Protein AF-A0A518J2D0-F1 (afdb_monomer)

pLDDT: mean 89.86, std 8.98, range [39.5, 98.81]

Foldseek 3Di:
DKEKFWELDPFKIKIWIHDPPDDIDIDIDGQQQKDKFWAAPPFFQFKGFGPVQQLFAFQQLAQWKKFWADLLRHTDDIFGFHGADNNGNMGGTPDGHPGTDDGGTMMMTHDPDGRSLSGVCRRVSHHLPDAAAFYEYFYAYCQLVVCLLVLPFFQEEEEEAPFCQCVLVCQQQFFPDFQAQFTDGDDASHPYYDYWHWDAFLQRDTPGDTDLVVLLVRLLVSVVVVGQFYFYFYFNCLVPVVNVVSSVVSNVVSPRPHYFYLNVQFSADFRSQSSLQRRQQRRQAVSLLVVLVSNCVSNPHPVRYFYWYFFLLLATAGSVPDTSLRNNCSLVSLLLLLQLLVCVLAVFQKEWEWAAEQFKIKIFIHHNHFDWDQWDAGSNTIGRHTGGPIFIARQHQFFAWADPLQFTDTDNDGCHVVVGDQFVSNLTAAGLVLLCVLQQLDDQVLAPDHTDNVSSLVNLVVRQVSCVVSVNHDDDSNRSSVLNNLLSLLSSLLSNCVNQLLQLHQCLSHEYEAAAACRLSRVVVNCLSSNHFKYKYAPVRNNSSSVSSQQHWHFDKFKGWDFAFLVPAALVNLVVQLVVRQVVRVVSGPDDDPPFDKDKFKWWWKDFVQFDHTDTGGRDHSVVRLVRRQVSCCSRLVHGDNPGTMTTTMIMMIITTGRPDRNHRFDDFAADEDAAPDWTFGQDPNDTDTAGEHALVPDDARYKDADQHWYDHSRHIHGAHRQWIWGQTPSRMIMIGGDPPPNQDQPPPPDDPPDDDSSVLSSLLVLQQSLFVSLLSLLLRQARDCQCNPFVQKKKFKWFLCLWTQFMPDAFLLLFQLRSLLSNLLCVVCVAADAPWKKKFQDQQSSHFANQWIKMKHAAAQDPPPPVVPPDDRDGGRIMMMMITGHQWQWAPFRRLQAFFAQFRLRSHQGDSMDICAGPNDGPLVVVLCSQCDDPTHTLCSVSVSSSVVSRSSSRVSSSVSVSVVCSRNNSVVSNVSSVVLLVVLLVLLLVLLVVADQDKQKFWAAWQVRQIWIWIWHQDPSAIEIARPPGAFADSAQQAGALSSLSSLVLSLSSSSGPDDGGRTPSNCPRYHYHDDHGSDHDDDDPDRSPHGHHSLNSFQVSLVSNQGVCVSRLFWFRFLRGQWWKWKFDSNHIDIDGWFFKNTAGPVAAIAGGHDHRRRRTTGDRQSNCSNPFQKHWPHWAWQPPQWWDALHTIYTTIKTKMAGQAKMKIWTQATQAHPRFRCAGAAIHGGHGKWKWKAALVGDIDTDDNTDMDIHGHNIMIMIRGITHTYYHHDDD

Radius of gyration: 32.13 Å; Cα contacts (8 Å, |Δi|>4): 3398; chains: 1; bounding box: 83×80×93 Å

Organism: NCBI:txid2527990

Secondary structure (DSSP, 8-state):
-EEEEEEE-SSEEEEEEE-TTS--EEEEEETTS-EEEE--TT--SSEEE-GGGTTSPTTTTTTPEEEEE-TTS-EEEEEEEEEEETTTTEEEESS--SSPPPTT-EEEEE-SS-HHHHHHHHHHT--TTSPPPPEEEEEEESHHHHHHHHT-S--EEEEEETT-TTHHHHTTS--S-TT-SS--PPPPS-SEEEEE--EE-TTS-EEE---HHHHHHHHHHHHHTT-SEEEEE-TTTTT--HHHHHHHHHHHHTT-SEEEEHHHH--SS-HHHHHHHHHHHHHHHHHHHHHHHHHHHHTT-TTTEEEEEE-TTS-EEETTT--GGGGTTHHHHHHHHHHHHHHHHTT-SEEEEEEE-SS-EEEEEEESEE-EES-EEETTEEE-S-EE--EEES-STTEEEEE-SS-EEEEEEE-TTTT-SGGGSSSPPPBHHHHHHHTT-S-TTSSSS---HHHHHHHHHHHHHHHHHTT---S-HHHHHHHHHHHHHHHHHHHHHHHHHTTT--GGGSEEEEESTTGGGTHHHHHHHHT--EEEE-TTGGGHHHHHHHHPPEEEEEEEEEEEEGGGS-HHHHHHHHHHHHHHHHHTSPPPPTTPPPEEEEEEEEEETT-S--EEEES--HHHHHHHHHHHHHHHHS---TTSPEEEEEEEEEEEEPPS--PPPPPP---EE---SEEEEEEETTEEEEEEEEEGGGPPTTEEEESSEEEEETTEEEEE-TTEEEEE-TTS-EEEEEPTT-TT--------TT---HHHHHHHHHHHHHHHHHHHHHHHHH--SHHHHTT--EEEEEEETT--EEEEE-S-GGGTTHHHHHHHHHHHH-S---TT-EEEE--GGGT-SSTTEEEEEEEE-S----GGGGSS--PPPSEEEEEEEE-S---SSSTTS--TT--BHHHH------EEEEETTEE-HHHHHHHHHSSSS--S-HHHHHHHHHHHHHHHHHHHHHHHHHHHHH-HHHHHHHHHHHHHHHHHHHHHHHTTS-SSPEEEEEE-TT--EEEEEEEEETTEEEEE-TT-----SSTTPPPHHHHHHHHHHHHHHT--S----SGGGGTTEEEE--SBTTBPPP-SSTTTSBP-HHIIIIIHHHHHHHHHHHHTSB-----S--EEEEE-SS-EEEE---BPPPPBTTBPPPSSB--TT--PPPPPHHHHHHHSSEEEEEEEEETT-SPPSSBPPPPEEEEEEEESS-EEEEEE--S-SS-----BTTPPPPPPPEEEEE-TTS-EEEEPSEEEEEE-TT-EEEEE---PPPBSPPP-

Structure (mmCIF, N/CA/C/O backbone):
data_AF-A0A518J2D0-F1
#
_entry.id   AF-A0A518J2D0-F1
#
loop_
_atom_site.group_PDB
_atom_site.id
_atom_site.type_symbol
_atom_site.label_atom_id
_atom_site.label_alt_id
_atom_site.label_comp_id
_atom_site.label_asym_id
_atom_site.label_entity_id
_atom_site.label_seq_id
_atom_site.pdbx_PDB_ins_code
_atom_site.Cartn_x
_atom_site.Cartn_y
_atom_site.Cartn_z
_atom_site.occupancy
_atom_site.B_iso_or_equiv
_atom_site.auth_seq_id
_atom_site.auth_comp_id
_atom_site.auth_asym_id
_atom_site.auth_atom_id
_atom_site.pdbx_PDB_model_num
ATOM 1 N N . MET A 1 1 ? -37.424 2.478 24.880 1.00 82.62 1 MET A N 1
ATOM 2 C CA . MET A 1 1 ? -36.596 1.271 24.679 1.00 82.62 1 MET A CA 1
ATOM 3 C C . MET A 1 1 ? -35.263 1.497 25.378 1.00 82.62 1 MET A C 1
ATOM 5 O O . MET A 1 1 ? -34.870 2.656 25.482 1.00 82.62 1 MET A O 1
ATOM 9 N N . ILE A 1 2 ? -34.624 0.457 25.916 1.00 92.50 2 ILE A N 1
ATOM 10 C CA . ILE A 1 2 ? -33.271 0.578 26.486 1.00 92.50 2 ILE A CA 1
ATOM 11 C C . ILE A 1 2 ? -32.282 0.609 25.324 1.00 92.50 2 ILE A C 1
ATOM 13 O O . ILE A 1 2 ? -32.452 -0.161 24.383 1.00 92.50 2 ILE A O 1
ATOM 17 N N . LYS A 1 3 ? -31.281 1.491 25.370 1.00 93.25 3 LYS A N 1
ATOM 18 C CA . LYS A 1 3 ? -30.255 1.562 24.321 1.00 93.25 3 LYS A CA 1
ATOM 19 C C . LYS A 1 3 ? -28.971 0.901 24.792 1.00 93.25 3 LYS A C 1
ATOM 21 O O . LYS A 1 3 ? -28.561 1.126 25.930 1.00 93.25 3 LYS A O 1
ATOM 26 N N . VAL A 1 4 ? -28.344 0.132 23.915 1.00 94.75 4 VAL A N 1
ATOM 27 C CA . VAL A 1 4 ? -27.054 -0.521 24.141 1.00 94.75 4 VAL A CA 1
ATOM 28 C C . VAL A 1 4 ? -26.101 -0.074 23.046 1.00 94.75 4 VAL A C 1
ATOM 30 O O . VAL A 1 4 ? -26.437 -0.176 21.868 1.00 94.75 4 VAL A O 1
ATOM 33 N N . TRP A 1 5 ? -24.921 0.413 23.417 1.00 94.88 5 TRP A N 1
ATOM 34 C CA . TRP A 1 5 ? -23.873 0.773 22.461 1.00 94.88 5 TRP A CA 1
ATOM 35 C C . TRP A 1 5 ? -22.647 -0.069 22.751 1.00 94.88 5 TRP A C 1
ATOM 37 O O . TRP A 1 5 ? -22.150 -0.030 23.874 1.00 94.88 5 TRP A O 1
ATOM 47 N N . ALA A 1 6 ? -22.188 -0.844 21.776 1.00 93.94 6 ALA A N 1
ATOM 48 C CA . ALA A 1 6 ? -21.110 -1.798 21.980 1.00 93.94 6 ALA A CA 1
ATOM 49 C C . ALA A 1 6 ? -20.039 -1.691 20.893 1.00 93.94 6 ALA A C 1
ATOM 51 O O . ALA A 1 6 ? -20.351 -1.693 19.707 1.00 93.94 6 ALA A O 1
ATOM 52 N N . ASP A 1 7 ? -18.772 -1.660 21.282 1.00 92.88 7 ASP A N 1
ATOM 53 C CA . ASP A 1 7 ? -17.655 -1.862 20.361 1.00 92.88 7 ASP A CA 1
ATOM 54 C C . ASP A 1 7 ? -16.900 -3.130 20.746 1.00 92.88 7 ASP A C 1
ATOM 56 O O . ASP A 1 7 ? -16.420 -3.266 21.869 1.00 92.88 7 ASP A O 1
ATOM 60 N N . ILE A 1 8 ? -16.824 -4.085 19.822 1.00 89.25 8 ILE A N 1
ATOM 61 C CA . ILE A 1 8 ? -16.141 -5.361 20.036 1.00 89.25 8 ILE A CA 1
ATOM 62 C C . ILE A 1 8 ? -14.743 -5.266 19.422 1.00 89.25 8 ILE A C 1
ATOM 64 O O . ILE A 1 8 ? -14.519 -5.639 18.259 1.00 89.25 8 ILE A O 1
ATOM 68 N N . GLY A 1 9 ? -13.796 -4.782 20.223 1.00 79.12 9 GLY A N 1
ATOM 69 C CA . GLY A 1 9 ? -12.384 -4.674 19.872 1.00 79.12 9 GLY A CA 1
ATOM 70 C C . GLY A 1 9 ? -11.647 -6.019 19.877 1.00 79.12 9 GLY A C 1
ATOM 71 O O . GLY A 1 9 ? -12.213 -7.069 20.191 1.00 79.12 9 GLY A O 1
ATOM 72 N N . GLY A 1 10 ? -10.350 -5.994 19.551 1.00 69.94 10 GLY A N 1
ATOM 73 C CA . GLY A 1 10 ? -9.505 -7.198 19.542 1.00 69.94 10 GLY A CA 1
ATOM 74 C C . GLY A 1 10 ? -9.268 -7.794 20.936 1.00 69.94 10 GLY A C 1
ATOM 75 O O . GLY A 1 10 ? -9.281 -9.013 21.093 1.00 69.94 10 GLY A O 1
ATOM 76 N N . THR A 1 11 ? -9.113 -6.940 21.953 1.00 73.19 11 THR A N 1
ATOM 77 C CA . THR A 1 11 ? -8.850 -7.359 23.343 1.00 73.19 11 THR A CA 1
ATOM 78 C C . THR A 1 11 ? -10.071 -7.188 24.244 1.00 73.19 11 THR A C 1
ATOM 80 O O . THR A 1 11 ? -10.393 -8.086 25.023 1.00 73.19 11 THR A O 1
ATOM 83 N N . PHE A 1 12 ? -10.759 -6.051 24.135 1.00 81.75 12 PHE A N 1
ATOM 84 C CA . PHE A 1 12 ? -11.873 -5.681 25.004 1.00 81.75 12 PHE A CA 1
ATOM 85 C C . PHE A 1 12 ? -13.129 -5.340 24.208 1.00 81.75 12 PHE A C 1
ATOM 87 O O . PHE A 1 12 ? -13.047 -4.838 23.087 1.00 81.75 12 PHE A O 1
ATOM 94 N N . THR A 1 13 ? -14.278 -5.615 24.817 1.00 88.62 13 THR A N 1
ATOM 95 C CA . THR A 1 13 ? -15.588 -5.146 24.387 1.00 88.62 13 THR A CA 1
ATOM 96 C C . THR A 1 13 ? -16.039 -4.031 25.317 1.00 88.62 13 THR A C 1
ATOM 98 O O . THR A 1 13 ? -16.174 -4.238 26.527 1.00 88.62 13 THR A O 1
ATOM 101 N N . ASP A 1 14 ? -16.284 -2.873 24.722 1.00 91.25 14 ASP A N 1
ATOM 102 C CA . ASP A 1 14 ? -16.688 -1.645 25.393 1.00 91.25 14 ASP A CA 1
ATOM 103 C C . ASP A 1 14 ? -18.197 -1.506 25.267 1.00 91.25 14 ASP A C 1
ATOM 105 O O . ASP A 1 14 ? -18.726 -1.609 24.163 1.00 91.25 14 ASP A O 1
ATOM 109 N N . CYS A 1 15 ? -18.907 -1.313 26.379 1.00 94.00 15 CYS A N 1
ATOM 110 C CA . CYS A 1 15 ? -20.366 -1.320 26.370 1.00 94.00 15 CYS A CA 1
ATOM 111 C C . CYS A 1 15 ? -20.949 -0.174 27.192 1.00 94.00 15 CYS A C 1
ATOM 113 O O . CYS A 1 15 ? -20.603 -0.010 28.359 1.00 94.00 15 CYS A O 1
ATOM 115 N N . PHE A 1 16 ? -21.914 0.536 26.609 1.00 93.88 16 PHE A N 1
ATOM 116 C CA . PHE A 1 16 ? -22.801 1.480 27.280 1.00 93.88 16 PHE A CA 1
ATOM 117 C C . PHE A 1 16 ? -24.233 0.949 27.316 1.00 93.88 16 PHE A C 1
ATOM 119 O O . PHE A 1 16 ? -24.703 0.330 26.361 1.00 93.88 16 PHE A O 1
ATOM 126 N N . VAL A 1 17 ? -24.951 1.252 28.396 1.00 94.44 17 VAL A N 1
ATOM 127 C CA . VAL A 1 17 ? -26.391 1.022 28.531 1.00 94.44 17 VAL A CA 1
ATOM 128 C C . VAL A 1 17 ? -27.064 2.312 28.988 1.00 94.44 17 VAL A C 1
ATOM 130 O O . VAL A 1 17 ? -26.762 2.851 30.055 1.00 94.44 17 VAL A O 1
ATOM 133 N N . SER A 1 18 ? -28.013 2.793 28.184 1.00 91.81 18 SER A N 1
ATOM 134 C CA . SER A 1 18 ? -28.864 3.940 28.499 1.00 91.81 18 SER A CA 1
ATOM 135 C C . SER A 1 18 ? -30.277 3.467 28.827 1.00 91.81 18 SER A C 1
A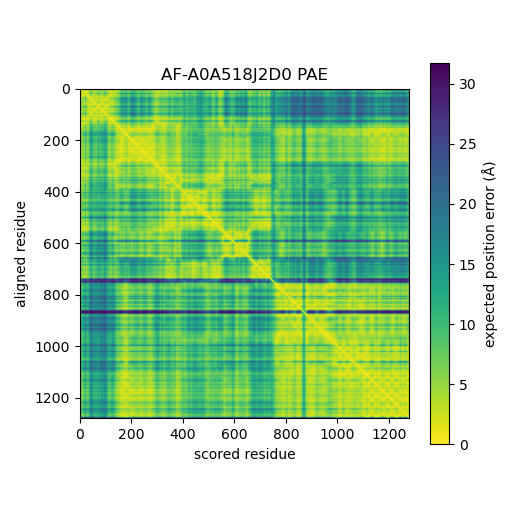TOM 137 O O . SER A 1 18 ? -30.995 2.930 27.976 1.00 91.81 18 SER A O 1
ATOM 139 N N . ILE A 1 19 ? -30.681 3.681 30.079 1.00 91.56 19 ILE A N 1
ATOM 140 C CA . ILE A 1 19 ? -32.042 3.434 30.558 1.00 91.56 19 ILE A CA 1
ATOM 141 C C . ILE A 1 19 ? -32.741 4.797 30.659 1.00 91.56 19 ILE A C 1
ATOM 143 O O . ILE A 1 19 ? -32.202 5.690 31.315 1.00 91.56 19 ILE A O 1
ATOM 147 N N . PRO A 1 20 ? -33.928 4.989 30.053 1.00 86.31 20 PRO A N 1
ATOM 148 C CA . PRO A 1 20 ? -34.644 6.260 30.132 1.00 86.31 20 PRO A CA 1
ATOM 149 C C . PRO A 1 20 ? -34.804 6.757 31.576 1.00 86.31 20 PRO A C 1
ATOM 151 O O . PRO A 1 20 ? -35.303 6.029 32.434 1.00 86.31 20 PRO A O 1
ATOM 154 N N . GLY A 1 21 ? -34.384 7.998 31.835 1.00 85.38 21 GLY A N 1
ATOM 155 C CA . GLY A 1 21 ? -34.452 8.621 33.161 1.00 85.38 21 GLY A CA 1
ATOM 156 C C . GLY A 1 21 ? -33.353 8.200 34.146 1.00 85.38 21 GLY A C 1
ATOM 157 O O . GLY A 1 21 ? -33.426 8.588 35.308 1.00 85.38 21 GLY A O 1
ATOM 158 N N . GLN A 1 22 ? -32.348 7.429 33.716 1.00 88.19 22 GLN A N 1
ATOM 159 C CA . GLN A 1 22 ? -31.180 7.076 34.529 1.00 88.19 22 GLN A CA 1
ATOM 160 C C . GLN A 1 22 ? -29.873 7.553 33.875 1.00 88.19 22 GLN A C 1
ATOM 162 O O . GLN A 1 22 ? -29.832 7.711 32.652 1.00 88.19 22 GLN A O 1
ATOM 167 N N . PRO A 1 23 ? -28.797 7.752 34.662 1.00 83.50 23 PRO A N 1
ATOM 168 C CA . PRO A 1 23 ? -27.468 8.016 34.122 1.00 83.50 23 PRO A CA 1
ATOM 169 C C . PRO A 1 23 ? -27.002 6.900 33.185 1.00 83.50 23 PRO A C 1
ATOM 171 O O . PRO A 1 23 ? -27.335 5.726 33.380 1.00 83.50 23 PRO A O 1
ATOM 174 N N . LEU A 1 24 ? -26.209 7.274 32.184 1.00 87.06 24 LEU A N 1
ATOM 175 C CA . LEU A 1 24 ? -25.570 6.333 31.274 1.00 87.06 24 LEU A CA 1
ATOM 176 C C . LEU A 1 24 ? -24.604 5.434 32.062 1.00 87.06 24 LEU A C 1
ATOM 178 O O . LEU A 1 24 ? -23.742 5.934 32.781 1.00 87.06 24 LEU A O 1
ATOM 182 N N . ARG A 1 25 ? -24.751 4.114 31.933 1.00 91.62 25 ARG A N 1
ATOM 183 C CA . ARG A 1 25 ? -23.878 3.128 32.589 1.00 91.62 25 ARG A CA 1
ATOM 184 C C . ARG A 1 25 ? -22.944 2.504 31.568 1.00 91.62 25 ARG A C 1
ATOM 186 O O . ARG A 1 25 ? -23.330 2.376 30.407 1.00 91.62 25 ARG A O 1
ATOM 193 N N . TRP A 1 26 ? -21.763 2.068 31.991 1.00 91.12 26 TRP A N 1
ATOM 194 C CA . TRP A 1 26 ? -20.800 1.437 31.094 1.00 91.12 26 TRP A CA 1
ATOM 195 C C . TRP A 1 26 ? -19.909 0.422 31.797 1.00 91.12 26 TRP A C 1
ATOM 197 O O . TRP A 1 26 ? -19.765 0.439 33.017 1.00 91.12 26 TRP A O 1
ATOM 207 N N . THR A 1 27 ? -19.361 -0.508 31.020 1.00 88.81 27 THR A N 1
ATOM 208 C CA . THR A 1 27 ? -18.399 -1.507 31.491 1.00 88.81 27 THR A CA 1
ATOM 209 C C . THR A 1 27 ? -17.493 -1.953 30.346 1.00 88.81 27 THR A C 1
ATOM 211 O O . THR A 1 27 ? -17.804 -1.735 29.171 1.00 88.81 27 THR A O 1
ATOM 214 N N . LYS A 1 28 ? -16.382 -2.599 30.703 1.00 86.12 28 LYS A N 1
ATOM 215 C CA . LYS A 1 28 ? -15.394 -3.162 29.785 1.00 86.12 28 LYS A CA 1
ATOM 216 C C . LYS A 1 28 ? -15.163 -4.620 30.156 1.00 86.12 28 LYS A C 1
ATOM 218 O O . LYS A 1 28 ? -14.838 -4.933 31.299 1.00 86.12 28 LYS A O 1
ATOM 223 N N . VAL A 1 29 ? -15.338 -5.516 29.192 1.00 87.19 29 VAL A N 1
ATOM 224 C CA . VAL A 1 29 ? -15.108 -6.962 29.365 1.00 87.19 29 VAL A CA 1
ATOM 225 C C . VAL A 1 29 ? -14.130 -7.458 28.307 1.00 87.19 29 VAL A C 1
ATOM 227 O O . VAL A 1 29 ? -13.917 -6.783 27.304 1.00 87.19 29 VAL A O 1
ATOM 230 N N . LEU A 1 30 ? -13.509 -8.624 28.491 1.00 83.25 30 LEU A N 1
ATOM 231 C CA . LEU A 1 30 ? -12.658 -9.190 27.438 1.00 83.25 30 LEU A CA 1
ATOM 232 C C . LEU A 1 30 ? -13.516 -9.614 26.241 1.00 83.25 30 LEU A C 1
ATOM 234 O O . LEU A 1 30 ? -14.566 -10.235 26.409 1.00 83.25 30 LEU A O 1
ATOM 238 N N . SER A 1 31 ? -13.039 -9.353 25.022 1.00 84.69 31 SER A N 1
ATOM 239 C CA . SER A 1 31 ? -13.740 -9.746 23.786 1.00 84.69 31 SER A CA 1
ATOM 240 C C . SER A 1 31 ? -13.854 -11.258 23.602 1.00 84.69 31 SER A C 1
ATOM 242 O O . SER A 1 31 ? -14.696 -11.729 22.837 1.00 84.69 31 SER A O 1
ATOM 244 N N . SER A 1 32 ? -13.040 -12.033 24.323 1.00 81.62 32 SER A N 1
ATOM 245 C CA . SER A 1 32 ? -13.180 -13.488 24.413 1.00 81.62 32 SER A CA 1
ATOM 246 C C . SER A 1 32 ? -14.440 -13.929 25.166 1.00 81.62 32 SER A C 1
ATOM 248 O O . SER A 1 32 ? -14.765 -15.111 25.136 1.00 81.62 32 SER A O 1
ATOM 250 N N . GLY A 1 33 ? -15.127 -13.017 25.865 1.00 84.50 33 GLY A N 1
ATOM 251 C CA . GLY A 1 33 ? -16.202 -13.340 26.805 1.00 84.50 33 GLY A CA 1
ATOM 252 C C . GLY A 1 33 ? -15.701 -13.950 28.119 1.00 84.50 33 GLY A C 1
ATOM 253 O O . GLY A 1 33 ? -16.506 -14.235 28.999 1.00 84.50 33 GLY A O 1
ATOM 254 N N . SER A 1 34 ? -14.383 -14.135 28.268 1.00 87.81 34 SER A N 1
ATOM 255 C CA . SER A 1 34 ? -13.774 -14.641 29.497 1.00 87.81 34 SER A CA 1
ATOM 256 C C . SER A 1 34 ? -13.690 -13.543 30.555 1.00 87.81 34 SER A C 1
ATOM 258 O O . SER A 1 34 ? -13.322 -12.407 30.257 1.00 87.81 34 SER A O 1
ATOM 260 N N . ILE A 1 35 ? -13.990 -13.883 31.803 1.00 88.44 35 ILE A N 1
ATOM 261 C CA . ILE A 1 35 ? -13.865 -12.990 32.952 1.00 88.44 35 ILE A CA 1
ATOM 262 C C . ILE A 1 35 ? -12.781 -13.518 33.885 1.00 88.44 35 ILE A C 1
ATOM 264 O O . ILE A 1 35 ? -12.827 -14.659 34.334 1.00 88.44 35 ILE A O 1
ATOM 268 N N . LYS A 1 36 ? -11.788 -12.676 34.177 1.00 85.06 36 LYS A N 1
ATOM 269 C CA . LYS A 1 36 ? -10.630 -13.038 35.002 1.00 85.06 36 LYS A CA 1
ATOM 270 C C . LYS A 1 36 ? -10.879 -12.727 36.477 1.00 85.06 36 LYS A C 1
ATOM 272 O O . LYS A 1 36 ? -11.517 -11.724 36.801 1.00 85.06 36 LYS A O 1
ATOM 277 N N . GLY A 1 37 ? -10.323 -13.549 37.359 1.00 87.56 37 GLY A N 1
ATOM 278 C CA . GLY A 1 37 ? -10.347 -13.323 38.801 1.00 87.56 37 GLY A CA 1
ATOM 279 C C . GLY A 1 37 ? -9.143 -13.937 39.509 1.00 87.56 37 GLY A C 1
ATOM 280 O O . GLY A 1 37 ? -8.277 -14.555 38.879 1.00 87.56 37 GLY A O 1
ATOM 281 N N . ARG A 1 38 ? -9.075 -13.747 40.828 1.00 86.56 38 ARG A N 1
ATOM 282 C CA . ARG A 1 38 ? -8.051 -14.356 41.687 1.00 86.56 38 ARG A CA 1
ATOM 283 C C . ARG A 1 38 ? -8.685 -15.121 42.832 1.00 86.56 38 ARG A C 1
ATOM 285 O O . ARG A 1 38 ? -9.749 -14.766 43.324 1.00 86.56 38 ARG A O 1
ATOM 292 N N . ILE A 1 39 ? -7.988 -16.166 43.251 1.00 89.19 39 ILE A N 1
ATOM 293 C CA . ILE A 1 39 ? -8.356 -16.977 44.404 1.00 89.19 39 ILE A CA 1
ATOM 294 C C . ILE A 1 39 ? -8.100 -16.164 45.679 1.00 89.19 39 ILE A C 1
ATOM 296 O O . ILE A 1 39 ? -6.953 -15.817 45.971 1.00 89.19 39 ILE A O 1
ATOM 300 N N . ASP A 1 40 ? -9.157 -15.857 46.432 1.00 91.44 40 ASP A N 1
ATOM 301 C CA . ASP A 1 40 ? -9.049 -15.248 47.762 1.00 91.44 40 ASP A CA 1
ATOM 302 C C . ASP A 1 40 ? -8.549 -16.276 48.796 1.00 91.44 40 ASP A C 1
ATOM 304 O O . ASP A 1 40 ? -8.694 -17.489 48.606 1.00 91.44 40 ASP A O 1
ATOM 308 N N . ALA A 1 41 ? -7.978 -15.791 49.902 1.00 88.94 41 ALA A N 1
ATOM 309 C CA . ALA A 1 41 ? -7.464 -16.607 51.000 1.00 88.94 41 ALA A CA 1
ATOM 310 C C . ALA A 1 41 ? -8.522 -17.527 51.627 1.00 88.94 41 ALA A C 1
ATOM 312 O O . ALA A 1 41 ? -8.180 -18.596 52.130 1.00 88.94 41 ALA A O 1
ATOM 313 N N . ASP A 1 42 ? -9.793 -17.131 51.553 1.00 90.62 42 ASP A N 1
ATOM 314 C CA . ASP A 1 42 ? -10.923 -17.878 52.108 1.00 90.62 42 ASP A CA 1
ATOM 315 C C . ASP A 1 42 ? -11.433 -19.007 51.173 1.00 90.62 42 ASP A C 1
ATOM 317 O O . ASP A 1 42 ? -12.392 -19.712 51.500 1.00 90.62 42 ASP A O 1
ATOM 321 N N . SER A 1 43 ? -10.812 -19.201 50.002 1.00 92.75 43 SER A N 1
ATOM 322 C CA . SER A 1 43 ? -11.216 -20.224 49.025 1.00 92.75 43 SER A CA 1
ATOM 323 C C . SER A 1 43 ? -10.883 -21.653 49.482 1.00 92.75 43 SER A C 1
ATOM 325 O O . SER A 1 43 ? -9.878 -21.916 50.139 1.00 92.75 43 SER A O 1
ATOM 327 N N . THR A 1 44 ? -11.708 -22.620 49.079 1.00 93.94 44 THR A N 1
ATOM 328 C CA . THR A 1 44 ? -11.522 -24.057 49.337 1.00 93.94 44 THR A CA 1
ATOM 329 C C . THR A 1 44 ? -11.494 -24.851 48.029 1.00 93.94 44 THR A C 1
ATOM 331 O O . THR A 1 44 ? -11.718 -24.314 46.949 1.00 93.94 44 THR A O 1
ATOM 334 N N . ALA A 1 45 ? -11.261 -26.166 48.103 1.00 92.56 45 ALA A N 1
ATOM 335 C CA . ALA A 1 45 ? -11.326 -27.025 46.920 1.00 92.56 45 ALA A CA 1
ATOM 336 C C . ALA A 1 45 ? -12.716 -27.033 46.249 1.00 92.56 45 ALA A C 1
ATOM 338 O O . ALA A 1 45 ? -12.794 -27.216 45.041 1.00 92.56 45 ALA A O 1
ATOM 339 N N . ALA A 1 46 ? -13.806 -26.839 47.002 1.00 94.56 46 ALA A N 1
ATOM 340 C CA . ALA A 1 46 ? -15.178 -26.868 46.477 1.00 94.56 46 ALA A CA 1
ATOM 341 C C . ALA A 1 46 ? -15.758 -25.473 46.192 1.00 94.56 46 ALA A C 1
ATOM 343 O O . ALA A 1 46 ? -16.826 -25.357 45.593 1.00 94.56 46 ALA A O 1
ATOM 344 N N . THR A 1 47 ? -15.086 -24.418 46.647 1.00 94.44 47 THR A N 1
ATOM 345 C CA . THR A 1 47 ? -15.645 -23.068 46.669 1.00 94.44 47 THR A CA 1
ATOM 346 C C . THR A 1 47 ? -14.551 -22.057 46.376 1.00 94.44 47 THR A C 1
ATOM 348 O O . THR A 1 47 ? -13.591 -21.959 47.135 1.00 94.44 47 THR A O 1
ATOM 351 N N . VAL A 1 48 ? -14.720 -21.268 45.322 1.00 94.81 48 VAL A N 1
ATOM 352 C CA . VAL A 1 48 ? -13.845 -20.129 45.030 1.00 94.81 48 VAL A CA 1
ATOM 353 C C . VAL A 1 48 ? -14.505 -18.861 45.554 1.00 94.81 48 VAL A C 1
ATOM 355 O O . VAL A 1 48 ? -15.690 -18.640 45.315 1.00 94.81 48 VAL A O 1
ATOM 358 N N . ILE A 1 49 ? -13.752 -18.039 46.279 1.00 93.25 49 ILE A N 1
ATOM 359 C CA . ILE A 1 49 ? -14.198 -16.716 46.721 1.00 93.25 49 ILE A CA 1
ATOM 360 C C . ILE A 1 49 ? -13.405 -15.676 45.939 1.00 93.25 49 ILE A C 1
ATOM 362 O O . ILE A 1 49 ? -12.178 -15.740 45.891 1.00 93.25 49 ILE A O 1
ATOM 366 N N . ASP A 1 50 ? -14.116 -14.728 45.332 1.00 90.19 50 ASP A N 1
ATOM 367 C CA . ASP A 1 50 ? -13.523 -13.571 44.669 1.00 90.19 50 ASP A CA 1
ATOM 368 C C . ASP A 1 50 ? -14.318 -12.311 45.010 1.00 90.19 50 ASP A C 1
ATOM 370 O O . ASP A 1 50 ? -15.446 -12.101 44.558 1.00 90.19 50 ASP A O 1
ATOM 374 N N . ARG A 1 51 ? -13.704 -11.441 45.812 1.00 87.12 51 ARG A N 1
ATOM 375 C CA . ARG A 1 51 ? -14.336 -10.203 46.274 1.00 87.12 51 ARG A CA 1
ATOM 376 C C . ARG A 1 51 ? -14.557 -9.193 45.147 1.00 87.12 51 ARG A C 1
ATOM 378 O O . ARG A 1 51 ? -15.442 -8.356 45.283 1.00 87.12 51 ARG A O 1
ATOM 385 N N . LEU A 1 52 ? -13.839 -9.301 44.024 1.00 83.75 52 LEU A N 1
ATOM 386 C CA . LEU A 1 52 ? -14.078 -8.469 42.837 1.00 83.75 52 LEU A CA 1
ATOM 387 C C . LEU A 1 52 ? -15.418 -8.784 42.160 1.00 83.75 52 LEU A C 1
ATOM 389 O O . LEU A 1 52 ? -15.890 -7.993 41.350 1.00 83.75 52 LEU A O 1
ATOM 393 N N . ARG A 1 53 ? -16.033 -9.930 42.482 1.00 88.12 53 ARG A N 1
ATOM 394 C CA . ARG A 1 53 ? -17.342 -10.349 41.957 1.00 88.12 53 ARG A CA 1
ATOM 395 C C . ARG A 1 53 ? -18.504 -9.924 42.848 1.00 88.12 53 ARG A C 1
ATOM 397 O O . ARG A 1 53 ? -19.660 -10.167 42.509 1.00 88.12 53 ARG A O 1
ATOM 404 N N . VAL A 1 54 ? -18.227 -9.292 43.990 1.00 86.62 54 VAL A N 1
ATOM 405 C CA . VAL A 1 54 ? -19.280 -8.727 44.835 1.00 86.62 54 VAL A CA 1
ATOM 406 C C . VAL A 1 54 ? -19.968 -7.600 44.064 1.00 86.62 54 VAL A C 1
ATOM 408 O O . VAL A 1 54 ? -19.346 -6.594 43.741 1.00 86.62 54 VAL A O 1
ATOM 411 N N . GLY A 1 55 ? -21.257 -7.778 43.774 1.00 82.88 55 GLY A N 1
ATOM 412 C CA . GLY A 1 55 ? -22.051 -6.839 42.971 1.00 82.88 55 GLY A CA 1
ATOM 413 C C . GLY A 1 55 ? -22.439 -7.347 41.579 1.00 82.88 55 GLY A C 1
ATOM 414 O O . GLY A 1 55 ? -23.332 -6.758 40.970 1.00 82.88 55 GLY A O 1
ATOM 415 N N . ASP A 1 56 ? -21.859 -8.458 41.108 1.00 91.38 56 ASP A N 1
ATOM 416 C CA . ASP A 1 56 ? -22.375 -9.164 39.928 1.00 91.38 56 ASP A CA 1
ATOM 417 C C . ASP A 1 56 ? -23.819 -9.655 40.190 1.00 91.38 56 ASP A C 1
ATOM 419 O O . ASP A 1 56 ? -24.194 -9.878 41.346 1.00 91.38 56 ASP A O 1
ATOM 423 N N . PRO A 1 57 ? -24.664 -9.856 39.159 1.00 91.25 57 PRO A N 1
ATOM 424 C CA . PRO A 1 57 ? -26.026 -10.336 39.365 1.00 91.25 57 PRO A CA 1
ATOM 425 C C . PRO A 1 57 ? -26.043 -11.725 40.014 1.00 91.25 57 PRO A C 1
ATOM 427 O O . PRO A 1 57 ? -25.275 -12.620 39.652 1.00 91.25 57 PRO A O 1
ATOM 430 N N . ASP A 1 58 ? -26.956 -11.938 40.959 1.00 90.06 58 ASP A N 1
ATOM 431 C CA . ASP A 1 58 ? -27.093 -13.243 41.606 1.00 90.06 58 ASP A CA 1
ATOM 432 C C . ASP A 1 58 ? -27.434 -14.326 40.570 1.00 90.06 58 ASP A C 1
ATOM 434 O O . ASP A 1 58 ? -28.219 -14.087 39.646 1.00 90.06 58 ASP A O 1
ATOM 438 N N . ARG A 1 59 ? -26.844 -15.521 40.710 1.00 90.69 59 ARG A N 1
ATOM 439 C CA . ARG A 1 59 ? -26.962 -16.636 39.747 1.00 90.69 59 ARG A CA 1
ATOM 440 C C . ARG A 1 59 ? -26.369 -16.382 38.349 1.00 90.69 59 ARG A C 1
ATOM 442 O O . ARG A 1 59 ? -26.536 -17.229 37.475 1.00 90.69 59 ARG A O 1
ATOM 449 N N . PHE A 1 60 ? -25.678 -15.263 38.108 1.00 92.44 60 PHE A N 1
ATOM 450 C CA . PHE A 1 60 ? -25.139 -14.936 36.780 1.00 92.44 60 PHE A CA 1
ATOM 451 C C . PHE A 1 60 ? -24.144 -15.977 36.256 1.00 92.44 60 PHE A C 1
ATOM 453 O O . PHE A 1 60 ? -24.243 -16.399 35.109 1.00 92.44 60 PHE A O 1
ATOM 460 N N . TRP A 1 61 ? -23.218 -16.417 37.111 1.00 93.62 61 TRP A N 1
ATOM 461 C CA . TRP A 1 61 ? -22.152 -17.352 36.741 1.00 93.62 61 TRP A CA 1
ATOM 462 C C . TRP A 1 61 ? -22.563 -18.828 36.808 1.00 93.62 61 TRP A C 1
ATOM 464 O O . TRP A 1 61 ? -21.728 -19.701 36.581 1.00 93.62 61 TRP A O 1
ATOM 474 N N . ASN A 1 62 ? -23.829 -19.143 37.093 1.00 93.56 62 ASN A N 1
ATOM 475 C CA . ASN A 1 62 ? -24.290 -20.531 37.152 1.00 93.56 62 ASN A CA 1
ATOM 476 C C . ASN A 1 62 ? -24.121 -21.211 35.784 1.00 93.56 62 ASN A C 1
ATOM 478 O O . ASN A 1 62 ? -24.489 -20.656 34.753 1.00 93.56 62 ASN A O 1
ATOM 482 N N . GLY A 1 63 ? -23.555 -22.417 35.775 1.00 91.88 63 GLY A N 1
ATOM 483 C CA . GLY A 1 63 ? -23.245 -23.170 34.558 1.00 91.88 63 GLY A CA 1
ATOM 484 C C . GLY A 1 63 ? -21.996 -22.693 33.808 1.00 91.88 63 GLY A C 1
ATOM 485 O O . GLY A 1 63 ? -21.590 -23.347 32.849 1.00 91.88 63 GLY A O 1
ATOM 486 N N . SER A 1 64 ? -21.355 -21.602 34.242 1.00 94.06 64 SER A N 1
ATOM 487 C CA . SER A 1 64 ? -20.093 -21.140 33.652 1.00 94.06 64 SER A CA 1
ATOM 488 C C . SER A 1 64 ? -18.946 -22.090 33.995 1.00 94.06 64 SER A C 1
ATOM 490 O O . SER A 1 64 ? -18.945 -22.744 35.040 1.00 94.06 64 SER A O 1
ATOM 492 N N . VAL A 1 65 ? -17.939 -22.155 33.127 1.00 95.94 65 VAL A N 1
ATOM 493 C CA . VAL A 1 65 ? -16.731 -22.957 33.340 1.00 95.94 65 VAL A CA 1
ATOM 494 C C . VAL A 1 65 ? -15.643 -22.080 33.945 1.00 95.94 65 VAL A C 1
ATOM 496 O O . VAL A 1 65 ? -15.209 -21.113 33.320 1.00 95.94 65 VAL A O 1
ATOM 499 N N . LEU A 1 66 ? -15.185 -22.451 35.139 1.00 96.31 66 LEU A N 1
ATOM 500 C CA . LEU A 1 66 ? -14.047 -21.867 35.836 1.00 96.31 66 LEU A CA 1
ATOM 501 C C . LEU A 1 66 ? -12.776 -22.664 35.518 1.00 96.31 66 LEU A C 1
ATOM 503 O O . LEU A 1 66 ? -12.705 -23.865 35.777 1.00 96.31 66 LEU A O 1
ATOM 507 N N . ARG A 1 67 ? -11.763 -21.997 34.967 1.00 94.50 67 ARG A N 1
ATOM 508 C CA . ARG A 1 67 ? -10.448 -22.544 34.602 1.00 94.50 67 ARG A CA 1
ATOM 509 C C . ARG A 1 67 ? -9.395 -21.990 35.559 1.00 94.50 67 ARG A C 1
ATOM 511 O O . ARG A 1 67 ? -9.142 -20.792 35.545 1.00 94.50 67 ARG A O 1
ATOM 518 N N . LEU A 1 68 ? -8.802 -22.842 36.389 1.00 93.38 68 LEU A N 1
ATOM 519 C CA . LEU A 1 68 ? -7.768 -22.474 37.358 1.00 93.38 68 LEU A CA 1
ATOM 520 C C . LEU A 1 68 ? -6.384 -22.495 36.699 1.00 93.38 68 LEU A C 1
ATOM 522 O O . LEU A 1 68 ? -6.030 -23.480 36.048 1.00 93.38 68 LEU A O 1
ATOM 526 N N . LEU A 1 69 ? -5.599 -21.438 36.898 1.00 86.81 69 LEU A N 1
ATOM 527 C CA . LEU A 1 69 ? -4.258 -21.274 36.337 1.00 86.81 69 LEU A CA 1
ATOM 528 C C . LEU A 1 69 ? -3.200 -21.230 37.450 1.00 86.81 69 LEU A C 1
ATOM 530 O O . LEU A 1 69 ? -3.440 -20.672 38.523 1.00 86.81 69 LEU A O 1
ATOM 534 N N . ASP A 1 70 ? -2.023 -21.794 37.186 1.00 80.94 70 ASP A N 1
ATOM 535 C CA . ASP A 1 70 ? -0.858 -21.676 38.070 1.00 80.94 70 ASP A CA 1
ATOM 536 C C . ASP A 1 70 ? -0.177 -20.288 37.939 1.00 80.94 70 ASP A C 1
ATOM 538 O O . ASP A 1 70 ? -0.558 -19.489 37.075 1.00 80.94 70 ASP A O 1
ATOM 542 N N . PRO A 1 71 ? 0.838 -19.958 38.768 1.00 74.12 71 PRO A N 1
ATOM 543 C CA . PRO A 1 71 ? 1.557 -18.681 38.680 1.00 74.12 71 PRO A CA 1
ATOM 544 C C . PRO A 1 71 ? 2.285 -18.432 37.353 1.00 74.12 71 PRO A C 1
ATOM 546 O O . PRO A 1 71 ? 2.672 -17.301 37.084 1.00 74.12 71 PRO A O 1
ATOM 549 N N . HIS A 1 72 ? 2.479 -19.463 36.529 1.00 72.38 72 HIS A N 1
ATOM 550 C CA . HIS A 1 72 ? 3.081 -19.355 35.202 1.00 72.38 72 HIS A CA 1
ATOM 551 C C . HIS A 1 72 ? 2.025 -19.226 34.091 1.00 72.38 72 HIS A C 1
ATOM 553 O O . HIS A 1 72 ? 2.375 -19.139 32.916 1.00 72.38 72 HIS A O 1
ATOM 559 N N . GLY A 1 73 ? 0.734 -19.198 34.443 1.00 68.62 73 GLY A N 1
ATOM 560 C CA . GLY A 1 73 ? -0.380 -19.096 33.503 1.00 68.62 73 GLY A CA 1
ATOM 561 C C . GLY A 1 73 ? -0.789 -20.424 32.861 1.00 68.62 73 GLY A C 1
ATOM 562 O O . GLY A 1 73 ? -1.589 -20.419 31.925 1.00 68.62 73 GLY A O 1
ATOM 563 N N . THR A 1 74 ? -0.282 -21.559 33.345 1.00 80.44 74 THR A N 1
ATOM 564 C CA . THR A 1 74 ? -0.627 -22.886 32.821 1.00 80.44 74 THR A CA 1
ATOM 565 C C . THR A 1 74 ? -1.943 -23.364 33.425 1.00 80.44 74 THR A C 1
ATOM 567 O O . THR A 1 74 ? -2.173 -23.226 34.626 1.00 80.44 74 THR A O 1
ATOM 570 N N . LEU A 1 75 ? -2.818 -23.951 32.601 1.00 88.88 75 LEU A N 1
ATOM 571 C CA . LEU A 1 75 ? -4.069 -24.546 33.076 1.00 88.88 75 LEU A CA 1
ATOM 572 C C . LEU A 1 75 ? -3.781 -25.710 34.032 1.00 88.88 75 LEU A C 1
ATOM 574 O O . LEU A 1 75 ? -3.176 -26.702 33.631 1.00 88.88 75 LEU A O 1
ATOM 578 N N . VAL A 1 76 ? -4.282 -25.601 35.262 1.00 91.56 76 VAL A N 1
ATOM 579 C CA . VAL A 1 76 ? -4.192 -26.648 36.287 1.00 91.56 76 VAL A CA 1
ATOM 580 C C . VAL A 1 76 ? -5.403 -27.570 36.198 1.00 91.56 76 VAL A C 1
ATOM 582 O O . VAL A 1 76 ? -5.269 -28.759 35.923 1.00 91.56 76 VAL A O 1
ATOM 585 N N . GLU A 1 77 ? -6.604 -27.018 36.385 1.00 93.19 77 GLU A N 1
ATOM 586 C CA . GLU A 1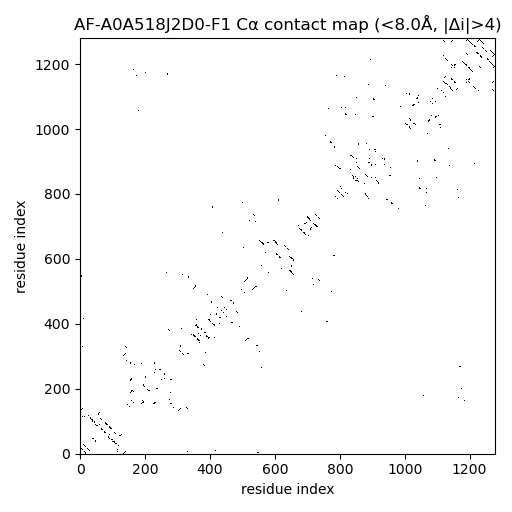 77 ? -7.876 -27.749 36.363 1.00 93.19 77 GLU A CA 1
ATOM 587 C C . GLU A 1 77 ? -9.026 -26.845 35.892 1.00 93.19 77 GLU A C 1
ATOM 589 O O . GLU A 1 77 ? -8.932 -25.621 35.950 1.00 93.19 77 GLU A O 1
ATOM 594 N N . GLN A 1 78 ? -10.143 -27.437 35.458 1.00 95.50 78 GLN A N 1
ATOM 595 C CA . GLN A 1 78 ? -11.378 -26.709 35.143 1.00 95.50 78 GLN A CA 1
ATOM 596 C C . GLN A 1 78 ? -12.597 -27.352 35.814 1.00 95.50 78 GLN A C 1
ATOM 598 O O . GLN A 1 78 ? -12.650 -28.578 35.942 1.00 95.50 78 GLN A O 1
ATOM 603 N N . ARG A 1 79 ? -13.564 -26.537 36.245 1.00 96.56 79 ARG A N 1
ATOM 604 C CA . ARG A 1 79 ? -14.802 -26.963 36.919 1.00 96.56 79 ARG A CA 1
ATOM 605 C C . ARG A 1 79 ? -15.988 -26.105 36.498 1.00 96.56 79 ARG A C 1
ATOM 607 O O . ARG A 1 79 ? -15.822 -24.942 36.154 1.00 96.56 79 ARG A O 1
ATOM 614 N N . VAL A 1 80 ? -17.187 -26.679 36.538 1.00 96.31 80 VAL A N 1
ATOM 615 C CA . VAL A 1 80 ? -18.438 -25.939 36.313 1.00 96.31 80 VAL A CA 1
ATOM 616 C C . VAL A 1 80 ? -18.869 -25.280 37.619 1.00 96.31 80 VAL A C 1
ATOM 618 O O . VAL A 1 80 ? -18.808 -25.904 38.679 1.00 96.31 80 VAL A O 1
ATOM 621 N N . VAL A 1 81 ? -19.316 -24.032 37.542 1.00 96.25 81 VAL A N 1
ATOM 622 C CA . VAL A 1 81 ? -19.927 -23.310 38.659 1.00 96.25 81 VAL A CA 1
ATOM 623 C C . VAL A 1 81 ? -21.373 -23.782 38.808 1.00 96.25 81 VAL A C 1
ATOM 625 O O . VAL A 1 81 ? -22.197 -23.575 37.921 1.00 96.25 81 VAL A O 1
ATOM 628 N N . GLU A 1 82 ? -21.693 -24.427 39.924 1.00 95.81 82 GLU A N 1
ATOM 629 C CA . GLU A 1 82 ? -23.049 -24.880 40.248 1.00 95.81 82 GLU A CA 1
ATOM 630 C C . GLU A 1 82 ? -23.934 -23.709 40.689 1.00 95.81 82 GLU A C 1
ATOM 632 O O . GLU A 1 82 ? -25.054 -23.547 40.202 1.00 95.81 82 GLU A O 1
ATOM 637 N N . SER A 1 83 ? -23.416 -22.859 41.581 1.00 94.44 83 SER A N 1
ATOM 638 C CA . SER A 1 83 ? -24.137 -21.684 42.071 1.00 94.44 83 SER A CA 1
ATOM 639 C C . SER A 1 83 ? -23.205 -20.521 42.397 1.00 94.44 83 SER A C 1
ATOM 641 O O . SER A 1 83 ? -22.147 -20.721 42.994 1.00 94.44 83 SER A O 1
ATOM 643 N N . PHE A 1 84 ? -23.636 -19.305 42.075 1.00 95.00 84 PHE A N 1
ATOM 644 C CA . PHE A 1 84 ? -22.964 -18.057 42.416 1.00 95.00 84 PHE A CA 1
ATOM 645 C C . PHE A 1 84 ? -23.802 -17.203 43.369 1.00 95.00 84 PHE A C 1
ATOM 647 O O . PHE A 1 84 ? -24.981 -16.968 43.095 1.00 95.00 84 PHE A O 1
ATOM 654 N N . THR A 1 85 ? -23.162 -16.705 44.431 1.00 92.50 85 THR A N 1
ATOM 655 C CA . THR A 1 85 ? -23.766 -15.817 45.435 1.00 92.50 85 THR A CA 1
ATOM 656 C C . THR A 1 85 ? -23.143 -14.425 45.362 1.00 92.50 85 THR A C 1
ATOM 658 O O . THR A 1 85 ? -22.005 -14.215 45.795 1.00 92.50 85 THR A O 1
ATOM 661 N N . ALA A 1 86 ? -23.916 -13.448 44.888 1.00 90.69 86 ALA A N 1
ATOM 662 C CA . ALA A 1 86 ? -23.435 -12.084 44.645 1.00 90.69 86 ALA A CA 1
ATOM 663 C C . ALA A 1 86 ? -22.948 -11.350 45.908 1.00 90.69 86 ALA A C 1
ATOM 665 O O . ALA A 1 86 ? -21.983 -10.593 45.860 1.00 90.69 86 ALA A O 1
ATOM 666 N N . ALA A 1 87 ? -23.598 -11.576 47.055 1.00 90.31 87 ALA A N 1
ATOM 667 C CA . ALA A 1 87 ? -23.296 -10.860 48.300 1.00 90.31 87 ALA A CA 1
ATOM 668 C C . ALA A 1 87 ? -21.906 -11.181 48.877 1.00 90.31 87 ALA A C 1
ATOM 670 O O . ALA A 1 87 ? -21.356 -10.387 49.636 1.00 90.31 87 ALA A O 1
ATOM 671 N N . THR A 1 88 ? -21.356 -12.350 48.543 1.00 90.00 88 THR A N 1
ATOM 672 C CA . THR A 1 88 ? -20.078 -12.846 49.072 1.00 90.00 88 THR A CA 1
ATOM 673 C C . THR A 1 88 ? -19.031 -13.083 47.986 1.00 90.00 88 THR A C 1
ATOM 675 O O . THR A 1 88 ? -17.894 -13.405 48.318 1.00 90.00 88 THR A O 1
ATOM 678 N N . GLY A 1 89 ? -19.390 -12.944 46.703 1.00 91.56 89 GLY A N 1
ATOM 679 C CA . GLY A 1 89 ? -18.504 -13.282 45.585 1.00 91.56 89 GLY A CA 1
ATOM 680 C C . GLY A 1 89 ? -18.178 -14.780 45.519 1.00 91.56 89 GLY A C 1
ATOM 681 O O . GLY A 1 89 ? -17.119 -15.168 45.029 1.00 91.56 89 GLY A O 1
ATOM 682 N N . GLN A 1 90 ? -19.052 -15.626 46.072 1.00 94.88 90 GLN A N 1
ATOM 683 C CA . GLN A 1 90 ? -18.801 -17.055 46.234 1.00 94.88 90 GLN A CA 1
ATOM 684 C C . GLN A 1 90 ? -19.260 -17.840 45.002 1.00 94.88 90 GLN A C 1
ATOM 686 O O . GLN A 1 90 ? -20.440 -17.827 44.654 1.00 94.88 90 GLN A O 1
ATOM 691 N N . LEU A 1 91 ? -18.332 -18.579 44.398 1.00 96.06 91 LEU A N 1
ATOM 692 C CA . LEU A 1 91 ? -18.539 -19.501 43.284 1.00 96.06 91 LEU A CA 1
ATOM 693 C C . LEU A 1 91 ? -18.465 -20.938 43.818 1.00 96.06 91 LEU A C 1
ATOM 695 O O . LEU A 1 91 ? -17.385 -21.457 44.112 1.00 96.06 91 LEU A O 1
ATOM 699 N N . GLN A 1 92 ? -19.619 -21.585 43.967 1.00 96.06 92 GLN A N 1
ATOM 700 C CA . GLN A 1 92 ? -19.708 -22.992 44.351 1.00 96.06 92 GLN A CA 1
ATOM 701 C C . GLN A 1 92 ? -19.463 -23.871 43.125 1.00 96.06 92 GLN A C 1
ATOM 703 O O . GLN A 1 92 ? -20.143 -23.720 42.110 1.00 96.06 92 GLN A O 1
ATOM 708 N N . LEU A 1 93 ? -18.500 -24.785 43.211 1.00 96.88 93 LEU A N 1
ATOM 709 C CA . LEU A 1 93 ? -18.150 -25.681 42.112 1.00 96.88 93 LEU A CA 1
ATOM 710 C C . LEU A 1 93 ? -18.991 -26.959 42.179 1.00 96.88 93 LEU A C 1
ATOM 712 O O . LEU A 1 93 ? -19.187 -27.508 43.263 1.00 96.88 93 LEU A O 1
ATOM 716 N N . ALA A 1 94 ? -19.429 -27.448 41.016 1.00 95.19 94 ALA A N 1
ATOM 717 C CA . ALA A 1 94 ? -20.188 -28.695 40.891 1.00 95.19 94 ALA A CA 1
ATOM 718 C C . ALA A 1 94 ? -19.377 -29.922 41.346 1.00 95.19 94 ALA A C 1
ATOM 720 O O . ALA A 1 94 ? -19.920 -30.881 41.885 1.00 95.19 94 ALA A O 1
ATOM 721 N N . GLU A 1 95 ? -18.057 -29.872 41.155 1.00 95.12 95 GLU A N 1
ATOM 722 C CA . GLU A 1 95 ? -17.106 -30.842 41.689 1.00 95.12 95 GLU A CA 1
ATOM 723 C C . GLU A 1 95 ? -15.902 -30.095 42.275 1.00 95.12 95 GLU A C 1
ATOM 725 O O . GLU A 1 95 ? -15.456 -29.105 41.684 1.00 95.12 95 GLU A O 1
ATOM 730 N N . PRO A 1 96 ? -15.333 -30.554 43.403 1.00 94.25 96 PRO A N 1
ATOM 731 C CA . PRO A 1 96 ? -14.157 -29.920 43.976 1.00 94.25 96 PRO A CA 1
ATOM 732 C C . PRO A 1 96 ? -12.919 -30.101 43.084 1.00 94.25 96 PRO A C 1
ATOM 734 O O . PRO A 1 96 ? -12.787 -31.082 42.342 1.00 94.25 96 PRO A O 1
ATOM 737 N N . PHE A 1 97 ? -11.979 -29.164 43.182 1.00 94.38 97 PHE A N 1
ATOM 738 C CA . PHE A 1 97 ? -10.620 -29.333 42.675 1.00 94.38 97 PHE A CA 1
ATOM 739 C C . PHE A 1 97 ? -9.898 -30.476 43.391 1.00 94.38 97 PHE A C 1
ATOM 741 O O . PHE A 1 97 ? -10.188 -30.770 44.555 1.00 94.38 97 PHE A O 1
ATOM 748 N N . SER A 1 98 ? -8.927 -31.104 42.721 1.00 91.62 98 SER A N 1
ATOM 749 C CA . SER A 1 98 ? -8.163 -32.206 43.329 1.00 91.62 98 SER A CA 1
ATOM 750 C C . SER A 1 98 ? -7.364 -31.749 44.553 1.00 91.62 98 SER A C 1
ATOM 752 O O . SER A 1 98 ? -7.112 -32.541 45.462 1.00 91.62 98 SER A O 1
ATOM 754 N N . GLN A 1 99 ? -6.969 -30.472 44.583 1.00 88.50 99 GLN A N 1
ATOM 755 C CA . GLN A 1 99 ? -6.337 -29.812 45.723 1.00 88.50 99 GLN A CA 1
ATOM 756 C C . GLN A 1 99 ? -6.926 -28.405 45.921 1.00 88.50 99 GLN A C 1
ATOM 758 O O . GLN A 1 99 ? -7.365 -27.793 44.946 1.00 88.50 99 GLN A O 1
ATOM 763 N N . PRO A 1 100 ? -6.936 -27.868 47.157 1.00 87.31 100 PRO A N 1
ATOM 764 C CA . PRO A 1 100 ? -7.337 -26.486 47.395 1.00 87.31 100 PRO A CA 1
ATOM 765 C C . PRO A 1 100 ? -6.455 -25.515 46.591 1.00 87.31 100 PRO A C 1
ATOM 767 O O . PRO A 1 100 ? -5.225 -25.626 46.666 1.00 87.31 100 PRO A O 1
ATOM 770 N N . PRO A 1 101 ? -7.048 -24.575 45.836 1.00 88.12 101 PRO A N 1
ATOM 771 C CA . PRO A 1 101 ? -6.281 -23.588 45.091 1.00 88.12 101 PRO A CA 1
ATOM 772 C C . PRO A 1 101 ? -5.560 -22.637 46.056 1.00 88.12 101 PRO A C 1
ATOM 774 O O . PRO A 1 101 ? -6.078 -22.313 47.125 1.00 88.12 101 PRO A O 1
ATOM 777 N N . GLN A 1 102 ? -4.354 -22.196 45.696 1.00 87.56 102 GLN A N 1
ATOM 778 C CA . GLN A 1 102 ? -3.578 -21.291 46.546 1.00 87.56 102 GLN A CA 1
ATOM 779 C C . GLN A 1 102 ? -4.063 -19.839 46.399 1.00 87.56 102 GLN A C 1
ATOM 781 O O . GLN A 1 102 ? -4.404 -19.422 45.287 1.00 87.56 102 GLN A O 1
ATOM 786 N N . PRO A 1 103 ? -4.037 -19.038 47.480 1.00 87.38 103 PRO A N 1
ATOM 787 C CA . PRO A 1 103 ? -4.388 -17.626 47.409 1.00 87.38 103 PRO A CA 1
ATOM 788 C C . PRO A 1 103 ? -3.507 -16.879 46.401 1.00 87.38 103 PRO A C 1
ATOM 790 O O . PRO A 1 103 ? -2.295 -17.084 46.334 1.00 87.38 103 PRO A O 1
ATOM 793 N N . GLY A 1 104 ? -4.122 -16.009 45.604 1.00 80.50 104 GLY A N 1
ATOM 794 C CA . GLY A 1 104 ? -3.447 -15.222 44.574 1.00 80.50 104 GLY A CA 1
ATOM 795 C C . GLY A 1 104 ? -3.293 -15.915 43.217 1.00 80.50 104 GLY A C 1
ATOM 796 O O . GLY A 1 104 ? -2.967 -15.217 42.253 1.00 80.50 104 GLY A O 1
ATOM 797 N N . TRP A 1 105 ? -3.569 -17.222 43.102 1.00 85.50 105 TRP A N 1
ATOM 798 C CA . TRP A 1 105 ? -3.658 -17.895 41.799 1.00 85.50 105 TRP A CA 1
ATOM 799 C C . TRP A 1 105 ? -4.766 -17.276 40.941 1.00 85.50 105 TRP A C 1
ATOM 801 O O . TRP A 1 105 ? -5.768 -16.781 41.463 1.00 85.50 105 TRP A O 1
ATOM 811 N N . ALA A 1 106 ? -4.571 -17.276 39.624 1.00 86.81 106 ALA A N 1
ATOM 812 C CA . ALA A 1 106 ? -5.528 -16.713 38.680 1.00 86.81 106 ALA A CA 1
ATOM 813 C C . ALA A 1 106 ? -6.562 -17.763 38.253 1.00 86.81 106 ALA A C 1
ATOM 815 O O . ALA A 1 106 ? -6.259 -18.953 38.165 1.00 86.81 106 ALA A O 1
ATOM 816 N N . TYR A 1 107 ? -7.778 -17.322 37.940 1.00 91.06 107 TYR A N 1
ATOM 817 C CA . TYR A 1 107 ? -8.772 -18.153 37.267 1.00 91.06 107 TYR A CA 1
ATOM 818 C C . TYR A 1 107 ? -9.492 -17.378 36.157 1.00 91.06 107 TYR A C 1
ATOM 820 O O . TYR A 1 107 ? -9.498 -16.144 36.135 1.00 91.06 107 TYR A O 1
ATOM 828 N N . GLU A 1 108 ? -10.116 -18.117 35.243 1.00 91.38 108 GLU A N 1
ATOM 829 C CA . GLU A 1 108 ? -10.931 -17.583 34.150 1.00 91.38 108 GLU A CA 1
ATOM 830 C C . GLU A 1 108 ? -12.330 -18.207 34.156 1.00 91.38 108 GLU A C 1
ATOM 832 O O . GLU A 1 108 ? -12.461 -19.429 34.189 1.00 91.38 108 GLU A O 1
ATOM 837 N N . LEU A 1 109 ? -13.374 -17.380 34.103 1.00 92.31 109 LEU A N 1
ATOM 838 C CA . LEU A 1 109 ? -14.768 -17.783 33.924 1.00 92.31 109 LEU A CA 1
ATOM 839 C C . LEU A 1 109 ? -15.174 -17.619 32.466 1.00 92.31 109 LEU A C 1
ATOM 841 O O . LEU A 1 109 ? -15.015 -16.548 31.889 1.00 92.31 109 LEU A O 1
ATOM 845 N N . THR A 1 110 ? -15.743 -18.668 31.886 1.00 91.75 110 THR A N 1
ATOM 846 C CA . THR A 1 110 ? -16.245 -18.667 30.506 1.00 91.75 110 THR A CA 1
ATOM 847 C C . THR A 1 110 ? -17.686 -19.166 30.470 1.00 91.75 110 THR A C 1
ATOM 849 O O . THR A 1 110 ? -18.023 -20.135 31.151 1.00 91.75 110 THR A O 1
ATOM 852 N N . SER A 1 111 ? -18.538 -18.499 29.693 1.00 89.38 111 SER A N 1
ATOM 853 C CA . SER A 1 111 ? -19.938 -18.879 29.464 1.00 89.38 111 SER A CA 1
ATOM 854 C C . SER A 1 111 ? -20.226 -19.023 27.964 1.00 89.38 111 SER A C 1
ATOM 856 O O . SER A 1 111 ? -19.347 -18.827 27.125 1.00 89.38 111 SER A O 1
ATOM 858 N N . ASP A 1 112 ? -21.455 -19.399 27.619 1.00 88.50 112 ASP A N 1
ATOM 859 C CA . ASP A 1 112 ? -21.964 -19.460 26.244 1.00 88.50 112 ASP A CA 1
ATOM 860 C C . ASP A 1 112 ? -22.406 -18.088 25.696 1.00 88.50 112 ASP A C 1
ATOM 862 O O . ASP A 1 112 ? -22.703 -17.942 24.504 1.00 88.50 112 ASP A O 1
ATOM 866 N N . LEU A 1 113 ? -22.436 -17.064 26.552 1.00 91.31 113 LEU A N 1
ATOM 867 C CA . LEU A 1 113 ? -22.811 -15.705 26.191 1.00 91.31 113 LEU A CA 1
ATOM 868 C C . LEU A 1 113 ? -21.651 -14.971 25.517 1.00 91.31 113 LEU A C 1
ATOM 870 O O . LEU A 1 113 ? -20.494 -15.044 25.922 1.00 91.31 113 LEU A O 1
ATOM 874 N N . THR A 1 114 ? -21.979 -14.196 24.492 1.00 92.00 114 THR A N 1
ATOM 875 C CA . THR A 1 114 ? -21.018 -13.313 23.831 1.00 92.00 114 THR A CA 1
ATOM 876 C C . THR A 1 114 ? -20.710 -12.093 24.706 1.00 92.00 114 THR A C 1
ATOM 878 O O . THR A 1 114 ? -21.553 -11.622 25.471 1.00 92.00 114 THR A O 1
ATOM 881 N N . ALA A 1 115 ? -19.502 -11.539 24.564 1.00 92.12 115 ALA A N 1
ATOM 882 C CA . ALA A 1 115 ? -19.030 -10.378 25.321 1.00 92.12 115 ALA A CA 1
ATOM 883 C C . ALA A 1 115 ? -20.022 -9.188 25.408 1.00 92.12 115 ALA A C 1
ATOM 885 O O . ALA A 1 115 ? -20.278 -8.738 26.527 1.00 92.12 115 ALA A O 1
ATOM 886 N N . PRO A 1 116 ? -20.647 -8.696 24.312 1.00 94.06 116 PRO A N 1
ATOM 887 C CA . PRO A 1 116 ? -21.599 -7.582 24.410 1.00 94.06 116 PRO A CA 1
ATOM 888 C C . PRO A 1 116 ? -22.857 -7.944 25.216 1.00 94.06 116 PRO A C 1
ATOM 890 O O . PRO A 1 116 ? -23.425 -7.091 25.900 1.00 94.06 116 PRO A O 1
ATOM 893 N N . VAL A 1 117 ? -23.276 -9.213 25.200 1.00 94.19 117 VAL A N 1
ATOM 894 C CA . VAL A 1 117 ? -24.431 -9.702 25.967 1.00 94.19 117 VAL A CA 1
ATOM 895 C C . VAL A 1 117 ? -24.078 -9.838 27.447 1.00 94.19 117 VAL A C 1
ATOM 897 O O . VAL A 1 117 ? -24.874 -9.428 28.293 1.00 94.19 117 VAL A O 1
ATOM 900 N N . ILE A 1 118 ? -22.880 -10.346 27.767 1.00 93.62 118 ILE A N 1
ATOM 901 C CA . ILE A 1 118 ? -22.352 -10.380 29.140 1.00 93.62 118 ILE A CA 1
ATOM 902 C C . ILE A 1 118 ? -22.334 -8.961 29.712 1.00 93.62 118 ILE A C 1
ATOM 904 O O . ILE A 1 118 ? -22.966 -8.708 30.736 1.00 93.62 118 ILE A O 1
ATOM 908 N N . ALA A 1 119 ? -21.689 -8.022 29.013 1.00 93.31 119 ALA A N 1
ATOM 909 C CA . ALA A 1 119 ? -21.578 -6.632 29.442 1.00 93.31 119 ALA A CA 1
ATOM 910 C C . ALA A 1 119 ? -22.954 -5.977 29.656 1.00 93.31 119 ALA A C 1
ATOM 912 O O . ALA A 1 119 ? -23.205 -5.376 30.700 1.00 93.31 119 ALA A O 1
ATOM 913 N N . THR A 1 120 ? -23.883 -6.162 28.711 1.00 95.00 120 THR A N 1
ATOM 914 C CA . THR A 1 120 ? -25.249 -5.624 28.815 1.00 95.00 120 THR A CA 1
ATOM 915 C C . THR A 1 120 ? -25.981 -6.165 30.041 1.00 95.00 120 THR A C 1
ATOM 917 O O . THR A 1 120 ? -26.617 -5.405 30.771 1.00 95.00 120 THR A O 1
ATOM 920 N N . ARG A 1 121 ? -25.902 -7.476 30.297 1.00 93.88 121 ARG A N 1
ATOM 921 C CA . ARG A 1 121 ? -26.587 -8.093 31.439 1.00 93.88 121 ARG A CA 1
ATOM 922 C C . ARG A 1 121 ? -25.992 -7.657 32.776 1.00 93.88 121 ARG A C 1
ATOM 924 O O . ARG A 1 121 ? -26.767 -7.359 33.683 1.00 93.88 121 ARG A O 1
ATOM 931 N N . LEU A 1 122 ? -24.663 -7.547 32.875 1.00 92.31 122 LEU A N 1
ATOM 932 C CA . LEU A 1 122 ? -23.988 -6.998 34.056 1.00 92.31 122 LEU A CA 1
ATOM 933 C C . LEU A 1 122 ? -24.465 -5.562 34.337 1.00 92.31 122 LEU A C 1
ATOM 935 O O . LEU A 1 122 ? -24.874 -5.257 35.454 1.00 92.31 122 LEU A O 1
ATOM 939 N N . LEU A 1 123 ? -24.538 -4.706 33.311 1.00 92.94 123 LEU A N 1
ATOM 940 C CA . LEU A 1 123 ? -24.996 -3.314 33.447 1.00 92.94 123 LEU A CA 1
ATOM 941 C C . LEU A 1 123 ? -26.474 -3.170 33.835 1.00 92.94 123 LEU A C 1
ATOM 943 O O . LEU A 1 123 ? -26.854 -2.212 34.523 1.00 92.94 123 LEU A O 1
ATOM 947 N N . LEU A 1 124 ? -27.310 -4.112 33.395 1.00 93.06 124 LEU A N 1
ATOM 948 C CA . LEU A 1 124 ? -28.728 -4.180 33.746 1.00 93.06 124 LEU A CA 1
ATOM 949 C C . LEU A 1 124 ? -28.990 -4.883 35.086 1.00 93.06 124 LEU A C 1
ATOM 951 O O . LEU A 1 124 ? -30.118 -4.823 35.574 1.00 93.06 124 LEU A O 1
ATOM 955 N N . GLY A 1 125 ? -27.986 -5.528 35.687 1.00 92.25 125 GLY A N 1
ATOM 956 C CA . GLY A 1 125 ? -28.162 -6.310 36.910 1.00 92.25 125 GLY A CA 1
ATOM 957 C C . GLY A 1 125 ? -28.984 -7.588 36.697 1.00 92.25 125 GLY A C 1
ATOM 958 O O . GLY A 1 125 ? -29.728 -7.987 37.590 1.00 92.25 125 GLY A O 1
ATOM 959 N N . LEU A 1 126 ? -28.921 -8.194 35.504 1.00 92.62 126 LEU A N 1
ATOM 960 C CA . LEU A 1 126 ? -29.761 -9.336 35.124 1.00 92.62 126 LEU A CA 1
ATOM 961 C C . LEU A 1 126 ? -28.974 -10.658 35.151 1.00 92.62 126 LEU A C 1
ATOM 963 O O . LEU A 1 126 ? -27.907 -10.723 34.543 1.00 92.62 126 LEU A O 1
ATOM 967 N N . PRO A 1 127 ? -29.508 -11.733 35.763 1.00 89.50 127 PRO A N 1
ATOM 968 C CA . PRO A 1 127 ? -28.957 -13.086 35.665 1.00 89.50 127 PRO A CA 1
ATOM 969 C C . PRO A 1 127 ? -28.878 -13.592 34.215 1.00 89.50 127 PRO A C 1
ATOM 971 O O . PRO A 1 127 ? -29.593 -13.103 33.332 1.00 89.50 127 PRO A O 1
ATOM 974 N N . ALA A 1 128 ? -28.049 -14.607 33.960 1.00 85.50 128 ALA A N 1
ATOM 975 C CA . ALA A 1 128 ? -27.869 -15.182 32.623 1.00 85.50 128 ALA A CA 1
ATOM 976 C C . ALA A 1 128 ? -29.151 -15.840 32.065 1.00 85.50 128 ALA A C 1
ATOM 978 O O . ALA A 1 128 ? -29.425 -15.735 30.870 1.00 85.50 128 ALA A O 1
ATOM 979 N N . ASP A 1 129 ? -29.972 -16.446 32.930 1.00 84.31 129 ASP A N 1
ATOM 980 C CA . ASP A 1 129 ? -31.203 -17.170 32.577 1.00 84.31 129 ASP A CA 1
ATOM 981 C C . ASP A 1 129 ? -32.438 -16.266 32.385 1.00 84.31 129 ASP A C 1
ATOM 983 O O . ASP A 1 129 ? -33.471 -16.709 31.878 1.00 84.31 129 ASP A O 1
ATOM 987 N N . GLN A 1 130 ? -32.355 -14.986 32.761 1.00 88.44 130 GLN A N 1
ATOM 988 C CA . GLN A 1 130 ? -33.484 -14.064 32.670 1.00 88.44 130 GLN A CA 1
ATOM 989 C C . GLN A 1 130 ? -33.636 -13.481 31.246 1.00 88.44 130 GLN A C 1
ATOM 991 O O . GLN A 1 130 ? -32.639 -13.067 30.643 1.00 88.44 130 GLN A O 1
ATOM 996 N N . PRO A 1 131 ? -34.865 -13.370 30.695 1.00 86.94 131 PRO A N 1
ATOM 997 C CA . PRO A 1 131 ? -35.095 -12.694 29.418 1.00 86.94 131 PRO A CA 1
ATOM 998 C C . PRO A 1 131 ? -34.717 -11.207 29.458 1.00 86.94 131 PRO A C 1
ATOM 1000 O O . PRO A 1 131 ? -35.089 -10.492 30.391 1.00 86.94 131 PRO A O 1
ATOM 1003 N N . LEU A 1 132 ? -34.045 -10.726 28.409 1.00 91.56 132 LEU A N 1
ATOM 1004 C CA . LEU A 1 132 ? -33.717 -9.309 28.247 1.00 91.56 132 LEU A CA 1
ATOM 1005 C C . LEU A 1 132 ? -34.972 -8.467 27.922 1.00 91.56 132 LEU A C 1
ATOM 1007 O O . LEU A 1 132 ? -35.899 -8.962 27.267 1.00 91.56 132 LEU A O 1
ATOM 1011 N N . PRO A 1 133 ? -35.045 -7.204 28.383 1.00 92.62 133 PRO A N 1
ATOM 1012 C CA . PRO A 1 133 ? -36.093 -6.259 27.980 1.00 92.62 133 PRO A CA 1
ATOM 1013 C C . PRO A 1 133 ? -35.935 -5.843 26.502 1.00 92.62 133 PRO A C 1
ATOM 1015 O O . PRO A 1 133 ? -34.927 -6.188 25.901 1.00 92.62 133 PRO A O 1
ATOM 1018 N N . PRO A 1 134 ? -36.881 -5.093 25.902 1.00 93.31 134 PRO A N 1
ATOM 1019 C CA . PRO A 1 134 ? -36.699 -4.549 24.554 1.00 93.31 134 PRO A CA 1
ATOM 1020 C C . PRO A 1 134 ? -35.493 -3.594 24.449 1.00 93.31 134 PRO A C 1
ATOM 1022 O O . PRO A 1 134 ? -35.417 -2.609 25.200 1.00 93.31 134 PRO A O 1
ATOM 1025 N N . LEU A 1 135 ? -34.596 -3.870 23.500 1.00 94.25 135 LEU A N 1
ATOM 1026 C CA . LEU A 1 135 ? -33.314 -3.201 23.272 1.00 94.25 135 LEU A CA 1
ATOM 1027 C C . LEU A 1 135 ? -33.219 -2.574 21.870 1.00 94.25 135 LEU A C 1
ATOM 1029 O O . LEU A 1 135 ? -33.619 -3.178 20.877 1.00 94.25 135 LEU A O 1
ATOM 1033 N N . ASP A 1 136 ? -32.609 -1.393 21.813 1.00 92.25 136 ASP A N 1
ATOM 1034 C CA . ASP A 1 136 ? -32.041 -0.764 20.615 1.00 92.25 136 ASP A CA 1
ATOM 1035 C C . ASP A 1 136 ? -30.514 -0.883 20.731 1.00 92.25 136 ASP A C 1
ATOM 1037 O O . ASP A 1 136 ? -29.902 -0.234 21.583 1.00 92.25 136 ASP A O 1
ATOM 1041 N N . VAL A 1 137 ? -29.917 -1.789 19.958 1.00 93.75 137 VAL A N 1
ATOM 1042 C CA . VAL A 1 137 ? -28.501 -2.160 20.042 1.00 93.75 137 VAL A CA 1
ATOM 1043 C C . VAL A 1 137 ? -27.752 -1.594 18.843 1.00 93.75 137 VAL A C 1
ATOM 1045 O O . VAL A 1 137 ? -28.058 -1.922 17.699 1.00 93.75 137 VAL A O 1
ATOM 1048 N N . ARG A 1 138 ? -26.722 -0.792 19.110 1.00 94.19 138 ARG A N 1
ATOM 1049 C CA . ARG A 1 138 ? -25.802 -0.230 18.113 1.00 94.19 138 ARG A CA 1
ATOM 1050 C C . ARG A 1 138 ? -24.419 -0.803 18.351 1.00 94.19 138 ARG A C 1
ATOM 1052 O O . ARG A 1 138 ? -23.900 -0.675 19.459 1.00 94.19 138 ARG A O 1
ATOM 1059 N N . MET A 1 139 ? -23.837 -1.450 17.348 1.00 93.25 139 MET A N 1
ATOM 1060 C CA . MET A 1 139 ? -22.645 -2.260 17.571 1.00 93.25 139 MET A CA 1
ATOM 1061 C C . MET A 1 139 ? -21.601 -2.151 16.456 1.00 93.25 139 MET A C 1
ATOM 1063 O O . MET A 1 139 ? -21.935 -2.221 15.279 1.00 93.25 139 MET A O 1
ATOM 1067 N N . GLY A 1 140 ? -20.326 -2.039 16.827 1.00 91.75 140 GLY A N 1
ATOM 1068 C CA . GLY A 1 140 ? -19.177 -2.241 15.937 1.00 91.75 140 GLY A CA 1
ATOM 1069 C C . GLY A 1 140 ? -18.482 -3.572 16.218 1.00 91.75 140 GLY A C 1
ATOM 1070 O O . GLY A 1 140 ? -18.562 -4.103 17.329 1.00 91.75 140 GLY A O 1
ATOM 1071 N N . THR A 1 141 ? -17.806 -4.150 15.218 1.00 87.50 141 THR A N 1
ATOM 1072 C CA . THR A 1 141 ? -17.091 -5.419 15.412 1.00 87.50 141 THR A CA 1
ATOM 1073 C C . THR A 1 141 ? -15.800 -5.525 14.612 1.00 87.50 141 THR A C 1
ATOM 1075 O O . THR A 1 141 ? -15.748 -5.294 13.408 1.00 87.50 141 THR A O 1
ATOM 1078 N N . THR A 1 142 ? -14.743 -5.986 15.276 1.00 84.81 142 THR A N 1
ATOM 1079 C CA . THR A 1 142 ? -13.459 -6.306 14.636 1.00 84.81 142 THR A CA 1
ATOM 1080 C C . THR A 1 142 ? -13.418 -7.700 14.001 1.00 84.81 142 THR A C 1
ATOM 1082 O O . THR A 1 142 ? -12.391 -8.082 13.442 1.00 84.81 142 THR A O 1
ATOM 1085 N N . ARG A 1 143 ? -14.513 -8.480 14.039 1.00 84.81 143 ARG A N 1
ATOM 1086 C CA . ARG A 1 143 ? -14.560 -9.855 13.501 1.00 84.81 143 ARG A CA 1
ATOM 1087 C C . ARG A 1 143 ? -14.145 -9.938 12.032 1.00 84.81 143 ARG A C 1
ATOM 1089 O O . ARG A 1 143 ? -13.332 -10.798 11.705 1.00 84.81 143 ARG A O 1
ATOM 1096 N N . GLY A 1 144 ? -14.637 -9.033 11.183 1.00 87.75 144 GLY A N 1
ATOM 1097 C CA . GLY A 1 144 ? -14.257 -8.975 9.768 1.00 87.75 144 GLY A CA 1
ATOM 1098 C C . GLY A 1 144 ? -12.770 -8.669 9.572 1.00 87.75 144 GLY A C 1
ATOM 1099 O O . GLY A 1 144 ? -12.065 -9.419 8.896 1.00 87.75 144 GLY A O 1
ATOM 1100 N N . THR A 1 145 ? -12.261 -7.634 10.251 1.00 87.50 145 THR A N 1
ATOM 1101 C CA . THR A 1 145 ? -10.831 -7.279 10.247 1.00 87.50 145 THR A CA 1
ATOM 1102 C C . THR A 1 145 ? -9.952 -8.451 10.700 1.00 87.50 145 THR A C 1
ATOM 1104 O O . THR A 1 145 ? -8.971 -8.785 10.037 1.00 87.50 145 THR A O 1
ATOM 1107 N N . ASN A 1 146 ? -10.320 -9.128 11.791 1.00 84.19 146 ASN A N 1
ATOM 1108 C CA . ASN A 1 146 ? -9.569 -10.261 12.334 1.00 84.19 146 ASN A CA 1
ATOM 1109 C C . ASN A 1 146 ? -9.618 -11.485 11.413 1.00 84.19 146 ASN A C 1
ATOM 1111 O O . ASN A 1 146 ? -8.596 -12.147 11.226 1.00 84.19 146 ASN A O 1
ATOM 1115 N N . ALA A 1 147 ? -10.771 -11.788 10.811 1.00 87.56 147 ALA A N 1
ATOM 1116 C CA . ALA A 1 147 ? -10.902 -12.874 9.841 1.00 87.56 147 ALA A CA 1
ATOM 1117 C C . ALA A 1 147 ? -10.035 -12.625 8.599 1.00 87.56 147 ALA A C 1
ATOM 1119 O O . ALA A 1 147 ? -9.375 -13.548 8.121 1.00 87.56 147 ALA A O 1
ATOM 1120 N N . LEU A 1 148 ? -9.958 -11.378 8.126 1.00 89.88 148 LEU A N 1
ATOM 1121 C CA . LEU A 1 148 ? -9.080 -10.994 7.024 1.00 89.88 148 LEU A CA 1
ATOM 1122 C C . LEU A 1 148 ? -7.592 -11.135 7.395 1.00 89.88 148 LEU A C 1
ATOM 1124 O O . LEU A 1 148 ? -6.832 -11.760 6.653 1.00 89.88 148 LEU A O 1
ATOM 1128 N N . LEU A 1 149 ? -7.180 -10.596 8.549 1.00 85.81 149 LEU A N 1
ATOM 1129 C CA . LEU A 1 149 ? -5.790 -10.654 9.025 1.00 85.81 149 LEU A CA 1
ATOM 1130 C C . LEU A 1 149 ? -5.317 -12.093 9.261 1.00 85.81 149 LEU A C 1
ATOM 1132 O O . LEU A 1 149 ? -4.212 -12.456 8.868 1.00 85.81 149 LEU A O 1
ATOM 1136 N N . THR A 1 150 ? -6.166 -12.923 9.869 1.00 84.88 150 THR A N 1
ATOM 1137 C CA . THR A 1 150 ? -5.851 -14.329 10.174 1.00 84.88 150 THR A CA 1
ATOM 1138 C C . THR A 1 150 ? -6.128 -15.283 9.013 1.00 84.88 150 THR A C 1
ATOM 1140 O O . THR A 1 150 ? -5.855 -16.476 9.144 1.00 84.88 150 THR A O 1
ATOM 1143 N N . ARG A 1 151 ? -6.659 -14.777 7.889 1.00 89.44 151 ARG A N 1
ATOM 1144 C CA . ARG A 1 151 ? -7.092 -15.566 6.724 1.00 89.44 151 ARG A CA 1
ATOM 1145 C C . ARG A 1 151 ? -8.053 -16.705 7.119 1.00 89.44 151 ARG A C 1
ATOM 1147 O O . ARG A 1 151 ? -7.905 -17.839 6.669 1.00 89.44 151 ARG A O 1
ATOM 1154 N N . ARG A 1 152 ? -9.053 -16.385 7.953 1.00 90.19 152 ARG A N 1
ATOM 1155 C CA . ARG A 1 152 ? -10.113 -17.288 8.456 1.00 90.19 152 ARG A CA 1
ATOM 1156 C C . ARG A 1 152 ? -11.526 -16.888 7.992 1.00 90.19 152 ARG A C 1
ATOM 1158 O O . ARG A 1 152 ? -12.464 -16.906 8.782 1.00 90.19 152 ARG A O 1
ATOM 1165 N N . GLY A 1 153 ? -11.665 -16.460 6.743 1.00 91.88 153 GLY A N 1
ATOM 1166 C CA . GLY A 1 153 ? -12.958 -16.285 6.071 1.00 91.88 153 GLY A CA 1
ATOM 1167 C C . GLY A 1 153 ? -13.485 -17.574 5.441 1.00 91.88 153 GLY A C 1
ATOM 1168 O O . GLY A 1 153 ? -12.883 -18.641 5.581 1.00 91.88 153 GLY A O 1
ATOM 1169 N N . ALA A 1 154 ? -14.609 -17.463 4.739 1.00 94.62 154 ALA A N 1
ATOM 1170 C CA . ALA A 1 154 ? -15.289 -18.600 4.136 1.00 94.62 154 ALA A CA 1
ATOM 1171 C C . ALA A 1 154 ? -14.552 -19.127 2.887 1.00 94.62 154 ALA A C 1
ATOM 1173 O O . ALA A 1 154 ? -13.981 -18.331 2.130 1.00 94.62 154 ALA A O 1
ATOM 1174 N N . PRO A 1 155 ? -14.598 -20.443 2.601 1.00 95.88 155 PRO A N 1
ATOM 1175 C CA . PRO A 1 155 ? -14.155 -21.000 1.325 1.00 95.88 155 PRO A CA 1
ATOM 1176 C C . PRO A 1 155 ? -14.874 -20.316 0.153 1.00 95.88 155 PRO A C 1
ATOM 1178 O O . PRO A 1 155 ? -16.044 -20.572 -0.119 1.00 95.88 155 PRO A O 1
ATOM 1181 N N . THR A 1 156 ? -14.171 -19.416 -0.532 1.00 97.56 156 THR A N 1
ATOM 1182 C CA . THR A 1 156 ? -14.751 -18.555 -1.573 1.00 97.56 156 THR A CA 1
ATOM 1183 C C . THR A 1 156 ? -14.300 -19.017 -2.951 1.00 97.56 156 THR A C 1
ATOM 1185 O O . THR A 1 156 ? -13.129 -19.367 -3.126 1.00 97.56 156 THR A O 1
ATOM 1188 N N . ALA A 1 157 ? -15.198 -19.000 -3.933 1.00 98.19 157 ALA A N 1
ATOM 1189 C CA . ALA A 1 157 ? -14.871 -19.152 -5.349 1.00 98.19 157 ALA A CA 1
ATOM 1190 C C . ALA A 1 157 ? -14.905 -17.799 -6.080 1.00 98.19 157 ALA A C 1
ATOM 1192 O O . ALA A 1 157 ? -15.635 -16.894 -5.676 1.00 98.19 157 ALA A O 1
ATOM 1193 N N . PHE A 1 158 ? -14.145 -17.669 -7.168 1.00 98.44 158 PHE A N 1
ATOM 1194 C CA . PHE A 1 158 ? -14.128 -16.492 -8.037 1.00 98.44 158 PHE A CA 1
ATOM 1195 C C . PHE A 1 158 ? -14.522 -16.864 -9.474 1.00 98.44 158 PHE A C 1
ATOM 1197 O O . PHE A 1 158 ? -14.040 -17.856 -10.016 1.00 98.44 158 PHE A O 1
ATOM 1204 N N . LEU A 1 159 ? -15.403 -16.078 -10.089 1.00 98.56 159 LEU A N 1
ATOM 1205 C CA . LEU A 1 159 ? -15.830 -16.225 -11.478 1.00 98.56 159 LEU A CA 1
ATOM 1206 C C . LEU A 1 159 ? -15.502 -14.944 -12.249 1.00 98.56 159 LEU A C 1
ATOM 1208 O O . LEU A 1 159 ? -15.919 -13.857 -11.843 1.00 98.56 159 LEU A O 1
ATOM 1212 N N . THR A 1 160 ? -14.762 -15.068 -13.348 1.00 98.38 160 THR A N 1
ATOM 1213 C CA . THR A 1 160 ? -14.284 -13.920 -14.135 1.00 98.38 160 THR A CA 1
ATOM 1214 C C . THR A 1 160 ? -14.380 -14.152 -15.645 1.00 98.38 160 THR A C 1
ATOM 1216 O O . THR A 1 160 ? -14.844 -15.199 -16.090 1.00 98.38 160 THR A O 1
ATOM 1219 N N . THR A 1 161 ? -13.967 -13.165 -16.433 1.00 98.19 161 THR A N 1
ATOM 1220 C CA . THR A 1 161 ? -13.903 -13.242 -17.897 1.00 98.19 161 THR A CA 1
ATOM 1221 C C . THR A 1 161 ? -12.787 -14.196 -18.341 1.00 98.19 161 THR A C 1
ATOM 1223 O O . THR A 1 161 ? -11.700 -14.192 -17.758 1.00 98.19 161 THR A O 1
ATOM 1226 N N . ALA A 1 162 ? -13.011 -15.001 -19.384 1.00 97.75 162 ALA A N 1
ATOM 1227 C CA . ALA A 1 162 ? -11.985 -15.891 -19.941 1.00 97.75 162 ALA A CA 1
ATOM 1228 C C . ALA A 1 162 ? -10.676 -15.162 -20.269 1.00 97.75 162 ALA A C 1
ATOM 1230 O O . ALA A 1 162 ? -10.676 -14.086 -20.867 1.00 97.75 162 ALA A O 1
ATOM 1231 N N . GLY A 1 163 ? -9.552 -15.771 -19.876 1.00 97.19 163 GLY A N 1
ATOM 1232 C CA . GLY A 1 163 ? -8.214 -15.203 -20.036 1.00 97.19 163 GLY A CA 1
ATOM 1233 C C . GLY A 1 163 ? -7.717 -14.371 -18.848 1.00 97.19 163 GLY A C 1
ATOM 1234 O O . GLY A 1 163 ? -6.593 -13.865 -18.917 1.00 97.19 163 GLY A O 1
ATOM 1235 N N . PHE A 1 164 ? -8.517 -14.239 -17.783 1.00 97.81 164 PHE A N 1
ATOM 1236 C CA . PHE A 1 164 ? -8.225 -13.455 -16.575 1.00 97.81 164 PHE A CA 1
ATOM 1237 C C . PHE A 1 164 ? -8.306 -14.271 -15.274 1.00 97.81 164 PHE A C 1
ATOM 1239 O O . PHE A 1 164 ? -8.347 -13.708 -14.183 1.00 97.81 164 PHE A O 1
ATOM 1246 N N . GLU A 1 165 ? -8.293 -15.600 -15.356 1.00 96.88 165 GLU A N 1
ATOM 1247 C CA . GLU A 1 165 ? -8.397 -16.507 -14.206 1.00 96.88 165 GLU A CA 1
ATOM 1248 C C . GLU A 1 165 ? -7.277 -16.272 -13.180 1.00 96.88 165 GLU A C 1
ATOM 1250 O O . GLU A 1 165 ? -7.516 -16.225 -11.972 1.00 96.88 165 GLU A O 1
ATOM 1255 N N . ASP A 1 166 ? -6.053 -16.053 -13.668 1.00 97.19 166 ASP A N 1
ATOM 1256 C CA . ASP A 1 166 ? -4.887 -15.796 -12.823 1.00 97.19 166 ASP A CA 1
ATOM 1257 C C . ASP A 1 166 ? -4.740 -14.304 -12.451 1.00 97.19 166 ASP A C 1
ATOM 1259 O O . ASP A 1 166 ? -3.767 -13.939 -11.792 1.00 97.19 166 ASP A O 1
ATOM 1263 N N . LEU A 1 167 ? -5.673 -13.418 -12.837 1.00 95.56 167 LEU A N 1
ATOM 1264 C CA . LEU A 1 167 ? -5.521 -11.960 -12.697 1.00 95.56 167 LEU A CA 1
ATOM 1265 C C . LEU A 1 167 ? -5.210 -11.535 -11.257 1.00 95.56 167 LEU A C 1
ATOM 1267 O O . LEU A 1 167 ? -4.308 -10.734 -11.042 1.00 95.56 167 LEU A O 1
ATOM 1271 N N . LEU A 1 168 ? -5.909 -12.095 -10.266 1.00 95.31 168 LEU A N 1
ATOM 1272 C CA . LEU A 1 168 ? -5.658 -11.790 -8.850 1.00 95.31 168 LEU A CA 1
ATOM 1273 C C . LEU A 1 168 ? -4.444 -12.535 -8.273 1.00 95.31 168 LEU A C 1
ATOM 1275 O O . LEU A 1 168 ? -3.886 -12.095 -7.272 1.00 95.31 168 LEU A O 1
ATOM 1279 N N . GLU A 1 169 ? -4.019 -13.650 -8.880 1.00 95.50 169 GLU A N 1
ATOM 1280 C CA . GLU A 1 169 ? -2.763 -14.324 -8.509 1.00 95.50 169 GLU A CA 1
ATOM 1281 C C . GLU A 1 169 ? -1.557 -13.517 -9.013 1.00 95.50 169 GLU A C 1
ATOM 1283 O O . GLU A 1 169 ? -0.529 -13.433 -8.339 1.00 95.50 169 GLU A O 1
ATOM 1288 N N . ILE A 1 170 ? -1.675 -12.882 -10.181 1.00 95.94 170 ILE A N 1
ATOM 1289 C CA . ILE A 1 170 ? -0.697 -11.921 -10.702 1.00 95.94 170 ILE A CA 1
ATOM 1290 C C . ILE A 1 170 ? -0.773 -10.602 -9.919 1.00 95.94 170 ILE A C 1
ATOM 1292 O O . ILE A 1 170 ? 0.262 -10.043 -9.548 1.00 95.94 170 ILE A O 1
ATOM 1296 N N . GLY A 1 171 ? -1.990 -10.138 -9.629 1.00 93.75 171 GLY A N 1
ATOM 1297 C CA . GLY A 1 171 ? -2.272 -8.876 -8.960 1.00 93.75 171 GLY A CA 1
ATOM 1298 C C . GLY A 1 171 ? -1.741 -7.695 -9.767 1.00 93.75 171 GLY A C 1
ATOM 1299 O O . GLY A 1 171 ? -1.986 -7.566 -10.963 1.00 93.75 171 GLY A O 1
ATOM 1300 N N . GLN A 1 172 ? -0.965 -6.846 -9.104 1.00 91.12 172 GLN A N 1
ATOM 1301 C CA . GLN A 1 172 ? -0.333 -5.670 -9.701 1.00 91.12 172 GLN A CA 1
ATOM 1302 C C . GLN A 1 172 ? 1.085 -5.953 -10.229 1.00 91.12 172 GLN A C 1
ATOM 1304 O O . GLN A 1 172 ? 1.795 -5.005 -10.539 1.00 91.12 172 GLN A O 1
ATOM 1309 N N . GLN A 1 173 ? 1.495 -7.228 -10.336 1.00 94.31 173 GLN A N 1
ATOM 1310 C CA . GLN A 1 173 ? 2.815 -7.741 -10.756 1.00 94.31 173 GLN A CA 1
ATOM 1311 C C . GLN A 1 173 ? 4.054 -7.274 -9.958 1.00 94.31 173 GLN A C 1
ATOM 1313 O O . GLN A 1 173 ? 5.132 -7.860 -10.113 1.00 94.31 173 GLN A O 1
ATOM 1318 N N . ASP A 1 174 ? 3.925 -6.270 -9.090 1.00 93.50 174 ASP A N 1
ATOM 1319 C CA . ASP A 1 174 ? 4.977 -5.779 -8.206 1.00 93.50 174 ASP A CA 1
ATOM 1320 C C . ASP A 1 174 ? 5.279 -6.772 -7.068 1.00 93.50 174 ASP A C 1
ATOM 1322 O O . ASP A 1 174 ? 4.397 -7.417 -6.492 1.00 93.50 174 ASP A O 1
ATOM 1326 N N . ARG A 1 175 ? 6.563 -6.917 -6.724 1.00 92.69 175 ARG A N 1
ATOM 1327 C CA . ARG A 1 175 ? 6.999 -7.669 -5.547 1.00 92.69 175 ARG A CA 1
ATOM 1328 C C . ARG A 1 175 ? 6.806 -6.833 -4.274 1.00 92.69 175 ARG A C 1
ATOM 1330 O O . ARG A 1 175 ? 7.117 -5.639 -4.293 1.00 92.69 175 ARG A O 1
ATOM 1337 N N . PRO A 1 176 ? 6.352 -7.445 -3.160 1.00 88.69 176 PRO A N 1
ATOM 1338 C CA . PRO A 1 176 ? 6.115 -6.726 -1.905 1.00 88.69 176 PRO A CA 1
ATOM 1339 C C . PRO A 1 176 ? 7.372 -6.143 -1.248 1.00 88.69 176 PRO A C 1
ATOM 1341 O O . PRO A 1 176 ? 7.296 -5.077 -0.646 1.00 88.69 176 PRO A O 1
ATOM 1344 N N . ASP A 1 177 ? 8.505 -6.842 -1.350 1.00 88.69 177 ASP A N 1
ATOM 1345 C CA . ASP A 1 177 ? 9.802 -6.402 -0.834 1.00 88.69 177 ASP A CA 1
ATOM 1346 C C . ASP A 1 177 ? 10.817 -6.404 -1.978 1.00 88.69 177 ASP A C 1
ATOM 1348 O O . ASP A 1 177 ? 11.004 -7.407 -2.672 1.00 88.69 177 ASP A O 1
ATOM 1352 N N . LEU A 1 178 ? 11.456 -5.256 -2.199 1.00 88.88 178 LEU A N 1
ATOM 1353 C CA . LEU A 1 178 ? 12.377 -5.060 -3.306 1.00 88.88 178 LEU A CA 1
ATOM 1354 C C . LEU A 1 178 ? 13.655 -5.885 -3.187 1.00 88.88 178 LEU A C 1
ATOM 1356 O O . LEU A 1 178 ? 14.195 -6.236 -4.236 1.00 88.88 178 LEU A O 1
ATOM 1360 N N . PHE A 1 179 ? 14.122 -6.186 -1.973 1.00 90.12 179 PHE A N 1
ATOM 1361 C CA . PHE A 1 179 ? 15.454 -6.758 -1.741 1.00 90.12 179 PHE A CA 1
ATOM 1362 C C . PHE A 1 179 ? 15.435 -8.209 -1.258 1.00 90.12 179 PHE A C 1
ATOM 1364 O O . PHE A 1 179 ? 16.497 -8.757 -0.975 1.00 90.12 179 PHE A O 1
ATOM 1371 N N . THR A 1 180 ? 14.270 -8.859 -1.216 1.00 90.44 180 THR A N 1
ATOM 1372 C CA . THR A 1 180 ? 14.203 -10.310 -1.009 1.00 90.44 180 THR A CA 1
ATOM 1373 C C . THR A 1 180 ? 14.452 -11.066 -2.317 1.00 90.44 180 THR A C 1
ATOM 1375 O O . THR A 1 180 ? 13.879 -10.741 -3.359 1.00 90.44 180 THR A O 1
ATOM 1378 N N . LEU A 1 181 ? 15.299 -12.099 -2.265 1.00 92.75 181 LEU A N 1
ATOM 1379 C CA . LEU A 1 181 ? 15.464 -13.053 -3.370 1.00 92.75 181 LEU A CA 1
ATOM 1380 C C . LEU A 1 181 ? 14.394 -14.152 -3.331 1.00 92.75 181 LEU A C 1
ATOM 1382 O O . LEU A 1 181 ? 13.944 -14.601 -4.381 1.00 92.75 181 LEU A O 1
ATOM 1386 N N . ASN A 1 182 ? 13.947 -14.546 -2.134 1.00 93.62 182 ASN A N 1
ATOM 1387 C CA . ASN A 1 182 ? 12.828 -15.469 -1.956 1.00 93.62 182 ASN A CA 1
ATOM 1388 C C . ASN A 1 182 ? 11.521 -14.666 -1.885 1.00 93.62 182 ASN A C 1
ATOM 1390 O O . ASN A 1 182 ? 11.079 -14.234 -0.815 1.00 93.62 182 ASN A O 1
ATOM 1394 N N . ILE A 1 183 ? 10.953 -14.375 -3.054 1.00 94.75 183 ILE A N 1
ATOM 1395 C CA . ILE A 1 183 ? 9.772 -13.521 -3.179 1.00 94.75 183 ILE A CA 1
ATOM 1396 C C . ILE A 1 183 ? 8.529 -14.301 -2.751 1.00 94.75 183 ILE A C 1
ATOM 1398 O O . ILE A 1 183 ? 8.129 -15.269 -3.390 1.00 94.75 183 ILE A O 1
ATOM 1402 N N . VAL A 1 184 ? 7.847 -13.821 -1.712 1.00 91.81 184 VAL A N 1
ATOM 1403 C CA . VAL A 1 184 ? 6.572 -14.395 -1.271 1.00 91.81 184 VAL A CA 1
ATOM 1404 C C . VAL A 1 184 ? 5.425 -13.518 -1.762 1.00 91.81 184 VAL A C 1
ATOM 1406 O O . VAL A 1 184 ? 5.160 -12.442 -1.222 1.00 91.81 184 VAL A O 1
ATOM 1409 N N . LYS A 1 185 ? 4.725 -13.985 -2.801 1.00 91.56 185 LYS A N 1
ATOM 1410 C CA . LYS A 1 185 ? 3.480 -13.357 -3.260 1.00 91.56 185 LYS A CA 1
ATOM 1411 C C . LYS A 1 185 ? 2.353 -13.631 -2.274 1.00 91.56 185 LYS A C 1
ATOM 1413 O O . LYS A 1 185 ? 2.288 -14.676 -1.623 1.00 91.56 185 LYS A O 1
ATOM 1418 N N . ARG A 1 186 ? 1.418 -12.690 -2.195 1.00 84.12 186 ARG A N 1
ATOM 1419 C CA . ARG A 1 186 ? 0.197 -12.878 -1.412 1.00 84.12 186 ARG A CA 1
ATOM 1420 C C . ARG A 1 186 ? -0.718 -13.839 -2.150 1.00 84.12 186 ARG A C 1
ATOM 1422 O O . ARG A 1 186 ? -0.929 -13.698 -3.348 1.00 84.12 186 ARG A O 1
ATOM 1429 N N . LYS A 1 187 ? -1.276 -14.799 -1.419 1.00 88.44 187 LYS A N 1
ATOM 1430 C CA . LYS A 1 187 ? -2.292 -15.692 -1.970 1.00 88.44 187 LYS A CA 1
ATOM 1431 C C . LYS A 1 187 ? -3.624 -14.936 -2.093 1.00 88.44 187 LYS A C 1
ATOM 1433 O O . LYS A 1 187 ? -3.988 -14.228 -1.137 1.00 88.44 187 LYS A O 1
ATOM 1438 N N . PRO A 1 188 ? -4.351 -15.086 -3.216 1.00 92.06 188 PRO A N 1
ATOM 1439 C CA . PRO A 1 188 ? -5.726 -14.615 -3.327 1.00 92.06 188 PRO A CA 1
ATOM 1440 C C . PRO A 1 188 ? -6.600 -15.158 -2.188 1.00 92.06 188 PRO A C 1
ATOM 1442 O O . PRO A 1 188 ? -6.292 -16.187 -1.587 1.00 92.06 188 PRO A O 1
ATOM 1445 N N . LEU A 1 189 ? -7.683 -14.450 -1.864 1.00 95.31 189 LEU A N 1
ATOM 1446 C CA . LEU A 1 189 ? -8.632 -14.878 -0.825 1.00 95.31 189 LEU A CA 1
ATOM 1447 C C . LEU A 1 189 ? -9.555 -16.019 -1.291 1.00 95.31 189 LEU A C 1
ATOM 1449 O O . LEU A 1 189 ? -10.134 -16.711 -0.455 1.00 95.31 189 LEU A O 1
ATOM 1453 N N . TYR A 1 190 ? -9.683 -16.236 -2.603 1.00 95.69 190 TYR A N 1
ATOM 1454 C CA . TYR A 1 190 ? -10.445 -17.357 -3.143 1.00 95.69 190 TYR A CA 1
ATOM 1455 C C . TYR A 1 190 ? -9.650 -18.670 -3.079 1.00 95.69 190 TYR A C 1
ATOM 1457 O O . TYR A 1 190 ? -8.421 -18.695 -3.077 1.00 95.69 190 TYR A O 1
ATOM 1465 N N . SER A 1 191 ? -10.382 -19.778 -3.075 1.00 95.00 191 SER A N 1
ATOM 1466 C CA . SER A 1 191 ? -9.865 -21.153 -3.080 1.00 95.00 191 SER A CA 1
ATOM 1467 C C . SER A 1 191 ? -10.044 -21.863 -4.427 1.00 95.00 191 SER A C 1
ATOM 1469 O O . SER A 1 191 ? -9.345 -22.834 -4.707 1.00 95.00 191 SER A O 1
ATOM 1471 N N . ALA A 1 192 ? -10.952 -21.365 -5.268 1.00 96.62 192 ALA A N 1
ATOM 1472 C CA . ALA A 1 192 ? -11.205 -21.853 -6.617 1.00 96.62 192 ALA A CA 1
ATOM 1473 C C . ALA A 1 192 ? -11.523 -20.676 -7.545 1.00 96.62 192 ALA A C 1
ATOM 1475 O O . ALA A 1 192 ? -12.124 -19.691 -7.112 1.00 96.62 192 ALA A O 1
ATOM 1476 N N . VAL A 1 193 ? -11.145 -20.794 -8.815 1.00 97.50 193 VAL A N 1
ATOM 1477 C CA . VAL A 1 193 ? -11.454 -19.812 -9.858 1.00 97.50 193 VAL A CA 1
ATOM 1478 C C . VAL A 1 193 ? -11.954 -20.523 -11.109 1.00 97.50 193 VAL A C 1
ATOM 1480 O O . VAL A 1 193 ? -11.475 -21.608 -11.440 1.00 97.50 193 VAL A O 1
ATOM 1483 N N . ALA A 1 194 ? -12.923 -19.920 -11.788 1.00 97.44 194 ALA A N 1
ATOM 1484 C CA . ALA A 1 194 ? -13.343 -20.309 -13.126 1.00 97.44 194 ALA A CA 1
ATOM 1485 C C . ALA A 1 194 ? -13.542 -19.063 -13.992 1.00 97.44 194 ALA A C 1
ATOM 1487 O O . ALA A 1 194 ? -13.691 -17.948 -13.486 1.00 97.44 194 ALA A O 1
ATOM 1488 N N . ALA A 1 195 ? -13.578 -19.277 -15.301 1.00 96.88 195 ALA A N 1
ATOM 1489 C CA . ALA A 1 195 ? -13.923 -18.250 -16.263 1.00 96.88 195 ALA A CA 1
ATOM 1490 C C . ALA A 1 195 ? -15.174 -18.613 -17.057 1.00 96.88 195 ALA A C 1
ATOM 1492 O O . ALA A 1 195 ? -15.495 -19.792 -17.233 1.00 96.88 195 ALA A O 1
ATOM 1493 N N . VAL A 1 196 ? -15.850 -17.586 -17.558 1.00 97.75 196 VAL A N 1
ATOM 1494 C CA . VAL A 1 196 ? -16.911 -17.705 -18.559 1.00 97.75 196 V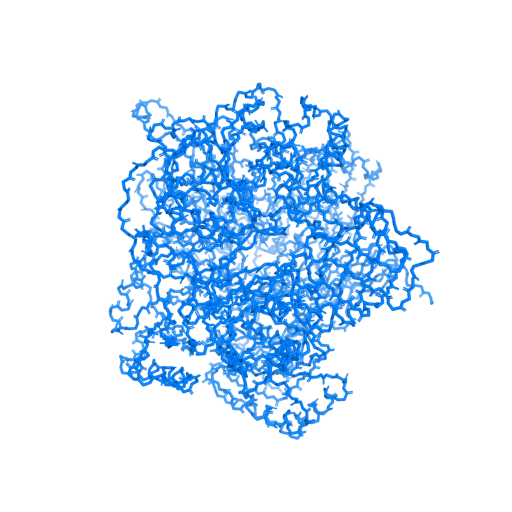AL A CA 1
ATOM 1495 C C . VAL A 1 196 ? -16.460 -17.082 -19.878 1.00 97.75 196 VAL A C 1
ATOM 1497 O O . VAL A 1 196 ? -15.494 -16.325 -19.924 1.00 97.75 196 VAL A O 1
ATOM 1500 N N . GLU A 1 197 ? -17.083 -17.504 -20.975 1.00 96.56 197 GLU A N 1
ATOM 1501 C CA . GLU A 1 197 ? -16.812 -16.961 -22.304 1.00 96.56 197 GLU A CA 1
ATOM 1502 C C . GLU A 1 197 ? -17.813 -15.846 -22.619 1.00 96.56 197 GLU A C 1
ATOM 1504 O O . GLU A 1 197 ? -18.930 -16.086 -23.077 1.00 96.56 197 GLU A O 1
ATOM 1509 N N . GLU A 1 198 ? -17.417 -14.611 -22.346 1.00 97.44 198 GLU A N 1
ATOM 1510 C CA . GLU A 1 198 ? -18.211 -13.410 -22.557 1.00 97.44 198 GLU A CA 1
ATOM 1511 C C . GLU A 1 198 ? -17.298 -12.196 -22.758 1.00 97.44 198 GLU A C 1
ATOM 1513 O O . GLU A 1 198 ? -16.137 -12.188 -22.349 1.00 97.44 198 GLU A O 1
ATOM 1518 N N . ARG A 1 199 ? -17.804 -11.127 -23.384 1.00 97.50 199 ARG A N 1
ATOM 1519 C CA . ARG A 1 199 ? -17.007 -9.907 -23.535 1.00 97.50 199 ARG A CA 1
ATOM 1520 C C . ARG A 1 199 ? -17.839 -8.644 -23.667 1.00 97.50 199 ARG A C 1
ATOM 1522 O O . ARG A 1 199 ? -18.715 -8.555 -24.525 1.00 97.50 199 ARG A O 1
ATOM 1529 N N . ILE A 1 200 ? -17.481 -7.638 -22.871 1.00 97.19 200 ILE A N 1
ATOM 1530 C CA . ILE A 1 200 ? -18.026 -6.278 -22.916 1.00 97.19 200 ILE A CA 1
ATOM 1531 C C . ILE A 1 200 ? -16.880 -5.309 -23.243 1.00 97.19 200 ILE A C 1
ATOM 1533 O O . ILE A 1 200 ? -15.781 -5.429 -22.699 1.00 97.19 200 ILE A O 1
ATOM 1537 N N . ALA A 1 201 ? -17.113 -4.381 -24.170 1.00 95.56 201 ALA A N 1
ATOM 1538 C CA . ALA A 1 201 ? -16.171 -3.328 -24.546 1.00 95.56 201 ALA A CA 1
ATOM 1539 C C . ALA A 1 201 ? -16.140 -2.184 -23.516 1.00 95.56 201 ALA A C 1
ATOM 1541 O O . ALA A 1 201 ? -17.073 -2.020 -22.732 1.00 95.56 201 ALA A O 1
ATOM 1542 N N . ALA A 1 202 ? -15.106 -1.340 -23.572 1.00 93.06 202 ALA A N 1
ATOM 1543 C CA . ALA A 1 202 ? -14.958 -0.170 -22.697 1.00 93.06 202 ALA A CA 1
ATOM 1544 C C . ALA A 1 202 ? -16.074 0.890 -22.847 1.00 93.06 202 ALA A C 1
ATOM 1546 O O . ALA A 1 202 ? -16.187 1.776 -22.009 1.00 93.06 202 ALA A O 1
ATOM 1547 N N . ASP A 1 203 ? -16.908 0.813 -23.891 1.00 91.75 203 ASP A N 1
ATOM 1548 C CA . ASP A 1 203 ? -18.097 1.659 -24.079 1.00 91.75 203 ASP A CA 1
ATOM 1549 C C . ASP A 1 203 ? -19.413 0.982 -23.633 1.00 91.75 203 ASP A C 1
ATOM 1551 O O . ASP A 1 203 ? -20.489 1.559 -23.781 1.00 91.75 203 ASP A O 1
ATOM 1555 N N . GLY A 1 204 ? -19.340 -0.237 -23.084 1.00 93.50 204 GLY A N 1
ATOM 1556 C CA . GLY A 1 204 ? -20.489 -1.030 -22.638 1.00 93.50 204 GLY A CA 1
ATOM 1557 C C . GLY A 1 204 ? -21.111 -1.934 -23.709 1.00 93.50 204 GLY A C 1
ATOM 1558 O O . GLY A 1 204 ? -22.039 -2.689 -23.397 1.00 93.50 204 GLY A O 1
ATOM 1559 N N . THR A 1 205 ? -20.612 -1.910 -24.950 1.00 96.88 205 THR A N 1
ATOM 1560 C CA . THR A 1 205 ? -21.104 -2.776 -26.033 1.00 96.88 205 THR A CA 1
ATOM 1561 C C . THR A 1 205 ? -20.772 -4.244 -25.757 1.00 96.88 205 THR A C 1
ATOM 1563 O O . THR A 1 205 ? -19.628 -4.587 -25.460 1.00 96.88 205 THR A O 1
ATOM 1566 N N . ILE A 1 206 ? -21.755 -5.138 -25.899 1.00 97.94 206 ILE A N 1
ATOM 1567 C CA . ILE A 1 206 ? -21.536 -6.589 -25.808 1.00 97.94 206 ILE A CA 1
ATOM 1568 C C . ILE A 1 206 ? -20.848 -7.060 -27.096 1.00 97.94 206 ILE A C 1
ATOM 1570 O O . ILE A 1 206 ? -21.451 -7.036 -28.167 1.00 97.94 206 ILE A O 1
ATOM 1574 N N . LEU A 1 207 ? -19.586 -7.482 -26.987 1.00 96.81 207 LEU A N 1
ATOM 1575 C CA . LEU A 1 207 ? -18.795 -8.036 -28.093 1.00 96.81 207 LEU A CA 1
ATOM 1576 C C . LEU A 1 207 ? -18.997 -9.547 -28.231 1.00 96.81 207 LEU A C 1
ATOM 1578 O O . LEU A 1 207 ? -19.062 -10.062 -29.344 1.00 96.81 207 LEU A O 1
ATOM 1582 N N . GLN A 1 208 ? -19.119 -10.245 -27.101 1.00 97.56 208 GLN A N 1
ATOM 1583 C CA . GLN A 1 208 ? -19.414 -11.673 -27.042 1.00 97.56 208 GLN A CA 1
ATOM 1584 C C . GLN A 1 208 ? -20.499 -11.911 -25.984 1.00 97.56 208 GLN A C 1
ATOM 1586 O O . GLN A 1 208 ? -20.282 -11.559 -24.820 1.00 97.56 208 GLN A O 1
ATOM 1591 N N . PRO A 1 209 ? -21.668 -12.459 -26.363 1.00 97.56 209 PRO A N 1
ATOM 1592 C CA . PRO A 1 209 ? -22.749 -12.726 -25.421 1.00 97.56 209 PRO A CA 1
ATOM 1593 C C . PRO A 1 209 ? -22.375 -13.858 -24.461 1.00 97.56 209 PRO A C 1
ATOM 1595 O O . PRO A 1 209 ? -21.653 -14.777 -24.838 1.00 97.56 209 PRO A O 1
ATOM 1598 N N . LEU A 1 210 ? -22.910 -13.805 -23.241 1.00 97.44 210 LEU A N 1
ATOM 1599 C CA . LEU A 1 210 ? -22.747 -14.863 -22.245 1.00 97.44 210 LEU A CA 1
ATOM 1600 C C . LEU A 1 210 ? -23.498 -16.145 -22.651 1.00 97.44 210 LEU A C 1
ATOM 1602 O O . LEU A 1 210 ? -24.719 -16.121 -22.832 1.00 97.44 210 LEU A O 1
ATOM 1606 N N . ASP A 1 211 ? -22.790 -17.275 -22.713 1.00 96.19 211 ASP A N 1
ATOM 1607 C CA . ASP A 1 211 ? -23.400 -18.608 -22.805 1.00 96.19 211 ASP A CA 1
ATOM 1608 C C . ASP A 1 211 ? -23.864 -19.076 -21.414 1.00 96.19 211 ASP A C 1
ATOM 1610 O O . ASP A 1 211 ? -23.061 -19.425 -20.544 1.00 96.19 211 ASP A O 1
ATOM 1614 N N . LEU A 1 212 ? -25.182 -19.079 -21.201 1.00 96.12 212 LEU A N 1
ATOM 1615 C CA . LEU A 1 212 ? -25.790 -19.431 -19.916 1.00 96.12 212 LEU A CA 1
ATOM 1616 C C . LEU A 1 212 ? -25.621 -20.913 -19.550 1.00 96.12 212 LEU A C 1
ATOM 1618 O O . LEU A 1 212 ? -25.499 -21.229 -18.365 1.00 96.12 212 LEU A O 1
ATOM 1622 N N . ASP A 1 213 ? -25.603 -21.819 -20.531 1.00 96.06 213 ASP A N 1
ATOM 1623 C CA . ASP A 1 213 ? -25.479 -23.255 -20.272 1.00 96.06 213 ASP A CA 1
ATOM 1624 C C . ASP A 1 213 ? -24.042 -23.601 -19.876 1.00 96.06 213 ASP A C 1
ATOM 1626 O O . ASP A 1 213 ? -23.820 -24.331 -18.903 1.00 96.06 213 ASP A O 1
ATOM 1630 N N . ALA A 1 214 ? -23.058 -23.026 -20.573 1.00 96.25 214 ALA A N 1
ATOM 1631 C CA . ALA A 1 214 ? -21.652 -23.154 -20.207 1.00 96.25 214 ALA A CA 1
ATOM 1632 C C . ALA A 1 214 ? -21.367 -22.505 -18.841 1.00 96.25 214 ALA A C 1
ATOM 1634 O O . ALA A 1 214 ? -20.744 -23.128 -17.977 1.00 96.25 214 ALA A O 1
ATOM 1635 N N . ALA A 1 215 ? -21.887 -21.297 -18.599 1.00 97.12 215 ALA A N 1
ATOM 1636 C CA . ALA A 1 215 ? -21.736 -20.607 -17.320 1.00 97.12 215 ALA A CA 1
ATOM 1637 C C . ALA A 1 215 ? -22.315 -21.415 -16.151 1.00 97.12 215 ALA A C 1
ATOM 1639 O O . ALA A 1 215 ? -21.683 -21.531 -15.098 1.00 97.12 215 ALA A O 1
ATOM 1640 N N . ARG A 1 216 ? -23.481 -22.043 -16.342 1.00 97.31 216 ARG A N 1
ATOM 1641 C CA . ARG A 1 216 ? -24.083 -22.923 -15.335 1.00 97.31 216 ARG A CA 1
ATOM 1642 C C . ARG A 1 216 ? -23.182 -24.108 -14.994 1.00 97.31 216 ARG A C 1
ATOM 1644 O O . ARG A 1 216 ? -23.027 -24.425 -13.818 1.00 97.31 216 ARG A O 1
ATOM 1651 N N . GLN A 1 217 ? -22.552 -24.735 -15.988 1.00 96.75 217 GLN A N 1
ATOM 1652 C CA . GLN A 1 217 ? -21.623 -25.845 -15.744 1.00 96.75 217 GLN A CA 1
ATOM 1653 C C . GLN A 1 217 ? -20.416 -25.413 -14.903 1.00 96.75 217 GLN A C 1
ATOM 1655 O O . GLN A 1 217 ? -20.008 -26.159 -14.007 1.00 96.75 217 GLN A O 1
ATOM 1660 N N . GLN A 1 218 ? -19.877 -24.215 -15.156 1.00 97.56 218 GLN A N 1
ATOM 1661 C CA . GLN A 1 218 ? -18.776 -23.651 -14.369 1.00 97.56 218 GLN A CA 1
ATOM 1662 C C . GLN A 1 218 ? -19.207 -23.362 -12.928 1.00 97.56 218 GLN A C 1
ATOM 1664 O O . GLN A 1 218 ? -18.539 -23.787 -11.987 1.00 97.56 218 GLN A O 1
ATOM 1669 N N . ILE A 1 219 ? -20.364 -22.723 -12.734 1.00 97.94 219 ILE A N 1
ATOM 1670 C CA . ILE A 1 219 ? -20.925 -22.440 -11.404 1.00 97.94 219 ILE A CA 1
ATOM 1671 C C . ILE A 1 219 ? -21.177 -23.739 -10.621 1.00 97.94 219 ILE A C 1
ATOM 1673 O O . ILE A 1 219 ? -20.793 -23.842 -9.454 1.00 97.94 219 ILE A O 1
ATOM 1677 N N . ASP A 1 220 ? -21.752 -24.762 -11.258 1.00 96.62 220 ASP A N 1
ATOM 1678 C CA . ASP A 1 220 ? -21.978 -26.068 -10.633 1.00 96.62 220 ASP A CA 1
ATOM 1679 C C . ASP A 1 220 ? -20.653 -26.753 -10.253 1.00 96.62 220 ASP A C 1
ATOM 1681 O O . ASP A 1 220 ? -20.567 -27.438 -9.230 1.00 96.62 220 ASP A O 1
ATOM 1685 N N . ALA A 1 221 ? -19.601 -26.584 -11.061 1.00 96.69 221 ALA A N 1
ATOM 1686 C CA . ALA A 1 221 ? -18.269 -27.094 -10.749 1.00 96.69 221 ALA A CA 1
ATOM 1687 C C . ALA A 1 221 ? -17.651 -26.376 -9.539 1.00 96.69 221 ALA A C 1
ATOM 1689 O O . ALA A 1 221 ? -17.149 -27.051 -8.638 1.00 96.69 221 ALA A O 1
ATOM 1690 N N . LEU A 1 222 ? -17.765 -25.045 -9.469 1.00 97.06 222 LEU A N 1
ATOM 1691 C CA . LEU A 1 222 ? -17.341 -24.256 -8.309 1.00 97.06 222 LEU A CA 1
ATOM 1692 C C . LEU A 1 222 ? -18.113 -24.653 -7.044 1.00 97.06 222 LEU A C 1
ATOM 1694 O O . LEU A 1 222 ? -17.531 -24.775 -5.970 1.00 97.06 222 LEU A O 1
ATOM 1698 N N . ARG A 1 223 ? -19.415 -24.941 -7.147 1.00 95.50 223 ARG A N 1
ATOM 1699 C CA . ARG A 1 223 ? -20.185 -25.418 -5.990 1.00 95.50 223 ARG A CA 1
ATOM 1700 C C . ARG A 1 223 ? -19.696 -26.786 -5.510 1.00 95.50 223 ARG A C 1
ATOM 1702 O O . ARG A 1 223 ? -19.552 -27.005 -4.308 1.00 95.50 223 ARG A O 1
ATOM 1709 N N . ARG A 1 224 ? -19.393 -27.699 -6.441 1.00 95.50 224 ARG A N 1
ATOM 1710 C CA . ARG A 1 224 ? -18.850 -29.035 -6.133 1.00 95.50 224 ARG A CA 1
ATOM 1711 C C . ARG A 1 224 ? -17.441 -29.007 -5.538 1.00 95.50 224 ARG A C 1
ATOM 1713 O O . ARG A 1 224 ? -17.076 -29.978 -4.882 1.00 95.50 224 ARG A O 1
ATOM 1720 N N . SER A 1 225 ? -16.668 -27.932 -5.717 1.00 94.69 225 SER A N 1
ATOM 1721 C CA . SER A 1 225 ? -15.342 -27.800 -5.096 1.00 94.69 225 SER A CA 1
ATOM 1722 C C . SER A 1 225 ? -15.399 -27.513 -3.590 1.00 94.69 225 SER A C 1
ATOM 1724 O O . SER A 1 225 ? -14.353 -27.469 -2.948 1.00 94.69 225 SER A O 1
ATOM 1726 N N . GLY A 1 226 ? -16.597 -27.314 -3.023 1.00 94.38 226 GLY A N 1
ATOM 1727 C CA . GLY A 1 226 ? -16.794 -27.005 -1.606 1.00 94.38 226 GLY A CA 1
ATOM 1728 C C . GLY A 1 226 ? -16.833 -25.510 -1.288 1.00 94.38 226 GLY A C 1
ATOM 1729 O O . GLY A 1 226 ? -16.798 -25.153 -0.116 1.00 94.38 226 GLY A O 1
ATOM 1730 N N . ALA A 1 227 ? -16.919 -24.637 -2.298 1.00 95.88 227 ALA A N 1
ATOM 1731 C CA . ALA A 1 227 ? -17.080 -23.205 -2.070 1.00 95.88 227 ALA A CA 1
ATOM 1732 C C . ALA A 1 227 ? -18.432 -22.898 -1.398 1.00 95.88 227 ALA A C 1
ATOM 1734 O O . ALA A 1 227 ? -19.485 -23.383 -1.827 1.00 95.88 227 ALA A O 1
ATOM 1735 N N . GLU A 1 228 ? -18.395 -22.081 -0.348 1.00 94.88 228 GLU A N 1
ATOM 1736 C CA . GLU A 1 228 ? -19.554 -21.617 0.422 1.00 94.88 228 GLU A CA 1
ATOM 1737 C C . GLU A 1 228 ? -20.098 -20.283 -0.107 1.00 94.88 228 GLU A C 1
ATOM 1739 O O . GLU A 1 228 ? -21.304 -20.029 -0.041 1.00 94.88 228 GLU A O 1
ATOM 1744 N N . SER A 1 229 ? -19.220 -19.455 -0.676 1.00 97.50 229 SER A N 1
ATOM 1745 C CA . SER A 1 229 ? -19.552 -18.165 -1.282 1.00 97.50 229 SER A CA 1
ATOM 1746 C C . SER A 1 229 ? -18.931 -18.009 -2.672 1.00 97.50 229 SER A C 1
ATOM 1748 O O . SER A 1 229 ? -17.951 -18.678 -3.019 1.00 97.50 229 SER A O 1
ATOM 1750 N N . LEU A 1 230 ? -19.521 -17.128 -3.483 1.00 98.44 230 LEU A N 1
ATOM 1751 C CA . LEU A 1 230 ? -19.083 -16.841 -4.848 1.00 98.44 230 LEU A CA 1
ATOM 1752 C C . LEU A 1 230 ? -18.892 -15.336 -5.060 1.00 98.44 230 LEU A C 1
ATOM 1754 O O . LEU A 1 230 ? -19.806 -14.546 -4.828 1.00 98.44 230 LEU A O 1
ATOM 1758 N N . ALA A 1 231 ? -17.724 -14.955 -5.564 1.00 98.44 231 ALA A N 1
ATOM 1759 C CA . ALA A 1 231 ? -17.445 -13.627 -6.090 1.00 98.44 231 ALA A CA 1
ATOM 1760 C C . ALA A 1 231 ? -17.481 -13.648 -7.624 1.00 98.44 231 ALA A C 1
ATOM 1762 O O . ALA A 1 231 ? -16.891 -14.532 -8.242 1.00 98.44 231 ALA A O 1
ATOM 1763 N N . ILE A 1 232 ? -18.141 -12.668 -8.237 1.00 98.69 232 ILE A N 1
ATOM 1764 C CA . ILE A 1 232 ? -18.248 -12.513 -9.692 1.00 98.69 232 ILE A CA 1
ATOM 1765 C C . ILE A 1 232 ? -17.653 -11.157 -10.066 1.00 98.69 232 ILE A C 1
ATOM 1767 O O . ILE A 1 232 ? -18.117 -10.131 -9.568 1.00 98.69 232 ILE A O 1
ATOM 1771 N N . GLY A 1 233 ? -16.634 -11.152 -10.924 1.00 98.12 233 GLY A N 1
ATOM 1772 C CA . GLY A 1 233 ? -15.984 -9.935 -11.407 1.00 98.12 233 GLY A CA 1
ATOM 1773 C C . GLY A 1 233 ? -15.627 -10.042 -12.880 1.00 98.12 233 GLY A C 1
ATOM 1774 O O . GLY A 1 233 ? -14.631 -10.681 -13.221 1.00 98.12 233 GLY A O 1
ATOM 1775 N N . LEU A 1 234 ? -16.428 -9.412 -13.739 1.00 98.25 234 LEU A N 1
ATOM 1776 C CA . LEU A 1 234 ? -16.220 -9.393 -15.189 1.00 98.25 234 LEU A CA 1
ATOM 1777 C C . LEU A 1 234 ? -15.669 -8.042 -15.666 1.00 98.25 234 LEU A C 1
ATOM 1779 O O . LEU A 1 234 ? -15.890 -6.997 -15.038 1.00 98.25 234 LEU A O 1
ATOM 1783 N N . LEU A 1 235 ? -14.976 -8.058 -16.807 1.00 97.19 235 LEU A N 1
ATOM 1784 C CA . LEU A 1 235 ? -14.496 -6.842 -17.468 1.00 97.19 235 LEU A CA 1
ATOM 1785 C C . LEU A 1 235 ? -15.651 -5.931 -17.890 1.00 97.19 235 LEU A C 1
ATOM 1787 O O . LEU A 1 235 ? -16.635 -6.376 -18.477 1.00 97.19 235 LEU A O 1
ATOM 1791 N N . ASN A 1 236 ? -15.497 -4.635 -17.621 1.00 96.44 236 ASN A N 1
ATOM 1792 C CA . ASN A 1 236 ? -16.416 -3.549 -17.959 1.00 96.44 236 ASN A CA 1
ATOM 1793 C C . ASN A 1 236 ? -17.838 -3.701 -17.375 1.00 96.44 236 ASN A C 1
ATOM 1795 O O . ASN A 1 236 ? -18.760 -2.983 -17.773 1.00 96.44 236 ASN A O 1
ATOM 1799 N N . ALA A 1 237 ? -18.024 -4.576 -16.377 1.00 96.31 237 ALA A N 1
ATOM 1800 C CA . ALA A 1 237 ? -19.315 -4.794 -15.717 1.00 96.31 237 ALA A CA 1
ATOM 1801 C C . ALA A 1 237 ? -19.836 -3.557 -14.964 1.00 96.31 237 ALA A C 1
ATOM 1803 O O . ALA A 1 237 ? -21.043 -3.414 -14.776 1.00 96.31 237 ALA A O 1
ATOM 1804 N N . TYR A 1 238 ? -18.942 -2.642 -14.567 1.00 92.94 238 TYR A N 1
ATOM 1805 C CA . TYR A 1 238 ? -19.315 -1.363 -13.953 1.00 92.94 238 TYR A CA 1
ATOM 1806 C C . TYR A 1 238 ? -20.067 -0.432 -14.926 1.00 92.94 238 TYR A C 1
ATOM 1808 O O . TYR A 1 238 ? -20.811 0.435 -14.475 1.00 92.94 238 TYR A O 1
ATOM 1816 N N . ILE A 1 239 ? -19.893 -0.620 -16.242 1.00 92.19 239 ILE A N 1
ATOM 1817 C CA . ILE A 1 239 ? -20.623 0.106 -17.294 1.00 92.19 239 ILE A CA 1
ATOM 1818 C C . ILE A 1 239 ? -21.896 -0.648 -17.671 1.00 92.19 239 ILE A C 1
ATOM 1820 O O . ILE A 1 239 ? -22.973 -0.059 -17.741 1.00 92.19 239 ILE A O 1
ATOM 1824 N N . ASN A 1 240 ? -21.774 -1.952 -17.936 1.00 95.06 240 ASN A N 1
ATOM 1825 C CA . ASN A 1 240 ? -22.890 -2.797 -18.347 1.00 95.06 240 ASN A CA 1
ATOM 1826 C C . ASN A 1 240 ? -22.954 -4.069 -17.478 1.00 95.06 240 ASN A C 1
ATOM 1828 O O . ASN A 1 240 ? -22.216 -5.024 -17.730 1.00 95.06 240 ASN A O 1
ATOM 1832 N N . PRO A 1 241 ? -23.855 -4.121 -16.480 1.00 96.06 241 PRO A N 1
ATOM 1833 C CA . PRO A 1 241 ? -23.906 -5.216 -15.514 1.00 96.06 241 PRO A CA 1
ATOM 1834 C C . PRO A 1 241 ? -24.665 -6.458 -16.009 1.00 96.06 241 PRO A C 1
ATOM 1836 O O . PRO A 1 241 ? -24.814 -7.415 -15.251 1.00 96.06 241 PRO A O 1
ATOM 1839 N N . ALA A 1 242 ? -25.173 -6.470 -17.248 1.00 97.31 242 ALA A N 1
ATOM 1840 C CA . ALA A 1 242 ? -26.120 -7.485 -17.719 1.00 97.31 242 ALA A CA 1
ATOM 1841 C C . ALA A 1 242 ? -25.613 -8.931 -17.556 1.00 97.31 242 ALA A C 1
ATOM 1843 O O . ALA A 1 242 ? -26.362 -9.801 -17.110 1.00 97.31 242 ALA A O 1
ATOM 1844 N N . HIS A 1 243 ? -24.341 -9.192 -17.876 1.00 98.38 243 HIS A N 1
ATOM 1845 C CA . HIS A 1 243 ? -23.758 -10.529 -17.732 1.00 98.38 243 HIS A CA 1
ATOM 1846 C C . HIS A 1 243 ? -23.552 -10.920 -16.265 1.00 98.38 243 HIS A C 1
ATOM 1848 O O . HIS A 1 243 ? -23.913 -12.029 -15.880 1.00 98.38 243 HIS A O 1
ATOM 1854 N N . GLU A 1 244 ? -23.042 -10.016 -15.422 1.00 98.31 244 GLU A N 1
ATOM 1855 C CA . GLU A 1 244 ? -22.904 -10.300 -13.988 1.00 98.31 244 GLU A CA 1
ATOM 1856 C C . GLU A 1 244 ? -24.257 -10.576 -13.333 1.00 98.31 244 GLU A C 1
ATOM 1858 O O . GLU A 1 244 ? -24.364 -11.490 -12.519 1.00 98.31 244 GLU A O 1
ATOM 1863 N N . GLN A 1 245 ? -25.300 -9.833 -13.712 1.00 97.81 245 GLN A N 1
ATOM 1864 C CA . GLN A 1 245 ? -26.650 -10.051 -13.203 1.00 97.81 245 GLN A CA 1
ATOM 1865 C C . GLN A 1 245 ? -27.161 -11.461 -13.527 1.00 97.81 245 GLN A C 1
ATOM 1867 O O . GLN A 1 245 ? -27.650 -12.154 -12.637 1.00 97.81 245 GLN A O 1
ATOM 1872 N N . ALA A 1 246 ? -26.990 -11.914 -14.772 1.00 98.06 246 ALA A N 1
ATOM 1873 C CA . ALA A 1 246 ? -27.385 -13.262 -15.173 1.00 98.06 246 ALA A CA 1
ATOM 1874 C C . ALA A 1 246 ? -26.608 -14.352 -14.407 1.00 98.06 246 ALA A C 1
ATOM 1876 O O . ALA A 1 246 ? -27.181 -15.369 -14.014 1.00 98.06 246 ALA A O 1
ATOM 1877 N N . LEU A 1 247 ? -25.315 -14.134 -14.144 1.00 98.50 247 LEU A N 1
ATOM 1878 C CA . LEU A 1 247 ? -24.491 -15.061 -13.362 1.00 98.50 247 LEU A CA 1
ATOM 1879 C C . LEU A 1 247 ? -24.899 -15.113 -11.886 1.00 98.50 247 LEU A C 1
ATOM 1881 O O . LEU A 1 247 ? -24.865 -16.191 -11.293 1.00 98.50 247 LEU A O 1
ATOM 1885 N N . VAL A 1 248 ? -25.315 -13.987 -11.295 1.00 98.44 248 VAL A N 1
ATOM 1886 C CA . VAL A 1 248 ? -25.875 -13.961 -9.933 1.00 98.44 248 VAL A CA 1
ATOM 1887 C C . VAL A 1 248 ? -27.105 -14.858 -9.853 1.00 98.44 248 VAL A C 1
ATOM 1889 O O . VAL A 1 248 ? -27.184 -15.704 -8.963 1.00 98.44 248 VAL A O 1
ATOM 1892 N N . ASP A 1 249 ? -28.032 -14.723 -10.801 1.00 97.75 249 ASP A N 1
ATOM 1893 C CA . ASP A 1 249 ? -29.270 -15.505 -10.811 1.00 97.75 249 ASP A CA 1
ATOM 1894 C C . ASP A 1 249 ? -28.980 -17.013 -10.951 1.00 97.75 249 ASP A C 1
ATOM 1896 O O . ASP A 1 249 ? -29.565 -17.836 -10.240 1.00 97.75 249 ASP A O 1
ATOM 1900 N N . LEU A 1 250 ? -28.012 -17.385 -11.800 1.00 97.88 250 LEU A N 1
ATOM 1901 C CA . LEU A 1 250 ? -27.544 -18.769 -11.939 1.00 97.88 250 LEU A CA 1
ATOM 1902 C C . LEU A 1 250 ? -26.869 -19.298 -10.664 1.00 97.88 250 LEU A C 1
ATOM 1904 O O . LEU A 1 250 ? -27.120 -20.436 -10.267 1.00 97.88 250 LEU A O 1
ATOM 1908 N N . ALA A 1 251 ? -26.037 -18.492 -10.005 1.00 97.94 251 ALA A N 1
ATOM 1909 C CA . ALA A 1 251 ? -25.346 -18.878 -8.777 1.00 97.94 251 ALA A CA 1
ATOM 1910 C C . ALA A 1 251 ? -26.313 -19.121 -7.613 1.00 97.94 251 ALA A C 1
ATOM 1912 O O . ALA A 1 251 ? -26.176 -20.111 -6.887 1.00 97.94 251 ALA A O 1
ATOM 1913 N N . LEU A 1 252 ? -27.330 -18.265 -7.473 1.00 97.06 252 LEU A N 1
ATOM 1914 C CA . LEU A 1 252 ? -28.408 -18.458 -6.502 1.00 97.06 252 LEU A CA 1
ATOM 1915 C C . LEU A 1 252 ? -29.190 -19.746 -6.803 1.00 97.06 252 LEU A C 1
ATOM 1917 O O . LEU A 1 252 ? -29.435 -20.544 -5.898 1.00 97.06 252 LEU A O 1
ATOM 1921 N N . ALA A 1 253 ? -29.512 -20.005 -8.076 1.00 96.12 253 ALA A N 1
ATOM 1922 C CA . ALA A 1 253 ? -30.186 -21.237 -8.494 1.00 96.12 253 ALA A CA 1
ATOM 1923 C C . ALA A 1 253 ? -29.341 -22.507 -8.259 1.00 96.12 253 ALA A C 1
ATOM 1925 O O . ALA A 1 253 ? -29.899 -23.579 -8.018 1.00 96.12 253 ALA A O 1
ATOM 1926 N N . ALA A 1 254 ? -28.010 -22.395 -8.291 1.00 95.12 254 ALA A N 1
ATOM 1927 C CA . ALA A 1 254 ? -27.070 -23.470 -7.965 1.00 95.12 254 ALA A CA 1
ATOM 1928 C C . ALA A 1 254 ? -26.868 -23.678 -6.446 1.00 95.12 254 ALA A C 1
ATOM 1930 O O . ALA A 1 254 ? -26.183 -24.614 -6.027 1.00 95.12 254 ALA A O 1
ATOM 1931 N N . GLY A 1 255 ? -27.474 -22.834 -5.601 1.00 95.44 255 GLY A N 1
ATOM 1932 C CA . GLY A 1 255 ? -27.463 -22.984 -4.146 1.00 95.44 255 GLY A CA 1
ATOM 1933 C C . GLY A 1 255 ? -26.282 -22.318 -3.436 1.00 95.44 255 GLY A C 1
ATOM 1934 O O . GLY A 1 255 ? -25.905 -22.765 -2.347 1.00 95.44 255 GLY A O 1
ATOM 1935 N N . PHE A 1 256 ? -25.685 -21.278 -4.026 1.00 96.19 256 PHE A N 1
ATOM 1936 C CA . PHE A 1 256 ? -24.850 -20.336 -3.277 1.00 96.19 256 PHE A CA 1
ATOM 1937 C C . PHE A 1 256 ? -25.745 -19.378 -2.482 1.00 96.19 256 PHE A C 1
ATOM 1939 O O . PHE A 1 256 ? -26.561 -18.670 -3.062 1.00 96.19 256 PHE A O 1
ATOM 1946 N N . ALA A 1 257 ? -25.587 -19.337 -1.156 1.00 90.62 257 ALA A N 1
ATOM 1947 C CA . ALA A 1 257 ? -26.329 -18.402 -0.299 1.00 90.62 257 ALA A CA 1
ATOM 1948 C C . ALA A 1 257 ? -25.698 -16.998 -0.270 1.00 90.62 257 ALA A C 1
ATOM 1950 O O . ALA A 1 257 ? -26.387 -16.012 -0.029 1.00 90.62 257 ALA A O 1
ATOM 1951 N N . ASN A 1 258 ? -24.391 -16.911 -0.533 1.00 93.56 258 ASN A N 1
ATOM 1952 C CA . ASN A 1 258 ? -23.615 -15.676 -0.496 1.00 93.56 258 ASN A CA 1
ATOM 1953 C C . ASN A 1 258 ? -22.963 -15.443 -1.862 1.00 93.56 258 ASN A C 1
ATOM 1955 O O . ASN A 1 258 ? -21.991 -16.118 -2.209 1.00 93.56 258 ASN A O 1
ATOM 1959 N N . VAL A 1 259 ? -23.504 -14.494 -2.628 1.00 97.25 259 VAL A N 1
ATOM 1960 C CA . VAL A 1 259 ? -22.991 -14.104 -3.948 1.00 97.25 259 VAL A CA 1
ATOM 1961 C C . VAL A 1 259 ? -22.693 -12.606 -3.954 1.00 97.25 259 VAL A C 1
ATOM 1963 O O . VAL A 1 259 ? -23.578 -11.791 -3.681 1.00 97.25 259 VAL A O 1
ATOM 1966 N N . SER A 1 260 ? -21.458 -12.241 -4.287 1.00 97.69 260 SER A N 1
ATOM 1967 C CA . SER A 1 260 ? -21.016 -10.850 -4.426 1.00 97.69 260 SER A CA 1
ATOM 1968 C C . SER A 1 260 ? -20.663 -10.575 -5.887 1.00 97.69 260 SER A C 1
ATOM 1970 O O . SER A 1 260 ? -19.827 -11.267 -6.459 1.00 97.69 260 SER A O 1
ATOM 1972 N N . ALA A 1 261 ? -21.300 -9.574 -6.497 1.00 97.88 261 ALA A N 1
ATOM 1973 C CA . ALA A 1 261 ? -21.078 -9.189 -7.893 1.00 97.88 261 ALA A CA 1
ATOM 1974 C C . ALA A 1 261 ? -20.447 -7.799 -7.979 1.00 97.88 261 ALA A C 1
ATOM 1976 O O . ALA A 1 261 ? -20.926 -6.855 -7.344 1.00 97.88 261 ALA A O 1
ATOM 1977 N N . SER A 1 262 ? -19.384 -7.675 -8.764 1.00 96.69 262 SER A N 1
ATOM 1978 C CA . SER A 1 262 ? -18.498 -6.517 -8.749 1.00 96.69 262 SER A CA 1
ATOM 1979 C C . SER A 1 262 ? -19.201 -5.197 -9.082 1.00 96.69 262 SER A C 1
ATOM 1981 O O . SER A 1 262 ? -18.950 -4.193 -8.413 1.00 96.69 262 SER A O 1
ATOM 1983 N N . HIS A 1 263 ? -20.179 -5.216 -9.996 1.00 94.31 263 HIS A N 1
ATOM 1984 C CA . HIS A 1 263 ? -20.996 -4.046 -10.343 1.00 94.31 263 HIS A CA 1
ATOM 1985 C C . HIS A 1 263 ? -21.886 -3.529 -9.200 1.00 94.31 263 HIS A C 1
ATOM 1987 O O . HIS A 1 263 ? -22.381 -2.412 -9.283 1.00 94.31 263 HIS A O 1
ATOM 1993 N N . ARG A 1 264 ? -22.134 -4.324 -8.150 1.00 91.44 264 ARG A N 1
ATOM 1994 C CA . ARG A 1 264 ? -22.899 -3.897 -6.959 1.00 91.44 264 ARG A CA 1
ATOM 1995 C C . ARG A 1 264 ? -21.984 -3.497 -5.813 1.00 91.44 264 ARG A C 1
ATOM 1997 O O . ARG A 1 264 ? -22.306 -2.597 -5.050 1.00 91.44 264 ARG A O 1
ATOM 2004 N N . ILE A 1 265 ? -20.866 -4.208 -5.668 1.00 91.94 265 ILE A N 1
ATOM 2005 C CA . ILE A 1 265 ? -19.949 -4.050 -4.536 1.00 91.94 265 ILE A CA 1
ATOM 2006 C C . ILE A 1 265 ? -19.077 -2.806 -4.695 1.00 91.94 265 ILE A C 1
ATOM 2008 O O . ILE A 1 265 ? -18.891 -2.073 -3.727 1.00 91.94 265 ILE A O 1
ATOM 2012 N N . ALA A 1 266 ? -18.547 -2.581 -5.897 1.00 91.44 266 ALA A N 1
ATOM 2013 C CA . ALA A 1 266 ? -17.659 -1.468 -6.205 1.00 91.44 266 ALA A CA 1
ATOM 2014 C C . ALA A 1 266 ? -17.862 -1.035 -7.674 1.00 91.44 266 ALA A C 1
ATOM 2016 O O . ALA A 1 266 ? -17.059 -1.402 -8.527 1.00 91.44 266 ALA A O 1
ATOM 2017 N N . PRO A 1 267 ? -18.931 -0.278 -8.006 1.00 90.62 267 PRO A N 1
ATOM 2018 C CA . PRO A 1 267 ? -19.300 0.122 -9.377 1.00 90.62 267 PRO A CA 1
ATOM 2019 C C . PRO A 1 267 ? -18.374 1.202 -9.977 1.00 90.62 267 PRO A C 1
ATOM 2021 O O . PRO A 1 267 ? -18.808 2.280 -10.389 1.00 90.62 267 PRO A O 1
ATOM 2024 N N . VAL A 1 268 ? -17.075 0.921 -10.006 1.00 90.12 268 VAL A N 1
ATOM 2025 C CA . VAL A 1 268 ? -16.004 1.795 -10.490 1.00 90.12 268 VAL A CA 1
ATOM 2026 C C . VAL A 1 268 ? -15.054 1.014 -11.400 1.00 90.12 268 VAL A C 1
ATOM 2028 O O . VAL A 1 268 ? -14.988 -0.216 -11.345 1.00 90.12 268 VAL A O 1
ATOM 2031 N N . ILE A 1 269 ? -14.325 1.732 -12.254 1.00 90.81 269 ILE A N 1
ATOM 2032 C CA . ILE A 1 269 ? -13.280 1.170 -13.121 1.00 90.81 269 ILE A CA 1
ATOM 2033 C C . ILE A 1 269 ? -12.135 0.554 -12.296 1.00 90.81 269 ILE A C 1
ATOM 2035 O O . ILE A 1 269 ? -11.959 0.901 -11.128 1.00 90.81 269 ILE A O 1
ATOM 2039 N N . LYS A 1 270 ? -11.322 -0.274 -12.959 1.00 92.62 270 LYS A N 1
ATOM 2040 C CA . LYS A 1 270 ? -10.173 -1.061 -12.484 1.00 92.62 270 LYS A CA 1
ATOM 2041 C C . LYS A 1 270 ? -10.581 -2.458 -12.026 1.00 92.62 270 LYS A C 1
ATOM 2043 O O . LYS A 1 270 ? -10.929 -2.662 -10.862 1.00 92.62 270 LYS A O 1
ATOM 2048 N N . LEU A 1 271 ? -10.525 -3.433 -12.940 1.00 95.44 271 LEU A N 1
ATOM 2049 C CA . LEU A 1 271 ? -10.969 -4.800 -12.664 1.00 95.44 271 LEU A CA 1
ATOM 2050 C C . LEU A 1 271 ? -10.175 -5.443 -11.526 1.00 95.44 271 LEU A C 1
ATOM 2052 O O . LEU A 1 271 ? -10.786 -6.125 -10.710 1.00 95.44 271 LEU A O 1
ATOM 2056 N N . VAL A 1 272 ? -8.854 -5.243 -11.445 1.00 94.38 272 VAL A N 1
ATOM 2057 C CA . VAL A 1 272 ? -8.036 -5.874 -10.392 1.00 94.38 272 VAL A CA 1
ATOM 2058 C C . VAL A 1 272 ? -8.535 -5.436 -9.015 1.00 94.38 272 VAL A C 1
ATOM 2060 O O . VAL A 1 272 ? -8.894 -6.265 -8.180 1.00 94.38 272 VAL A O 1
ATOM 2063 N N . ASP A 1 273 ? -8.645 -4.125 -8.809 1.00 92.75 273 ASP A N 1
ATOM 2064 C CA . ASP A 1 273 ? -9.023 -3.526 -7.527 1.00 92.75 273 ASP A CA 1
ATOM 2065 C C . ASP A 1 273 ? -10.491 -3.829 -7.169 1.00 92.75 273 ASP A C 1
ATOM 2067 O O . ASP A 1 273 ? -10.835 -4.128 -6.015 1.00 92.75 273 ASP A O 1
ATOM 2071 N N . ARG A 1 274 ? -11.367 -3.807 -8.181 1.00 94.81 274 ARG A N 1
ATOM 2072 C CA . ARG A 1 274 ? -12.785 -4.139 -8.042 1.00 94.81 274 ARG A CA 1
ATOM 2073 C C . ARG A 1 274 ? -12.992 -5.617 -7.705 1.00 94.81 274 ARG A C 1
ATOM 2075 O O . ARG A 1 274 ? -13.791 -5.943 -6.821 1.00 94.81 274 ARG A O 1
ATOM 2082 N N . ALA A 1 275 ? -12.267 -6.516 -8.366 1.00 96.12 275 ALA A N 1
ATOM 2083 C CA . ALA A 1 275 ? -12.333 -7.949 -8.109 1.00 96.12 275 ALA A CA 1
ATOM 2084 C C . ALA A 1 275 ? -11.754 -8.303 -6.729 1.00 96.12 275 ALA A C 1
ATOM 2086 O O . ALA A 1 275 ? -12.386 -9.078 -6.015 1.00 96.12 275 ALA A O 1
ATOM 2087 N N . GLU A 1 276 ? -10.645 -7.686 -6.292 1.00 95.19 276 GLU A N 1
ATOM 2088 C CA . GLU A 1 276 ? -10.124 -7.849 -4.921 1.00 95.19 276 GLU A CA 1
ATOM 2089 C C . GLU A 1 276 ? -11.182 -7.493 -3.865 1.00 95.19 276 GLU A C 1
ATOM 2091 O O . GLU A 1 276 ? -11.443 -8.285 -2.956 1.00 95.19 276 GLU A O 1
ATOM 2096 N N . THR A 1 277 ? -11.850 -6.345 -4.028 1.00 95.56 277 THR A N 1
ATOM 2097 C CA . THR A 1 277 ? -12.921 -5.899 -3.118 1.00 95.56 277 THR A CA 1
ATOM 2098 C C . THR A 1 277 ? -14.113 -6.866 -3.130 1.00 95.56 277 THR A C 1
ATOM 2100 O O . THR A 1 277 ? -14.700 -7.161 -2.090 1.00 95.56 277 THR A O 1
ATOM 2103 N N . THR A 1 278 ? -14.466 -7.398 -4.302 1.00 97.19 278 THR A N 1
ATOM 2104 C CA . THR A 1 278 ? -15.602 -8.322 -4.469 1.00 97.19 278 THR A CA 1
ATOM 2105 C C . THR A 1 278 ? -15.329 -9.687 -3.843 1.00 97.19 278 THR A C 1
ATOM 2107 O O . THR A 1 278 ? -16.202 -10.245 -3.176 1.00 97.19 278 THR A O 1
ATOM 2110 N N . VAL A 1 279 ? -14.109 -10.208 -4.002 1.00 97.31 279 VAL A N 1
ATOM 2111 C CA . VAL A 1 279 ? -13.679 -11.445 -3.340 1.00 97.31 279 VAL A CA 1
ATOM 2112 C C . VAL A 1 279 ? -13.619 -11.246 -1.828 1.00 97.31 279 VAL A C 1
ATOM 2114 O O . VAL A 1 279 ? -14.087 -12.114 -1.098 1.00 97.31 279 VAL A O 1
ATOM 2117 N N . LEU A 1 280 ? -13.110 -10.106 -1.347 1.00 96.31 280 LEU A N 1
ATOM 2118 C CA . LEU A 1 280 ? -13.107 -9.774 0.080 1.00 96.31 280 LEU A CA 1
ATOM 2119 C C . LEU A 1 280 ? -14.519 -9.794 0.682 1.00 96.31 280 LEU A C 1
ATOM 2121 O O . LEU A 1 280 ? -14.722 -10.375 1.748 1.00 96.31 280 LEU A O 1
ATOM 2125 N N . ASP A 1 281 ? -15.490 -9.184 0.001 1.00 96.06 281 ASP A N 1
ATOM 2126 C CA . ASP A 1 281 ? -16.885 -9.165 0.446 1.00 96.06 281 ASP A CA 1
ATOM 2127 C C . ASP A 1 281 ? -17.451 -10.590 0.569 1.00 96.06 281 ASP A C 1
ATOM 2129 O O . ASP A 1 281 ? -17.930 -10.975 1.637 1.00 96.06 281 ASP A O 1
ATOM 2133 N N . ALA A 1 282 ? -17.312 -11.409 -0.481 1.00 96.75 282 ALA A N 1
ATOM 2134 C CA . ALA A 1 282 ? -17.766 -12.804 -0.481 1.00 96.75 282 ALA A CA 1
ATOM 2135 C C . ALA A 1 282 ? -17.060 -13.667 0.579 1.00 96.75 282 ALA A C 1
ATOM 2137 O O . ALA A 1 282 ? -17.673 -14.567 1.156 1.00 96.75 282 ALA A O 1
ATOM 2138 N N . TYR A 1 283 ? -15.786 -13.382 0.851 1.00 96.50 283 TYR A N 1
ATOM 2139 C CA . TYR A 1 283 ? -14.964 -14.082 1.835 1.00 96.50 283 TYR A CA 1
ATOM 2140 C C . TYR A 1 283 ? -15.399 -13.820 3.277 1.00 96.50 283 TYR A C 1
ATOM 2142 O O . TYR A 1 283 ? -15.328 -14.716 4.122 1.00 96.50 283 TYR A O 1
ATOM 2150 N N . LEU A 1 284 ? -15.859 -12.603 3.570 1.00 95.44 284 LEU A N 1
ATOM 2151 C CA . LEU A 1 284 ? -16.205 -12.181 4.926 1.00 95.44 284 LEU A CA 1
ATOM 2152 C C . LEU A 1 284 ? -17.694 -12.317 5.261 1.00 95.44 284 LEU A C 1
ATOM 2154 O O . LEU A 1 284 ? -18.013 -12.528 6.432 1.00 95.44 284 LEU A O 1
ATOM 2158 N N . ASN A 1 285 ? -18.590 -12.228 4.269 1.00 93.81 285 ASN A N 1
ATOM 2159 C CA . ASN A 1 285 ? -20.042 -12.252 4.490 1.00 93.81 285 ASN A CA 1
ATOM 2160 C C . ASN A 1 285 ? -20.513 -13.426 5.374 1.00 93.81 285 ASN A C 1
ATOM 2162 O O . ASN A 1 285 ? -21.202 -13.153 6.358 1.00 93.81 285 ASN A O 1
ATOM 2166 N N . PRO A 1 286 ? -20.115 -14.697 5.135 1.00 92.81 286 PRO A N 1
ATOM 2167 C CA . PRO A 1 286 ? -20.611 -15.810 5.950 1.00 92.81 286 PRO A CA 1
ATOM 2168 C C . PRO A 1 286 ? -20.170 -15.722 7.419 1.00 92.81 286 PRO A C 1
ATOM 2170 O O . PRO A 1 286 ? -20.983 -15.874 8.325 1.00 92.81 286 PRO A O 1
ATOM 2173 N N . VAL A 1 287 ? -18.899 -15.378 7.663 1.00 90.12 287 VAL A N 1
ATOM 2174 C CA . VAL A 1 287 ? -18.332 -15.278 9.022 1.00 90.12 287 VAL A CA 1
ATOM 2175 C C . VAL A 1 287 ? -19.016 -14.188 9.845 1.00 90.12 287 VAL A C 1
ATOM 2177 O O . VAL A 1 287 ? -19.212 -14.333 11.053 1.00 90.12 287 VAL A O 1
ATOM 2180 N N . ILE A 1 288 ? -19.363 -13.076 9.201 1.00 90.38 288 ILE A N 1
ATOM 2181 C CA . ILE A 1 288 ? -20.032 -11.954 9.857 1.00 90.38 288 ILE A CA 1
ATOM 2182 C C . ILE A 1 288 ? -21.502 -12.277 10.101 1.00 90.38 288 ILE A C 1
ATOM 2184 O O . ILE A 1 288 ? -21.985 -12.032 11.205 1.00 90.38 288 ILE A O 1
ATOM 2188 N N . ALA A 1 289 ? -22.192 -12.852 9.114 1.00 88.94 289 ALA A N 1
ATOM 2189 C CA . ALA A 1 289 ? -23.603 -13.204 9.223 1.00 88.94 289 ALA A CA 1
ATOM 2190 C C . ALA A 1 289 ? -23.864 -14.160 10.397 1.00 88.94 289 ALA A C 1
ATOM 2192 O O . ALA A 1 289 ? -24.753 -13.892 11.206 1.00 88.94 289 ALA A O 1
ATOM 2193 N N . ASP A 1 290 ? -23.047 -15.207 10.554 1.00 86.50 290 ASP A N 1
ATOM 2194 C CA . ASP A 1 290 ? -23.174 -16.171 11.655 1.00 86.50 290 ASP A CA 1
ATOM 2195 C C . ASP A 1 290 ? -23.009 -15.502 13.025 1.00 86.50 290 ASP A C 1
ATOM 2197 O O . ASP A 1 290 ? -23.797 -15.725 13.949 1.00 86.50 290 ASP A O 1
ATOM 2201 N N . TYR A 1 291 ? -22.002 -14.635 13.155 1.00 86.94 291 TYR A N 1
ATOM 2202 C CA . TYR A 1 291 ? -21.740 -13.918 14.400 1.00 86.94 291 TYR A CA 1
ATOM 2203 C C . TYR A 1 291 ? -22.857 -12.925 14.740 1.00 86.94 291 TYR A C 1
ATOM 2205 O O . TYR A 1 291 ? -23.331 -12.882 15.877 1.00 86.94 291 TYR A O 1
ATOM 2213 N N . VAL A 1 292 ? -23.303 -12.139 13.758 1.00 89.75 292 VAL A N 1
ATOM 2214 C CA . VAL A 1 292 ? -24.401 -11.179 13.922 1.00 89.75 292 VAL A CA 1
ATOM 2215 C C . VAL A 1 292 ? -25.687 -11.908 14.304 1.00 89.75 292 VAL A C 1
ATOM 2217 O O . VAL A 1 292 ? -26.360 -11.483 15.242 1.00 89.75 292 VAL A O 1
ATOM 2220 N N . ALA A 1 293 ? -25.996 -13.034 13.655 1.00 90.00 293 ALA A N 1
ATOM 2221 C CA . ALA A 1 293 ? -27.156 -13.856 13.983 1.00 90.00 293 ALA A CA 1
ATOM 2222 C C . ALA A 1 293 ? -27.086 -14.404 15.418 1.00 90.00 293 ALA A C 1
ATOM 2224 O O . ALA A 1 293 ? -28.070 -14.308 16.154 1.00 90.00 293 ALA A O 1
ATOM 2225 N N . GLN A 1 294 ? -25.921 -14.906 15.848 1.00 90.94 294 GLN A N 1
ATOM 2226 C CA . GLN A 1 294 ? -25.707 -15.387 17.216 1.00 90.94 294 GLN A CA 1
ATOM 2227 C C . GLN A 1 294 ? -25.946 -14.278 18.250 1.00 90.94 294 GLN A C 1
ATOM 2229 O O . GLN A 1 294 ? -26.702 -14.473 19.204 1.00 90.94 294 GLN A O 1
ATOM 2234 N N . VAL A 1 295 ? -25.324 -13.110 18.067 1.00 90.69 295 VAL A N 1
ATOM 2235 C CA . VAL A 1 295 ? -25.470 -11.971 18.986 1.00 90.69 295 VAL A CA 1
ATOM 2236 C C . VAL A 1 295 ? -26.916 -11.479 1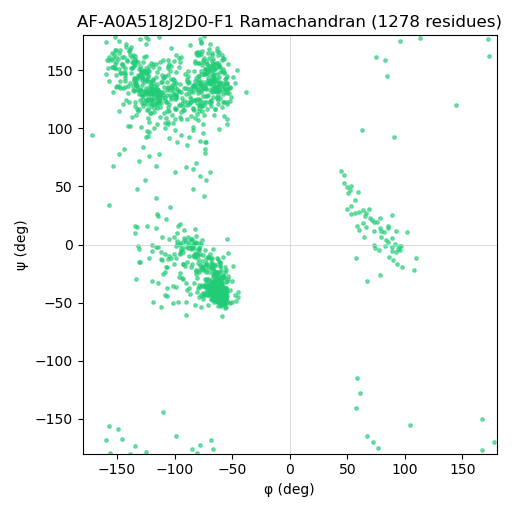9.012 1.00 90.69 295 VAL A C 1
ATOM 2238 O O . VAL A 1 295 ? -27.481 -11.268 20.086 1.00 90.69 295 VAL A O 1
ATOM 2241 N N . TRP A 1 296 ? -27.550 -11.358 17.844 1.00 91.69 296 TRP A N 1
ATOM 2242 C CA . TRP A 1 296 ? -28.936 -10.916 17.744 1.00 91.69 296 TRP A CA 1
ATOM 2243 C C . TRP A 1 296 ? -29.894 -11.879 18.453 1.00 91.69 296 TRP A C 1
ATOM 2245 O O . TRP A 1 296 ? -30.765 -11.439 19.205 1.00 91.69 296 TRP A O 1
ATOM 2255 N N . GLN A 1 297 ? -29.688 -13.192 18.303 1.00 92.44 297 GLN A N 1
ATOM 2256 C CA . GLN A 1 297 ? -30.461 -14.210 19.012 1.00 92.44 297 GLN A CA 1
ATOM 2257 C C . GLN A 1 297 ? -30.251 -14.137 20.530 1.00 92.44 297 GLN A C 1
ATOM 2259 O O . GLN A 1 297 ? -31.225 -14.197 21.280 1.00 92.44 297 GLN A O 1
ATOM 2264 N N . GLN A 1 298 ? -29.012 -13.956 21.000 1.00 93.00 298 GLN A N 1
ATOM 2265 C CA . GLN A 1 298 ? -28.711 -13.818 22.430 1.00 93.00 298 GLN A CA 1
ATOM 2266 C C . GLN A 1 298 ? -29.302 -12.537 23.051 1.00 93.00 298 GLN A C 1
ATOM 2268 O O . GLN A 1 298 ? -29.640 -12.537 24.237 1.00 93.00 298 GLN A O 1
ATOM 2273 N N . PHE A 1 299 ? -29.502 -11.478 22.257 1.00 92.81 299 PHE A N 1
ATOM 2274 C CA . PHE A 1 299 ? -30.263 -10.285 22.650 1.00 92.81 299 PHE A CA 1
ATOM 2275 C C . PHE A 1 299 ? -31.794 -10.460 22.584 1.00 92.81 299 PHE A C 1
ATOM 2277 O O . PHE A 1 299 ? -32.534 -9.563 22.986 1.00 92.81 299 PHE A O 1
ATOM 2284 N N . GLY A 1 300 ? -32.289 -11.619 22.139 1.00 89.12 300 GLY A N 1
ATOM 2285 C CA . GLY A 1 300 ? -33.716 -11.952 22.086 1.00 89.12 300 GLY A CA 1
ATOM 2286 C C . GLY A 1 300 ? -34.364 -11.847 20.701 1.00 89.12 300 GLY A C 1
ATOM 2287 O O . GLY A 1 300 ? -35.588 -11.930 20.618 1.00 89.12 300 GLY A O 1
ATOM 2288 N N . GLY A 1 301 ? -33.575 -11.691 19.632 1.00 89.44 301 GLY A N 1
ATOM 2289 C CA . GLY A 1 301 ? -34.033 -11.687 18.238 1.00 89.44 301 GLY A CA 1
ATOM 2290 C C . GLY A 1 301 ? -34.907 -10.486 17.861 1.00 89.44 301 GLY A C 1
ATOM 2291 O O . GLY A 1 301 ? -34.977 -9.496 18.590 1.00 89.44 301 GLY A O 1
ATOM 2292 N N . VAL A 1 302 ? -35.597 -10.582 16.720 1.00 85.75 302 VAL A N 1
ATOM 2293 C CA . VAL A 1 302 ? -36.419 -9.492 16.151 1.00 85.75 302 VAL A CA 1
ATOM 2294 C C . VAL A 1 302 ? -37.517 -8.984 17.096 1.00 85.75 302 VAL A C 1
ATOM 2296 O O . VAL A 1 302 ? -37.860 -7.806 17.063 1.00 85.75 302 VAL A O 1
ATOM 2299 N N . ASP A 1 303 ? -38.025 -9.839 17.989 1.00 85.25 303 ASP A N 1
ATOM 2300 C CA . ASP A 1 303 ? -39.110 -9.492 18.916 1.00 85.25 303 ASP A CA 1
ATOM 2301 C C . ASP A 1 303 ? -38.664 -8.551 20.045 1.00 85.25 303 ASP A C 1
ATOM 2303 O O . ASP A 1 303 ? -39.491 -7.883 20.673 1.00 85.25 303 ASP A O 1
ATOM 2307 N N . ARG A 1 304 ? -37.363 -8.536 20.362 1.00 89.19 304 ARG A N 1
ATOM 2308 C CA . ARG A 1 304 ? -36.816 -7.818 21.525 1.00 89.19 304 ARG A CA 1
ATOM 2309 C C . ARG A 1 304 ? -35.619 -6.939 21.210 1.00 89.19 304 ARG A C 1
ATOM 2311 O O . ARG A 1 304 ? -35.294 -6.106 22.044 1.00 89.19 304 ARG A O 1
ATOM 2318 N N . CYS A 1 305 ? -34.974 -7.090 20.063 1.00 92.00 305 CYS A N 1
ATOM 2319 C CA . CYS A 1 305 ? -33.749 -6.377 19.735 1.00 92.00 305 CYS A CA 1
ATOM 2320 C C . CYS A 1 305 ? -33.831 -5.770 18.336 1.00 92.00 305 CYS A C 1
ATOM 2322 O O . CYS A 1 305 ? -33.854 -6.492 17.338 1.00 92.00 305 CYS A O 1
ATOM 2324 N N . GLN A 1 306 ? -33.775 -4.443 18.260 1.00 91.06 306 GLN A N 1
ATOM 2325 C CA . GLN A 1 306 ? -33.419 -3.739 17.033 1.00 91.06 306 GLN A CA 1
ATOM 2326 C C . GLN A 1 306 ? -31.892 -3.639 16.977 1.00 91.06 306 GLN A C 1
ATOM 2328 O O . GLN A 1 306 ? -31.302 -2.948 17.799 1.00 91.06 306 GLN A O 1
ATOM 2333 N N . LEU A 1 307 ? -31.253 -4.363 16.054 1.00 91.62 307 LEU A N 1
ATOM 2334 C CA . LEU A 1 307 ? -29.795 -4.384 15.919 1.00 91.62 307 LEU A CA 1
ATOM 2335 C C . LEU A 1 307 ? -29.345 -3.534 14.726 1.00 91.62 307 LEU A C 1
ATOM 2337 O O . LEU A 1 307 ? -29.765 -3.771 13.594 1.00 91.62 307 LEU A O 1
ATOM 2341 N N . GLN A 1 308 ? -28.456 -2.581 14.989 1.00 92.81 308 GLN A N 1
ATOM 2342 C CA . GLN A 1 308 ? -27.772 -1.769 13.990 1.00 92.81 308 GLN A CA 1
ATOM 2343 C C . GLN A 1 308 ? -26.257 -1.950 14.115 1.00 92.81 308 GLN A C 1
ATOM 2345 O O . GLN A 1 308 ? -25.711 -1.996 15.219 1.00 92.81 308 GLN A O 1
ATOM 2350 N N . LEU A 1 309 ? -25.576 -2.029 12.978 1.00 93.69 309 LEU A N 1
ATOM 2351 C CA . LEU A 1 309 ? -24.149 -2.288 12.875 1.00 93.69 309 LEU A CA 1
ATOM 2352 C C . LEU A 1 309 ? -23.426 -1.097 12.266 1.00 93.69 309 LEU A C 1
ATOM 2354 O O . LEU A 1 309 ? -23.882 -0.514 11.284 1.00 93.69 309 LEU A O 1
ATOM 2358 N N . MET A 1 310 ? -22.294 -0.740 12.860 1.00 94.38 310 MET A N 1
ATOM 2359 C CA . MET A 1 310 ? -21.421 0.310 12.357 1.00 94.38 310 MET A CA 1
ATOM 2360 C C . MET A 1 310 ? -20.683 -0.164 11.112 1.00 94.38 310 MET A C 1
ATOM 2362 O O . MET A 1 310 ? -20.107 -1.249 11.102 1.00 94.38 310 MET A O 1
ATOM 2366 N N . THR A 1 311 ? -20.665 0.676 10.085 1.00 93.31 311 THR A N 1
ATOM 2367 C CA . THR A 1 311 ? -19.881 0.471 8.867 1.00 93.31 311 THR A CA 1
ATOM 2368 C C . THR A 1 311 ? -18.534 1.183 8.946 1.00 93.31 311 THR A C 1
ATOM 2370 O O . THR A 1 311 ? -18.355 2.145 9.695 1.00 93.31 311 THR A O 1
ATOM 2373 N N . SER A 1 312 ? -17.589 0.782 8.097 1.00 91.75 312 SER A N 1
ATOM 2374 C CA . SER A 1 312 ? -16.318 1.483 7.885 1.00 91.75 312 SER A CA 1
ATOM 2375 C C . SER A 1 312 ? -16.492 2.966 7.536 1.00 91.75 312 SER A C 1
ATOM 2377 O O . SER A 1 312 ? -15.599 3.764 7.811 1.00 91.75 312 SER A O 1
ATOM 2379 N N . GLY A 1 313 ? -17.623 3.346 6.932 1.00 90.00 313 GLY A N 1
ATOM 2380 C CA . GLY A 1 313 ? -17.955 4.724 6.556 1.00 90.00 313 GLY A CA 1
ATOM 2381 C C . GLY A 1 313 ? -18.452 5.603 7.711 1.00 90.00 313 GLY A C 1
ATOM 2382 O O . GLY A 1 313 ? -18.694 6.796 7.496 1.00 90.00 313 GLY A O 1
ATOM 2383 N N . GLY A 1 314 ? -18.599 5.028 8.914 1.00 91.19 314 GLY A N 1
ATOM 2384 C CA . GLY A 1 314 ? -19.041 5.691 10.145 1.00 91.19 314 GLY A CA 1
ATOM 2385 C C . GLY A 1 314 ? -20.550 5.925 10.246 1.00 91.19 314 GLY A C 1
ATOM 2386 O O . GLY A 1 314 ? -20.987 6.825 10.965 1.00 91.19 314 GLY A O 1
ATOM 2387 N N . THR A 1 315 ? -21.349 5.150 9.511 1.00 91.81 315 THR A N 1
ATOM 2388 C CA . THR A 1 315 ? -22.813 5.126 9.629 1.00 91.81 315 THR A CA 1
ATOM 2389 C C . THR A 1 315 ? -23.304 3.765 10.100 1.00 91.81 315 THR A C 1
ATOM 2391 O O . THR A 1 315 ? -22.648 2.743 9.891 1.00 91.81 315 THR A O 1
ATOM 2394 N N . LEU A 1 316 ? -24.480 3.756 10.722 1.00 92.75 316 LEU A N 1
ATOM 2395 C CA . LEU A 1 316 ? -25.173 2.544 11.139 1.00 92.75 316 LEU A CA 1
ATOM 2396 C C . LEU A 1 316 ? -26.068 2.006 10.019 1.00 92.75 316 LEU A C 1
ATOM 2398 O O . LEU A 1 316 ? -26.790 2.774 9.377 1.00 92.75 316 LEU A O 1
ATOM 2402 N N . VAL A 1 317 ? -26.075 0.684 9.854 1.00 91.50 317 VAL A N 1
ATOM 2403 C CA . VAL A 1 317 ? -26.978 -0.057 8.962 1.00 91.50 317 VAL A CA 1
ATOM 2404 C C . VAL A 1 317 ? -27.638 -1.224 9.706 1.00 91.50 317 VAL A C 1
ATOM 2406 O O . VAL A 1 317 ? -27.080 -1.718 10.685 1.00 91.50 317 VAL A O 1
ATOM 2409 N N . PRO A 1 318 ? -28.831 -1.682 9.300 1.00 88.62 318 PRO A N 1
ATOM 2410 C CA . PRO A 1 318 ? -29.415 -2.921 9.816 1.00 88.62 318 PRO A CA 1
ATOM 2411 C C . PRO A 1 318 ? -28.529 -4.155 9.562 1.00 88.62 318 PRO A C 1
ATOM 2413 O O . PRO A 1 318 ? -27.681 -4.154 8.669 1.00 88.62 318 PRO A O 1
ATOM 2416 N N . GLY A 1 319 ? -28.731 -5.222 10.343 1.00 83.69 319 GLY A N 1
ATOM 2417 C CA . GLY A 1 319 ? -27.901 -6.433 10.275 1.00 83.69 319 GLY A CA 1
ATOM 2418 C C . GLY A 1 319 ? -27.901 -7.162 8.923 1.00 83.69 319 GLY A C 1
ATOM 2419 O O . GLY A 1 319 ? -26.889 -7.743 8.555 1.00 83.69 319 GLY A O 1
ATOM 2420 N N . ASP A 1 320 ? -29.001 -7.106 8.174 1.00 82.25 320 ASP A N 1
ATOM 2421 C CA . ASP A 1 320 ? -29.161 -7.695 6.835 1.00 82.25 320 ASP A CA 1
ATOM 2422 C C . ASP A 1 320 ? -28.530 -6.854 5.711 1.00 82.25 320 ASP A C 1
ATOM 2424 O O . ASP A 1 320 ? -28.159 -7.392 4.668 1.00 82.25 320 ASP A O 1
ATOM 2428 N N . ALA A 1 321 ? -28.363 -5.549 5.933 1.00 85.56 321 ALA A N 1
ATOM 2429 C CA . ALA A 1 321 ? -27.658 -4.638 5.033 1.00 85.56 321 ALA A CA 1
ATOM 2430 C C . ALA A 1 321 ? -26.141 -4.581 5.298 1.00 85.56 321 ALA A C 1
ATOM 2432 O O . ALA A 1 321 ? -25.395 -3.999 4.509 1.00 85.56 321 ALA A O 1
ATOM 2433 N N . PHE A 1 322 ? -25.664 -5.165 6.401 1.00 89.75 322 PHE A N 1
ATOM 2434 C CA . PHE A 1 322 ? -24.255 -5.133 6.775 1.00 89.75 322 PHE A CA 1
ATOM 2435 C C . PHE A 1 322 ? -23.432 -6.129 5.959 1.00 89.75 322 PHE A C 1
ATOM 2437 O O . PHE A 1 322 ? -23.661 -7.338 6.002 1.00 89.75 322 PHE A O 1
ATOM 2444 N N . ARG A 1 323 ? -22.443 -5.616 5.224 1.00 89.19 323 ARG A N 1
ATOM 2445 C CA . ARG A 1 323 ? -21.614 -6.413 4.317 1.00 89.19 323 ARG A CA 1
ATOM 2446 C C . ARG A 1 323 ? -20.183 -6.566 4.809 1.00 89.19 323 ARG A C 1
ATOM 2448 O O . ARG A 1 323 ? -19.658 -5.742 5.558 1.00 89.19 323 ARG A O 1
ATOM 2455 N N . GLY A 1 324 ? -19.516 -7.599 4.308 1.00 90.44 324 GLY A N 1
ATOM 2456 C CA . GLY A 1 324 ? -18.139 -7.943 4.621 1.00 90.44 324 GLY A CA 1
ATOM 2457 C C . GLY A 1 324 ? -17.163 -6.807 4.360 1.00 90.44 324 GLY A C 1
ATOM 2458 O O . GLY A 1 324 ? -16.363 -6.484 5.243 1.00 90.44 324 GLY A O 1
ATOM 2459 N N . LYS A 1 325 ? -17.276 -6.139 3.204 1.00 90.56 325 LYS A N 1
ATOM 2460 C CA . LYS A 1 325 ? -16.423 -4.985 2.871 1.00 90.56 325 LYS A CA 1
ATOM 2461 C C . LYS A 1 325 ? -16.549 -3.827 3.871 1.00 90.56 325 LYS A C 1
ATOM 2463 O O . LYS A 1 325 ? -15.563 -3.147 4.132 1.00 90.56 325 LYS A O 1
ATOM 2468 N N . ASP A 1 326 ? -17.736 -3.642 4.453 1.00 90.38 326 ASP A N 1
ATOM 2469 C CA . ASP A 1 326 ? -18.075 -2.524 5.344 1.00 90.38 326 ASP A CA 1
ATOM 2470 C C . ASP A 1 326 ? -17.770 -2.831 6.816 1.00 90.38 326 ASP A C 1
ATOM 2472 O O . ASP A 1 326 ? -17.956 -1.987 7.690 1.00 90.38 326 ASP A O 1
ATOM 2476 N N . SER A 1 327 ? -17.293 -4.042 7.110 1.00 90.44 327 SER A N 1
ATOM 2477 C CA . SER A 1 327 ? -16.924 -4.455 8.465 1.00 90.44 327 SER A CA 1
ATOM 2478 C C . SER A 1 327 ? -15.493 -4.079 8.852 1.00 90.44 327 SER A C 1
ATOM 2480 O O . SER A 1 327 ? -15.161 -4.031 10.042 1.00 90.44 327 SER A O 1
ATOM 2482 N N . ILE A 1 328 ? -14.639 -3.808 7.860 1.00 90.25 328 ILE A N 1
ATOM 2483 C CA . ILE A 1 328 ? -13.213 -3.552 8.061 1.00 90.25 328 ILE A CA 1
ATOM 2484 C C . ILE A 1 328 ? -13.031 -2.211 8.768 1.00 90.25 328 ILE A C 1
ATOM 2486 O O . ILE A 1 328 ? -13.463 -1.179 8.271 1.00 90.25 328 ILE A O 1
ATOM 2490 N N . LEU A 1 329 ? -12.380 -2.212 9.931 1.00 86.31 329 LEU A N 1
ATOM 2491 C CA . LEU A 1 329 ? -12.216 -1.017 10.777 1.00 86.31 329 LEU A CA 1
ATOM 2492 C C . LEU A 1 329 ? -13.548 -0.344 11.190 1.00 86.31 329 LEU A C 1
ATOM 2494 O O . LEU A 1 329 ? -13.569 0.850 11.479 1.00 86.31 329 LEU A O 1
ATOM 2498 N N . SER A 1 330 ? -14.653 -1.098 11.264 1.00 88.81 330 SER A N 1
ATOM 2499 C CA . SER A 1 330 ? -15.946 -0.568 11.733 1.00 88.81 330 SER A CA 1
ATOM 2500 C C . SER A 1 330 ? -15.912 -0.071 13.186 1.00 88.81 330 SER A C 1
ATOM 2502 O O . SER A 1 330 ? -16.508 0.956 13.489 1.00 88.81 330 SER A O 1
ATOM 2504 N N . GLY A 1 331 ? -15.186 -0.756 14.079 1.00 86.88 331 GLY A N 1
ATOM 2505 C CA . GLY A 1 331 ? -14.974 -0.324 15.470 1.00 86.88 331 GLY A CA 1
ATOM 2506 C C . GLY A 1 331 ? -14.307 1.058 15.560 1.00 86.88 331 GLY A C 1
ATOM 2507 O O . GLY A 1 331 ? -14.946 2.011 16.015 1.00 86.88 331 GLY A O 1
ATOM 2508 N N . PRO A 1 332 ? -13.079 1.211 15.022 1.00 88.69 332 PRO A N 1
ATOM 2509 C CA . PRO A 1 332 ? -12.385 2.498 14.950 1.00 88.69 332 PRO A CA 1
ATOM 2510 C C . PRO A 1 332 ? -13.182 3.614 14.258 1.00 88.69 332 PRO A C 1
ATOM 2512 O O . PRO A 1 332 ? -13.076 4.773 14.653 1.00 88.69 332 PRO A O 1
ATOM 2515 N N . ALA A 1 333 ? -14.032 3.296 13.271 1.00 91.56 333 ALA A N 1
ATOM 2516 C CA . ALA A 1 333 ? -14.915 4.285 12.647 1.00 91.56 333 ALA A CA 1
ATOM 2517 C C . ALA A 1 333 ? -15.880 4.936 13.657 1.00 91.56 333 ALA A C 1
ATOM 2519 O O . ALA A 1 333 ? -16.143 6.135 13.554 1.00 91.56 333 ALA A O 1
ATOM 2520 N N . GLY A 1 334 ? -16.341 4.194 14.672 1.00 91.56 334 GLY A N 1
ATOM 2521 C CA . GLY A 1 334 ? -17.065 4.767 15.809 1.00 91.56 334 GLY A CA 1
ATOM 2522 C C . GLY A 1 334 ? -16.216 5.774 16.585 1.00 91.56 334 GLY A C 1
ATOM 2523 O O . GLY A 1 334 ? -16.692 6.866 16.882 1.00 91.56 334 GLY A O 1
ATOM 2524 N N . GLY A 1 335 ? -14.935 5.483 16.818 1.00 92.06 335 GLY A N 1
ATOM 2525 C CA . GLY A 1 335 ? -14.001 6.427 17.442 1.00 92.06 335 GLY A CA 1
ATOM 2526 C C . GLY A 1 335 ? -13.911 7.754 16.679 1.00 92.06 335 GLY A C 1
ATOM 2527 O O . GLY A 1 335 ? -13.960 8.822 17.287 1.00 92.06 335 GLY A O 1
ATOM 2528 N N . VAL A 1 336 ? -13.902 7.711 15.341 1.00 93.56 336 VAL A N 1
ATOM 2529 C CA . VAL A 1 336 ? -13.916 8.919 14.487 1.00 93.56 336 VAL A CA 1
ATOM 2530 C C . VAL A 1 336 ? -15.237 9.695 14.592 1.00 93.56 336 VAL A C 1
ATOM 2532 O O . VAL A 1 336 ? -15.243 10.926 14.549 1.00 93.56 336 VAL A O 1
ATOM 2535 N N . VAL A 1 337 ? -16.371 9.006 14.756 1.00 93.38 337 VAL A N 1
ATOM 2536 C CA . VAL A 1 337 ? -17.661 9.667 15.022 1.00 93.38 337 VAL A CA 1
ATOM 2537 C C . VAL A 1 337 ? -17.621 10.394 16.368 1.00 93.38 337 VAL A C 1
ATOM 2539 O O . VAL A 1 337 ? -18.008 11.559 16.437 1.00 93.38 337 VAL A O 1
ATOM 2542 N N . ALA A 1 338 ? -17.105 9.746 17.417 1.00 93.31 338 ALA A N 1
ATOM 2543 C CA . ALA A 1 338 ? -16.941 10.376 18.725 1.00 93.31 338 ALA A CA 1
ATOM 2544 C C . ALA A 1 338 ? -15.985 11.577 18.665 1.00 93.31 338 ALA A C 1
ATOM 2546 O O . ALA A 1 338 ? -16.311 12.628 19.210 1.00 93.31 338 ALA A O 1
ATOM 2547 N N . LEU A 1 339 ? -14.864 11.462 17.941 1.00 94.81 339 LEU A N 1
ATOM 2548 C CA . LEU A 1 339 ? -13.943 12.573 17.679 1.00 94.81 339 LEU A CA 1
ATOM 2549 C C . LEU A 1 339 ? -14.675 13.793 17.128 1.00 94.81 339 LEU A C 1
ATOM 2551 O O . LEU A 1 339 ? -14.485 14.896 17.632 1.00 94.81 339 LEU A O 1
ATOM 2555 N N . ALA A 1 340 ? -15.497 13.598 16.098 1.00 93.00 340 ALA A N 1
ATOM 2556 C CA . ALA A 1 340 ? -16.204 14.692 15.449 1.00 93.00 340 ALA A CA 1
ATOM 2557 C C . ALA A 1 340 ? -17.196 15.387 16.392 1.00 93.00 340 ALA A C 1
ATOM 2559 O O . ALA A 1 340 ? -17.283 16.613 16.393 1.00 93.00 340 ALA A O 1
ATOM 2560 N N . GLU A 1 341 ? -17.929 14.626 17.206 1.00 92.94 341 GLU A N 1
ATOM 2561 C CA . GLU A 1 341 ? -18.876 15.197 18.169 1.00 92.94 341 GLU A CA 1
ATOM 2562 C C . GLU A 1 341 ? -18.161 15.918 19.321 1.00 92.94 341 GLU A C 1
ATOM 2564 O O . GLU A 1 341 ? -18.564 17.022 19.682 1.00 92.94 341 GLU A O 1
ATOM 2569 N N . ILE A 1 342 ? -17.066 15.356 19.847 1.00 94.00 342 ILE A N 1
ATOM 2570 C CA . ILE A 1 342 ? -16.253 15.984 20.902 1.00 94.00 342 ILE A CA 1
ATOM 2571 C C . ILE A 1 342 ? -15.611 17.275 20.381 1.00 94.00 342 ILE A C 1
ATOM 2573 O O . ILE A 1 342 ? -15.701 18.317 21.028 1.00 94.00 342 ILE A O 1
ATOM 2577 N N . ALA A 1 343 ? -15.010 17.243 19.189 1.00 94.25 343 ALA A N 1
ATOM 2578 C CA . ALA A 1 343 ? -14.401 18.423 18.581 1.00 94.25 343 ALA A CA 1
ATOM 2579 C C . ALA A 1 343 ? -15.420 19.563 18.422 1.00 94.25 343 ALA A C 1
ATOM 2581 O O . ALA A 1 343 ? -15.141 20.692 18.824 1.00 94.25 343 ALA A O 1
ATOM 2582 N N . ARG A 1 344 ? -16.631 19.261 17.928 1.00 93.12 344 ARG A N 1
ATOM 2583 C CA . ARG A 1 344 ? -17.721 20.246 17.810 1.00 93.12 344 ARG A CA 1
ATOM 2584 C C . ARG A 1 344 ? -18.170 20.793 19.161 1.00 93.12 344 ARG A C 1
ATOM 2586 O O . ARG A 1 344 ? -18.322 22.005 19.285 1.00 93.12 344 ARG A O 1
ATOM 2593 N N . ALA A 1 345 ? -18.357 19.932 20.162 1.00 93.31 345 ALA A N 1
ATOM 2594 C CA . ALA A 1 345 ? -18.768 20.348 21.504 1.00 93.31 345 ALA A CA 1
ATOM 2595 C C . ALA A 1 345 ? -17.755 21.314 22.149 1.00 93.31 345 ALA A C 1
ATOM 2597 O O . ALA A 1 345 ? -18.147 22.273 22.811 1.00 93.31 345 ALA A O 1
ATOM 2598 N N . HIS A 1 346 ? -16.461 21.109 21.881 1.00 94.12 346 HIS A N 1
ATOM 2599 C CA . HIS A 1 346 ? -15.358 21.960 22.340 1.00 94.12 346 HIS A CA 1
ATOM 2600 C C . HIS A 1 346 ? -15.008 23.133 21.401 1.00 94.12 346 HIS A C 1
ATOM 2602 O O . HIS A 1 346 ? -13.995 23.808 21.627 1.00 94.12 346 HIS A O 1
ATOM 2608 N N . GLY A 1 347 ? -15.793 23.371 20.344 1.00 91.94 347 GLY A N 1
ATOM 2609 C CA . GLY A 1 347 ? -15.563 24.463 19.391 1.00 91.94 347 GLY A CA 1
ATOM 2610 C C . GLY A 1 347 ? -14.249 24.352 18.608 1.00 91.94 347 GLY A C 1
ATOM 2611 O O . GLY A 1 347 ? -13.647 25.370 18.277 1.00 91.94 347 GLY A O 1
ATOM 2612 N N . ALA A 1 348 ? -13.759 23.134 18.360 1.00 91.62 348 ALA A N 1
ATOM 2613 C CA . ALA A 1 348 ? -12.584 22.885 17.532 1.00 91.62 348 ALA A CA 1
ATOM 2614 C C . ALA A 1 348 ? -12.997 22.641 16.071 1.00 91.62 348 ALA A C 1
ATOM 2616 O O . ALA A 1 348 ? -13.650 21.643 15.766 1.00 91.62 348 ALA A O 1
ATOM 2617 N N . ASP A 1 349 ? -12.583 23.531 15.164 1.00 88.62 349 ASP A N 1
ATOM 2618 C CA . ASP A 1 349 ? -12.876 23.413 13.726 1.00 88.62 349 ASP A CA 1
ATOM 2619 C C . ASP A 1 349 ? -12.127 22.240 13.066 1.00 88.62 349 ASP A C 1
ATOM 2621 O O . ASP A 1 349 ? -12.673 21.534 12.211 1.00 88.62 349 ASP A O 1
ATOM 2625 N N . GLU A 1 350 ? -10.881 22.009 13.496 1.00 93.00 350 GLU A N 1
ATOM 2626 C CA . GLU A 1 350 ? -10.021 20.913 13.046 1.00 93.00 350 GLU A CA 1
ATOM 2627 C C . GLU A 1 350 ? -9.433 20.155 14.248 1.00 93.00 350 GLU A C 1
ATOM 2629 O O . GLU A 1 350 ? -8.923 20.748 15.208 1.00 93.00 350 GLU A O 1
ATOM 2634 N N . ALA A 1 351 ? -9.491 18.823 14.194 1.00 95.12 351 ALA A N 1
ATOM 2635 C CA . ALA A 1 351 ? -9.007 17.953 15.258 1.00 95.12 351 ALA A CA 1
ATOM 2636 C C . ALA A 1 351 ? -8.397 16.653 14.721 1.00 95.12 351 ALA A C 1
ATOM 2638 O O . ALA A 1 351 ? -8.755 16.159 13.650 1.00 95.12 351 ALA A O 1
ATOM 2639 N N . ILE A 1 352 ? -7.483 16.083 15.500 1.00 94.81 352 ILE A N 1
ATOM 2640 C CA . ILE A 1 352 ? -6.822 14.807 15.236 1.00 94.81 352 ILE A CA 1
ATOM 2641 C C . ILE A 1 352 ? -7.264 13.826 16.310 1.00 94.81 352 ILE A C 1
ATOM 2643 O O . ILE A 1 352 ? -7.118 14.107 17.498 1.00 94.81 352 ILE A O 1
ATOM 2647 N N . GLY A 1 353 ? -7.782 12.675 15.891 1.00 94.38 353 GLY A N 1
ATOM 2648 C CA . GLY A 1 353 ? -8.067 11.575 16.795 1.00 94.38 353 GLY A CA 1
ATOM 2649 C C . GLY A 1 353 ? -6.854 10.683 16.979 1.00 94.38 353 GLY A C 1
ATOM 2650 O O . GLY A 1 353 ? -6.250 10.275 15.989 1.00 94.38 353 GLY A O 1
ATOM 2651 N N . PHE A 1 354 ? -6.518 10.390 18.231 1.00 94.38 354 PHE A N 1
ATOM 2652 C CA . PHE A 1 354 ? -5.389 9.554 18.618 1.00 94.38 354 PHE A CA 1
ATOM 2653 C C . PHE A 1 354 ? -5.858 8.405 19.516 1.00 94.38 354 PHE A C 1
ATOM 2655 O O . PHE A 1 354 ? -5.962 8.580 20.730 1.00 94.38 354 PHE A O 1
ATOM 2662 N N . ASP A 1 355 ? -6.174 7.252 18.923 1.00 91.56 355 ASP A N 1
ATOM 2663 C CA . ASP A 1 355 ? -6.655 6.064 19.637 1.00 91.56 355 ASP A CA 1
ATOM 2664 C C . ASP A 1 355 ? -5.541 5.053 19.861 1.00 91.56 355 ASP A C 1
ATOM 2666 O O . ASP A 1 355 ? -5.200 4.284 18.966 1.00 91.56 355 ASP A O 1
ATOM 2670 N N . MET A 1 356 ? -4.962 5.054 21.062 1.00 90.19 356 MET A N 1
ATOM 2671 C CA . MET A 1 356 ? -3.892 4.126 21.415 1.00 90.19 356 MET A CA 1
ATOM 2672 C C . MET A 1 356 ? -4.415 2.981 22.284 1.00 90.19 356 MET A C 1
ATOM 2674 O O . MET A 1 356 ? -4.744 3.141 23.469 1.00 90.19 356 MET A O 1
ATOM 2678 N N . GLY A 1 357 ? -4.413 1.789 21.687 1.00 84.69 357 GLY A N 1
ATOM 2679 C CA . GLY A 1 357 ? -4.749 0.528 22.334 1.00 84.69 357 GLY A CA 1
ATOM 2680 C C . GLY A 1 357 ? -3.527 -0.285 22.777 1.00 84.69 357 GLY A C 1
ATOM 2681 O O . GLY A 1 357 ? -2.390 0.184 22.846 1.00 84.69 357 GLY A O 1
ATOM 2682 N N . GLY A 1 358 ? -3.769 -1.565 23.073 1.00 78.44 358 GLY A N 1
ATOM 2683 C CA . GLY A 1 358 ? -2.723 -2.511 23.477 1.00 78.44 358 GLY A CA 1
ATOM 2684 C C . GLY A 1 358 ? -1.868 -3.048 22.324 1.00 78.44 358 GLY A C 1
ATOM 2685 O O . GLY A 1 358 ? -0.792 -3.564 22.571 1.00 78.44 358 GLY A O 1
ATOM 2686 N N . THR A 1 359 ? -2.302 -2.946 21.071 1.00 76.69 359 THR A N 1
ATOM 2687 C CA . THR A 1 359 ? -1.587 -3.529 19.913 1.00 76.69 359 THR A CA 1
ATOM 2688 C C . THR A 1 359 ? -1.159 -2.494 18.884 1.00 76.69 359 THR A C 1
ATOM 2690 O O . THR A 1 359 ? -0.137 -2.669 18.228 1.00 76.69 359 THR A O 1
ATOM 2693 N N . SER A 1 360 ? -1.934 -1.425 18.734 1.00 84.00 360 SER A N 1
ATOM 2694 C CA . SER A 1 360 ? -1.771 -0.422 17.687 1.00 84.00 360 SER A CA 1
ATOM 2695 C C . SER A 1 360 ? -2.284 0.936 18.154 1.00 84.00 360 SER A C 1
ATOM 2697 O O . SER A 1 360 ? -2.989 1.023 19.164 1.00 84.00 360 SER A O 1
ATOM 2699 N N . THR A 1 361 ? -1.946 1.963 17.379 1.00 89.38 361 THR A N 1
ATOM 2700 C CA . THR A 1 361 ? -2.551 3.292 17.460 1.00 89.38 361 THR A CA 1
ATOM 2701 C C . THR A 1 361 ? -3.287 3.587 16.163 1.00 89.38 361 THR A C 1
ATOM 2703 O O . THR A 1 361 ? -2.688 3.485 15.091 1.00 89.38 361 THR A O 1
ATOM 2706 N N . ASP A 1 362 ? -4.561 3.952 16.261 1.00 89.94 362 ASP A N 1
ATOM 2707 C CA . ASP A 1 362 ? -5.390 4.408 15.152 1.00 89.94 362 ASP A CA 1
ATOM 2708 C C . ASP A 1 362 ? -5.472 5.939 15.163 1.00 89.94 362 ASP A C 1
ATOM 2710 O O . ASP A 1 362 ? -5.842 6.567 16.156 1.00 89.94 362 ASP A O 1
ATOM 2714 N N . VAL A 1 363 ? -5.110 6.551 14.039 1.00 91.38 363 VAL A N 1
ATOM 2715 C CA . VAL A 1 363 ? -5.104 7.999 13.857 1.00 91.38 363 VAL A CA 1
ATOM 2716 C C . VAL A 1 363 ? -6.140 8.398 12.822 1.00 91.38 363 VAL A C 1
ATOM 2718 O O . VAL A 1 363 ? -6.211 7.820 11.737 1.00 91.38 363 VAL A O 1
ATOM 2721 N N . SER A 1 364 ? -6.929 9.418 13.145 1.00 92.25 364 SER A N 1
ATOM 2722 C CA . SER A 1 364 ? -7.972 9.954 12.269 1.00 92.25 364 SER A CA 1
ATOM 2723 C C . SER A 1 364 ? -8.001 11.477 12.299 1.00 92.25 364 SER A C 1
ATOM 2725 O O . SER A 1 364 ? -7.366 12.110 13.145 1.00 92.25 364 SER A O 1
ATOM 2727 N N . ARG A 1 365 ? -8.732 12.086 11.362 1.00 90.81 365 ARG A N 1
ATOM 2728 C CA . ARG A 1 365 ? -8.839 13.543 11.259 1.00 90.81 365 ARG A CA 1
ATOM 2729 C C . ARG A 1 365 ? -10.282 13.999 11.111 1.00 90.81 365 ARG A C 1
ATOM 2731 O O . ARG A 1 365 ? -11.097 13.374 10.430 1.00 90.81 365 ARG A O 1
ATOM 2738 N N . PHE A 1 366 ? -10.554 15.141 11.720 1.00 91.06 366 PHE A N 1
ATOM 2739 C CA . PHE A 1 366 ? -11.792 15.888 11.633 1.00 91.06 366 PHE A CA 1
ATOM 2740 C C . PHE A 1 366 ? -11.492 17.301 11.122 1.00 91.06 366 PHE A C 1
ATOM 2742 O O . PHE A 1 366 ? -10.590 17.959 11.633 1.00 91.06 366 PHE A O 1
ATOM 2749 N N . ALA A 1 367 ? -12.244 17.760 10.121 1.00 86.75 367 ALA A N 1
ATOM 2750 C CA . ALA A 1 367 ? -12.160 19.121 9.584 1.00 86.75 367 ALA A CA 1
ATOM 2751 C C . ALA A 1 367 ? -13.569 19.596 9.197 1.00 86.75 367 ALA A C 1
ATOM 2753 O O . ALA A 1 367 ? -14.014 19.397 8.064 1.00 86.75 367 ALA A O 1
ATOM 2754 N N . GLY A 1 368 ? -14.337 20.078 10.181 1.00 85.31 368 GLY A N 1
ATOM 2755 C CA . GLY A 1 368 ? -15.791 20.321 10.095 1.00 85.31 368 GLY A CA 1
ATOM 2756 C C . GLY A 1 368 ? -16.655 19.050 9.946 1.00 85.31 368 GLY A C 1
ATOM 2757 O O . GLY A 1 368 ? -17.773 18.959 10.469 1.00 85.31 368 GLY A O 1
ATOM 2758 N N . GLN A 1 369 ? -16.116 18.025 9.289 1.00 84.88 369 GLN A N 1
ATOM 2759 C CA . GLN A 1 369 ? -16.677 16.691 9.122 1.00 84.88 369 GLN A CA 1
ATOM 2760 C C . GLN A 1 369 ? -15.584 15.612 9.220 1.00 84.88 369 GLN A C 1
ATOM 2762 O O . GLN A 1 369 ? -14.406 15.910 8.990 1.00 84.88 369 GLN A O 1
ATOM 2767 N N . PRO A 1 370 ? -15.955 14.360 9.546 1.00 87.81 370 PRO A N 1
ATOM 2768 C CA . PRO A 1 370 ? -15.050 13.223 9.434 1.00 87.81 370 PRO A CA 1
ATOM 2769 C C . PRO A 1 370 ? -14.501 13.078 8.016 1.00 87.81 370 PRO A C 1
ATOM 2771 O O . PRO A 1 370 ? -15.250 13.133 7.037 1.00 87.81 370 PRO A O 1
ATOM 2774 N N . VAL A 1 371 ? -13.194 12.872 7.918 1.00 85.75 371 VAL A N 1
ATOM 2775 C CA . VAL A 1 371 ? -12.504 12.688 6.642 1.00 85.75 371 VAL A CA 1
ATOM 2776 C C . VAL A 1 371 ? -12.672 11.242 6.183 1.00 85.75 371 VAL A C 1
ATOM 2778 O O . VAL A 1 371 ? -12.524 10.307 6.974 1.00 85.75 371 VAL A O 1
ATOM 2781 N N . ARG A 1 372 ? -12.976 11.049 4.897 1.00 85.88 372 ARG A N 1
ATOM 2782 C CA . ARG A 1 372 ? -13.167 9.728 4.289 1.00 85.88 372 ARG A CA 1
ATOM 2783 C C . ARG A 1 372 ? -12.166 9.477 3.172 1.00 85.88 372 ARG A C 1
ATOM 2785 O O . ARG A 1 372 ? -11.721 10.401 2.500 1.00 85.88 372 ARG A O 1
ATOM 2792 N N . GLN A 1 373 ? -11.874 8.204 2.956 1.00 84.12 373 GLN A N 1
ATOM 2793 C CA . GLN A 1 373 ? -11.161 7.687 1.798 1.00 84.12 373 GLN A CA 1
ATOM 2794 C C . GLN A 1 373 ? -12.031 6.642 1.093 1.00 84.12 373 GLN A C 1
ATOM 2796 O O . GLN A 1 373 ? -12.826 5.952 1.729 1.00 84.12 373 GLN A O 1
ATOM 2801 N N . TYR A 1 374 ? -11.882 6.533 -0.224 1.00 84.44 374 TYR A N 1
ATOM 2802 C CA . TYR A 1 374 ? -12.686 5.631 -1.062 1.00 84.44 374 TYR A CA 1
ATOM 2803 C C . TYR A 1 374 ? -11.876 4.477 -1.660 1.00 84.44 374 TYR A C 1
ATOM 2805 O O . TYR A 1 374 ? -12.440 3.568 -2.263 1.00 84.44 374 TYR A O 1
ATOM 2813 N N . GLU A 1 375 ? -10.560 4.511 -1.472 1.00 84.56 375 GLU A N 1
ATOM 2814 C CA . GLU A 1 375 ? -9.643 3.415 -1.740 1.00 84.56 375 GLU A CA 1
ATOM 2815 C C . GLU A 1 375 ? -8.797 3.222 -0.482 1.00 84.56 375 GLU A C 1
ATOM 2817 O O . GLU A 1 375 ? -8.228 4.178 0.048 1.00 84.56 375 GLU A O 1
ATOM 2822 N N . ALA A 1 376 ? -8.718 1.987 0.001 1.00 84.88 376 ALA A N 1
ATOM 2823 C CA . ALA A 1 376 ? -7.870 1.614 1.121 1.00 84.88 376 ALA A CA 1
ATOM 2824 C C . ALA A 1 376 ? -7.121 0.317 0.817 1.00 84.88 376 ALA A C 1
ATOM 2826 O O . ALA A 1 376 ? -7.587 -0.529 0.057 1.00 84.88 376 ALA A O 1
ATOM 2827 N N . PHE A 1 377 ? -5.967 0.132 1.453 1.00 83.56 377 PHE A N 1
ATOM 2828 C CA . PHE A 1 377 ? -5.202 -1.107 1.373 1.00 83.56 377 PHE A CA 1
ATOM 2829 C C . PHE A 1 377 ? -4.987 -1.666 2.774 1.00 83.56 377 PHE A C 1
ATOM 2831 O O . PHE A 1 377 ? -4.235 -1.095 3.563 1.00 83.56 377 PHE A O 1
ATOM 2838 N N . LYS A 1 378 ? -5.665 -2.766 3.111 1.00 84.62 378 LYS A N 1
ATOM 2839 C CA . LYS A 1 378 ? -5.633 -3.353 4.460 1.00 84.62 378 LYS A CA 1
ATOM 2840 C C . LYS A 1 378 ? -5.404 -4.860 4.366 1.00 84.62 378 LYS A C 1
ATOM 2842 O O . LYS A 1 378 ? -5.959 -5.529 3.500 1.00 84.62 378 LYS A O 1
ATOM 2847 N N . ALA A 1 379 ? -4.523 -5.390 5.221 1.00 80.69 379 ALA A N 1
ATOM 2848 C CA . ALA A 1 379 ? -4.131 -6.810 5.241 1.00 80.69 379 ALA A CA 1
ATOM 2849 C C . ALA A 1 379 ? -3.727 -7.379 3.858 1.00 80.69 379 ALA A C 1
ATOM 2851 O O . ALA A 1 379 ? -3.918 -8.558 3.540 1.00 80.69 379 ALA A O 1
ATOM 2852 N N . GLY A 1 380 ? -3.173 -6.504 3.020 1.00 77.56 380 GLY A N 1
ATOM 2853 C CA . GLY A 1 380 ? -2.732 -6.813 1.673 1.00 77.56 380 GLY A CA 1
ATOM 2854 C C . GLY A 1 380 ? -3.825 -7.019 0.628 1.00 77.56 380 GLY A C 1
ATOM 2855 O O . GLY A 1 380 ? -3.518 -7.622 -0.394 1.00 77.56 380 GLY A O 1
ATOM 2856 N N . THR A 1 381 ? -5.038 -6.529 0.886 1.00 86.06 381 THR A N 1
ATOM 2857 C CA . THR A 1 381 ? -6.172 -6.505 -0.051 1.00 86.06 381 THR A CA 1
ATOM 2858 C C . THR A 1 381 ? -6.609 -5.057 -0.257 1.00 86.06 381 THR A C 1
ATOM 2860 O O . THR A 1 381 ? -6.665 -4.290 0.714 1.00 86.06 381 THR A O 1
ATOM 2863 N N . ARG A 1 382 ? -6.893 -4.658 -1.500 1.00 88.00 382 ARG A N 1
ATOM 2864 C CA . ARG A 1 382 ? -7.480 -3.349 -1.788 1.00 88.00 382 ARG A CA 1
ATOM 2865 C C . ARG A 1 382 ? -8.988 -3.372 -1.559 1.00 88.00 382 ARG A C 1
ATOM 2867 O O . ARG A 1 382 ? -9.653 -4.377 -1.794 1.00 88.00 382 ARG A O 1
ATOM 2874 N N . ILE A 1 383 ? -9.507 -2.259 -1.055 1.00 90.38 383 ILE A N 1
ATOM 2875 C CA . ILE A 1 383 ? -10.905 -2.099 -0.669 1.00 90.38 383 ILE A CA 1
ATOM 2876 C C . ILE A 1 383 ? -11.418 -0.796 -1.275 1.00 90.38 383 ILE A C 1
ATOM 2878 O O . ILE A 1 383 ? -10.952 0.285 -0.913 1.00 90.38 383 ILE A O 1
ATOM 2882 N N . LEU A 1 384 ? -12.378 -0.912 -2.190 1.00 89.56 384 LEU A N 1
ATOM 2883 C CA . LEU A 1 384 ? -13.048 0.203 -2.861 1.00 89.56 384 LEU A CA 1
ATOM 2884 C C . LEU A 1 384 ? -14.413 0.486 -2.216 1.00 89.56 384 LEU A C 1
ATOM 2886 O O . LEU A 1 384 ? -15.459 0.320 -2.841 1.00 89.56 384 LEU A O 1
ATOM 2890 N N . THR A 1 385 ? -14.414 0.862 -0.937 1.00 85.38 385 THR A N 1
ATOM 2891 C CA . THR A 1 385 ? -15.630 1.237 -0.194 1.00 85.38 385 THR A CA 1
ATOM 2892 C C . THR A 1 385 ? -15.400 2.571 0.523 1.00 85.38 385 THR A C 1
ATOM 2894 O O . THR A 1 385 ? -14.254 2.867 0.870 1.00 85.38 385 THR A O 1
ATOM 2897 N N . PRO A 1 386 ? -16.435 3.399 0.756 1.00 85.69 386 PRO A N 1
ATOM 2898 C CA . PRO A 1 386 ? -16.307 4.564 1.622 1.00 85.69 386 PRO A CA 1
ATOM 2899 C C . PRO A 1 386 ? -15.866 4.138 3.027 1.00 85.69 386 PRO A C 1
ATOM 2901 O O . PRO A 1 386 ? -16.568 3.402 3.718 1.00 85.69 386 PRO A O 1
ATOM 2904 N N . MET A 1 387 ? -14.704 4.616 3.459 1.00 89.31 387 MET A N 1
ATOM 2905 C CA . MET A 1 387 ? -14.156 4.348 4.785 1.00 89.31 387 MET A CA 1
ATOM 2906 C C . MET A 1 387 ? -13.748 5.655 5.449 1.00 89.31 387 MET A C 1
ATOM 2908 O O . MET A 1 387 ? -13.271 6.573 4.784 1.00 89.31 387 MET A O 1
ATOM 2912 N N . MET A 1 388 ? -13.877 5.736 6.769 1.00 89.38 388 MET A N 1
ATOM 2913 C CA . MET A 1 388 ? -13.193 6.769 7.538 1.00 89.38 388 MET A CA 1
ATOM 2914 C C . MET A 1 388 ? -11.685 6.671 7.274 1.00 89.38 388 MET A C 1
ATOM 2916 O O . MET A 1 388 ? -11.120 5.573 7.225 1.00 89.38 388 MET A O 1
ATOM 2920 N N . ALA A 1 389 ? -11.038 7.816 7.060 1.00 87.25 389 ALA A N 1
ATOM 2921 C CA . ALA A 1 389 ? -9.601 7.890 6.827 1.00 87.25 389 ALA A CA 1
ATOM 2922 C C . ALA A 1 389 ? -8.861 7.621 8.146 1.00 87.25 389 ALA A C 1
ATOM 2924 O O . ALA A 1 389 ? -8.594 8.537 8.925 1.00 87.25 389 ALA A O 1
ATOM 2925 N N . ILE A 1 390 ? -8.602 6.337 8.403 1.00 87.19 390 ILE A N 1
ATOM 2926 C CA . ILE A 1 390 ? -7.936 5.837 9.605 1.00 87.19 390 ILE A CA 1
ATOM 2927 C C . ILE A 1 390 ? -6.604 5.208 9.209 1.00 87.19 390 ILE A C 1
ATOM 2929 O O . ILE A 1 390 ? -6.555 4.201 8.480 1.00 87.19 390 ILE A O 1
ATOM 2933 N N . GLU A 1 391 ? -5.533 5.797 9.726 1.00 84.81 391 GLU A N 1
ATOM 2934 C CA . GLU A 1 391 ? -4.189 5.251 9.619 1.00 84.81 391 GLU A CA 1
ATOM 2935 C C . GLU A 1 391 ? -3.833 4.510 10.900 1.00 84.81 391 GLU A C 1
ATOM 2937 O O . GLU A 1 391 ? -3.936 5.054 11.995 1.00 84.81 391 GLU A O 1
ATOM 2942 N N . THR A 1 392 ? -3.419 3.256 10.755 1.00 81.50 392 THR A N 1
ATOM 2943 C CA . THR A 1 392 ? -3.092 2.385 11.884 1.00 81.50 392 THR A CA 1
ATOM 2944 C C . THR A 1 392 ? -1.590 2.188 11.919 1.00 81.50 392 THR A C 1
ATOM 2946 O O . THR A 1 392 ? -1.013 1.694 10.950 1.00 81.50 392 THR A O 1
ATOM 2949 N N . VAL A 1 393 ? -0.961 2.500 13.046 1.00 80.88 393 VAL A N 1
ATOM 2950 C CA . VAL A 1 393 ? 0.463 2.244 13.264 1.00 80.88 393 VAL A CA 1
ATOM 2951 C C . VAL A 1 393 ? 0.654 1.149 14.297 1.00 80.88 393 VAL A C 1
ATOM 2953 O O . VAL A 1 393 ? -0.040 1.084 15.312 1.00 80.88 393 VAL A O 1
ATOM 2956 N N . ALA A 1 394 ? 1.629 0.277 14.035 1.00 76.88 394 ALA A N 1
ATOM 2957 C CA . ALA A 1 394 ? 2.021 -0.841 14.891 1.00 76.88 394 ALA A CA 1
ATOM 2958 C C . ALA A 1 394 ? 2.820 -0.390 16.136 1.00 76.88 394 ALA A C 1
ATOM 2960 O O . ALA A 1 394 ? 3.828 -0.987 16.520 1.00 76.88 394 ALA A O 1
ATOM 2961 N N . ALA A 1 395 ? 2.369 0.700 16.751 1.00 81.06 395 ALA A N 1
ATOM 2962 C CA . ALA A 1 395 ? 2.866 1.265 17.992 1.00 81.06 395 ALA A CA 1
ATOM 2963 C C . ALA A 1 395 ? 1.675 1.353 18.953 1.00 81.06 395 ALA A C 1
ATOM 2965 O O . ALA A 1 395 ? 0.857 2.256 18.845 1.00 81.06 395 ALA A O 1
ATOM 2966 N N . GLY A 1 396 ? 1.539 0.372 19.839 1.00 86.94 396 GLY A N 1
ATOM 2967 C CA . GLY A 1 396 ? 0.574 0.350 20.938 1.00 86.94 396 GLY A CA 1
ATOM 2968 C C . GLY A 1 396 ? 1.261 -0.091 22.229 1.00 86.94 396 GLY A C 1
ATOM 2969 O O . GLY A 1 396 ? 2.477 -0.287 22.253 1.00 86.94 396 GLY A O 1
ATOM 2970 N N . GLY A 1 397 ? 0.496 -0.295 23.304 1.00 87.56 397 GLY A N 1
ATOM 2971 C CA . GLY A 1 397 ? 1.062 -0.691 24.604 1.00 87.56 397 GLY A CA 1
ATOM 2972 C C . GLY A 1 397 ? 1.918 -1.970 24.559 1.00 87.56 397 GLY A C 1
ATOM 2973 O O . GLY A 1 397 ? 2.965 -2.056 25.184 1.00 87.56 397 GLY A O 1
ATOM 2974 N N . GLY A 1 398 ? 1.530 -2.952 23.757 1.00 89.25 398 GLY A N 1
ATOM 2975 C CA . GLY A 1 398 ? 2.202 -4.239 23.609 1.00 89.25 398 GLY A CA 1
ATOM 2976 C C . GLY A 1 398 ? 3.252 -4.286 22.501 1.00 89.25 398 GLY A C 1
ATOM 2977 O O . GLY A 1 398 ? 3.734 -5.377 22.210 1.00 89.25 398 GLY A O 1
ATOM 2978 N N . SER A 1 399 ? 3.577 -3.174 21.833 1.00 92.25 399 SER A N 1
ATOM 2979 C CA . SER A 1 399 ? 4.622 -3.167 20.798 1.00 92.25 399 SER A CA 1
ATOM 2980 C C . SER A 1 399 ? 5.975 -3.538 21.399 1.00 92.25 399 SER A C 1
ATOM 2982 O O . SER A 1 399 ? 6.379 -2.960 22.406 1.00 92.25 399 SER A O 1
ATOM 2984 N N . ILE A 1 400 ? 6.655 -4.508 20.785 1.00 94.19 400 ILE A N 1
ATOM 2985 C CA . ILE A 1 400 ? 7.874 -5.121 21.328 1.00 94.19 400 ILE A CA 1
ATOM 2986 C C . ILE A 1 400 ? 9.076 -4.188 21.149 1.00 94.19 400 ILE A C 1
ATOM 2988 O O . ILE A 1 400 ? 9.297 -3.653 20.061 1.00 94.19 400 ILE A O 1
ATOM 2992 N N . CYS A 1 401 ? 9.871 -4.029 22.206 1.00 94.75 401 CYS A N 1
ATOM 2993 C CA . CYS A 1 401 ? 11.103 -3.243 22.226 1.00 94.75 401 CYS A CA 1
ATOM 2994 C C . CYS A 1 401 ? 12.329 -4.164 22.114 1.00 94.75 401 CYS A C 1
ATOM 2996 O O . CYS A 1 401 ? 12.448 -5.130 22.868 1.00 94.75 401 CYS A O 1
ATOM 2998 N N . ARG A 1 402 ? 13.250 -3.872 21.186 1.00 92.69 402 ARG A N 1
ATOM 2999 C CA . ARG A 1 402 ? 14.468 -4.676 20.956 1.00 92.69 402 ARG A CA 1
ATOM 3000 C C . ARG A 1 402 ? 15.656 -3.836 20.486 1.00 92.69 402 ARG A C 1
ATOM 3002 O O . ARG A 1 402 ? 15.479 -2.714 20.022 1.00 92.69 402 ARG A O 1
ATOM 3009 N N . PHE A 1 403 ? 16.854 -4.410 20.552 1.00 88.75 403 PHE A N 1
ATOM 3010 C CA . PHE A 1 403 ? 18.086 -3.842 19.999 1.00 88.75 403 PHE A CA 1
ATOM 3011 C C . PHE A 1 403 ? 18.663 -4.793 18.940 1.00 88.75 403 PHE A C 1
ATOM 3013 O O . PHE A 1 403 ? 18.782 -5.990 19.198 1.00 88.75 403 PHE A O 1
ATOM 3020 N N . ASP A 1 404 ? 18.979 -4.289 17.742 1.00 78.75 404 ASP A N 1
ATOM 3021 C CA . ASP A 1 404 ? 19.443 -5.107 16.602 1.00 78.75 404 ASP A CA 1
ATOM 3022 C C . ASP A 1 404 ? 20.976 -5.237 16.494 1.00 78.75 404 ASP A C 1
ATOM 3024 O O . ASP A 1 404 ? 21.487 -5.881 15.575 1.00 78.75 404 ASP A O 1
ATOM 3028 N N . GLY A 1 405 ? 21.707 -4.648 17.444 1.00 76.69 405 GLY A N 1
ATOM 3029 C CA . GLY A 1 405 ? 23.168 -4.569 17.456 1.00 76.69 405 GLY A CA 1
ATOM 3030 C C . GLY A 1 405 ? 23.705 -3.168 17.162 1.00 76.69 405 GLY A C 1
ATOM 3031 O O . GLY A 1 405 ? 24.828 -2.877 17.562 1.00 76.69 405 GLY A O 1
ATOM 3032 N N . GLN A 1 406 ? 22.922 -2.299 16.511 1.00 74.25 406 GLN A N 1
ATOM 3033 C CA . GLN A 1 406 ? 23.297 -0.898 16.257 1.00 74.25 406 GLN A CA 1
ATOM 3034 C C . GLN A 1 406 ? 22.177 0.098 16.585 1.00 74.25 406 GLN A C 1
ATOM 3036 O O . GLN A 1 406 ? 22.460 1.232 16.964 1.00 74.25 406 GLN A O 1
ATOM 3041 N N . ARG A 1 407 ? 20.906 -0.301 16.456 1.00 80.94 407 ARG A N 1
ATOM 3042 C CA . ARG A 1 407 ? 19.736 0.561 16.662 1.00 80.94 407 ARG A CA 1
ATOM 3043 C C . ARG A 1 407 ? 18.739 -0.051 17.633 1.00 80.94 407 ARG A C 1
ATOM 3045 O O . ARG A 1 407 ? 18.581 -1.270 17.734 1.00 80.94 407 ARG A O 1
ATOM 3052 N N . MET A 1 408 ? 18.042 0.832 18.338 1.00 88.25 408 MET A N 1
ATOM 3053 C CA . MET A 1 408 ? 16.875 0.497 19.147 1.00 88.25 408 MET A CA 1
ATOM 3054 C C . MET A 1 408 ? 15.627 0.504 18.256 1.00 88.25 408 MET A C 1
ATOM 3056 O O . MET A 1 408 ? 15.433 1.426 17.471 1.00 88.25 408 MET A O 1
ATOM 3060 N N . CYS A 1 409 ? 14.770 -0.509 18.382 1.00 87.25 409 CYS A N 1
ATOM 3061 C CA . CYS A 1 409 ? 13.553 -0.652 17.583 1.00 87.25 409 CYS A CA 1
ATOM 3062 C C . CYS A 1 409 ? 12.325 -0.872 18.476 1.00 87.25 409 CYS A C 1
ATOM 3064 O O . CYS A 1 409 ? 12.400 -1.592 19.475 1.00 87.25 409 CYS A O 1
ATOM 3066 N N . VAL A 1 410 ? 11.180 -0.309 18.073 1.00 90.25 410 VAL A N 1
ATOM 3067 C CA . VAL A 1 410 ? 9.868 -0.537 18.701 1.00 90.25 410 VAL A CA 1
ATOM 3068 C C . VAL A 1 410 ? 8.862 -0.976 17.640 1.00 90.25 410 VAL A C 1
ATOM 3070 O O . VAL A 1 410 ? 8.614 -0.241 16.684 1.00 90.25 410 VAL A O 1
ATOM 3073 N N . GLY A 1 411 ? 8.268 -2.157 17.821 1.00 86.62 411 GLY A N 1
ATOM 3074 C CA . GLY A 1 411 ? 7.371 -2.771 16.840 1.00 86.62 411 GLY A CA 1
ATOM 3075 C C . GLY A 1 411 ? 8.106 -3.309 15.594 1.00 86.62 411 GLY A C 1
ATOM 3076 O O . GLY A 1 411 ? 9.337 -3.416 15.589 1.00 86.62 411 GLY A O 1
ATOM 3077 N N . PRO A 1 412 ? 7.375 -3.704 14.531 1.00 78.00 412 PRO A N 1
ATOM 3078 C CA . PRO A 1 412 ? 5.910 -3.708 14.411 1.00 78.00 412 PRO A CA 1
ATOM 3079 C C . PRO A 1 412 ? 5.234 -4.883 15.139 1.00 78.00 412 PRO A C 1
ATOM 3081 O O . PRO A 1 412 ? 4.011 -4.941 15.222 1.00 78.00 412 PRO A O 1
ATOM 3084 N N . GLU A 1 413 ? 6.010 -5.840 15.645 1.00 85.81 413 GLU A N 1
ATOM 3085 C CA . GLU A 1 413 ? 5.476 -6.974 16.396 1.00 85.81 413 GLU A CA 1
ATOM 3086 C C . GLU A 1 413 ? 4.868 -6.520 17.728 1.00 85.81 413 GLU A C 1
ATOM 3088 O O . GLU A 1 413 ? 5.348 -5.578 18.368 1.00 85.81 413 GLU A O 1
ATOM 3093 N N . SER A 1 414 ? 3.811 -7.213 18.152 1.00 84.50 414 SER A N 1
ATOM 3094 C CA . SER A 1 414 ? 3.106 -6.938 19.400 1.00 84.50 414 SER A CA 1
ATOM 3095 C C . SER A 1 414 ? 2.961 -8.206 20.232 1.00 84.50 414 SER A C 1
ATOM 3097 O O . SER A 1 414 ? 2.667 -9.275 19.701 1.00 84.50 414 SER A O 1
ATOM 3099 N N . ALA A 1 415 ? 3.107 -8.068 21.548 1.00 84.62 415 ALA A N 1
ATOM 3100 C CA . ALA A 1 415 ? 2.865 -9.135 22.512 1.00 84.62 415 ALA A CA 1
ATOM 3101 C C . ALA A 1 415 ? 1.366 -9.415 22.752 1.00 84.62 415 ALA A C 1
ATOM 3103 O O . ALA A 1 415 ? 1.020 -10.388 23.426 1.00 84.62 415 ALA A O 1
ATOM 3104 N N . GLY A 1 416 ? 0.469 -8.568 22.223 1.00 79.56 416 GLY A N 1
ATOM 3105 C CA . GLY A 1 416 ? -0.975 -8.692 22.416 1.00 79.56 416 GLY A CA 1
ATOM 3106 C C . GLY A 1 416 ? -1.372 -8.677 23.896 1.00 79.56 416 GLY A C 1
ATOM 3107 O O . GLY A 1 416 ? -0.813 -7.927 24.691 1.00 79.56 416 GLY A O 1
ATOM 3108 N N . ALA A 1 417 ? -2.351 -9.507 24.263 1.00 71.19 417 ALA A N 1
ATOM 3109 C CA . ALA A 1 417 ? -2.775 -9.705 25.654 1.00 71.19 417 ALA A CA 1
ATOM 3110 C C . ALA A 1 417 ? -2.362 -11.073 26.236 1.00 71.19 417 ALA A C 1
ATOM 3112 O O . ALA A 1 417 ? -2.548 -11.297 27.432 1.00 71.19 417 ALA A O 1
ATOM 3113 N N . ASP A 1 418 ? -1.836 -11.981 25.403 1.00 70.50 418 ASP A N 1
ATOM 3114 C CA . ASP A 1 418 ? -1.333 -13.302 25.800 1.00 70.50 418 ASP A CA 1
ATOM 3115 C C . ASP A 1 418 ? -0.159 -13.709 24.878 1.00 70.50 418 ASP A C 1
ATOM 3117 O O . ASP A 1 418 ? -0.374 -13.843 23.670 1.00 70.50 418 ASP A O 1
ATOM 3121 N N . PRO A 1 419 ? 1.078 -13.854 25.399 1.00 77.44 419 PRO A N 1
ATOM 3122 C CA . PRO A 1 419 ? 1.460 -13.689 26.807 1.00 77.44 419 PRO A CA 1
ATOM 3123 C C . PRO A 1 419 ? 1.343 -12.239 27.315 1.00 77.44 419 PRO A C 1
ATOM 3125 O O . PRO A 1 419 ? 1.288 -12.028 28.524 1.00 77.44 419 PRO A O 1
ATOM 3128 N N . GLY A 1 420 ? 1.233 -11.254 26.414 1.00 85.12 420 GLY A N 1
ATOM 3129 C CA . GLY A 1 420 ? 1.156 -9.831 26.751 1.00 85.12 420 GLY A CA 1
ATOM 3130 C C . GLY A 1 420 ? 2.507 -9.220 27.149 1.00 85.12 420 GLY A C 1
ATOM 3131 O O . GLY A 1 420 ? 3.532 -9.895 27.047 1.00 85.12 420 GLY A O 1
ATOM 3132 N N . PRO A 1 421 ? 2.524 -7.940 27.567 1.00 91.38 421 PRO A N 1
ATOM 3133 C CA . PRO A 1 421 ? 3.673 -7.285 28.200 1.00 91.38 421 PRO A CA 1
ATOM 3134 C C . PRO A 1 421 ? 4.334 -8.127 29.297 1.00 91.38 421 PRO A C 1
ATOM 3136 O O . PRO A 1 421 ? 3.653 -8.885 29.993 1.00 91.38 421 PRO A O 1
ATOM 3139 N N . ALA A 1 422 ? 5.641 -7.964 29.515 1.00 91.88 422 ALA A N 1
ATOM 3140 C CA . ALA A 1 422 ? 6.356 -8.674 30.582 1.00 91.88 422 ALA A CA 1
ATOM 3141 C C . ALA A 1 422 ? 5.704 -8.445 31.958 1.00 91.88 422 ALA A C 1
ATOM 3143 O O . ALA A 1 422 ? 5.520 -9.389 32.729 1.00 91.88 422 ALA A O 1
ATOM 3144 N N . CYS A 1 423 ? 5.245 -7.219 32.215 1.00 89.56 423 CYS A N 1
ATOM 3145 C CA . CYS A 1 423 ? 4.549 -6.813 33.429 1.00 89.56 423 CYS A CA 1
ATOM 3146 C C . CYS A 1 423 ? 3.170 -7.454 33.627 1.00 89.56 423 CYS A C 1
ATOM 3148 O O . CYS A 1 423 ? 2.557 -7.255 34.673 1.00 89.56 423 CYS A O 1
ATOM 3150 N N . TYR A 1 424 ? 2.667 -8.246 32.675 1.00 86.44 424 TYR A N 1
ATOM 3151 C CA . TYR A 1 424 ? 1.474 -9.074 32.887 1.00 86.44 424 TYR A CA 1
ATOM 3152 C C . TYR A 1 424 ? 1.800 -10.399 33.601 1.00 86.44 424 TYR A C 1
ATOM 3154 O O . TYR A 1 424 ? 0.881 -11.130 33.968 1.00 86.44 424 TYR A O 1
ATOM 3162 N N . GLY A 1 425 ? 3.084 -10.724 33.809 1.00 80.56 425 GLY A N 1
ATOM 3163 C CA . GLY A 1 425 ? 3.524 -11.870 34.614 1.00 80.56 425 GLY A CA 1
ATOM 3164 C C . GLY A 1 425 ? 3.436 -13.237 33.920 1.00 80.56 425 GLY A C 1
ATOM 3165 O O . GLY A 1 425 ? 3.533 -14.262 34.584 1.00 80.56 425 GLY A O 1
ATOM 3166 N N . ARG A 1 426 ? 3.259 -13.285 32.589 1.00 74.38 426 ARG A N 1
ATOM 3167 C CA . ARG A 1 426 ? 3.134 -14.534 31.792 1.00 74.38 426 ARG A CA 1
ATOM 3168 C C . ARG A 1 426 ? 4.365 -14.842 30.928 1.00 74.38 426 ARG A C 1
ATOM 3170 O O . ARG A 1 426 ? 4.272 -15.545 29.926 1.00 74.38 426 ARG A O 1
ATOM 3177 N N . GLY A 1 427 ? 5.522 -14.280 31.280 1.00 80.25 427 GLY A N 1
ATOM 3178 C CA . GLY A 1 427 ? 6.775 -14.490 30.543 1.00 80.25 427 GLY A CA 1
ATOM 3179 C C . GLY A 1 427 ? 6.884 -13.729 29.215 1.00 80.25 427 GLY A C 1
ATOM 3180 O O . GLY A 1 427 ? 7.713 -14.096 28.383 1.00 80.25 427 GLY A O 1
ATOM 3181 N N . GLY A 1 428 ? 6.075 -12.683 29.020 1.00 87.50 428 GLY A N 1
ATOM 3182 C CA . GLY A 1 428 ? 6.088 -11.828 27.831 1.00 87.50 428 GLY A CA 1
ATOM 3183 C C . GLY A 1 428 ? 7.411 -11.076 27.575 1.00 87.50 428 GLY A C 1
ATOM 3184 O O . GLY A 1 428 ? 8.281 -11.021 28.455 1.00 87.50 428 GLY A O 1
ATOM 3185 N N . PRO A 1 429 ? 7.590 -10.514 26.363 1.00 94.31 429 PRO A N 1
ATOM 3186 C CA . PRO A 1 429 ? 8.750 -9.692 26.001 1.00 94.31 429 PRO A CA 1
ATOM 3187 C C . PRO A 1 429 ? 8.656 -8.271 26.589 1.00 94.31 429 PRO A C 1
ATOM 3189 O O . PRO A 1 429 ? 7.620 -7.891 27.127 1.00 94.31 429 PRO A O 1
ATOM 3192 N N . LEU A 1 430 ? 9.721 -7.468 26.448 1.00 96.69 430 LEU A N 1
ATOM 3193 C CA . LEU A 1 430 ? 9.676 -6.035 26.767 1.00 96.69 430 LEU A CA 1
ATOM 3194 C C . LEU A 1 430 ? 8.774 -5.285 25.778 1.00 96.69 430 LEU A C 1
ATOM 3196 O O . LEU A 1 430 ? 8.940 -5.423 24.564 1.00 96.69 430 LEU A O 1
ATOM 3200 N N . THR A 1 431 ? 7.869 -4.455 26.288 1.00 95.62 431 THR A N 1
ATOM 3201 C CA . THR A 1 431 ? 6.892 -3.688 25.502 1.00 95.62 431 THR A CA 1
ATOM 3202 C C . THR A 1 431 ? 6.725 -2.248 25.994 1.00 95.62 431 THR A C 1
ATOM 3204 O O . THR A 1 431 ? 7.185 -1.903 27.078 1.00 95.62 431 THR A O 1
ATOM 3207 N N . VAL A 1 432 ? 6.019 -1.399 25.238 1.00 95.12 432 VAL A N 1
ATOM 3208 C CA . VAL A 1 432 ? 5.755 0.012 25.602 1.00 95.12 432 VAL A CA 1
ATOM 3209 C C . VAL A 1 432 ? 5.057 0.162 26.966 1.00 95.12 432 VAL A C 1
ATOM 3211 O O . VAL A 1 432 ? 5.404 1.053 27.742 1.00 95.12 432 VAL A O 1
ATOM 3214 N N . THR A 1 433 ? 4.117 -0.724 27.304 1.00 93.19 433 THR A N 1
ATOM 3215 C CA . THR A 1 433 ? 3.450 -0.745 28.613 1.00 93.19 433 THR A CA 1
ATOM 3216 C C . THR A 1 433 ? 4.447 -1.023 29.736 1.00 93.19 433 THR A C 1
ATOM 3218 O O . THR A 1 433 ? 4.369 -0.370 30.774 1.00 93.19 433 THR A O 1
ATOM 3221 N N . ASP A 1 434 ? 5.423 -1.912 29.518 1.00 95.25 434 ASP A N 1
ATOM 3222 C CA . ASP A 1 434 ? 6.493 -2.174 30.490 1.00 95.25 434 ASP A CA 1
ATOM 3223 C C . ASP A 1 434 ? 7.309 -0.910 30.775 1.00 95.25 434 ASP A C 1
ATOM 3225 O O . ASP A 1 434 ? 7.611 -0.618 31.932 1.00 95.25 434 ASP A O 1
ATOM 3229 N N . LEU A 1 435 ? 7.598 -0.112 29.739 1.00 95.56 435 LEU A N 1
ATOM 3230 C CA . LEU A 1 435 ? 8.313 1.159 29.886 1.00 95.56 435 LEU A CA 1
ATOM 3231 C C . LEU A 1 435 ? 7.532 2.114 30.792 1.00 95.56 435 LEU A C 1
ATOM 3233 O O . LEU A 1 435 ? 8.089 2.678 31.729 1.00 95.56 435 LEU A O 1
ATOM 3237 N N . ASN A 1 436 ? 6.229 2.277 30.550 1.00 94.38 436 ASN A N 1
ATOM 3238 C CA . ASN A 1 436 ? 5.409 3.200 31.334 1.00 94.38 436 ASN A CA 1
ATOM 3239 C C . ASN A 1 436 ? 5.250 2.745 32.795 1.00 94.38 436 ASN A C 1
ATOM 3241 O O . ASN A 1 436 ? 5.219 3.592 33.687 1.00 94.38 436 ASN A O 1
ATOM 3245 N N . VAL A 1 437 ? 5.227 1.436 33.062 1.00 93.62 437 VAL A N 1
ATOM 3246 C CA . VAL A 1 437 ? 5.248 0.880 34.429 1.00 93.62 437 VAL A CA 1
ATOM 3247 C C . VAL A 1 437 ? 6.590 1.142 35.112 1.00 93.62 437 VAL A C 1
ATOM 3249 O O . VAL A 1 437 ? 6.629 1.604 36.254 1.00 93.62 437 VAL A O 1
ATOM 3252 N N . VAL A 1 438 ? 7.707 0.886 34.424 1.00 94.62 438 VAL A N 1
ATOM 3253 C CA . VAL A 1 438 ? 9.061 1.098 34.967 1.00 94.62 438 VAL A CA 1
ATOM 3254 C C . VAL A 1 438 ? 9.282 2.569 35.319 1.00 94.62 438 VAL A C 1
ATOM 3256 O O . VAL A 1 438 ? 9.812 2.852 36.394 1.00 94.62 438 VAL A O 1
ATOM 3259 N N . LEU A 1 439 ? 8.808 3.481 34.463 1.00 94.50 439 LEU A N 1
ATOM 3260 C CA . LEU A 1 439 ? 8.950 4.937 34.584 1.00 94.50 439 LEU A CA 1
ATOM 3261 C C . LEU A 1 439 ? 7.929 5.590 35.537 1.00 94.50 439 LEU A C 1
ATOM 3263 O O . LEU A 1 439 ? 7.926 6.814 35.675 1.00 94.50 439 LEU A O 1
ATOM 3267 N N . GLY A 1 440 ? 7.047 4.808 36.171 1.00 93.06 440 GLY A N 1
ATOM 3268 C CA . GLY A 1 440 ? 6.029 5.306 37.107 1.00 93.06 440 GLY A CA 1
ATOM 3269 C C . GLY A 1 440 ? 4.853 6.042 36.449 1.00 93.06 440 GLY A C 1
ATOM 3270 O O . GLY A 1 440 ? 4.063 6.677 37.139 1.00 93.06 440 GLY A O 1
ATOM 3271 N N . ARG A 1 441 ? 4.708 5.966 35.120 1.00 92.25 441 ARG A N 1
ATOM 3272 C CA . ARG A 1 441 ? 3.617 6.606 34.359 1.00 92.25 441 ARG A CA 1
ATOM 3273 C C . ARG A 1 441 ? 2.293 5.827 34.401 1.00 92.25 441 ARG A C 1
ATOM 3275 O O . ARG A 1 441 ? 1.282 6.350 33.946 1.00 92.25 441 ARG A O 1
ATOM 3282 N N . VAL A 1 442 ? 2.288 4.602 34.927 1.00 90.00 442 VAL A N 1
ATOM 3283 C CA . VAL A 1 442 ? 1.086 3.779 35.158 1.00 90.00 442 VAL A CA 1
ATOM 3284 C C . VAL A 1 442 ? 1.015 3.395 36.633 1.00 90.00 442 VAL A C 1
ATOM 3286 O O . VAL A 1 442 ? 1.993 2.901 37.194 1.00 90.00 442 VAL A O 1
ATOM 3289 N N . LEU A 1 443 ? -0.153 3.593 37.250 1.00 86.38 443 LEU A N 1
ATOM 3290 C CA . LEU A 1 443 ? -0.421 3.197 38.634 1.00 86.38 443 LEU A CA 1
ATOM 3291 C C . LEU A 1 443 ? -0.831 1.718 38.683 1.00 86.38 443 LEU A C 1
ATOM 3293 O O . LEU A 1 443 ? -1.959 1.361 38.346 1.00 86.38 443 LEU A O 1
ATOM 3297 N N . ALA A 1 444 ? 0.108 0.849 39.066 1.00 81.25 444 ALA A N 1
ATOM 3298 C CA . ALA A 1 444 ? -0.070 -0.607 39.041 1.00 81.25 444 ALA A CA 1
ATOM 3299 C C . ALA A 1 444 ? -1.212 -1.115 39.945 1.00 81.25 444 ALA A C 1
ATOM 3301 O O . ALA A 1 444 ? -1.797 -2.159 39.668 1.00 81.25 444 ALA A O 1
ATOM 3302 N N . ASP A 1 445 ? -1.531 -0.385 41.013 1.00 79.44 445 ASP A N 1
ATOM 3303 C CA . ASP A 1 445 ? -2.610 -0.671 41.964 1.00 79.44 445 ASP A CA 1
ATOM 3304 C C . ASP A 1 445 ? -4.006 -0.305 41.438 1.00 79.44 445 ASP A C 1
ATOM 3306 O O . ASP A 1 445 ? -4.997 -0.843 41.931 1.00 79.44 445 ASP A O 1
ATOM 3310 N N . ARG A 1 446 ? -4.089 0.560 40.419 1.00 78.06 446 ARG A N 1
ATOM 3311 C CA . ARG A 1 446 ? -5.343 0.937 39.741 1.00 78.06 446 ARG A CA 1
ATOM 3312 C C . ARG A 1 446 ? -5.588 0.186 38.435 1.00 78.06 446 ARG A C 1
ATOM 3314 O O . ARG A 1 446 ? -6.601 0.407 37.779 1.00 78.06 446 ARG A O 1
ATOM 3321 N N . PHE A 1 447 ? -4.676 -0.695 38.028 1.00 77.44 447 PHE A N 1
ATOM 3322 C CA . PHE A 1 447 ? -4.870 -1.506 36.831 1.00 77.44 447 PHE A CA 1
ATOM 3323 C C . PHE A 1 447 ? -5.925 -2.605 37.091 1.00 77.44 447 PHE A C 1
ATOM 3325 O O . PHE A 1 447 ? -5.973 -3.134 38.203 1.00 77.44 447 PHE A O 1
ATOM 3332 N N . PRO A 1 448 ? -6.741 -3.032 36.098 1.00 67.62 448 PRO A N 1
ATOM 3333 C CA . PRO A 1 448 ? -7.799 -4.038 36.304 1.00 67.62 448 PRO A CA 1
ATOM 3334 C C . PRO A 1 448 ? -7.331 -5.402 36.843 1.00 67.62 448 PRO A C 1
ATOM 3336 O O . PRO A 1 448 ? -8.149 -6.252 37.194 1.00 67.62 448 PRO A O 1
ATOM 3339 N N . PHE A 1 449 ? -6.020 -5.644 36.864 1.00 72.19 449 PHE A N 1
ATOM 3340 C CA . PHE A 1 449 ? -5.373 -6.796 37.479 1.00 72.19 449 PHE A CA 1
ATOM 3341 C C . PHE A 1 449 ? -3.944 -6.430 37.931 1.00 72.19 449 PHE A C 1
ATOM 3343 O O . PHE A 1 449 ? -3.346 -5.529 37.345 1.00 72.19 449 PHE A O 1
ATOM 3350 N N . PRO A 1 450 ? -3.360 -7.131 38.927 1.00 71.56 450 PRO A N 1
ATOM 3351 C CA . PRO A 1 450 ? -2.020 -6.811 39.433 1.00 71.56 450 PRO A CA 1
ATOM 3352 C C . PRO A 1 450 ? -0.923 -6.949 38.371 1.00 71.56 450 PRO A C 1
ATOM 3354 O O . PRO A 1 450 ? -0.920 -7.934 37.628 1.00 71.56 450 PRO A O 1
ATOM 3357 N N . MET A 1 451 ? 0.022 -6.004 38.360 1.00 83.56 451 MET A N 1
ATOM 3358 C CA . MET A 1 451 ? 1.162 -5.957 37.434 1.00 83.56 451 MET A CA 1
ATOM 3359 C C . MET A 1 451 ? 2.480 -6.387 38.105 1.00 83.56 451 MET A C 1
ATOM 3361 O O . MET A 1 451 ? 2.683 -6.142 39.293 1.00 83.56 451 MET A O 1
ATOM 3365 N N . ASP A 1 452 ? 3.392 -6.984 37.336 1.00 86.38 452 ASP A N 1
ATOM 3366 C CA . ASP A 1 452 ? 4.726 -7.434 37.761 1.00 86.38 452 ASP A CA 1
ATOM 3367 C C . ASP A 1 452 ? 5.823 -6.487 37.237 1.00 86.38 452 ASP A C 1
ATOM 3369 O O . ASP A 1 452 ? 6.329 -6.622 36.122 1.00 86.38 452 ASP A O 1
ATOM 3373 N N . ARG A 1 453 ? 6.188 -5.483 38.039 1.00 90.06 453 ARG A N 1
ATOM 3374 C CA . ARG A 1 453 ? 7.224 -4.506 37.661 1.00 90.06 453 ARG A CA 1
ATOM 3375 C C . ARG A 1 453 ? 8.614 -5.142 37.525 1.00 90.06 453 ARG A C 1
ATOM 3377 O O . ARG A 1 453 ? 9.401 -4.691 36.694 1.00 90.06 453 ARG A O 1
ATOM 3384 N N . ASP A 1 454 ? 8.917 -6.178 38.300 1.00 90.44 454 ASP A N 1
ATOM 3385 C CA . ASP A 1 454 ? 10.245 -6.798 38.311 1.00 90.44 454 ASP A CA 1
ATOM 3386 C C . ASP A 1 454 ? 10.493 -7.598 37.027 1.00 90.44 454 ASP A C 1
ATOM 3388 O O . ASP A 1 454 ? 11.597 -7.559 36.477 1.00 90.44 454 ASP A O 1
ATOM 3392 N N . ALA A 1 455 ? 9.453 -8.235 36.477 1.00 90.00 455 ALA A N 1
ATOM 3393 C CA . ALA A 1 455 ? 9.518 -8.880 35.167 1.00 90.00 455 ALA A CA 1
ATOM 3394 C C . ALA A 1 455 ? 9.905 -7.896 34.044 1.00 90.00 455 ALA A C 1
ATOM 3396 O O . ALA A 1 455 ? 10.727 -8.227 33.186 1.00 90.00 455 ALA A O 1
ATOM 3397 N N . ALA A 1 456 ? 9.367 -6.672 34.063 1.00 93.88 456 ALA A N 1
ATOM 3398 C CA . ALA A 1 456 ? 9.718 -5.623 33.102 1.00 93.88 456 ALA A CA 1
ATOM 3399 C C . ALA A 1 456 ? 11.181 -5.160 33.245 1.00 93.88 456 ALA A C 1
ATOM 3401 O O . ALA A 1 456 ? 11.898 -5.033 32.249 1.00 93.88 456 ALA A O 1
ATOM 3402 N N . ILE A 1 457 ? 11.648 -4.958 34.482 1.00 94.38 457 ILE A N 1
ATOM 3403 C CA . ILE A 1 457 ? 13.036 -4.561 34.771 1.00 94.38 457 ILE A CA 1
ATOM 3404 C C . ILE A 1 457 ? 14.023 -5.641 34.314 1.00 94.38 457 ILE A C 1
ATOM 3406 O O . ILE A 1 457 ? 15.054 -5.317 33.724 1.00 94.38 457 ILE A O 1
ATOM 3410 N N . ALA A 1 458 ? 13.699 -6.920 34.524 1.00 92.69 458 ALA A N 1
ATOM 3411 C CA . ALA A 1 458 ? 14.537 -8.027 34.072 1.00 92.69 458 ALA A CA 1
ATOM 3412 C C . ALA A 1 458 ? 14.745 -8.004 32.547 1.00 92.69 458 ALA A C 1
ATOM 3414 O O . ALA A 1 458 ? 15.874 -8.144 32.079 1.00 92.69 458 ALA A O 1
ATOM 3415 N N . ARG A 1 459 ? 13.686 -7.740 31.766 1.00 95.00 459 ARG A N 1
ATOM 3416 C CA . ARG A 1 459 ? 13.795 -7.621 30.302 1.00 95.00 459 ARG A CA 1
ATOM 3417 C C . ARG A 1 459 ? 14.596 -6.399 29.850 1.00 95.00 459 ARG A C 1
ATOM 3419 O O . ARG A 1 459 ? 15.335 -6.492 28.872 1.00 95.00 459 ARG A O 1
ATOM 3426 N N . LEU A 1 460 ? 14.499 -5.270 30.557 1.00 95.00 460 LEU A N 1
ATOM 3427 C CA . LEU A 1 460 ? 15.358 -4.105 30.297 1.00 95.00 460 LEU A CA 1
ATOM 3428 C C . LEU A 1 460 ? 16.836 -4.429 30.545 1.00 95.00 460 LEU A C 1
ATOM 3430 O O . LEU A 1 460 ? 17.675 -4.075 29.721 1.00 95.00 460 LEU A O 1
ATOM 3434 N N . ALA A 1 461 ? 17.149 -5.146 31.628 1.00 93.44 461 ALA A N 1
ATOM 3435 C CA . ALA A 1 461 ? 18.518 -5.541 31.953 1.00 93.44 461 ALA A CA 1
ATOM 3436 C C . ALA A 1 461 ? 19.139 -6.466 30.885 1.00 93.44 461 ALA A C 1
ATOM 3438 O O . ALA A 1 461 ? 20.307 -6.302 30.536 1.00 93.44 461 ALA A O 1
ATOM 3439 N N . GLU A 1 462 ? 18.357 -7.391 30.313 1.00 92.81 462 GLU A N 1
ATOM 3440 C CA . GLU A 1 462 ? 18.792 -8.252 29.197 1.00 92.81 462 GLU A CA 1
ATOM 3441 C C . GLU A 1 462 ? 19.206 -7.428 27.961 1.00 92.81 462 GLU A C 1
ATOM 3443 O O . GLU A 1 462 ? 20.248 -7.679 27.341 1.00 92.81 462 GLU A O 1
ATOM 3448 N N . ILE A 1 463 ? 18.413 -6.411 27.608 1.00 93.25 463 ILE A N 1
ATOM 3449 C CA . ILE A 1 463 ? 18.719 -5.524 26.478 1.00 93.25 463 ILE A CA 1
ATOM 3450 C C . ILE A 1 463 ? 19.922 -4.637 26.799 1.00 93.25 463 ILE A C 1
ATOM 3452 O O . ILE A 1 463 ? 20.816 -4.517 25.962 1.00 93.25 463 ILE A O 1
ATOM 3456 N N . GLN A 1 464 ? 19.987 -4.067 28.004 1.00 92.06 464 GLN A N 1
ATOM 3457 C CA . GLN A 1 464 ? 21.115 -3.246 28.446 1.00 92.06 464 GLN A CA 1
ATOM 3458 C C . GLN A 1 464 ? 22.439 -4.013 28.335 1.00 92.06 464 GLN A C 1
ATOM 3460 O O . GLN A 1 464 ? 23.391 -3.507 27.746 1.00 92.06 464 GLN A O 1
ATOM 3465 N N . GLN A 1 465 ? 22.480 -5.266 28.798 1.00 89.88 465 GLN A N 1
ATOM 3466 C CA . GLN A 1 465 ? 23.664 -6.119 28.678 1.00 89.88 465 GLN A CA 1
ATOM 3467 C C . GLN A 1 465 ? 24.064 -6.350 27.211 1.00 89.88 465 GLN A C 1
ATOM 3469 O O . GLN A 1 465 ? 25.250 -6.371 26.875 1.00 89.88 465 GLN A O 1
ATOM 3474 N N . THR A 1 466 ? 23.079 -6.505 26.324 1.00 89.06 466 THR A N 1
ATOM 3475 C CA . THR A 1 466 ? 23.316 -6.671 24.883 1.00 89.06 466 THR A CA 1
ATOM 3476 C C . THR A 1 466 ? 23.895 -5.397 24.258 1.00 89.06 466 THR A C 1
ATOM 3478 O O . THR A 1 466 ? 24.812 -5.475 23.441 1.00 89.06 466 THR A O 1
ATOM 3481 N N . MET A 1 467 ? 23.402 -4.223 24.660 1.00 88.25 467 MET A N 1
ATOM 3482 C CA . MET A 1 467 ? 23.899 -2.925 24.191 1.00 88.25 467 MET A CA 1
ATOM 3483 C C . MET A 1 467 ? 25.309 -2.621 24.708 1.00 88.25 467 MET A C 1
ATOM 3485 O O . MET A 1 467 ? 26.168 -2.201 23.932 1.00 88.25 467 MET A O 1
ATOM 3489 N N . GLU A 1 468 ? 25.589 -2.911 25.981 1.00 88.19 468 GLU A N 1
ATOM 3490 C CA . GLU A 1 468 ? 26.932 -2.802 26.563 1.00 88.19 468 GLU A CA 1
ATOM 3491 C C . GLU A 1 468 ? 27.936 -3.692 25.822 1.00 88.19 468 GLU A C 1
ATOM 3493 O O . GLU A 1 468 ? 29.018 -3.233 25.455 1.00 88.19 468 GLU A O 1
ATOM 3498 N N . ALA A 1 469 ? 27.561 -4.941 25.520 1.00 86.56 469 ALA A N 1
ATOM 3499 C CA . ALA A 1 469 ? 28.392 -5.856 24.737 1.00 86.56 469 ALA A CA 1
ATOM 3500 C C . ALA A 1 469 ? 28.647 -5.363 23.299 1.00 86.56 469 ALA A C 1
ATOM 3502 O O . ALA A 1 469 ? 29.687 -5.679 22.719 1.00 86.56 469 ALA A O 1
ATOM 3503 N N . ALA A 1 470 ? 27.725 -4.578 22.734 1.00 81.25 470 ALA A N 1
ATOM 3504 C CA . ALA A 1 470 ? 27.856 -3.953 21.420 1.00 81.25 470 ALA A CA 1
ATOM 3505 C C . ALA A 1 470 ? 28.601 -2.601 21.444 1.00 81.25 470 ALA A C 1
ATOM 3507 O O . ALA A 1 470 ? 28.812 -2.012 20.387 1.00 81.25 470 ALA A O 1
ATOM 3508 N N . GLY A 1 471 ? 29.024 -2.112 22.617 1.00 82.31 471 GLY A N 1
ATOM 3509 C CA . GLY A 1 471 ? 29.747 -0.843 22.758 1.00 82.31 471 GLY A CA 1
ATOM 3510 C C . GLY A 1 471 ? 28.855 0.400 22.864 1.00 82.31 471 GLY A C 1
ATOM 3511 O O . GLY A 1 471 ? 29.357 1.511 22.715 1.00 82.31 471 GLY A O 1
ATOM 3512 N N . HIS A 1 472 ? 27.563 0.226 23.151 1.00 80.94 472 HIS A N 1
ATOM 3513 C CA . HIS A 1 472 ? 26.585 1.302 23.344 1.00 80.94 472 HIS A CA 1
ATOM 3514 C C . HIS A 1 472 ? 26.049 1.299 24.790 1.00 80.94 472 HIS A C 1
ATOM 3516 O O . HIS A 1 472 ? 24.886 0.955 25.007 1.00 80.94 472 HIS A O 1
ATOM 3522 N N . PRO A 1 473 ? 26.874 1.614 25.809 1.00 81.06 473 PRO A N 1
ATOM 3523 C CA . PRO A 1 473 ? 26.427 1.586 27.199 1.00 81.06 473 PRO A CA 1
ATOM 3524 C C . PRO A 1 473 ? 25.346 2.645 27.452 1.00 81.06 473 PRO A C 1
ATOM 3526 O O . PRO A 1 473 ? 25.447 3.773 26.972 1.00 81.06 473 PRO A O 1
ATOM 3529 N N . ILE A 1 474 ? 24.335 2.286 28.243 1.00 81.06 474 ILE A N 1
ATOM 3530 C CA . ILE A 1 474 ? 23.303 3.200 28.746 1.00 81.06 474 ILE A CA 1
ATOM 3531 C C . ILE A 1 474 ? 23.368 3.219 30.273 1.00 81.06 474 ILE A C 1
ATOM 3533 O O . ILE A 1 474 ? 23.614 2.198 30.908 1.00 81.06 474 ILE A O 1
ATOM 3537 N N . GLU A 1 475 ? 23.158 4.398 30.856 1.00 79.50 475 GLU A N 1
ATOM 3538 C CA . GLU A 1 475 ? 23.419 4.664 32.274 1.00 79.50 475 GLU A CA 1
ATOM 3539 C C . GLU A 1 475 ? 22.466 3.942 33.241 1.00 79.50 475 GLU A C 1
ATOM 3541 O O . GLU A 1 475 ? 22.863 3.613 34.359 1.00 79.50 475 GLU A O 1
ATOM 3546 N N . SER A 1 476 ? 21.209 3.709 32.847 1.00 88.31 476 SER A N 1
ATOM 3547 C CA . SER A 1 476 ? 20.193 3.080 33.704 1.00 88.31 476 SER A CA 1
ATOM 3548 C C . SER A 1 476 ? 19.062 2.413 32.913 1.00 88.31 476 SER A C 1
ATOM 3550 O O . SER A 1 476 ? 18.818 2.737 31.747 1.00 88.31 476 SER A O 1
ATOM 3552 N N . ALA A 1 477 ? 18.325 1.514 33.573 1.00 89.19 477 ALA A N 1
ATOM 3553 C CA . ALA A 1 477 ? 17.130 0.887 33.009 1.00 89.19 477 ALA A CA 1
ATOM 3554 C C . ALA A 1 477 ? 16.034 1.923 32.697 1.00 89.19 477 ALA A C 1
ATOM 3556 O O . ALA A 1 477 ? 15.324 1.792 31.701 1.00 89.19 477 ALA A O 1
ATOM 3557 N N . GLU A 1 478 ? 15.918 2.979 33.506 1.00 92.94 478 GLU A N 1
ATOM 3558 C CA . GLU A 1 478 ? 15.002 4.097 33.287 1.00 92.94 478 GLU A CA 1
ATOM 3559 C C . GLU A 1 478 ? 15.383 4.918 32.052 1.00 92.94 478 GLU A C 1
ATOM 3561 O O . GLU A 1 478 ? 14.510 5.243 31.249 1.00 92.94 478 GLU A O 1
ATOM 3566 N N . ALA A 1 479 ? 16.673 5.204 31.848 1.00 89.81 479 ALA A N 1
ATOM 3567 C CA . ALA A 1 479 ? 17.146 5.883 30.640 1.00 89.81 479 ALA A CA 1
ATOM 3568 C C . ALA A 1 479 ? 16.870 5.041 29.382 1.00 89.81 479 ALA A C 1
ATOM 3570 O O . ALA A 1 479 ? 16.346 5.555 28.392 1.00 89.81 479 ALA A O 1
ATOM 3571 N N . LEU A 1 480 ? 17.125 3.726 29.443 1.00 93.00 480 LEU A N 1
ATOM 3572 C CA . LEU A 1 480 ? 16.794 2.798 28.357 1.00 93.00 480 LEU A CA 1
ATOM 3573 C C . LEU A 1 480 ? 15.285 2.792 28.063 1.00 93.00 480 LEU A C 1
ATOM 3575 O O . LEU A 1 480 ? 14.868 2.861 26.903 1.00 93.00 480 LEU A O 1
ATOM 3579 N N . ALA A 1 481 ? 14.457 2.750 29.110 1.00 94.44 481 ALA A N 1
ATOM 3580 C CA . ALA A 1 481 ? 13.009 2.761 28.967 1.00 94.44 481 ALA A CA 1
ATOM 3581 C C . ALA A 1 481 ? 12.484 4.087 28.391 1.00 94.44 481 ALA A C 1
ATOM 3583 O O . ALA A 1 481 ? 11.602 4.080 27.529 1.00 94.44 481 ALA A O 1
ATOM 3584 N N . ALA A 1 482 ? 13.045 5.222 28.816 1.00 92.12 482 ALA A N 1
ATOM 3585 C CA . ALA A 1 482 ? 12.726 6.536 28.267 1.00 92.12 482 ALA A CA 1
ATOM 3586 C C . ALA A 1 482 ? 13.109 6.642 26.780 1.00 92.12 482 ALA A C 1
ATOM 3588 O O . ALA A 1 482 ? 12.318 7.161 25.990 1.00 92.12 482 ALA A O 1
ATOM 3589 N N . GLY A 1 483 ? 14.256 6.078 26.380 1.00 90.62 483 GLY A N 1
ATOM 3590 C CA . GLY A 1 483 ? 14.698 6.015 24.984 1.00 90.62 483 GLY A CA 1
ATOM 3591 C C . GLY A 1 483 ? 13.733 5.234 24.085 1.00 90.62 483 GLY A C 1
ATOM 3592 O O . GLY A 1 483 ? 13.280 5.753 23.065 1.00 90.62 483 GLY A O 1
ATOM 3593 N N . PHE A 1 484 ? 13.325 4.023 24.487 1.00 94.19 484 PHE A N 1
ATOM 3594 C CA . PHE A 1 484 ? 12.308 3.268 23.741 1.00 94.19 484 PHE A CA 1
ATOM 3595 C C . PHE A 1 484 ? 10.957 4.000 23.686 1.00 94.19 484 PHE A C 1
ATOM 3597 O O . PHE A 1 484 ? 10.300 3.996 22.642 1.00 94.19 484 PHE A O 1
ATOM 3604 N N . ARG A 1 485 ? 10.549 4.676 24.770 1.00 93.50 485 ARG A N 1
ATOM 3605 C CA . ARG A 1 485 ? 9.311 5.473 24.793 1.00 93.50 485 ARG A CA 1
ATOM 3606 C C . ARG A 1 485 ? 9.376 6.633 23.799 1.00 93.50 485 ARG A C 1
ATOM 3608 O O . ARG A 1 485 ? 8.398 6.879 23.098 1.00 93.50 485 ARG A O 1
ATOM 3615 N N . ALA A 1 486 ? 10.518 7.315 23.700 1.00 90.56 486 ALA A N 1
ATOM 3616 C CA . ALA A 1 486 ? 10.728 8.391 22.736 1.00 90.56 486 ALA A CA 1
ATOM 3617 C C . ALA A 1 486 ? 10.590 7.895 21.286 1.00 90.56 486 ALA A C 1
ATOM 3619 O O . ALA A 1 486 ? 9.907 8.540 20.490 1.00 90.56 486 ALA A O 1
ATOM 3620 N N . ILE A 1 487 ? 11.146 6.720 20.964 1.00 89.56 487 ILE A N 1
ATOM 3621 C CA . ILE A 1 487 ? 10.986 6.077 19.647 1.00 89.56 487 ILE A CA 1
ATOM 3622 C C . ILE A 1 487 ? 9.508 5.765 19.374 1.00 89.56 487 ILE A C 1
ATOM 3624 O O . ILE A 1 487 ? 8.992 6.113 18.312 1.00 89.56 487 ILE A O 1
ATOM 3628 N N . ALA A 1 488 ? 8.800 5.171 20.344 1.00 91.25 488 ALA A N 1
ATOM 3629 C CA . ALA A 1 488 ? 7.375 4.863 20.214 1.00 91.25 488 ALA A CA 1
ATOM 3630 C C . ALA A 1 488 ? 6.535 6.127 19.951 1.00 91.25 488 ALA A C 1
ATOM 3632 O O . ALA A 1 488 ? 5.743 6.160 19.009 1.00 91.25 488 ALA A O 1
ATOM 3633 N N . ASN A 1 489 ? 6.750 7.189 20.736 1.00 92.06 489 ASN A N 1
ATOM 3634 C CA . ASN A 1 489 ? 6.084 8.483 20.561 1.00 92.06 489 ASN A CA 1
ATOM 3635 C C . ASN A 1 489 ? 6.376 9.097 19.192 1.00 92.06 489 ASN A C 1
ATOM 3637 O O . ASN A 1 489 ? 5.475 9.646 18.562 1.00 92.06 489 ASN A O 1
ATOM 3641 N N . HIS A 1 490 ? 7.616 8.979 18.715 1.00 86.69 490 HIS A N 1
ATOM 3642 C CA . HIS A 1 490 ? 7.996 9.474 17.401 1.00 86.69 490 HIS A CA 1
ATOM 3643 C C . HIS A 1 490 ? 7.266 8.724 16.282 1.00 86.69 490 HIS A C 1
ATOM 3645 O O . HIS A 1 490 ? 6.661 9.358 15.425 1.00 86.69 490 HIS A O 1
ATOM 3651 N N . HIS A 1 491 ? 7.236 7.387 16.320 1.00 85.12 491 HIS A N 1
ATOM 3652 C CA . HIS A 1 491 ? 6.489 6.579 15.348 1.00 85.12 491 HIS A CA 1
ATOM 3653 C C . HIS A 1 491 ? 4.997 6.944 15.320 1.00 85.12 491 HIS A C 1
ATOM 3655 O O . HIS A 1 491 ? 4.407 7.075 14.247 1.00 85.12 491 HIS A O 1
ATOM 3661 N N . MET A 1 492 ? 4.394 7.153 16.493 1.00 90.50 492 MET A N 1
ATOM 3662 C CA . MET A 1 492 ? 3.000 7.581 16.616 1.00 90.50 492 MET A CA 1
ATOM 3663 C C . MET A 1 492 ? 2.774 9.005 16.075 1.00 90.50 492 MET A C 1
ATOM 3665 O O . MET A 1 492 ? 1.789 9.248 15.382 1.00 90.50 492 MET A O 1
ATOM 3669 N N . ALA A 1 493 ? 3.695 9.942 16.310 1.00 88.62 493 ALA A N 1
ATOM 3670 C CA . ALA A 1 493 ? 3.631 11.284 15.729 1.00 88.62 493 ALA A CA 1
ATOM 3671 C C . ALA A 1 493 ? 3.787 11.267 14.194 1.00 88.62 493 ALA A C 1
ATOM 3673 O O . ALA A 1 493 ? 3.098 12.013 13.496 1.00 88.62 493 ALA A O 1
ATOM 3674 N N . GLU A 1 494 ? 4.624 10.388 13.637 1.00 81.56 494 GLU A N 1
ATOM 3675 C CA . GLU A 1 494 ? 4.746 10.247 12.180 1.00 81.56 494 GLU A CA 1
ATOM 3676 C C . GLU A 1 494 ? 3.455 9.737 11.534 1.00 81.56 494 GLU A C 1
ATOM 3678 O O . GLU A 1 494 ? 3.089 10.212 10.456 1.00 81.56 494 GLU A O 1
ATOM 3683 N N . ALA A 1 495 ? 2.718 8.854 12.214 1.00 82.56 495 ALA A N 1
ATOM 3684 C CA . ALA A 1 495 ? 1.375 8.438 11.804 1.00 82.56 495 ALA A CA 1
ATOM 3685 C C . ALA A 1 495 ? 0.442 9.646 11.631 1.00 82.56 495 ALA A C 1
ATOM 3687 O O . ALA A 1 495 ? -0.236 9.804 10.615 1.00 82.56 495 ALA A O 1
ATOM 3688 N N . VAL A 1 496 ? 0.462 10.549 12.615 1.00 85.44 496 VAL A N 1
ATOM 3689 C CA . VAL A 1 496 ? -0.333 11.781 12.608 1.00 85.44 496 VAL A CA 1
ATOM 3690 C C . VAL A 1 496 ? 0.083 12.725 11.481 1.00 85.44 496 VAL A C 1
ATOM 3692 O O . VAL A 1 496 ? -0.773 13.296 10.794 1.00 85.44 496 VAL A O 1
ATOM 3695 N N . ARG A 1 497 ? 1.386 12.861 11.221 1.00 80.19 497 ARG A N 1
ATOM 3696 C CA . ARG A 1 497 ? 1.881 13.648 10.081 1.00 80.19 497 ARG A CA 1
ATOM 3697 C C . ARG A 1 497 ? 1.439 13.052 8.752 1.00 80.19 497 ARG A C 1
ATOM 3699 O O . ARG A 1 497 ? 1.033 13.808 7.875 1.00 80.19 497 ARG A O 1
ATOM 3706 N N . ALA A 1 498 ? 1.452 11.728 8.607 1.00 73.06 498 ALA A N 1
ATOM 3707 C CA . ALA A 1 498 ? 1.013 11.064 7.383 1.00 73.06 498 ALA A CA 1
ATOM 3708 C C . ALA A 1 498 ? -0.454 11.393 7.042 1.00 73.06 498 ALA A C 1
ATOM 3710 O O . ALA A 1 498 ? -0.746 11.723 5.893 1.00 73.06 498 ALA A O 1
ATOM 3711 N N . VAL A 1 499 ? -1.351 11.403 8.037 1.00 75.12 499 VAL A N 1
ATOM 3712 C CA . VAL A 1 499 ? -2.785 11.707 7.842 1.00 75.12 499 VAL A CA 1
ATOM 3713 C C . VAL A 1 499 ? -3.056 13.195 7.581 1.00 75.12 499 VAL A C 1
ATOM 3715 O O . VAL A 1 499 ? -4.013 13.540 6.888 1.00 75.12 499 VAL A O 1
ATOM 3718 N N . THR A 1 500 ? -2.240 14.106 8.112 1.00 76.81 500 THR A N 1
ATOM 3719 C CA . THR A 1 500 ? -2.420 15.561 7.915 1.00 76.81 500 THR A CA 1
ATOM 3720 C C . THR A 1 500 ? -1.742 16.068 6.637 1.00 76.81 500 THR A C 1
ATOM 3722 O O . THR A 1 500 ? -2.349 16.802 5.853 1.00 76.81 500 THR A O 1
ATOM 3725 N N . THR A 1 501 ? -0.521 15.607 6.357 1.00 65.25 501 THR A N 1
ATOM 3726 C CA . THR A 1 501 ? 0.289 16.045 5.206 1.00 65.25 501 THR A CA 1
ATOM 3727 C C . THR A 1 501 ? -0.237 15.511 3.876 1.00 65.25 501 THR A C 1
ATOM 3729 O O . THR A 1 501 ? -0.188 16.238 2.884 1.00 65.25 501 THR A O 1
ATOM 3732 N N . ALA A 1 502 ? -0.824 14.306 3.839 1.00 59.31 502 ALA A N 1
ATOM 3733 C CA . ALA A 1 502 ? -1.439 13.759 2.623 1.00 59.31 502 ALA A CA 1
ATOM 3734 C C . ALA A 1 502 ? -2.535 14.672 2.026 1.00 59.31 502 ALA A C 1
ATOM 3736 O O . ALA A 1 502 ? -2.874 14.549 0.847 1.00 59.31 502 ALA A O 1
ATOM 3737 N N . GLU A 1 503 ? -3.080 15.602 2.810 1.00 65.50 503 GLU A N 1
ATOM 3738 C CA . GLU A 1 503 ? -4.074 16.589 2.376 1.00 65.50 503 GLU A CA 1
ATOM 3739 C C . GLU A 1 503 ? -3.577 18.038 2.457 1.00 65.50 503 GLU A C 1
ATOM 3741 O O . GLU A 1 503 ? -4.368 18.972 2.347 1.00 65.50 503 GLU A O 1
ATOM 3746 N N . GLY A 1 504 ? -2.266 18.237 2.623 1.00 64.12 504 GLY A N 1
ATOM 3747 C CA . GLY A 1 504 ? -1.648 19.562 2.646 1.00 64.12 504 GLY A CA 1
ATOM 3748 C C . GLY A 1 504 ? -1.951 20.376 3.908 1.00 64.12 504 GLY A C 1
ATOM 3749 O O . GLY A 1 504 ? -1.839 21.600 3.874 1.00 64.12 504 GLY A O 1
ATOM 3750 N N . ARG A 1 505 ? -2.344 19.731 5.017 1.00 74.50 505 ARG A N 1
ATOM 3751 C CA . ARG A 1 505 ? -2.729 20.400 6.271 1.00 74.50 505 ARG A CA 1
ATOM 3752 C C . ARG A 1 505 ? -1.612 20.357 7.313 1.00 74.50 505 ARG A C 1
ATOM 3754 O O . ARG A 1 505 ? -0.915 19.355 7.452 1.00 74.50 505 ARG A O 1
ATOM 3761 N N . ASP A 1 506 ? -1.477 21.443 8.067 1.00 74.88 506 ASP A N 1
ATOM 3762 C CA . ASP A 1 506 ? -0.495 21.581 9.144 1.00 74.88 506 ASP A CA 1
ATOM 3763 C C . ASP A 1 506 ? -1.108 21.158 10.494 1.00 74.88 506 ASP A C 1
ATOM 3765 O O . ASP A 1 506 ? -2.073 21.789 10.936 1.00 74.88 506 ASP A O 1
ATOM 3769 N N . PRO A 1 507 ? -0.567 20.132 11.181 1.00 82.69 507 PRO A N 1
ATOM 3770 C CA . PRO A 1 507 ? -1.107 19.673 12.458 1.00 82.69 507 PRO A CA 1
ATOM 3771 C C . PRO A 1 507 ? -1.018 20.722 13.577 1.00 82.69 507 PRO A C 1
ATOM 3773 O O . PRO A 1 507 ? -1.815 20.659 14.507 1.00 82.69 507 PRO A O 1
ATOM 3776 N N . ARG A 1 508 ? -0.107 21.706 13.508 1.00 83.44 508 ARG A N 1
ATOM 3777 C CA . ARG A 1 508 ? 0.121 22.686 14.595 1.00 83.44 508 ARG A CA 1
ATOM 3778 C C . ARG A 1 508 ? -1.110 23.531 14.934 1.00 83.44 508 ARG A C 1
ATOM 3780 O O . ARG A 1 508 ? -1.238 23.994 16.064 1.00 83.44 508 ARG A O 1
ATOM 3787 N N . GLY A 1 509 ? -1.996 23.745 13.958 1.00 82.88 509 GLY A N 1
ATOM 3788 C CA . GLY A 1 509 ? -3.247 24.491 14.130 1.00 82.88 509 GLY A CA 1
ATOM 3789 C C . GLY A 1 509 ? -4.422 23.657 14.650 1.00 82.88 509 GLY A C 1
ATOM 3790 O O . GLY A 1 509 ? -5.496 24.208 14.871 1.00 82.88 509 GLY A O 1
ATOM 3791 N N . MET A 1 510 ? -4.246 22.346 14.826 1.00 91.88 510 MET A N 1
ATOM 3792 C CA . MET A 1 510 ? -5.321 21.415 15.175 1.00 91.88 510 MET A CA 1
ATOM 3793 C C . MET A 1 510 ? -5.348 21.107 16.675 1.00 91.88 510 MET A C 1
ATOM 3795 O O . MET A 1 510 ? -4.371 21.312 17.396 1.00 91.88 510 MET A O 1
ATOM 3799 N N . THR A 1 511 ? -6.472 20.563 17.144 1.00 95.69 511 THR A N 1
ATOM 3800 C CA . THR A 1 511 ? -6.593 20.007 18.502 1.00 95.69 511 THR A CA 1
ATOM 3801 C C . THR A 1 511 ? -6.330 18.501 18.494 1.00 95.69 511 THR A C 1
ATOM 3803 O O . THR A 1 511 ? -6.924 17.784 17.691 1.00 95.69 511 THR A O 1
ATOM 3806 N N . LEU A 1 512 ? -5.479 17.997 19.392 1.00 96.50 512 LEU A N 1
ATOM 3807 C CA . LEU A 1 512 ? -5.279 16.554 19.573 1.00 96.50 512 LEU A CA 1
ATOM 3808 C C . LEU A 1 512 ? -6.314 16.014 20.561 1.00 96.50 512 LEU A C 1
ATOM 3810 O O . LEU A 1 512 ? -6.378 16.469 21.697 1.00 96.50 512 LEU A O 1
ATOM 3814 N N . VAL A 1 513 ? -7.113 15.037 20.159 1.00 96.31 513 VAL A N 1
ATOM 3815 C CA . VAL A 1 513 ? -8.080 14.382 21.043 1.00 96.31 513 VAL A CA 1
ATOM 3816 C C . VAL A 1 513 ? -7.575 12.969 21.333 1.00 96.31 513 VAL A C 1
ATOM 3818 O O . VAL A 1 513 ? -7.228 12.230 20.410 1.00 96.31 513 VAL A O 1
ATOM 3821 N N . GLY A 1 514 ? -7.468 12.611 22.612 1.00 92.06 514 GLY A N 1
ATOM 3822 C CA . GLY A 1 514 ? -6.992 11.300 23.054 1.00 92.06 514 GLY A CA 1
ATOM 3823 C C . GLY A 1 514 ? -8.114 10.276 23.215 1.00 92.06 514 GLY A C 1
ATOM 3824 O O . GLY A 1 514 ? -9.145 10.566 23.817 1.00 92.06 514 GLY A O 1
ATOM 3825 N N . PHE A 1 515 ? -7.889 9.067 22.701 1.00 85.69 515 PHE A N 1
ATOM 3826 C CA . PHE A 1 515 ? -8.787 7.911 22.762 1.00 85.69 515 PHE A CA 1
ATOM 3827 C C . PHE A 1 515 ? -7.975 6.669 23.161 1.00 85.69 515 PHE A C 1
ATOM 3829 O O . PHE A 1 515 ? -6.760 6.610 22.983 1.00 85.69 515 PHE A O 1
ATOM 3836 N N . GLY A 1 516 ? -8.636 5.651 23.695 1.00 83.50 516 GLY A N 1
ATOM 3837 C CA . GLY A 1 516 ? -7.982 4.408 24.087 1.00 83.50 516 GLY A CA 1
ATOM 3838 C C . GLY A 1 516 ? -7.335 4.474 25.474 1.00 83.50 516 GLY A C 1
ATOM 3839 O O . GLY A 1 516 ? -7.082 5.531 26.056 1.00 83.50 516 GLY A O 1
ATOM 3840 N N . GLY A 1 517 ? -7.114 3.298 26.063 1.00 80.06 517 GLY A N 1
ATOM 3841 C CA . GLY A 1 517 ? -6.650 3.180 27.452 1.00 80.06 517 GLY A CA 1
ATOM 3842 C C . GLY A 1 517 ? -5.201 3.629 27.670 1.00 80.06 517 GLY A C 1
ATOM 3843 O O . GLY A 1 517 ? -4.842 3.992 28.789 1.00 80.06 517 GLY A O 1
ATOM 3844 N N . ALA A 1 518 ? -4.373 3.617 26.620 1.00 86.81 518 ALA A N 1
ATOM 3845 C CA . ALA A 1 518 ? -2.956 3.957 26.720 1.00 86.81 518 ALA A CA 1
ATOM 3846 C C . ALA A 1 518 ? -2.633 5.387 26.262 1.00 86.81 518 ALA A C 1
ATOM 3848 O O . ALA A 1 518 ? -1.582 5.900 26.635 1.00 86.81 518 ALA A O 1
ATOM 3849 N N . ALA A 1 519 ? -3.516 6.065 25.517 1.00 91.31 519 ALA A N 1
ATOM 3850 C CA . ALA A 1 519 ? -3.185 7.353 24.900 1.00 91.31 519 ALA A CA 1
ATOM 3851 C C . ALA A 1 519 ? -2.749 8.423 25.900 1.00 91.31 519 ALA A C 1
ATOM 3853 O O . ALA A 1 519 ? -1.739 9.082 25.662 1.00 91.31 519 ALA A O 1
ATOM 3854 N N . GLY A 1 520 ? -3.448 8.560 27.034 1.00 92.50 520 GLY A N 1
ATOM 3855 C CA . GLY A 1 520 ? -3.158 9.577 28.056 1.00 92.50 520 GLY A CA 1
ATOM 3856 C C . GLY A 1 520 ? -1.715 9.548 28.578 1.00 92.50 520 GLY A C 1
ATOM 3857 O O . GLY A 1 520 ? -1.193 10.569 29.024 1.00 92.50 520 GLY A O 1
ATOM 3858 N N . GLN A 1 521 ? -1.030 8.409 28.444 1.00 92.81 521 GLN A N 1
ATOM 3859 C CA . GLN A 1 521 ? 0.368 8.219 28.843 1.00 92.81 521 GLN A CA 1
ATOM 3860 C C . GLN A 1 521 ? 1.363 8.864 27.857 1.00 92.81 521 GLN A C 1
ATOM 3862 O O . GLN A 1 521 ? 2.543 9.014 28.188 1.00 92.81 521 GLN A O 1
ATOM 3867 N N . HIS A 1 522 ? 0.892 9.240 26.662 1.00 94.44 522 HIS A N 1
ATOM 3868 C CA . HIS A 1 522 ? 1.690 9.667 25.511 1.00 94.44 522 HIS A CA 1
ATOM 3869 C C . HIS A 1 522 ? 1.231 10.998 24.878 1.00 94.44 522 HIS A C 1
ATOM 3871 O O . HIS A 1 522 ? 2.002 11.583 24.120 1.00 94.44 522 HIS A O 1
ATOM 3877 N N . LEU A 1 523 ? 0.023 11.504 25.184 1.00 94.88 523 LEU A N 1
ATOM 3878 C CA . LEU A 1 523 ? -0.566 12.684 24.518 1.00 94.88 523 LEU A CA 1
ATOM 3879 C C . LEU A 1 523 ? 0.341 13.921 24.522 1.00 94.88 523 LEU A C 1
ATOM 3881 O O . LEU A 1 523 ? 0.545 14.514 23.465 1.00 94.88 523 LEU A O 1
ATOM 3885 N N . CYS A 1 524 ? 0.897 14.303 25.678 1.00 93.81 524 CYS A N 1
ATOM 3886 C CA . CYS A 1 524 ? 1.767 15.481 25.781 1.00 93.81 524 CYS A CA 1
ATOM 3887 C C . CYS A 1 524 ? 3.030 15.334 24.917 1.00 93.81 524 CYS A C 1
ATOM 3889 O O . CYS A 1 524 ? 3.347 16.240 24.149 1.00 93.81 524 CYS A O 1
ATOM 3891 N N . ASP A 1 525 ? 3.702 14.178 24.994 1.00 91.25 525 ASP A N 1
ATOM 3892 C CA . ASP A 1 525 ? 4.930 13.902 24.239 1.00 91.25 525 ASP A CA 1
ATOM 3893 C C . ASP A 1 525 ? 4.653 13.916 22.717 1.00 91.25 525 ASP A C 1
ATOM 3895 O O . ASP A 1 525 ? 5.405 14.501 21.938 1.00 91.25 525 ASP A O 1
ATOM 3899 N N . VAL A 1 526 ? 3.550 13.296 22.274 1.00 92.88 526 VAL A N 1
ATOM 3900 C CA . VAL A 1 526 ? 3.148 13.264 20.856 1.00 92.88 526 VAL A CA 1
ATOM 3901 C C . VAL A 1 526 ? 2.762 14.660 20.359 1.00 92.88 526 VAL A C 1
ATOM 3903 O O . VAL A 1 526 ? 3.192 15.064 19.276 1.00 92.88 526 VAL A O 1
ATOM 3906 N N . ALA A 1 527 ? 1.995 15.421 21.144 1.00 92.00 527 ALA A N 1
ATOM 3907 C CA . ALA A 1 527 ? 1.626 16.794 20.812 1.00 92.00 527 ALA A CA 1
ATOM 3908 C C . ALA A 1 527 ? 2.861 17.694 20.671 1.00 92.00 527 ALA A C 1
ATOM 3910 O O . ALA A 1 527 ? 2.938 18.473 19.723 1.00 92.00 527 ALA A O 1
ATOM 3911 N N . GLU A 1 528 ? 3.859 17.538 21.544 1.00 87.62 528 GLU A N 1
ATOM 3912 C CA . GLU A 1 528 ? 5.115 18.287 21.483 1.00 87.62 528 GLU A CA 1
ATOM 3913 C C . GLU A 1 528 ? 5.915 17.972 20.210 1.00 87.62 528 GLU A C 1
ATOM 3915 O O . GLU A 1 528 ? 6.332 18.892 19.505 1.00 87.62 528 GLU A O 1
ATOM 3920 N N . VAL A 1 529 ? 6.041 16.692 19.830 1.00 85.19 529 VAL A N 1
ATOM 3921 C CA . VAL A 1 529 ? 6.694 16.290 18.564 1.00 85.19 529 VAL A CA 1
ATOM 3922 C C . VAL A 1 529 ? 5.973 16.866 17.337 1.00 85.19 529 VAL A C 1
ATOM 3924 O O . VAL A 1 529 ? 6.601 17.119 16.302 1.00 85.19 529 VAL A O 1
ATOM 3927 N N . LEU A 1 530 ? 4.658 17.072 17.421 1.00 84.44 530 LEU A N 1
ATOM 3928 C CA . LEU A 1 530 ? 3.827 17.635 16.352 1.00 84.44 530 LEU A CA 1
ATOM 3929 C C . LEU A 1 530 ? 3.728 19.167 16.385 1.00 84.44 530 LEU A C 1
ATOM 3931 O O . LEU A 1 530 ? 3.307 19.761 15.393 1.00 84.44 530 LEU A O 1
ATOM 3935 N N . GLY A 1 531 ? 4.116 19.807 17.490 1.00 85.56 531 GLY A N 1
ATOM 3936 C CA . GLY A 1 531 ? 3.894 21.233 17.733 1.00 85.56 531 GLY A CA 1
ATOM 3937 C C . GLY A 1 531 ? 2.424 21.603 17.975 1.00 85.56 531 GLY A C 1
ATOM 3938 O O . GLY A 1 531 ? 2.043 22.750 17.747 1.00 85.56 531 GLY A O 1
ATOM 3939 N N . ILE A 1 532 ? 1.595 20.646 18.403 1.00 90.75 532 ILE A N 1
ATOM 3940 C CA . ILE A 1 532 ? 0.193 20.867 18.779 1.00 90.75 532 ILE A CA 1
ATOM 3941 C C . ILE A 1 532 ? 0.138 21.493 20.172 1.00 90.75 532 ILE A C 1
ATOM 3943 O O . ILE A 1 532 ? 0.799 21.027 21.096 1.00 90.75 532 ILE A O 1
ATOM 3947 N N . ARG A 1 533 ? -0.688 22.532 20.334 1.00 92.69 533 ARG A N 1
ATOM 3948 C CA . ARG A 1 533 ? -0.772 23.319 21.580 1.00 92.69 533 ARG A CA 1
ATOM 3949 C C . ARG A 1 533 ? -2.009 23.052 22.433 1.00 92.69 533 ARG A C 1
ATOM 3951 O O . ARG A 1 533 ? -2.077 23.552 23.554 1.00 92.69 533 ARG A O 1
ATOM 3958 N N . LYS A 1 534 ? -2.989 22.306 21.914 1.00 95.75 534 LYS A N 1
ATOM 3959 C CA . LYS A 1 534 ? -4.254 22.006 22.599 1.00 95.75 534 LYS A CA 1
ATOM 3960 C C . LYS A 1 534 ? -4.553 20.512 22.537 1.00 95.75 534 LYS A C 1
ATOM 3962 O O . LYS A 1 534 ? -4.541 19.929 21.451 1.00 95.75 534 LYS A O 1
ATOM 3967 N N . ILE A 1 535 ? -4.846 19.920 23.691 1.00 97.38 535 ILE A N 1
ATOM 3968 C CA . ILE A 1 535 ? -5.228 18.512 23.840 1.00 97.38 535 ILE A CA 1
ATOM 3969 C C . ILE A 1 535 ? -6.598 18.435 24.522 1.00 97.38 535 ILE A C 1
ATOM 3971 O O . ILE A 1 535 ? -6.892 19.239 25.406 1.00 97.38 535 ILE A O 1
ATOM 3975 N N . ILE A 1 536 ? -7.427 17.472 24.128 1.00 96.88 536 ILE A N 1
ATOM 3976 C CA . ILE A 1 536 ? -8.664 17.109 24.826 1.00 96.88 536 ILE A CA 1
ATOM 3977 C C . ILE A 1 536 ? -8.580 15.639 25.239 1.00 96.88 536 ILE A C 1
ATOM 3979 O O . ILE A 1 536 ? -8.383 14.761 24.399 1.00 96.88 536 ILE A O 1
ATOM 3983 N N . ASP A 1 537 ? -8.764 15.381 26.530 1.00 95.12 537 ASP A N 1
ATOM 3984 C CA . ASP A 1 537 ? -8.831 14.047 27.120 1.00 95.12 537 ASP A CA 1
ATOM 3985 C C . ASP A 1 537 ? -10.210 13.813 27.766 1.00 95.12 537 ASP A C 1
ATOM 3987 O O . ASP A 1 537 ? -10.516 14.292 28.864 1.00 95.12 537 ASP A O 1
ATOM 3991 N N . HIS A 1 538 ? -11.078 13.104 27.043 1.00 93.69 538 HIS A N 1
ATOM 3992 C CA . HIS A 1 538 ? -12.484 12.898 27.407 1.00 93.69 538 HIS A CA 1
ATOM 3993 C C . HIS A 1 538 ? -12.637 11.895 28.572 1.00 93.69 538 HIS A C 1
ATOM 3995 O O . HIS A 1 538 ? -11.884 10.923 28.637 1.00 93.69 538 HIS A O 1
ATOM 4001 N N . PRO A 1 539 ? -13.628 12.031 29.482 1.00 88.94 539 PRO A N 1
ATOM 4002 C CA . PRO A 1 539 ? -13.786 11.135 30.637 1.00 88.94 539 PRO A CA 1
ATOM 4003 C C . PRO A 1 539 ? -13.963 9.663 30.284 1.00 88.94 539 PRO A C 1
ATOM 4005 O O . PRO A 1 539 ? -13.549 8.798 31.048 1.00 88.94 539 PRO A O 1
ATOM 4008 N N . GLN A 1 540 ? -14.528 9.373 29.116 1.00 89.50 540 GLN A N 1
ATOM 4009 C CA . GLN A 1 540 ? -14.633 8.013 28.592 1.00 89.50 540 GLN A CA 1
ATOM 4010 C C . GLN A 1 540 ? -13.626 7.723 27.468 1.00 89.50 540 GLN A C 1
ATOM 4012 O O . GLN A 1 540 ? -13.951 6.947 26.573 1.00 89.50 540 GLN A O 1
ATOM 4017 N N . ALA A 1 541 ? -12.423 8.321 27.496 1.00 87.81 541 ALA A N 1
ATOM 4018 C CA . ALA A 1 541 ? -11.368 8.146 26.484 1.00 87.81 541 ALA A CA 1
ATOM 4019 C C . ALA A 1 541 ? -11.160 6.676 26.071 1.00 87.81 541 ALA A C 1
ATOM 4021 O O . ALA A 1 541 ? -11.064 6.364 24.887 1.00 87.81 541 ALA A O 1
ATOM 4022 N N . SER A 1 542 ? -11.188 5.747 27.032 1.00 86.19 542 SER A N 1
ATOM 4023 C CA . SER A 1 542 ? -10.990 4.307 26.809 1.00 86.19 542 SER A CA 1
ATOM 4024 C C . SER A 1 542 ? -12.193 3.545 26.223 1.00 86.19 542 SER A C 1
ATOM 4026 O O . SER A 1 542 ? -12.081 2.328 26.053 1.00 86.19 542 SER A O 1
ATOM 4028 N N . LEU A 1 543 ? -13.313 4.229 25.944 1.00 89.19 543 LEU A N 1
ATOM 4029 C CA . LEU A 1 543 ? -14.594 3.679 25.461 1.00 89.19 543 LEU A CA 1
ATOM 4030 C C . LEU A 1 543 ? -15.191 4.493 24.292 1.00 89.19 543 LEU A C 1
ATOM 4032 O O . LEU A 1 543 ? -16.357 4.311 23.928 1.00 89.19 543 LEU A O 1
ATOM 4036 N N . LEU A 1 544 ? -14.433 5.434 23.721 1.00 91.00 544 LEU A N 1
ATOM 4037 C CA . LEU A 1 544 ? -14.966 6.404 22.760 1.00 91.00 544 LEU A CA 1
ATOM 4038 C C . LEU A 1 544 ? -15.505 5.767 21.476 1.00 91.00 544 LEU A C 1
ATOM 4040 O O . LEU A 1 544 ? -16.474 6.280 20.921 1.00 91.00 544 LEU A O 1
ATOM 4044 N N . SER A 1 545 ? -14.974 4.621 21.048 1.00 91.31 545 SER A N 1
ATOM 4045 C CA . SER A 1 545 ? -15.535 3.876 19.916 1.00 91.31 545 SER A CA 1
ATOM 4046 C C . SER A 1 545 ? -16.987 3.471 20.165 1.00 91.31 545 SER A C 1
ATOM 4048 O O . SER A 1 545 ? -17.848 3.758 19.333 1.00 91.31 545 SER A O 1
ATOM 4050 N N . ALA A 1 546 ? -17.295 2.915 21.342 1.00 92.19 546 ALA A N 1
ATOM 4051 C CA . ALA A 1 546 ? -18.660 2.562 21.734 1.00 92.19 546 ALA A CA 1
ATOM 4052 C C . ALA A 1 546 ? -19.562 3.799 21.914 1.00 92.19 546 ALA A C 1
ATOM 4054 O O . ALA A 1 546 ? -20.728 3.765 21.519 1.00 92.19 546 ALA A O 1
ATOM 4055 N N . LEU A 1 547 ? -19.031 4.911 22.442 1.00 91.81 547 LEU A N 1
ATOM 4056 C CA . LEU A 1 547 ? -19.763 6.185 22.500 1.00 91.81 547 LEU A CA 1
ATOM 4057 C C . LEU A 1 547 ? -20.141 6.665 21.091 1.00 91.81 547 LEU A C 1
ATOM 4059 O O . LEU A 1 547 ? -21.288 7.036 20.839 1.00 91.81 547 LEU A O 1
ATOM 4063 N N . GLY A 1 548 ? -19.198 6.589 20.154 1.00 92.62 548 GLY A N 1
ATOM 4064 C CA . GLY A 1 548 ? -19.412 6.923 18.755 1.00 92.62 548 GLY A CA 1
ATOM 4065 C C . GLY A 1 548 ? -20.473 6.059 18.080 1.00 92.62 548 GLY A C 1
ATOM 4066 O O . GLY A 1 548 ? -21.282 6.596 17.326 1.00 92.62 548 GLY A O 1
ATOM 4067 N N . MET A 1 549 ? -20.566 4.763 18.413 1.00 91.56 549 MET A N 1
ATOM 4068 C CA . MET A 1 549 ? -21.682 3.907 17.965 1.00 91.56 549 MET A CA 1
ATOM 4069 C C . MET A 1 549 ? -23.035 4.476 18.404 1.00 91.56 549 MET A C 1
ATOM 4071 O O . MET A 1 549 ? -24.007 4.450 17.650 1.00 91.56 549 MET A O 1
ATOM 4075 N N . GLY A 1 550 ? -23.104 5.009 19.624 1.00 90.12 550 GLY A N 1
ATOM 4076 C CA . GLY A 1 550 ? -24.296 5.652 20.166 1.00 90.12 550 GLY A CA 1
ATOM 4077 C C . GLY A 1 550 ? -24.691 6.930 19.432 1.00 90.12 550 GLY A C 1
ATOM 4078 O O . GLY A 1 550 ? -25.880 7.145 19.184 1.00 90.12 550 GLY A O 1
ATOM 4079 N N . LEU A 1 551 ? -23.703 7.744 19.057 1.00 90.88 551 LEU A N 1
ATOM 4080 C CA . LEU A 1 551 ? -23.881 9.052 18.413 1.00 90.88 551 LEU A CA 1
ATOM 4081 C C . LEU A 1 551 ? -24.047 8.968 16.887 1.00 90.88 551 LEU A C 1
ATOM 4083 O O . LEU A 1 551 ? -24.537 9.908 16.262 1.00 90.88 551 LEU A O 1
ATOM 4087 N N . ALA A 1 552 ? -23.677 7.842 16.281 1.00 91.75 552 ALA A N 1
ATOM 4088 C CA . ALA A 1 552 ? -23.680 7.681 14.837 1.00 91.75 552 ALA A CA 1
ATOM 4089 C C . ALA A 1 552 ? -25.065 7.842 14.198 1.00 91.75 552 ALA A C 1
ATOM 4091 O O . ALA A 1 552 ? -26.106 7.421 14.723 1.00 91.75 552 ALA A O 1
ATOM 4092 N N . ALA A 1 553 ? -25.040 8.434 13.006 1.00 90.44 553 ALA A N 1
ATOM 4093 C CA . ALA A 1 553 ? -26.183 8.528 12.117 1.00 90.44 553 ALA A CA 1
ATOM 4094 C C . ALA A 1 553 ? -26.468 7.168 11.463 1.00 90.44 553 ALA A C 1
ATOM 4096 O O . ALA A 1 553 ? -25.561 6.367 11.230 1.00 90.44 553 ALA A O 1
ATOM 4097 N N . THR A 1 554 ? -27.732 6.915 11.133 1.00 90.38 554 THR A N 1
ATOM 4098 C CA . THR A 1 554 ? -28.122 5.745 10.330 1.00 90.38 554 THR A CA 1
ATOM 4099 C C . THR A 1 554 ? -28.180 6.164 8.873 1.00 90.38 554 THR A C 1
ATOM 4101 O O . THR A 1 554 ? -28.844 7.148 8.561 1.00 90.38 554 THR A O 1
ATOM 4104 N N . GLY A 1 555 ? -27.484 5.469 7.982 1.00 89.81 555 GLY A N 1
ATOM 4105 C CA . GLY A 1 555 ? -27.404 5.909 6.594 1.00 89.81 555 GLY A CA 1
ATOM 4106 C C . GLY A 1 555 ? -26.430 5.117 5.748 1.00 89.81 555 GLY A C 1
ATOM 4107 O O . GLY A 1 555 ? -25.709 4.249 6.241 1.00 89.81 555 GLY A O 1
ATOM 4108 N N . ASN A 1 556 ? -26.397 5.459 4.470 1.00 87.75 556 ASN A N 1
ATOM 4109 C CA . ASN A 1 556 ? -25.547 4.836 3.472 1.00 87.75 556 ASN A CA 1
ATOM 4110 C C . ASN A 1 556 ? -24.961 5.887 2.521 1.00 87.75 556 ASN A C 1
ATOM 4112 O O . ASN A 1 556 ? -25.382 7.047 2.463 1.00 87.75 556 ASN A O 1
ATOM 4116 N N . THR A 1 557 ? -23.964 5.447 1.763 1.00 88.62 557 THR A N 1
ATOM 4117 C CA . THR A 1 557 ? -23.386 6.209 0.664 1.00 88.62 557 THR A CA 1
ATOM 4118 C C . THR A 1 557 ? -23.449 5.348 -0.582 1.00 88.62 557 THR A C 1
ATOM 4120 O O . THR A 1 557 ? -22.908 4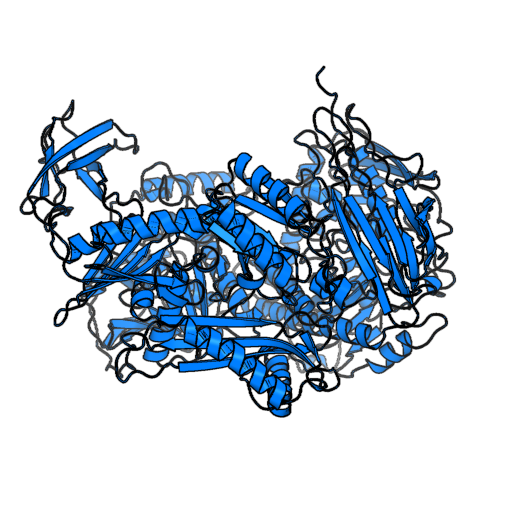.244 -0.595 1.00 88.62 557 THR A O 1
ATOM 4123 N N . GLN A 1 558 ? -24.078 5.876 -1.625 1.00 88.56 558 GLN A N 1
ATOM 4124 C CA . GLN A 1 558 ? -24.099 5.271 -2.949 1.00 88.56 558 GLN A CA 1
ATOM 4125 C C . GLN A 1 558 ? -23.186 6.050 -3.888 1.00 88.56 558 GLN A C 1
ATOM 4127 O O . GLN A 1 558 ? -23.040 7.271 -3.771 1.00 88.56 558 GLN A O 1
ATOM 4132 N N . SER A 1 559 ? -22.546 5.337 -4.812 1.00 89.62 559 SER A N 1
ATOM 4133 C CA . SER A 1 559 ? -21.636 5.929 -5.791 1.00 89.62 559 SER A CA 1
ATOM 4134 C C . SER A 1 559 ? -21.748 5.250 -7.142 1.00 89.62 559 SER A C 1
ATOM 4136 O O . SER A 1 559 ? -21.917 4.035 -7.199 1.00 89.62 559 SER A O 1
ATOM 4138 N N . HIS A 1 560 ? -21.578 6.015 -8.217 1.00 89.12 560 HIS A N 1
ATOM 4139 C CA . HIS A 1 560 ? -21.581 5.490 -9.578 1.00 89.12 560 HIS A CA 1
ATOM 4140 C C . HIS A 1 560 ? -20.515 6.177 -10.435 1.00 89.12 560 HIS A C 1
ATOM 4142 O O . HIS A 1 560 ? -20.445 7.408 -10.461 1.00 89.12 560 HIS A O 1
ATOM 4148 N N . GLY A 1 561 ? -19.691 5.390 -11.133 1.00 88.94 561 GLY A N 1
ATOM 4149 C CA . GLY A 1 561 ? -18.668 5.900 -12.049 1.00 88.94 561 GLY A CA 1
ATOM 4150 C C . GLY A 1 561 ? -19.256 6.559 -13.305 1.00 88.94 561 GLY A C 1
ATOM 4151 O O . GLY A 1 561 ? -20.234 6.082 -13.868 1.00 88.94 561 GLY A O 1
ATOM 4152 N N . ILE A 1 562 ? -18.654 7.662 -13.756 1.00 88.94 562 ILE A N 1
ATOM 4153 C CA . ILE A 1 562 ? -19.068 8.441 -14.936 1.00 88.94 562 ILE A CA 1
ATOM 4154 C C . ILE A 1 562 ? -17.956 8.461 -15.993 1.00 88.94 562 ILE A C 1
ATOM 4156 O O . ILE A 1 562 ? -18.236 8.177 -17.152 1.00 88.94 562 ILE A O 1
ATOM 4160 N N . TYR A 1 563 ? -16.715 8.777 -15.605 1.00 89.38 563 TYR A N 1
ATOM 4161 C CA . TYR A 1 563 ? -15.513 8.828 -16.461 1.00 89.38 563 TYR A CA 1
ATOM 4162 C C . TYR A 1 563 ? -15.698 9.587 -17.792 1.00 89.38 563 TYR A C 1
ATOM 4164 O O . TYR A 1 563 ? -15.427 9.060 -18.872 1.00 89.38 563 TYR A O 1
ATOM 4172 N N . ARG A 1 564 ? -16.192 10.834 -17.735 1.00 90.06 564 ARG A N 1
ATOM 4173 C CA . ARG A 1 564 ? -16.402 11.689 -18.924 1.00 90.06 564 ARG A CA 1
ATOM 4174 C C . ARG A 1 564 ? -15.824 13.093 -18.730 1.00 90.06 564 ARG A C 1
ATOM 4176 O O . ARG A 1 564 ? -15.917 13.630 -17.627 1.00 90.06 564 ARG A O 1
ATOM 4183 N N . PRO A 1 565 ? -15.295 13.745 -19.785 1.00 92.31 565 PRO A N 1
ATOM 4184 C CA . PRO A 1 565 ? -14.891 15.148 -19.706 1.00 92.31 565 PRO A CA 1
ATOM 4185 C C . PRO A 1 565 ? -16.050 16.043 -19.248 1.00 92.31 565 PRO A C 1
ATOM 4187 O O . PRO A 1 565 ? -17.141 15.961 -19.816 1.00 92.31 565 PRO A O 1
ATOM 4190 N N . LEU A 1 566 ? -15.805 16.913 -18.262 1.00 92.88 566 LEU A N 1
ATOM 4191 C CA . LEU A 1 566 ? -16.811 17.802 -17.659 1.00 92.88 566 LEU A CA 1
ATOM 4192 C C . LEU A 1 566 ? -17.507 18.672 -18.717 1.00 92.88 566 LEU A C 1
ATOM 4194 O O . LEU A 1 566 ? -18.716 18.877 -18.679 1.00 92.88 566 LEU A O 1
ATOM 4198 N N . GLU A 1 567 ? -16.752 19.124 -19.718 1.00 90.75 567 GLU A N 1
ATOM 4199 C CA . GLU A 1 567 ? -17.257 19.934 -20.828 1.00 90.75 567 GLU A CA 1
ATOM 4200 C C . GLU A 1 567 ? -18.293 19.210 -21.711 1.00 90.75 567 GLU A C 1
ATOM 4202 O O . GLU A 1 567 ? -19.121 19.876 -22.338 1.00 90.75 567 GLU A O 1
ATOM 4207 N N . LYS A 1 568 ? -18.278 17.867 -21.736 1.00 92.06 568 LYS A N 1
ATOM 4208 C CA . LYS A 1 568 ? -19.159 17.012 -22.556 1.00 92.06 568 LYS A CA 1
ATOM 4209 C C . LYS A 1 568 ? -20.411 16.524 -21.822 1.00 92.06 568 LYS A C 1
ATOM 4211 O O . LYS A 1 568 ? -21.197 15.789 -22.419 1.00 92.06 568 LYS A O 1
ATOM 4216 N N . VAL A 1 569 ? -20.578 16.887 -20.555 1.00 90.12 569 VAL A N 1
ATOM 4217 C CA . VAL A 1 569 ? -21.747 16.547 -19.732 1.00 90.12 569 VAL A CA 1
ATOM 4218 C C . VAL A 1 569 ? -22.588 17.812 -19.573 1.00 90.12 569 VAL A C 1
ATOM 4220 O O . VAL A 1 569 ? -22.023 18.875 -19.346 1.00 90.12 569 VAL A O 1
ATOM 4223 N N . SER A 1 570 ? -23.907 17.762 -19.764 1.00 92.00 570 SER A N 1
ATOM 4224 C CA . SER A 1 570 ? -24.779 18.926 -19.510 1.00 92.00 570 SER A CA 1
ATOM 4225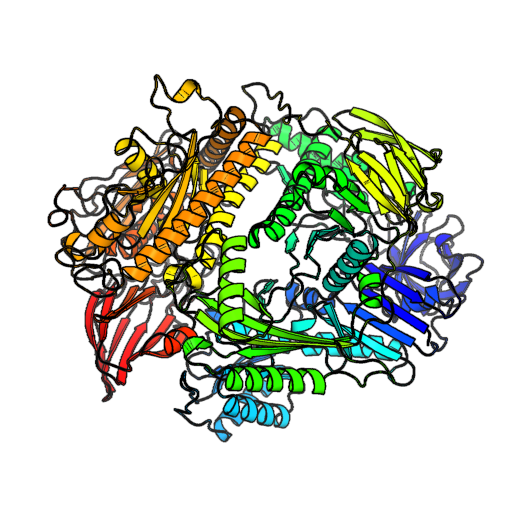 C C . SER A 1 570 ? -25.116 19.035 -18.017 1.00 92.00 570 SER A C 1
ATOM 4227 O O . SER A 1 570 ? -25.043 18.037 -17.303 1.00 92.00 570 SER A O 1
ATOM 4229 N N . ASP A 1 571 ? -25.505 20.222 -17.533 1.00 91.38 571 ASP A N 1
ATOM 4230 C CA . ASP A 1 571 ? -25.970 20.363 -16.140 1.00 91.38 571 ASP A CA 1
ATOM 4231 C C . ASP A 1 571 ? -27.200 19.471 -15.870 1.00 91.38 571 ASP A C 1
ATOM 4233 O O . ASP A 1 571 ? -27.294 18.873 -14.806 1.00 91.38 571 ASP A O 1
ATOM 4237 N N . GLU A 1 572 ? -28.088 19.302 -16.859 1.00 92.50 572 GLU A N 1
ATOM 4238 C CA . GLU A 1 572 ? -29.242 18.387 -16.791 1.00 92.50 572 GLU A CA 1
ATOM 4239 C C . GLU A 1 572 ? -28.805 16.921 -16.649 1.00 92.50 572 GLU A C 1
ATOM 4241 O O . GLU A 1 572 ? -29.260 16.233 -15.741 1.00 92.50 572 GLU A O 1
ATOM 4246 N N . GLU A 1 573 ? -27.848 16.456 -17.465 1.00 91.00 573 GLU A N 1
ATOM 4247 C CA . GLU A 1 573 ? -27.310 15.095 -17.341 1.00 91.00 573 GLU A CA 1
ATOM 4248 C C . GLU A 1 573 ? -26.645 14.880 -15.971 1.00 91.00 573 GLU A C 1
ATOM 4250 O O . GLU A 1 573 ? -26.748 13.800 -15.383 1.00 91.00 573 GLU A O 1
ATOM 4255 N N . LEU A 1 574 ? -25.951 15.895 -15.448 1.00 91.25 574 LEU A N 1
ATOM 4256 C CA . LEU A 1 574 ? -25.342 15.831 -14.124 1.00 91.25 574 LEU A CA 1
ATOM 4257 C C . LEU A 1 574 ? -26.408 15.707 -13.023 1.00 91.25 574 LEU A C 1
ATOM 4259 O O . LEU A 1 574 ? -26.259 14.858 -12.140 1.00 91.25 574 LEU A O 1
ATOM 4263 N N . THR A 1 575 ? -27.478 16.505 -13.099 1.00 92.06 575 THR A N 1
ATOM 4264 C CA . THR A 1 575 ? -28.628 16.437 -12.188 1.00 92.06 575 THR A CA 1
ATOM 4265 C C . THR A 1 575 ? -29.303 15.066 -12.234 1.00 92.06 575 THR A C 1
ATOM 4267 O O . THR A 1 575 ? -29.479 14.445 -11.187 1.00 92.06 575 THR A O 1
ATOM 4270 N N . ASP A 1 576 ? -29.582 14.528 -13.420 1.00 92.56 576 ASP A N 1
ATOM 4271 C CA . ASP A 1 576 ? -30.215 13.211 -13.566 1.00 92.56 576 ASP A CA 1
ATOM 4272 C C . ASP A 1 576 ? -29.373 12.097 -12.924 1.00 92.56 576 ASP A C 1
ATOM 4274 O O . ASP A 1 576 ? -29.884 11.221 -12.218 1.00 92.56 576 ASP A O 1
ATOM 4278 N N . ARG A 1 577 ? -28.050 12.133 -13.133 1.00 91.19 577 ARG A N 1
ATOM 4279 C CA . ARG A 1 577 ? -27.126 11.138 -12.572 1.00 91.19 577 ARG A CA 1
ATOM 4280 C C . ARG A 1 577 ? -27.062 11.211 -11.050 1.00 91.19 577 ARG A C 1
ATOM 4282 O O . ARG A 1 577 ? -27.111 10.168 -10.395 1.00 91.19 577 ARG A O 1
ATOM 4289 N N . ILE A 1 578 ? -26.946 12.410 -10.476 1.00 94.00 578 ILE A N 1
ATOM 4290 C CA . ILE A 1 578 ? -26.877 12.562 -9.017 1.00 94.00 578 ILE A CA 1
ATOM 4291 C C . ILE A 1 578 ? -28.219 12.241 -8.352 1.00 94.00 578 ILE A C 1
ATOM 4293 O O . ILE A 1 578 ? -28.236 11.648 -7.271 1.00 94.00 578 ILE A O 1
ATOM 4297 N N . GLU A 1 579 ? -29.344 12.550 -9.000 1.00 94.25 579 GLU A N 1
ATOM 4298 C CA . GLU A 1 579 ? -30.675 12.165 -8.534 1.00 94.25 579 GLU A CA 1
ATOM 4299 C C . GLU A 1 579 ? -30.863 10.649 -8.557 1.00 94.25 579 GLU A C 1
ATOM 4301 O O . GLU A 1 579 ? -31.323 10.094 -7.560 1.00 94.25 579 GLU A O 1
ATOM 4306 N N . ALA A 1 580 ? -30.433 9.954 -9.615 1.00 92.56 580 ALA A N 1
ATOM 4307 C CA . ALA A 1 580 ? -30.497 8.494 -9.678 1.00 92.56 580 ALA A CA 1
ATOM 4308 C C . ALA A 1 580 ? -29.734 7.828 -8.516 1.00 92.56 580 ALA A C 1
ATOM 4310 O O . ALA A 1 580 ? -30.279 6.956 -7.837 1.00 92.56 580 ALA A O 1
ATOM 4311 N N . VAL A 1 581 ? -28.506 8.284 -8.232 1.00 92.19 581 VAL A N 1
ATOM 4312 C CA . VAL A 1 581 ? -27.703 7.787 -7.096 1.00 92.19 581 VAL A CA 1
ATOM 4313 C C . VAL A 1 581 ? -28.355 8.150 -5.753 1.00 92.19 581 VAL A C 1
ATOM 4315 O O . VAL A 1 581 ? -28.358 7.350 -4.818 1.00 92.19 581 VAL A O 1
ATOM 4318 N N . THR A 1 582 ? -28.970 9.332 -5.657 1.00 94.75 582 THR A N 1
ATOM 4319 C CA . THR A 1 582 ? -29.695 9.776 -4.454 1.00 94.75 582 THR A CA 1
ATOM 4320 C C . THR A 1 582 ? -30.925 8.909 -4.178 1.00 94.75 582 THR A C 1
ATOM 4322 O O . THR A 1 582 ? -31.151 8.519 -3.035 1.00 94.75 582 THR A O 1
ATOM 4325 N N . GLN A 1 583 ? -31.703 8.562 -5.207 1.00 92.94 583 GLN A N 1
ATOM 4326 C CA . GLN A 1 583 ? -32.873 7.691 -5.065 1.00 92.94 583 GLN A CA 1
ATOM 4327 C C . GLN A 1 583 ? -32.482 6.268 -4.659 1.00 92.94 583 GLN A C 1
ATOM 4329 O O . GLN A 1 583 ? -33.162 5.667 -3.830 1.00 92.94 583 GLN A O 1
ATOM 4334 N N . GLN A 1 584 ? -31.367 5.745 -5.179 1.00 89.38 584 GLN A N 1
ATOM 4335 C CA . GLN A 1 584 ? -30.820 4.461 -4.732 1.00 89.38 584 GLN A CA 1
ATOM 4336 C C . GLN A 1 584 ? -30.446 4.497 -3.245 1.00 89.38 584 GLN A C 1
ATOM 4338 O O . GLN A 1 584 ? -30.835 3.604 -2.497 1.00 89.38 584 GLN A O 1
ATOM 4343 N N . ALA A 1 585 ? -29.762 5.555 -2.797 1.00 89.75 585 ALA A N 1
ATOM 4344 C CA . ALA A 1 585 ? -29.407 5.717 -1.388 1.00 89.75 585 ALA A CA 1
ATOM 4345 C C . ALA A 1 585 ? -30.653 5.814 -0.486 1.00 89.75 585 ALA A C 1
ATOM 4347 O O . ALA A 1 585 ? -30.721 5.146 0.545 1.00 89.75 585 ALA A O 1
ATOM 4348 N N . LEU A 1 586 ? -31.669 6.581 -0.902 1.00 90.38 586 LEU A N 1
ATOM 4349 C CA . LEU A 1 586 ? -32.944 6.715 -0.185 1.00 90.38 586 LEU A CA 1
ATOM 4350 C C . LEU A 1 586 ? -33.726 5.398 -0.095 1.00 90.38 586 LEU A C 1
ATOM 4352 O O . LEU A 1 586 ? -34.341 5.140 0.935 1.00 90.38 586 LEU A O 1
ATOM 4356 N N . ALA A 1 587 ? -33.711 4.573 -1.146 1.00 87.12 587 ALA A N 1
ATOM 4357 C CA . ALA A 1 587 ? -34.446 3.307 -1.184 1.00 87.12 587 ALA A CA 1
ATOM 4358 C C . ALA A 1 587 ? -33.925 2.269 -0.173 1.00 87.12 587 ALA A C 1
ATOM 4360 O O . ALA A 1 587 ? -34.676 1.401 0.266 1.00 87.12 587 ALA A O 1
ATOM 4361 N N . GLU A 1 588 ? -32.651 2.365 0.198 1.00 82.50 588 GLU A N 1
ATOM 4362 C CA . GLU A 1 588 ? -31.993 1.509 1.190 1.00 82.50 588 GLU A CA 1
ATOM 4363 C C . GLU A 1 588 ? -32.022 2.095 2.614 1.00 82.50 588 GLU A C 1
ATOM 4365 O O . GLU A 1 588 ? -31.602 1.438 3.570 1.00 82.50 588 GLU A O 1
ATOM 4370 N N . LEU A 1 589 ? -32.507 3.329 2.781 1.00 83.12 589 LEU A N 1
ATOM 4371 C CA . LEU A 1 589 ? -32.614 3.959 4.090 1.00 83.12 589 LEU A CA 1
ATOM 4372 C C . LEU A 1 589 ? -33.764 3.308 4.882 1.00 83.12 589 LEU A C 1
ATOM 4374 O O . LEU A 1 589 ? -34.865 3.145 4.347 1.00 83.12 589 LEU A O 1
ATOM 4378 N N . PRO A 1 590 ? -33.572 2.964 6.169 1.00 75.69 590 PRO A N 1
ATOM 4379 C CA . PRO A 1 590 ? -34.679 2.497 6.992 1.00 75.69 590 PRO A CA 1
ATOM 4380 C C . PRO A 1 590 ? -35.754 3.582 7.110 1.00 75.69 590 PRO A C 1
ATOM 4382 O O . PRO A 1 590 ? -35.467 4.778 7.023 1.00 75.69 590 PRO A O 1
ATOM 4385 N N . THR A 1 591 ? -37.005 3.166 7.333 1.00 71.38 591 THR A N 1
ATOM 4386 C CA . THR A 1 591 ? -38.131 4.097 7.466 1.00 71.38 591 THR A CA 1
ATOM 4387 C C . THR A 1 591 ? -37.839 5.130 8.553 1.00 71.38 591 THR A C 1
ATOM 4389 O O . THR A 1 591 ? -37.594 4.779 9.709 1.00 71.38 591 THR A O 1
ATOM 4392 N N . ALA A 1 592 ? -37.851 6.408 8.168 1.00 66.25 592 ALA A N 1
ATOM 4393 C CA . ALA A 1 592 ? -37.597 7.506 9.085 1.00 66.25 592 ALA A CA 1
ATOM 4394 C C . ALA A 1 592 ? -38.674 7.555 10.186 1.00 66.25 592 ALA A C 1
ATOM 4396 O O . ALA A 1 592 ? -39.851 7.330 9.892 1.00 66.25 592 ALA A O 1
ATOM 4397 N N . PRO A 1 593 ? -38.310 7.875 11.439 1.00 66.88 593 PRO A N 1
ATOM 4398 C CA . PRO A 1 593 ? -39.291 8.208 12.465 1.00 66.88 593 PRO A CA 1
ATOM 4399 C C . PRO A 1 593 ? -40.167 9.393 12.030 1.00 66.88 593 PRO A C 1
ATOM 4401 O O . PRO A 1 593 ? -39.684 10.309 11.358 1.00 66.88 593 PRO A O 1
ATOM 4404 N N . ASP A 1 594 ? -41.434 9.406 12.452 1.00 63.34 594 ASP A N 1
ATOM 4405 C CA . ASP A 1 594 ? -42.371 10.489 12.133 1.00 63.34 594 ASP A CA 1
ATOM 4406 C C . ASP A 1 594 ? -41.779 11.870 12.478 1.00 63.34 594 ASP A C 1
ATOM 4408 O O . ASP A 1 594 ? -41.393 12.138 13.617 1.00 63.34 594 ASP A O 1
ATOM 4412 N N . GLY A 1 595 ? -41.719 12.760 11.481 1.00 65.06 595 GLY A N 1
ATOM 4413 C CA . GLY A 1 595 ? -41.232 14.137 11.632 1.00 65.06 595 GLY A CA 1
ATOM 4414 C C . GLY A 1 595 ? -39.713 14.333 11.518 1.00 65.06 595 GLY A C 1
ATOM 4415 O O . GLY A 1 595 ? -39.259 15.469 11.644 1.00 65.06 595 GLY A O 1
ATOM 4416 N N . VAL A 1 596 ? -38.927 13.282 11.251 1.00 74.25 596 VAL A N 1
ATOM 4417 C CA . VAL A 1 596 ? -37.472 13.383 11.033 1.00 74.25 596 VAL A CA 1
ATOM 4418 C C . VAL A 1 596 ? -37.161 13.365 9.535 1.00 74.25 596 VAL A C 1
ATOM 4420 O O . VAL A 1 596 ? -37.417 12.377 8.851 1.00 74.25 596 VAL A O 1
ATOM 4423 N N . ALA A 1 597 ? -36.591 14.455 9.016 1.00 80.88 597 ALA A N 1
ATOM 4424 C CA . ALA A 1 597 ? -36.128 14.523 7.631 1.00 80.88 597 ALA A CA 1
ATOM 4425 C C . ALA A 1 597 ? -34.730 13.901 7.485 1.00 80.88 597 ALA A C 1
ATOM 4427 O O . ALA A 1 597 ? -33.865 14.093 8.342 1.00 80.88 597 ALA A O 1
ATOM 4428 N N . ALA A 1 598 ? -34.504 13.180 6.385 1.00 86.06 598 ALA A N 1
ATOM 4429 C CA . ALA A 1 598 ? -33.176 12.703 6.025 1.00 86.06 598 ALA A CA 1
ATOM 4430 C C . ALA A 1 598 ? -32.293 13.864 5.545 1.00 86.06 598 ALA A C 1
ATOM 4432 O O . ALA A 1 598 ? -32.738 14.729 4.788 1.00 86.06 598 ALA A O 1
ATOM 4433 N N . THR A 1 599 ? -31.028 13.855 5.956 1.00 89.12 599 THR A N 1
ATOM 4434 C CA . THR A 1 599 ? -29.989 14.731 5.419 1.00 89.12 599 THR A CA 1
ATOM 4435 C C . THR A 1 599 ? -29.428 14.098 4.155 1.00 89.12 599 THR A C 1
ATOM 4437 O O . THR A 1 599 ? -29.071 12.920 4.151 1.00 89.12 599 THR A O 1
ATOM 4440 N N . ILE A 1 600 ? -29.331 14.885 3.085 1.00 91.50 600 ILE A N 1
ATOM 4441 C CA . ILE A 1 600 ? -28.805 14.446 1.793 1.00 91.50 600 ILE A CA 1
ATOM 4442 C C . ILE A 1 600 ? -27.578 15.295 1.467 1.00 91.50 600 ILE A C 1
ATOM 4444 O O . ILE A 1 600 ? -27.662 16.523 1.426 1.00 91.50 600 ILE A O 1
ATOM 4448 N N . ARG A 1 601 ? -26.442 14.641 1.215 1.00 91.00 601 ARG A N 1
ATOM 4449 C CA . ARG A 1 601 ? -25.229 15.275 0.691 1.00 91.00 601 ARG A CA 1
ATOM 4450 C C . ARG A 1 601 ? -24.900 14.686 -0.673 1.00 91.00 601 ARG A C 1
ATOM 4452 O O . ARG A 1 601 ? -24.753 13.474 -0.808 1.00 91.00 601 ARG A O 1
ATOM 4459 N N . GLN A 1 602 ? -24.781 15.562 -1.660 1.00 94.44 602 GLN A N 1
ATOM 4460 C CA . GLN A 1 602 ? -24.529 15.217 -3.054 1.00 94.44 602 GLN A CA 1
ATOM 4461 C C . GLN A 1 602 ? -23.168 15.761 -3.470 1.00 94.44 602 GLN A C 1
ATOM 4463 O O . GLN A 1 602 ? -22.937 16.971 -3.406 1.00 94.44 602 GLN A O 1
ATOM 4468 N N . THR A 1 603 ? -22.279 14.875 -3.898 1.00 94.00 603 THR A N 1
ATOM 4469 C CA . THR A 1 603 ? -20.928 15.227 -4.332 1.00 94.00 603 THR A CA 1
ATOM 4470 C C . THR A 1 603 ? -20.577 14.529 -5.638 1.00 94.00 603 THR A C 1
ATOM 4472 O O . THR A 1 603 ? -21.221 13.568 -6.066 1.00 94.00 603 THR A O 1
ATOM 4475 N N . ILE A 1 604 ? -19.551 15.050 -6.291 1.00 94.62 604 ILE A N 1
ATOM 4476 C CA . ILE A 1 604 ? -18.978 14.518 -7.516 1.00 94.62 604 ILE A CA 1
ATOM 4477 C C . ILE A 1 604 ? -17.465 14.493 -7.391 1.00 94.62 604 ILE A C 1
ATOM 4479 O O . ILE A 1 604 ? -16.842 15.432 -6.895 1.00 94.62 604 ILE A O 1
ATOM 4483 N N . ASP A 1 605 ? -16.879 13.411 -7.874 1.00 93.19 605 ASP A N 1
ATOM 4484 C CA . ASP A 1 605 ? -15.438 13.251 -7.924 1.00 93.19 605 ASP A CA 1
ATOM 4485 C C . ASP A 1 605 ? -14.939 13.856 -9.237 1.00 93.19 605 ASP A C 1
ATOM 4487 O O . ASP A 1 605 ? -15.351 13.439 -10.325 1.00 93.19 605 ASP A O 1
ATOM 4491 N N . VAL A 1 606 ? -14.050 14.843 -9.138 1.00 93.44 606 VAL A N 1
ATOM 4492 C CA . VAL A 1 606 ? -13.496 15.569 -10.286 1.00 93.44 606 VAL A CA 1
ATOM 4493 C C . VAL A 1 606 ? -11.984 15.480 -10.266 1.00 93.44 606 VAL A C 1
ATOM 4495 O O . VAL A 1 606 ? -11.355 15.571 -9.213 1.00 93.44 606 VAL A O 1
ATOM 4498 N N . ARG A 1 607 ? -11.378 15.326 -11.438 1.00 91.31 607 ARG A N 1
ATOM 4499 C CA . ARG A 1 607 ? -9.924 15.365 -11.601 1.00 91.31 607 ARG A CA 1
ATOM 4500 C C . ARG A 1 607 ? -9.533 16.108 -12.867 1.00 91.31 607 ARG A C 1
ATOM 4502 O O . ARG A 1 607 ? -10.373 16.331 -13.737 1.00 91.31 607 ARG A O 1
ATOM 4509 N N . TYR A 1 608 ? -8.259 16.463 -12.998 1.00 88.00 608 TYR A N 1
ATOM 4510 C CA . TYR A 1 608 ? -7.736 16.850 -14.305 1.00 88.00 608 TYR A CA 1
ATOM 4511 C C . TYR A 1 608 ? -7.788 15.632 -15.226 1.00 88.00 608 TYR A C 1
ATOM 4513 O O . TYR A 1 608 ? -7.419 14.529 -14.827 1.00 88.00 608 TYR A O 1
ATOM 4521 N N . LEU A 1 609 ? -8.238 15.819 -16.463 1.00 85.12 609 LEU A N 1
ATOM 4522 C CA . LEU A 1 609 ? -8.240 14.761 -17.460 1.00 85.12 609 LEU A CA 1
ATOM 4523 C C . LEU A 1 609 ? -6.819 14.206 -17.584 1.00 85.12 609 LEU A C 1
ATOM 4525 O O . LEU A 1 609 ? -5.872 14.953 -17.840 1.00 85.12 609 LEU A O 1
ATOM 4529 N N . GLY A 1 610 ? -6.688 12.900 -17.365 1.00 76.25 610 GLY A N 1
ATOM 4530 C CA . GLY A 1 610 ? -5.403 12.219 -17.367 1.00 76.25 610 GLY A CA 1
ATOM 4531 C C . GLY A 1 610 ? -4.715 12.110 -16.004 1.00 76.25 610 GLY A C 1
ATOM 4532 O O . GLY A 1 610 ? -3.753 11.369 -15.937 1.00 76.25 610 GLY A O 1
ATOM 4533 N N . THR A 1 611 ? -5.180 12.702 -14.899 1.00 79.44 611 THR A N 1
ATOM 4534 C CA . THR A 1 611 ? -4.671 12.349 -13.550 1.00 79.44 611 THR A CA 1
ATOM 4535 C C . THR A 1 611 ? -5.440 11.157 -12.965 1.00 79.44 611 THR A C 1
ATOM 4537 O O . THR A 1 611 ? -6.404 10.683 -13.566 1.00 79.44 611 THR A O 1
ATOM 4540 N N . ASP A 1 612 ? -4.995 10.605 -11.829 1.00 74.44 612 ASP A N 1
ATOM 4541 C CA . ASP A 1 612 ? -5.690 9.494 -11.149 1.00 74.44 612 ASP A CA 1
ATOM 4542 C C . ASP A 1 612 ? -6.413 9.938 -9.874 1.00 74.44 612 ASP A C 1
ATOM 4544 O O . ASP A 1 612 ? -7.532 9.487 -9.626 1.00 74.44 612 ASP A O 1
ATOM 4548 N N . ALA A 1 613 ? -5.827 10.866 -9.113 1.00 77.19 613 ALA A N 1
ATOM 4549 C CA . ALA A 1 613 ? -6.432 11.399 -7.900 1.00 77.19 613 ALA A CA 1
ATOM 4550 C C . ALA A 1 613 ? -7.581 12.364 -8.229 1.00 77.19 613 ALA A C 1
ATOM 4552 O O . ALA A 1 613 ? -7.372 13.392 -8.878 1.00 77.19 613 ALA A O 1
ATOM 4553 N N . ALA A 1 614 ? -8.780 12.033 -7.752 1.00 86.62 614 ALA A N 1
ATOM 4554 C CA . ALA A 1 614 ? -9.936 12.916 -7.789 1.00 86.62 614 ALA A CA 1
ATOM 4555 C C . ALA A 1 614 ? -10.103 13.679 -6.472 1.00 86.62 614 ALA A C 1
ATOM 4557 O O . ALA A 1 614 ? -9.693 13.212 -5.407 1.00 86.62 614 ALA A O 1
ATOM 4558 N N . LEU A 1 615 ? -10.714 14.856 -6.569 1.00 87.62 615 LEU A N 1
ATOM 4559 C CA . LEU A 1 615 ? -11.188 15.648 -5.446 1.00 87.62 615 LEU A CA 1
ATOM 4560 C C . LEU A 1 615 ? -12.711 15.551 -5.390 1.00 87.62 615 LEU A C 1
ATOM 4562 O O . LEU A 1 615 ? -13.381 15.657 -6.417 1.00 87.62 615 LEU A O 1
ATOM 4566 N N . GLU A 1 616 ? -13.238 15.355 -4.186 1.00 90.31 616 GLU A N 1
ATOM 4567 C CA . GLU A 1 616 ? -14.674 15.385 -3.915 1.00 90.31 616 GLU A CA 1
ATOM 4568 C C . GLU A 1 616 ? -15.145 16.845 -3.885 1.00 90.31 616 GLU A C 1
ATOM 4570 O O . GLU A 1 616 ? -14.686 17.625 -3.048 1.00 90.31 616 GLU A O 1
ATOM 4575 N N . ILE A 1 617 ? -16.059 17.205 -4.786 1.00 92.81 617 ILE A N 1
ATOM 4576 C CA . ILE A 1 617 ? -16.635 18.548 -4.916 1.00 92.81 617 ILE A CA 1
ATOM 4577 C C . ILE A 1 617 ? -18.147 18.467 -4.692 1.00 92.81 617 ILE A C 1
ATOM 4579 O O . ILE A 1 617 ? -18.802 17.540 -5.169 1.00 92.81 617 ILE A O 1
ATOM 4583 N N . ASP A 1 618 ? -18.724 19.434 -3.977 1.00 92.56 618 ASP A N 1
ATOM 4584 C CA . ASP A 1 618 ? -20.179 19.513 -3.817 1.00 92.56 618 ASP A CA 1
ATOM 4585 C C . ASP A 1 618 ? -20.871 19.677 -5.180 1.00 92.56 618 ASP A C 1
ATOM 4587 O O . ASP A 1 618 ? -20.444 20.468 -6.026 1.00 92.56 618 ASP A O 1
ATOM 4591 N N . CYS A 1 619 ? -21.968 18.945 -5.390 1.00 91.06 619 CYS A N 1
ATOM 4592 C CA . CYS A 1 619 ? -22.697 18.987 -6.653 1.00 91.06 619 CYS A CA 1
ATOM 4593 C C . CYS A 1 619 ? -23.381 20.355 -6.840 1.00 91.06 619 CYS A C 1
ATOM 4595 O O . CYS A 1 619 ? -24.220 20.787 -6.038 1.00 91.06 619 CYS A O 1
ATOM 4597 N N . ARG A 1 620 ? -22.984 21.051 -7.906 1.00 90.56 620 ARG A N 1
ATOM 4598 C CA . ARG A 1 620 ? -23.378 22.419 -8.277 1.00 90.56 620 ARG A CA 1
ATOM 4599 C C . ARG A 1 620 ? -23.448 22.529 -9.807 1.00 90.56 620 ARG A C 1
ATOM 4601 O O . ARG A 1 620 ? -23.428 21.505 -10.484 1.00 90.56 620 ARG A O 1
ATOM 4608 N N . SER A 1 621 ? -23.544 23.739 -10.359 1.00 90.31 621 SER A N 1
ATOM 4609 C CA . SER A 1 621 ? -23.383 23.930 -11.809 1.00 90.31 621 SER A CA 1
ATOM 4610 C C . SER A 1 621 ? -21.950 23.614 -12.252 1.00 90.31 621 SER A C 1
ATOM 4612 O O . SER A 1 621 ? -21.004 23.756 -11.470 1.00 90.31 621 SER A O 1
ATOM 4614 N N . ARG A 1 622 ? -21.756 23.213 -13.512 1.00 91.81 622 ARG A N 1
ATOM 4615 C CA . ARG A 1 622 ? -20.430 22.892 -14.076 1.00 91.81 622 ARG A CA 1
ATOM 4616 C C . ARG A 1 622 ? -19.342 23.931 -13.799 1.00 91.81 622 ARG A C 1
ATOM 4618 O O . ARG A 1 622 ? -18.216 23.560 -13.465 1.00 91.81 622 ARG A O 1
ATOM 4625 N N . ASP A 1 623 ? -19.664 25.212 -13.946 1.00 89.75 623 ASP A N 1
ATOM 4626 C CA . ASP A 1 623 ? -18.689 26.295 -13.787 1.00 89.75 623 ASP A CA 1
ATOM 4627 C C . ASP A 1 623 ? -18.262 26.452 -12.318 1.00 89.75 623 ASP A C 1
ATOM 4629 O O . ASP A 1 623 ? -17.081 26.646 -12.018 1.00 89.75 623 ASP A O 1
ATOM 4633 N N . GLU A 1 624 ? -19.203 26.294 -11.382 1.00 93.19 624 GLU A N 1
ATOM 4634 C CA . GLU A 1 624 ? -18.922 26.314 -9.942 1.00 93.19 624 GLU A CA 1
ATOM 4635 C C . GLU A 1 624 ? -18.071 25.115 -9.517 1.00 93.19 624 GLU A C 1
ATOM 4637 O O . GLU A 1 624 ? -17.161 25.264 -8.699 1.00 93.19 624 GLU A O 1
ATOM 4642 N N . ILE A 1 625 ? -18.326 23.947 -10.111 1.00 94.00 625 ILE A N 1
ATOM 4643 C CA . ILE A 1 625 ? -17.550 22.725 -9.888 1.00 94.00 625 ILE A CA 1
ATOM 4644 C C . ILE A 1 625 ? -16.099 22.932 -10.320 1.00 94.00 625 ILE A C 1
ATOM 4646 O O . ILE A 1 625 ? -15.182 22.654 -9.544 1.00 94.00 625 ILE A O 1
ATOM 4650 N N . ALA A 1 626 ? -15.877 23.460 -11.527 1.00 93.31 626 ALA A N 1
ATOM 4651 C CA . ALA A 1 626 ? -14.534 23.726 -12.033 1.00 93.31 626 ALA A CA 1
ATOM 4652 C C . ALA A 1 626 ? -13.777 24.726 -11.141 1.00 93.31 626 ALA A C 1
ATOM 4654 O O . ALA A 1 626 ? -12.632 24.483 -10.751 1.00 93.31 626 ALA A O 1
ATOM 4655 N N . ALA A 1 627 ? -14.427 25.826 -10.748 1.00 93.25 627 ALA A N 1
ATOM 4656 C CA . ALA A 1 627 ? -13.830 26.827 -9.867 1.00 93.25 627 ALA A CA 1
ATOM 4657 C C . ALA A 1 627 ? -13.491 26.267 -8.472 1.00 93.25 627 ALA A C 1
ATOM 4659 O O . ALA A 1 627 ? -12.415 26.550 -7.934 1.00 93.25 627 ALA A O 1
ATOM 4660 N N . ALA A 1 628 ? -14.386 25.462 -7.887 1.00 93.56 628 ALA A N 1
ATOM 4661 C CA . ALA A 1 628 ? -14.155 24.803 -6.605 1.00 93.56 628 ALA A CA 1
ATOM 4662 C C . ALA A 1 628 ? -12.991 23.808 -6.683 1.00 93.56 628 ALA A C 1
ATOM 4664 O O . ALA A 1 628 ? -12.109 23.837 -5.822 1.00 93.56 628 ALA A O 1
ATOM 4665 N N . PHE A 1 629 ? -12.940 23.008 -7.751 1.00 94.00 629 PHE A N 1
ATOM 4666 C CA . PHE A 1 629 ? -11.859 22.063 -8.001 1.00 94.00 629 PHE A CA 1
ATOM 4667 C C . PHE A 1 629 ? -10.496 22.759 -8.076 1.00 94.00 629 PHE A C 1
ATOM 4669 O O . PHE A 1 629 ? -9.575 22.373 -7.359 1.00 94.00 629 PHE A O 1
ATOM 4676 N N . HIS A 1 630 ? -10.349 23.818 -8.880 1.00 92.06 630 HIS A N 1
ATOM 4677 C CA . HIS A 1 630 ? -9.064 24.517 -9.001 1.00 92.06 630 HIS A CA 1
ATOM 4678 C C . HIS A 1 630 ? -8.597 25.137 -7.677 1.00 92.06 630 HIS A C 1
ATOM 4680 O O . HIS A 1 630 ? -7.406 25.077 -7.364 1.00 92.06 630 HIS A O 1
ATOM 4686 N N . ARG A 1 631 ? -9.521 25.700 -6.885 1.00 91.06 631 ARG A N 1
ATOM 4687 C CA . ARG A 1 631 ? -9.212 26.247 -5.556 1.00 91.06 631 ARG A CA 1
ATOM 4688 C C . ARG A 1 631 ? -8.702 25.154 -4.616 1.00 91.06 631 ARG A C 1
ATOM 4690 O O . ARG A 1 631 ? -7.606 25.291 -4.080 1.00 91.06 631 ARG A O 1
ATOM 4697 N N . GLN A 1 632 ? -9.450 24.060 -4.478 1.00 87.94 632 GLN A N 1
ATOM 4698 C CA . GLN A 1 632 ? -9.084 22.953 -3.592 1.00 87.94 632 GLN A CA 1
ATOM 4699 C C . GLN A 1 632 ? -7.789 22.264 -4.041 1.00 87.94 632 GLN A C 1
ATOM 4701 O O . GLN A 1 632 ? -6.942 21.935 -3.216 1.00 87.94 632 GLN A O 1
ATOM 4706 N N . HIS A 1 633 ? -7.577 22.118 -5.352 1.00 86.50 633 HIS A N 1
ATOM 4707 C CA . HIS A 1 633 ? -6.339 21.567 -5.899 1.00 86.50 633 HIS A CA 1
ATOM 4708 C C . HIS A 1 633 ? -5.123 22.446 -5.562 1.00 86.50 633 HIS A C 1
ATOM 4710 O O . HIS A 1 633 ? -4.059 21.927 -5.221 1.00 86.50 633 HIS A O 1
ATOM 4716 N N . ARG A 1 634 ? -5.270 23.777 -5.610 1.00 83.25 634 ARG A N 1
ATOM 4717 C CA . ARG A 1 634 ? -4.209 24.710 -5.213 1.00 83.25 634 ARG A CA 1
ATOM 4718 C C . ARG A 1 634 ? -3.911 24.634 -3.719 1.00 83.25 634 ARG A C 1
ATOM 4720 O O . ARG A 1 634 ? -2.744 24.642 -3.350 1.00 83.25 634 ARG A O 1
ATOM 4727 N N . GLU A 1 635 ? -4.939 24.558 -2.883 1.00 80.56 635 GLU A N 1
ATOM 4728 C CA . GLU A 1 635 ? -4.785 24.429 -1.429 1.00 80.56 635 GLU A CA 1
ATOM 4729 C C . GLU A 1 635 ? -4.080 23.120 -1.049 1.00 80.56 635 GLU A C 1
ATOM 4731 O O . GLU A 1 635 ? -3.169 23.133 -0.226 1.00 80.56 635 GLU A O 1
ATOM 4736 N N . GLN A 1 636 ? -4.452 22.005 -1.684 1.00 76.62 636 GLN A N 1
ATOM 4737 C CA . GLN A 1 636 ? -3.928 20.681 -1.349 1.00 76.62 636 GLN A CA 1
ATOM 4738 C C . GLN A 1 636 ? -2.547 20.390 -1.956 1.00 76.62 636 GLN A C 1
ATOM 4740 O O . GLN A 1 636 ? -1.699 19.796 -1.291 1.00 76.62 636 GLN A O 1
ATOM 4745 N N . PHE A 1 637 ? -2.311 20.776 -3.214 1.00 73.31 637 PHE A N 1
ATOM 4746 C CA . PHE A 1 637 ? -1.099 20.412 -3.965 1.00 73.31 637 PHE A CA 1
ATOM 4747 C C . PHE A 1 637 ? -0.194 21.605 -4.308 1.00 73.31 637 PHE A C 1
ATOM 4749 O O . PHE A 1 637 ? 0.857 21.422 -4.917 1.00 73.31 637 PHE A O 1
ATOM 4756 N N . GLY A 1 638 ? -0.586 22.831 -3.951 1.00 68.88 638 GLY A N 1
ATOM 4757 C CA . GLY A 1 638 ? 0.206 24.048 -4.161 1.00 68.88 638 GLY A CA 1
ATOM 4758 C C . GLY A 1 638 ? 0.109 24.668 -5.561 1.00 68.88 638 GLY A C 1
ATOM 4759 O O . GLY A 1 638 ? 0.710 25.713 -5.799 1.00 68.88 638 GLY A O 1
ATOM 4760 N N . TYR A 1 639 ? -0.646 24.076 -6.495 1.00 72.38 639 TYR A N 1
ATOM 4761 C CA . TYR A 1 639 ? -0.770 24.582 -7.869 1.00 72.38 639 TYR A CA 1
ATOM 4762 C C . TYR A 1 639 ? -2.152 24.316 -8.488 1.00 72.38 639 TYR A C 1
ATOM 4764 O O . TYR A 1 639 ? -2.938 23.525 -7.975 1.00 72.38 639 TYR A O 1
ATOM 4772 N N . GLN A 1 640 ? -2.450 24.953 -9.624 1.00 80.44 640 GLN A N 1
ATOM 4773 C CA . GLN A 1 640 ? -3.621 24.651 -10.460 1.00 80.44 640 GLN A CA 1
ATOM 4774 C C . GLN A 1 640 ? -3.269 24.749 -11.952 1.00 80.44 640 GLN A C 1
ATOM 4776 O O . GLN A 1 640 ? -2.322 25.444 -12.312 1.00 80.44 640 GLN A O 1
ATOM 4781 N N . ARG A 1 641 ? -4.052 24.098 -12.817 1.00 77.88 641 ARG A N 1
ATOM 4782 C CA . ARG A 1 641 ? -3.892 24.094 -14.279 1.00 77.88 641 ARG A CA 1
ATOM 4783 C C . ARG A 1 641 ? -5.210 24.476 -14.940 1.00 77.88 641 ARG A C 1
ATOM 4785 O O . ARG A 1 641 ? -5.987 23.608 -15.306 1.00 77.88 641 ARG A O 1
ATOM 4792 N N . ILE A 1 642 ? -5.475 25.776 -15.053 1.00 80.12 642 ILE A N 1
ATOM 4793 C CA . ILE A 1 642 ? -6.750 26.273 -15.605 1.00 80.12 642 ILE A CA 1
ATOM 4794 C C . ILE A 1 642 ? -6.970 25.762 -17.040 1.00 80.12 642 ILE A C 1
ATOM 4796 O O . ILE A 1 642 ? -8.095 25.457 -17.412 1.00 80.12 642 ILE A O 1
ATOM 4800 N N . ASP A 1 643 ? -5.893 25.611 -17.814 1.00 79.19 643 ASP A N 1
ATOM 4801 C CA . ASP A 1 643 ? -5.965 25.182 -19.215 1.00 79.19 643 ASP A CA 1
ATOM 4802 C C . ASP A 1 643 ? -6.105 23.659 -19.394 1.00 79.19 643 ASP A C 1
ATOM 4804 O O . ASP A 1 643 ? -6.321 23.189 -20.510 1.00 79.19 643 ASP A O 1
ATOM 4808 N N . GLN A 1 644 ? -5.970 22.870 -18.319 1.00 82.38 644 GLN A N 1
ATOM 4809 C CA . GLN A 1 644 ? -6.116 21.416 -18.386 1.00 82.38 644 GLN A CA 1
ATOM 4810 C C . GLN A 1 644 ? -7.600 21.039 -18.232 1.00 82.38 644 GLN A C 1
ATOM 4812 O O . GLN A 1 644 ? -8.201 21.390 -17.212 1.00 82.38 644 GLN A O 1
ATOM 4817 N N . PRO A 1 645 ? -8.192 20.281 -19.179 1.00 89.75 645 PRO A N 1
ATOM 4818 C CA . PRO A 1 645 ? -9.584 19.850 -19.081 1.00 89.75 645 PRO A CA 1
ATOM 4819 C C . PRO A 1 645 ? -9.859 19.053 -17.805 1.00 89.75 645 PRO A C 1
ATOM 4821 O O . PRO A 1 645 ? -8.981 18.351 -17.302 1.00 89.75 645 PRO A O 1
ATOM 4824 N N . LEU A 1 646 ? -11.094 19.117 -17.309 1.00 93.25 646 LEU A N 1
ATOM 4825 C CA . LEU A 1 646 ? -11.550 18.337 -16.156 1.00 93.25 646 LEU A CA 1
ATOM 4826 C C . LEU A 1 646 ? -12.331 17.095 -16.599 1.00 93.25 646 LEU A C 1
ATOM 4828 O O . LEU A 1 646 ? -13.038 17.114 -17.607 1.00 93.25 646 LEU A O 1
ATOM 4832 N N . GLU A 1 647 ? -12.239 16.027 -15.816 1.00 93.00 647 GLU A N 1
ATOM 4833 C CA . GLU A 1 647 ? -12.982 14.779 -15.980 1.00 93.00 647 GLU A CA 1
ATOM 4834 C C . GLU A 1 647 ? -13.864 14.527 -14.751 1.00 93.00 647 GLU A C 1
ATOM 4836 O O . GLU A 1 647 ? -13.388 14.566 -13.614 1.00 93.00 647 GLU A O 1
ATOM 4841 N N . LEU A 1 648 ? -15.147 14.250 -14.994 1.00 93.44 648 LEU A N 1
ATOM 4842 C CA . LEU A 1 648 ? -16.079 13.722 -14.003 1.00 93.44 648 LEU A CA 1
ATOM 4843 C C . LEU A 1 648 ? -15.830 12.226 -13.837 1.00 93.44 648 LEU A C 1
ATOM 4845 O O . LEU A 1 648 ? -15.968 11.460 -14.791 1.00 93.44 648 LEU A O 1
ATOM 4849 N N . VAL A 1 649 ? -15.485 11.811 -12.623 1.00 91.75 649 VAL A N 1
ATOM 4850 C CA . VAL A 1 649 ? -15.095 10.436 -12.297 1.00 91.75 649 VAL A CA 1
ATOM 4851 C C . VAL A 1 649 ? -16.268 9.650 -11.744 1.00 91.75 649 VAL A C 1
ATOM 4853 O O . VAL A 1 649 ? -16.533 8.558 -12.234 1.00 91.75 649 VAL A O 1
ATOM 4856 N N . ALA A 1 650 ? -16.979 10.193 -10.758 1.00 91.69 650 ALA A N 1
ATOM 4857 C CA . ALA A 1 650 ? -18.106 9.526 -10.117 1.00 91.69 650 ALA A CA 1
ATOM 4858 C C . ALA A 1 650 ? -19.105 10.535 -9.538 1.00 91.69 650 ALA A C 1
ATOM 4860 O O . ALA A 1 650 ? -18.722 11.638 -9.154 1.00 91.69 650 ALA A O 1
ATOM 4861 N N . ALA A 1 651 ? -20.372 10.136 -9.442 1.00 92.81 651 ALA A N 1
ATOM 4862 C CA . ALA A 1 651 ? -21.386 10.810 -8.633 1.00 92.81 651 ALA A CA 1
ATOM 4863 C C . ALA A 1 651 ? -21.587 10.050 -7.320 1.00 92.81 651 ALA A C 1
ATOM 4865 O O . ALA A 1 651 ? -21.581 8.816 -7.318 1.00 92.81 651 ALA A O 1
ATOM 4866 N N . ARG A 1 652 ? -21.775 10.776 -6.213 1.00 92.50 652 ARG A N 1
ATOM 4867 C CA . ARG A 1 652 ? -21.966 10.205 -4.876 1.00 92.50 652 ARG A CA 1
ATOM 4868 C C . ARG A 1 652 ? -23.118 10.881 -4.149 1.00 92.50 652 ARG A C 1
ATOM 4870 O O . ARG A 1 652 ? -23.182 12.106 -4.067 1.00 92.50 652 ARG A O 1
ATOM 4877 N N . ALA A 1 653 ? -23.988 10.077 -3.550 1.00 93.06 653 ALA A N 1
ATOM 4878 C CA . ALA A 1 653 ? -25.013 10.561 -2.638 1.00 93.06 653 ALA A CA 1
ATOM 4879 C C . ALA A 1 653 ? -24.853 9.871 -1.287 1.00 93.06 653 ALA A C 1
ATOM 4881 O O . ALA A 1 653 ? -24.843 8.644 -1.200 1.00 93.06 653 ALA A O 1
ATOM 4882 N N . THR A 1 654 ? -24.720 10.667 -0.231 1.00 90.56 654 THR A N 1
ATOM 4883 C CA . THR A 1 654 ? -24.783 10.188 1.151 1.00 90.56 654 THR A CA 1
ATOM 4884 C C . THR A 1 654 ? -26.104 10.626 1.747 1.00 90.56 654 THR A C 1
ATOM 4886 O O . THR A 1 654 ? -26.401 11.823 1.776 1.00 90.56 654 THR A O 1
ATOM 4889 N N . VAL A 1 655 ? -26.883 9.661 2.223 1.00 91.00 655 VAL A N 1
ATOM 4890 C CA . VAL A 1 655 ? -28.181 9.900 2.851 1.00 91.00 655 VAL A CA 1
ATOM 4891 C C . VAL A 1 655 ? -28.118 9.387 4.277 1.00 91.00 655 VAL A C 1
ATOM 4893 O O . VAL A 1 655 ? -27.695 8.257 4.524 1.00 91.00 655 VAL A O 1
ATOM 4896 N N . SER A 1 656 ? -28.520 10.219 5.233 1.00 89.19 656 SER A N 1
ATOM 4897 C CA . SER A 1 656 ? -28.504 9.838 6.639 1.00 89.19 656 SER A CA 1
ATOM 4898 C C . SER A 1 656 ? -29.690 10.386 7.420 1.00 89.19 656 SER A C 1
ATOM 4900 O O . SER A 1 656 ? -30.145 11.512 7.223 1.00 89.19 656 SER A O 1
ATOM 4902 N N . LEU A 1 657 ? -30.180 9.575 8.351 1.00 86.94 657 LEU A N 1
ATOM 4903 C CA . LEU A 1 657 ? -31.045 10.006 9.436 1.00 86.94 657 LEU A CA 1
ATOM 4904 C C . LEU A 1 657 ? -30.157 10.438 10.607 1.00 86.94 657 LEU A C 1
ATOM 4906 O O . LEU A 1 657 ? -29.219 9.700 10.944 1.00 86.94 657 LEU A O 1
ATOM 4910 N N . PRO A 1 658 ? -30.433 11.597 11.233 1.00 76.44 658 PRO A N 1
ATOM 4911 C CA . PRO A 1 658 ? -29.678 12.060 12.387 1.00 76.44 658 PRO A CA 1
ATOM 4912 C C . PRO A 1 658 ? -29.536 10.972 13.456 1.00 76.44 658 PRO A C 1
ATOM 4914 O O . PRO A 1 658 ? -30.452 10.176 13.686 1.00 76.44 658 PRO A O 1
ATOM 4917 N N . GLY A 1 659 ? -28.380 10.955 14.122 1.00 68.38 659 GLY A N 1
ATOM 4918 C CA . GLY A 1 659 ? -28.184 10.149 15.321 1.00 68.38 659 GLY A CA 1
ATOM 4919 C C . GLY A 1 659 ? -29.196 10.527 16.407 1.00 68.38 659 GLY A C 1
ATOM 4920 O O . GLY A 1 659 ? -29.825 11.584 16.370 1.00 68.38 659 GLY A O 1
ATOM 4921 N N . ALA A 1 660 ? -29.370 9.662 17.407 1.00 60.47 660 ALA A N 1
ATOM 4922 C CA . ALA A 1 660 ? -30.374 9.894 18.445 1.00 60.47 660 ALA A CA 1
ATOM 4923 C C . ALA A 1 660 ? -30.026 11.051 19.410 1.00 60.47 660 ALA A C 1
ATOM 4925 O O . ALA A 1 660 ? -30.878 11.418 20.219 1.00 60.47 660 ALA A O 1
ATOM 4926 N N . ALA A 1 661 ? -28.794 11.576 19.365 1.00 65.88 661 ALA A N 1
ATOM 4927 C CA . ALA A 1 661 ? -28.305 12.695 20.167 1.00 65.88 661 ALA A CA 1
ATOM 4928 C C . ALA A 1 661 ? -27.064 13.335 19.512 1.00 65.88 661 ALA A C 1
ATOM 4930 O O . ALA A 1 661 ? -26.253 12.619 18.929 1.00 65.88 661 ALA A O 1
ATOM 4931 N N . HIS A 1 662 ? -26.912 14.653 19.665 1.00 76.00 662 HIS A N 1
ATOM 4932 C CA . HIS A 1 662 ? -25.667 15.391 19.425 1.00 76.00 662 HIS A CA 1
ATOM 4933 C C . HIS A 1 662 ? -25.109 15.872 20.760 1.00 76.00 662 HIS A C 1
ATOM 4935 O O . HIS A 1 662 ? -25.891 16.268 21.638 1.00 76.00 662 HIS A O 1
ATOM 4941 N N . LEU A 1 663 ? -23.782 15.871 20.905 1.00 81.94 663 LEU A N 1
ATOM 4942 C CA . LEU A 1 663 ? -23.157 16.536 22.047 1.00 81.94 663 LEU A CA 1
ATOM 4943 C C . LEU A 1 663 ? -23.428 18.043 21.942 1.00 81.94 663 LEU A C 1
ATOM 4945 O O . LEU A 1 663 ? -23.317 18.636 20.868 1.00 81.94 663 LEU A O 1
ATOM 4949 N N . GLN A 1 664 ? -23.872 18.647 23.042 1.00 84.56 664 GLN A N 1
ATOM 4950 C CA . GLN A 1 664 ? -24.158 20.079 23.072 1.00 84.56 664 GLN A CA 1
ATOM 4951 C C . GLN A 1 664 ? -22.847 20.871 23.168 1.00 84.56 664 GLN A C 1
ATOM 4953 O O . GLN A 1 664 ? -21.897 20.377 23.779 1.00 84.56 664 GLN A O 1
ATOM 4958 N N . PRO A 1 665 ? -22.784 22.090 22.603 1.00 87.69 665 PRO A N 1
ATOM 4959 C CA . PRO A 1 665 ? -21.688 23.010 22.878 1.00 87.69 665 PRO A CA 1
ATOM 4960 C C . PRO A 1 665 ? -21.543 23.234 24.383 1.00 87.69 665 PRO A C 1
ATOM 4962 O O . PRO A 1 665 ? -22.542 23.467 25.066 1.00 87.69 665 PRO A O 1
ATOM 4965 N N . LEU A 1 666 ? -20.310 23.158 24.874 1.00 89.94 666 LEU A N 1
ATOM 4966 C CA . LEU A 1 666 ? -20.018 23.297 26.298 1.00 89.94 666 LEU A CA 1
ATOM 4967 C C . LEU A 1 666 ? -20.036 24.768 26.719 1.00 89.94 666 LEU A C 1
ATOM 4969 O O . LEU A 1 666 ? -19.562 25.644 25.989 1.00 89.94 666 LEU A O 1
ATOM 4973 N N . ALA A 1 667 ? -20.556 25.038 27.913 1.00 87.12 667 ALA A N 1
ATOM 4974 C CA . ALA A 1 667 ? -20.438 26.334 28.557 1.00 87.12 667 ALA A CA 1
ATOM 4975 C C . ALA A 1 667 ? -19.007 26.562 29.070 1.00 87.12 667 ALA A C 1
ATOM 4977 O O . ALA A 1 667 ? -18.291 25.628 29.440 1.00 87.12 667 ALA A O 1
ATOM 4978 N N . GLU A 1 668 ? -18.593 27.828 29.129 1.00 85.94 668 GLU A N 1
ATOM 4979 C CA . GLU A 1 668 ? -17.361 28.193 29.826 1.00 85.94 668 GLU A CA 1
ATOM 4980 C C . GLU A 1 668 ? -17.513 27.940 31.328 1.00 85.94 668 GLU A C 1
ATOM 4982 O O . GLU A 1 668 ? -18.548 28.242 31.930 1.00 85.94 668 GLU A O 1
ATOM 4987 N N . VAL A 1 669 ? -16.460 27.392 31.932 1.00 90.94 669 VAL A N 1
ATOM 4988 C CA . VAL A 1 669 ? -16.431 27.063 33.356 1.00 90.94 669 VAL A CA 1
ATOM 4989 C C . VAL A 1 669 ? -15.330 27.858 34.037 1.00 90.94 669 VAL A C 1
ATOM 4991 O O . VAL A 1 669 ? -14.191 27.901 33.568 1.00 90.94 669 VAL A O 1
ATOM 4994 N N . GLU A 1 670 ? -15.673 28.465 35.170 1.00 89.44 670 GLU A N 1
ATOM 4995 C CA . GLU A 1 670 ? -14.723 29.219 35.981 1.00 89.44 670 GLU A CA 1
ATOM 4996 C C . GLU A 1 670 ? -13.636 28.301 36.567 1.00 89.44 670 GLU A C 1
ATOM 4998 O O . GLU A 1 670 ? -13.955 27.234 37.105 1.00 89.44 670 GLU A O 1
ATOM 5003 N N . PRO A 1 671 ? -12.358 28.711 36.505 1.00 89.25 671 PRO A N 1
ATOM 5004 C CA . PRO A 1 671 ? -11.255 28.035 37.172 1.00 89.25 671 PRO A CA 1
ATOM 5005 C C . PRO A 1 671 ? -11.486 27.779 38.664 1.00 89.25 671 PRO A C 1
ATOM 5007 O O . PRO A 1 671 ? -11.882 28.676 39.408 1.00 89.25 671 PRO A O 1
ATOM 5010 N N . GLN A 1 672 ? -11.159 26.570 39.119 1.00 91.50 672 GLN A N 1
ATOM 5011 C CA . GLN A 1 672 ? -11.179 26.185 40.527 1.00 91.50 672 GLN A CA 1
ATOM 5012 C C . GLN A 1 672 ? -9.898 25.445 40.904 1.00 91.50 672 GLN A C 1
ATOM 5014 O O . GLN A 1 672 ? -9.436 24.566 40.178 1.00 91.50 672 GLN A O 1
ATOM 5019 N N . ASP A 1 673 ? -9.343 25.766 42.069 1.00 89.06 673 ASP A N 1
ATOM 5020 C CA . ASP A 1 673 ? -8.218 25.014 42.619 1.00 89.06 673 ASP A CA 1
ATOM 5021 C C . ASP A 1 673 ? -8.678 23.618 43.056 1.00 89.06 673 ASP A C 1
ATOM 5023 O O . ASP A 1 673 ? -9.715 23.462 43.706 1.00 89.06 673 ASP A O 1
ATOM 5027 N N . CYS A 1 674 ? -7.870 22.599 42.764 1.00 92.00 674 CYS A N 1
ATOM 5028 C CA . CYS A 1 674 ? -8.073 21.240 43.261 1.00 92.00 674 CYS A CA 1
ATOM 5029 C C . CYS A 1 674 ? -6.848 20.756 44.049 1.00 92.00 674 CYS A C 1
ATOM 5031 O O . CYS A 1 674 ? -5.732 21.239 43.855 1.00 92.00 674 CYS A O 1
ATOM 5033 N N . GLN A 1 675 ? -7.061 19.830 44.987 1.00 91.25 675 GLN A N 1
ATOM 5034 C CA . GLN A 1 675 ? -5.992 19.261 45.813 1.00 91.25 675 GLN A CA 1
ATOM 5035 C C . GLN A 1 675 ? -5.622 17.859 45.317 1.00 91.25 675 GLN A C 1
ATOM 5037 O O . GLN A 1 675 ? -6.520 17.108 44.929 1.00 91.25 675 GLN A O 1
ATOM 5042 N N . PRO A 1 676 ? -4.332 17.481 45.345 1.00 93.44 676 PRO A N 1
ATOM 5043 C CA . PRO A 1 676 ? -3.917 16.135 44.980 1.00 93.44 676 PRO A CA 1
ATOM 5044 C C . PRO A 1 676 ? -4.440 15.111 45.987 1.00 93.44 676 PRO A C 1
ATOM 5046 O O . PRO A 1 676 ? -4.444 15.348 47.197 1.00 93.44 676 PRO A O 1
ATOM 5049 N N . THR A 1 677 ? -4.837 13.945 45.489 1.00 92.94 677 THR A N 1
ATOM 5050 C CA . THR A 1 677 ? -5.239 12.803 46.317 1.00 92.94 677 THR A CA 1
ATOM 5051 C C . THR A 1 677 ? -4.030 12.036 46.850 1.00 92.94 677 THR A C 1
ATOM 5053 O O . THR A 1 677 ? -4.103 11.439 47.922 1.00 92.94 677 THR A O 1
ATOM 5056 N N . ALA A 1 678 ? -2.913 12.052 46.118 1.00 93.81 678 ALA A N 1
ATOM 5057 C CA . ALA A 1 678 ? -1.662 11.403 46.498 1.00 93.81 678 ALA A CA 1
ATOM 5058 C C . ALA A 1 678 ? -0.458 12.061 45.800 1.00 93.81 678 ALA A C 1
ATOM 5060 O O . ALA A 1 678 ? -0.607 12.995 45.013 1.00 93.81 678 ALA A O 1
ATOM 5061 N N . PHE A 1 679 ? 0.739 11.542 46.061 1.00 93.31 679 PHE A N 1
ATOM 5062 C CA . PHE A 1 679 ? 1.948 11.856 45.302 1.00 93.31 679 PHE A CA 1
ATOM 5063 C C . PHE A 1 679 ? 2.565 10.560 44.786 1.00 93.31 679 PHE A C 1
ATOM 5065 O O . PHE A 1 679 ? 2.560 9.557 45.499 1.00 93.31 679 PHE A O 1
ATOM 5072 N N . GLN A 1 680 ? 3.088 10.593 43.564 1.00 92.12 680 GLN A N 1
ATOM 5073 C CA . GLN A 1 680 ? 3.672 9.438 42.887 1.00 92.12 680 GLN A CA 1
ATOM 5074 C C . GLN A 1 680 ? 5.086 9.772 42.410 1.00 92.12 680 GLN A C 1
ATOM 5076 O O . GLN A 1 680 ? 5.323 10.869 41.905 1.00 92.12 680 GLN A O 1
ATOM 5081 N N . ASP A 1 681 ? 6.017 8.829 42.540 1.00 93.56 681 ASP A N 1
ATOM 5082 C CA . ASP A 1 681 ? 7.333 8.950 41.913 1.00 93.56 681 ASP A CA 1
ATOM 5083 C C . ASP A 1 681 ? 7.224 8.614 40.422 1.00 93.56 681 ASP A C 1
ATOM 5085 O O . ASP A 1 681 ? 6.749 7.535 40.056 1.00 93.56 681 ASP A O 1
ATOM 5089 N N . VAL A 1 682 ? 7.660 9.544 39.568 1.00 92.81 682 VAL A N 1
ATOM 5090 C CA . VAL A 1 682 ? 7.640 9.412 38.103 1.00 92.81 682 VAL A CA 1
ATOM 5091 C C . VAL A 1 682 ? 8.977 9.869 37.524 1.00 92.81 682 VAL A C 1
ATOM 5093 O O . VAL A 1 682 ? 9.549 10.876 37.952 1.00 92.81 682 VAL A O 1
ATOM 5096 N N . TRP A 1 683 ? 9.479 9.138 36.530 1.00 90.88 683 TRP A N 1
ATOM 5097 C CA . TRP A 1 683 ? 10.674 9.515 35.780 1.00 90.88 683 TRP A CA 1
ATOM 5098 C C . TRP A 1 683 ? 10.325 10.518 34.672 1.00 90.88 683 TRP A C 1
ATOM 5100 O O . TRP A 1 683 ? 9.693 10.171 33.668 1.00 90.88 683 TRP A O 1
ATOM 5110 N N . LEU A 1 684 ? 10.745 11.774 34.844 1.00 83.94 684 LEU A N 1
ATOM 5111 C CA . LEU A 1 684 ? 10.510 12.873 33.900 1.00 83.94 684 LEU A CA 1
ATOM 5112 C C . LEU A 1 684 ? 11.793 13.689 33.719 1.00 83.94 684 LEU A C 1
ATOM 5114 O O . LEU A 1 684 ? 12.400 14.092 34.711 1.00 83.94 684 LEU A O 1
ATOM 5118 N N . GLY A 1 685 ? 12.173 13.996 32.474 1.00 76.25 685 GLY A N 1
ATOM 5119 C CA . GLY A 1 685 ? 13.392 14.763 32.172 1.00 76.25 685 GLY A CA 1
ATOM 5120 C C . GLY A 1 685 ? 14.640 14.166 32.828 1.00 76.25 685 GLY A C 1
ATOM 5121 O O . GLY A 1 685 ? 15.333 14.869 33.560 1.00 76.25 685 GLY A O 1
ATOM 5122 N N . ASP A 1 686 ? 14.828 12.857 32.643 1.00 80.50 686 ASP A N 1
ATOM 5123 C CA . ASP A 1 686 ? 15.993 12.073 33.081 1.00 80.50 686 ASP A CA 1
ATOM 5124 C C . ASP A 1 686 ? 16.264 12.047 34.590 1.00 80.50 686 ASP A C 1
ATOM 5126 O O . ASP A 1 686 ? 17.395 11.888 35.048 1.00 80.50 686 ASP A O 1
ATOM 5130 N N . ARG A 1 687 ? 15.207 12.192 35.395 1.00 89.62 687 ARG A N 1
ATOM 5131 C CA . ARG A 1 687 ? 15.279 12.036 36.851 1.00 89.62 687 ARG A CA 1
ATOM 5132 C C . ARG A 1 687 ? 13.941 11.637 37.463 1.00 89.62 687 ARG A C 1
ATOM 5134 O O . ARG A 1 687 ? 12.878 12.036 36.981 1.00 89.62 687 ARG A O 1
ATOM 5141 N N . TRP A 1 688 ? 14.009 10.942 38.596 1.00 92.56 688 TRP A N 1
ATOM 5142 C CA . TRP A 1 688 ? 12.862 10.692 39.470 1.00 92.56 688 TRP A CA 1
ATOM 5143 C C . TRP A 1 688 ? 12.377 11.979 40.131 1.00 92.56 688 TRP A C 1
ATOM 5145 O O . TRP A 1 688 ? 13.170 12.786 40.625 1.00 92.56 688 TRP A O 1
ATOM 5155 N N . GLN A 1 689 ? 11.063 12.177 40.133 1.00 93.50 689 GLN A N 1
ATOM 5156 C CA . GLN A 1 689 ? 10.411 13.322 40.753 1.00 93.50 689 GLN A CA 1
ATOM 5157 C C . GLN A 1 689 ? 9.101 12.884 41.388 1.00 93.50 689 GLN A C 1
ATOM 5159 O O . GLN A 1 689 ? 8.354 12.116 40.784 1.00 93.50 689 GLN A O 1
ATOM 5164 N N . GLN A 1 690 ? 8.794 13.440 42.558 1.00 94.50 690 GLN A N 1
ATOM 5165 C CA . GLN A 1 690 ? 7.445 13.352 43.095 1.00 94.50 690 GLN A CA 1
ATOM 5166 C C . GLN A 1 690 ? 6.522 14.300 42.336 1.00 94.50 690 GLN A C 1
ATOM 5168 O O . GLN A 1 690 ? 6.757 15.510 42.306 1.00 94.50 690 GLN A O 1
ATOM 5173 N N . VAL A 1 691 ? 5.462 13.745 41.760 1.00 94.81 691 VAL A N 1
ATOM 5174 C CA . VAL A 1 691 ? 4.417 14.493 41.060 1.00 94.81 691 VAL A CA 1
ATOM 5175 C C . VAL A 1 691 ? 3.087 14.353 41.789 1.00 94.81 691 VAL A C 1
ATOM 5177 O O . VAL A 1 691 ? 2.803 13.328 42.416 1.00 94.81 691 VAL A O 1
ATOM 5180 N N . ALA A 1 692 ? 2.269 15.399 41.710 1.00 95.38 692 ALA A N 1
ATOM 5181 C CA . ALA A 1 692 ? 0.913 15.388 42.237 1.00 95.38 692 ALA A CA 1
ATOM 5182 C C . ALA A 1 692 ? 0.061 14.350 41.487 1.00 95.38 692 ALA A C 1
ATOM 5184 O O . ALA A 1 692 ? 0.073 14.315 40.255 1.00 95.38 692 ALA A O 1
ATOM 5185 N N . SER A 1 693 ? -0.671 13.521 42.231 1.00 95.12 693 SER A N 1
ATOM 5186 C CA . SER A 1 693 ? -1.592 12.515 41.702 1.00 95.12 693 SER A CA 1
ATOM 5187 C C . SER A 1 693 ? -3.027 12.880 42.049 1.00 95.12 693 SER A C 1
ATOM 5189 O O . SER A 1 693 ? -3.335 13.149 43.214 1.00 95.12 693 SER A O 1
ATOM 5191 N N . PHE A 1 694 ? -3.889 12.895 41.036 1.00 95.56 694 PHE A N 1
ATOM 5192 C CA . PHE A 1 694 ? -5.305 13.225 41.143 1.00 95.56 694 PHE A CA 1
ATOM 5193 C C . PHE A 1 694 ? -6.154 12.026 40.729 1.00 95.56 694 PHE A C 1
ATOM 5195 O O . PHE A 1 694 ? -5.938 11.428 39.671 1.00 95.56 694 PHE A O 1
ATOM 5202 N N . ASP A 1 695 ? -7.151 11.705 41.546 1.00 93.06 695 ASP A N 1
ATOM 5203 C CA . ASP A 1 695 ? -8.204 10.772 41.168 1.00 93.06 695 ASP A CA 1
ATOM 5204 C C . ASP A 1 695 ? -9.188 11.463 40.221 1.00 93.06 695 ASP A C 1
ATOM 5206 O O . ASP A 1 695 ? -9.862 12.423 40.605 1.00 93.06 695 ASP A O 1
ATOM 5210 N N . ARG A 1 696 ? -9.259 10.984 38.977 1.00 92.06 696 ARG A N 1
ATOM 5211 C CA . ARG A 1 696 ? -10.073 11.584 37.917 1.00 92.06 696 ARG A CA 1
ATOM 5212 C C . ARG A 1 696 ? -11.536 11.711 38.333 1.00 92.06 696 ARG A C 1
ATOM 5214 O O . ARG A 1 696 ? -12.149 12.741 38.072 1.00 92.06 696 ARG A O 1
ATOM 5221 N N . ASP A 1 697 ? -12.069 10.693 39.002 1.00 89.06 697 ASP A N 1
ATOM 5222 C CA . ASP A 1 697 ? -13.490 10.613 39.357 1.00 89.06 697 ASP A CA 1
ATOM 5223 C C . ASP A 1 697 ? -13.881 11.582 40.487 1.00 89.06 697 ASP A C 1
ATOM 5225 O O . ASP A 1 697 ? -15.064 11.822 40.725 1.00 89.06 697 ASP A O 1
ATOM 5229 N N . GLN A 1 698 ? -12.893 12.169 41.174 1.00 92.12 698 GLN A N 1
ATOM 5230 C CA . GLN A 1 698 ? -13.097 13.178 42.218 1.00 92.12 698 GLN A CA 1
ATOM 5231 C C . GLN A 1 698 ? -12.970 14.615 41.691 1.00 92.12 698 GLN A C 1
ATOM 5233 O O . GLN A 1 698 ? -13.253 15.565 42.425 1.00 92.12 698 GLN A O 1
ATOM 5238 N N . LEU A 1 699 ? -12.547 14.798 40.436 1.00 93.75 699 LEU A N 1
ATOM 5239 C CA . LEU A 1 699 ? -12.390 16.117 39.835 1.00 93.75 699 LEU A CA 1
ATOM 5240 C C . LEU A 1 699 ? -13.744 16.700 39.415 1.00 93.75 699 LEU A C 1
ATOM 5242 O O . LEU A 1 699 ? -14.548 16.068 38.728 1.00 93.75 699 LEU A O 1
ATOM 5246 N N . VAL A 1 700 ? -13.973 17.957 39.787 1.00 93.75 700 VAL A N 1
ATOM 5247 C CA . VAL A 1 700 ? -15.179 18.708 39.419 1.00 93.75 700 VAL A CA 1
ATOM 5248 C C . VAL A 1 700 ? -14.905 19.646 38.251 1.00 93.75 700 VAL A C 1
ATOM 5250 O O . VAL A 1 700 ? -13.762 20.037 38.004 1.00 93.75 700 VAL A O 1
ATOM 5253 N N . SER A 1 701 ? -15.963 20.033 37.544 1.00 94.44 701 SER A N 1
ATOM 5254 C CA . SER A 1 701 ? -15.875 21.031 36.480 1.00 94.44 701 SER A CA 1
ATOM 5255 C C . SER A 1 701 ? -15.220 22.328 36.982 1.00 94.44 701 SER A C 1
ATOM 5257 O O . SER A 1 701 ? -15.520 22.795 38.081 1.00 94.44 701 SER A O 1
ATOM 5259 N N . GLY A 1 702 ? -14.286 22.872 36.202 1.00 94.69 702 GLY A N 1
ATOM 5260 C CA . GLY A 1 702 ? -13.465 24.032 36.551 1.00 94.69 702 GLY A CA 1
ATOM 5261 C C . GLY A 1 702 ? -12.116 23.697 37.194 1.00 94.69 702 GLY A C 1
ATOM 5262 O O . GLY A 1 702 ? -11.234 24.554 37.180 1.00 94.69 702 GLY A O 1
ATOM 5263 N N . SER A 1 703 ? -11.913 22.472 37.704 1.00 96.44 703 SER A N 1
ATOM 5264 C CA . SER A 1 703 ? -10.666 22.081 38.391 1.00 96.44 703 SER A CA 1
ATOM 5265 C C . SER A 1 703 ? -9.430 22.330 37.521 1.00 96.44 703 SER A C 1
ATOM 5267 O O . SER A 1 703 ? -9.390 21.892 36.369 1.00 96.44 703 SER A O 1
ATOM 5269 N N . GLN A 1 704 ? -8.419 22.998 38.077 1.00 95.62 704 GLN A N 1
ATOM 5270 C CA . GLN A 1 704 ? -7.152 23.299 37.413 1.00 95.62 704 GLN A CA 1
ATOM 5271 C C . GLN A 1 704 ? -6.008 22.427 37.923 1.00 95.62 704 GLN A C 1
ATOM 5273 O O . GLN A 1 704 ? -5.803 22.275 39.128 1.00 95.62 704 GLN A O 1
ATOM 5278 N N . ILE A 1 705 ? -5.225 21.904 36.982 1.00 95.50 705 ILE A N 1
ATOM 5279 C CA . ILE A 1 705 ? -4.070 21.046 37.241 1.00 95.50 705 ILE A CA 1
ATOM 5280 C C . ILE A 1 705 ? -2.882 21.602 36.456 1.00 95.50 705 ILE A C 1
ATOM 5282 O O . ILE A 1 705 ? -2.943 21.771 35.238 1.00 95.50 705 ILE A O 1
ATOM 5286 N N . VAL A 1 706 ? -1.787 21.891 37.153 1.00 92.56 706 VAL A N 1
ATOM 5287 C CA . VAL A 1 706 ? -0.538 22.370 36.547 1.00 92.56 706 VAL A CA 1
ATOM 5288 C C . VAL A 1 706 ? 0.460 21.218 36.529 1.00 92.56 706 VAL A C 1
ATOM 5290 O O . VAL A 1 706 ? 0.675 20.579 37.560 1.00 92.56 706 VAL A O 1
ATOM 5293 N N . GLY A 1 707 ? 1.055 20.939 35.368 1.00 90.88 707 GLY A N 1
ATOM 5294 C CA . GLY A 1 707 ? 2.066 19.894 35.243 1.00 90.88 707 GLY A CA 1
ATOM 5295 C C . GLY A 1 707 ? 3.375 20.223 35.986 1.00 90.88 707 GLY A C 1
ATOM 5296 O O . GLY A 1 707 ? 3.685 21.392 36.220 1.00 90.88 707 GLY A O 1
ATOM 5297 N N . PRO A 1 708 ? 4.194 19.216 36.346 1.00 93.75 708 PRO A N 1
ATOM 5298 C CA . PRO A 1 708 ? 4.000 17.795 36.080 1.00 93.75 708 PRO A CA 1
ATOM 5299 C C . PRO A 1 708 ? 3.007 17.146 37.060 1.00 93.75 708 PRO A C 1
ATOM 5301 O O . PRO A 1 708 ? 3.152 17.282 38.275 1.00 93.75 708 PRO A O 1
ATOM 5304 N N . ALA A 1 709 ? 2.027 16.408 36.538 1.00 95.50 709 ALA A N 1
ATOM 5305 C CA . ALA A 1 709 ? 1.004 15.723 37.328 1.00 95.50 709 ALA A CA 1
ATOM 5306 C C . ALA A 1 709 ? 0.517 14.431 36.651 1.00 95.50 709 ALA A C 1
ATOM 5308 O O . ALA A 1 709 ? 0.641 14.265 35.435 1.00 95.50 709 ALA A O 1
ATOM 5309 N N . ILE A 1 710 ? -0.070 13.532 37.443 1.00 95.31 710 ILE A N 1
ATOM 5310 C CA . ILE A 1 710 ? -0.766 12.330 36.974 1.00 95.31 710 ILE A CA 1
ATOM 5311 C C . ILE A 1 710 ? -2.248 12.425 37.337 1.00 95.31 710 ILE A C 1
ATOM 5313 O O . ILE A 1 710 ? -2.602 12.733 38.475 1.00 95.31 710 ILE A O 1
ATOM 5317 N N . VAL A 1 711 ? -3.120 12.168 36.366 1.00 94.81 711 VAL A N 1
ATOM 5318 C CA . VAL A 1 711 ? -4.568 12.077 36.577 1.00 94.81 711 VAL A CA 1
ATOM 5319 C C . VAL A 1 711 ? -4.998 10.666 36.218 1.00 94.81 711 VAL A C 1
ATOM 5321 O O . VAL A 1 711 ? -4.884 10.251 35.065 1.00 94.81 711 VAL A O 1
ATOM 5324 N N . ALA A 1 712 ? -5.454 9.903 37.205 1.00 91.38 712 ALA A N 1
ATOM 5325 C CA . ALA A 1 712 ? -5.714 8.479 37.043 1.00 91.38 712 ALA A CA 1
ATOM 5326 C C . ALA A 1 712 ? -7.160 8.115 37.380 1.00 91.38 712 ALA A C 1
ATOM 5328 O O . ALA A 1 712 ? -7.760 8.670 38.293 1.00 91.38 712 ALA A O 1
ATOM 5329 N N . SER A 1 713 ? -7.678 7.139 36.647 1.00 87.12 713 SER A N 1
ATOM 5330 C CA . SER A 1 713 ? -8.887 6.361 36.931 1.00 87.12 713 SER A CA 1
ATOM 5331 C C . SER A 1 713 ? -8.537 4.878 36.792 1.00 87.12 713 SER A C 1
ATOM 5333 O O . SER A 1 713 ? -7.434 4.540 36.353 1.00 87.12 713 SER A O 1
ATOM 5335 N N . ASP A 1 714 ? -9.483 3.987 37.067 1.00 81.88 714 ASP A N 1
ATOM 5336 C CA . ASP A 1 714 ? -9.265 2.536 36.962 1.00 81.88 714 ASP A CA 1
ATOM 5337 C C . ASP A 1 714 ? -9.099 2.041 35.503 1.00 81.88 714 ASP A C 1
ATOM 5339 O O . ASP A 1 714 ? -8.775 0.877 35.248 1.00 81.88 714 ASP A O 1
ATOM 5343 N N . HIS A 1 715 ? -9.325 2.909 34.507 1.00 78.12 715 HIS A N 1
ATOM 5344 C CA . HIS A 1 715 ? -9.279 2.543 33.082 1.00 78.12 715 HIS A CA 1
ATOM 5345 C C . HIS A 1 715 ? -8.466 3.489 32.198 1.00 78.12 715 HIS A C 1
ATOM 5347 O O . HIS A 1 715 ? -8.383 3.267 30.986 1.00 78.12 715 HIS A O 1
ATOM 5353 N N . HIS A 1 716 ? -7.907 4.556 32.764 1.00 86.12 716 HIS A N 1
ATOM 5354 C CA . HIS A 1 716 ? -7.175 5.567 32.013 1.00 86.12 716 HIS A CA 1
ATOM 5355 C C . HIS A 1 716 ? -6.207 6.325 32.926 1.00 86.12 716 HIS A C 1
ATOM 5357 O O . HIS A 1 716 ? -6.547 6.670 34.060 1.00 86.12 716 HIS A O 1
ATOM 5363 N N . THR A 1 717 ? -5.013 6.621 32.415 1.00 91.62 717 THR A N 1
ATOM 5364 C CA . THR A 1 717 ? -3.995 7.422 33.102 1.00 91.62 717 THR A CA 1
ATOM 5365 C C . THR A 1 717 ? -3.481 8.503 32.160 1.00 91.62 717 THR A C 1
ATOM 5367 O O . THR A 1 717 ? -2.880 8.191 31.133 1.00 91.62 717 THR A O 1
ATOM 5370 N N . LEU A 1 718 ? -3.709 9.761 32.531 1.00 94.56 718 LEU A N 1
ATOM 5371 C CA . LEU A 1 718 ? -3.249 10.948 31.821 1.00 94.56 718 LEU A CA 1
ATOM 5372 C C . LEU A 1 718 ? -2.004 11.512 32.510 1.00 94.56 718 LEU A C 1
ATOM 5374 O O . LEU A 1 718 ? -2.016 11.776 33.715 1.00 94.56 718 LEU A O 1
ATOM 5378 N N . ILE A 1 719 ? -0.946 11.737 31.732 1.00 94.69 719 ILE A N 1
ATOM 5379 C CA . ILE A 1 719 ? 0.254 12.448 32.176 1.00 94.69 719 ILE A CA 1
ATOM 5380 C C . ILE A 1 719 ? 0.172 13.896 31.690 1.00 94.69 719 ILE A C 1
ATOM 5382 O O . ILE A 1 719 ? 0.181 14.155 30.487 1.00 94.69 719 ILE A O 1
ATOM 5386 N N . VAL A 1 720 ? 0.117 14.839 32.631 1.00 94.88 720 VAL A N 1
ATOM 5387 C CA . VAL A 1 720 ? 0.192 16.281 32.358 1.00 94.88 720 VAL A CA 1
ATOM 5388 C C . VAL A 1 720 ? 1.651 16.697 32.522 1.00 94.88 720 VAL A C 1
ATOM 5390 O O . VAL A 1 720 ? 2.152 16.710 33.645 1.00 94.88 720 VAL A O 1
ATOM 5393 N N . ASP A 1 721 ? 2.358 16.992 31.428 1.00 90.56 721 ASP A N 1
ATOM 5394 C CA . ASP A 1 721 ? 3.786 17.341 31.496 1.00 90.56 721 ASP A CA 1
ATOM 5395 C C . ASP A 1 721 ? 4.017 18.800 31.944 1.00 90.56 721 ASP A C 1
ATOM 5397 O O . ASP A 1 721 ? 3.106 19.623 31.951 1.00 90.56 721 ASP A O 1
ATOM 5401 N N . ARG A 1 722 ? 5.255 19.139 32.314 1.00 87.75 722 ARG A N 1
ATOM 5402 C CA . ARG A 1 722 ? 5.683 20.401 32.951 1.00 87.75 722 ARG A CA 1
ATOM 5403 C C . ARG A 1 722 ? 5.215 21.683 32.257 1.00 87.75 722 ARG A C 1
ATOM 5405 O O . ARG A 1 722 ? 5.039 22.686 32.933 1.00 87.75 722 ARG A O 1
ATOM 5412 N N . ASN A 1 723 ? 5.057 21.658 30.935 1.00 86.88 723 ASN A N 1
ATOM 5413 C CA . ASN A 1 723 ? 4.706 22.834 30.129 1.00 86.88 723 ASN A CA 1
ATOM 5414 C C . ASN A 1 723 ? 3.205 22.908 29.804 1.00 86.88 723 ASN A C 1
ATOM 5416 O O . ASN A 1 723 ? 2.796 23.702 28.955 1.00 86.88 723 ASN A O 1
ATOM 5420 N N . TRP A 1 724 ? 2.398 22.053 30.430 1.00 93.38 724 TRP A N 1
ATOM 5421 C CA . TRP A 1 724 ? 0.971 21.940 30.179 1.00 93.38 724 TRP A CA 1
ATOM 5422 C C . TRP A 1 724 ? 0.164 22.346 31.408 1.00 93.38 724 TRP A C 1
ATOM 5424 O O . TRP A 1 724 ? 0.464 21.977 32.548 1.00 93.38 724 TRP A O 1
ATOM 5434 N N . LYS A 1 725 ? -0.912 23.084 31.146 1.00 94.94 725 LYS A N 1
ATOM 5435 C CA . LYS A 1 725 ? -1.976 23.370 32.106 1.00 94.94 725 LYS A CA 1
ATOM 5436 C C . LYS A 1 725 ? -3.238 22.663 31.661 1.00 94.94 725 LYS A C 1
ATOM 5438 O O . LYS A 1 725 ? -3.620 22.767 30.500 1.00 94.94 725 LYS A O 1
ATOM 5443 N N . ALA A 1 726 ? -3.869 21.964 32.587 1.00 95.81 726 ALA A N 1
ATOM 5444 C CA . ALA A 1 726 ? -5.085 21.208 32.372 1.00 95.81 726 ALA A CA 1
ATOM 5445 C C . ALA A 1 726 ? -6.253 21.861 33.122 1.00 95.81 726 ALA A C 1
ATOM 5447 O O . ALA A 1 726 ? -6.097 22.304 34.263 1.00 95.81 726 ALA A O 1
ATOM 5448 N N . GLN A 1 727 ? -7.423 21.903 32.489 1.00 96.06 727 GLN A N 1
ATOM 5449 C CA . GLN A 1 727 ? -8.672 22.350 33.098 1.00 96.06 727 GLN A CA 1
ATOM 5450 C C . GLN A 1 727 ? -9.795 21.360 32.786 1.00 96.06 727 GLN A C 1
ATOM 5452 O O . GLN A 1 727 ? -9.931 20.907 31.650 1.00 96.06 727 GLN A O 1
ATOM 5457 N N . VAL A 1 728 ? -10.609 21.041 33.790 1.00 96.81 728 VAL A N 1
ATOM 5458 C CA . VAL A 1 728 ? -11.798 20.193 33.628 1.00 96.81 728 VAL A CA 1
ATOM 5459 C C . VAL A 1 728 ? -12.958 21.028 33.075 1.00 96.81 728 VAL A C 1
ATOM 5461 O O . VAL A 1 728 ? -13.357 22.014 33.693 1.00 96.81 728 VAL A O 1
ATOM 5464 N N . ALA A 1 729 ? -13.499 20.642 31.922 1.00 95.06 729 ALA A N 1
ATOM 5465 C CA . ALA A 1 729 ? -14.625 21.289 31.246 1.00 95.06 729 ALA A CA 1
ATOM 5466 C C . ALA A 1 729 ? -15.994 20.887 31.843 1.00 95.06 729 ALA A C 1
ATOM 5468 O O . ALA A 1 729 ? -16.067 20.137 32.822 1.00 95.06 729 ALA A O 1
ATOM 5469 N N . GLU A 1 730 ? -17.094 21.412 31.289 1.00 93.75 730 GLU A N 1
ATOM 5470 C CA . GLU A 1 730 ? -18.471 21.139 31.752 1.00 93.75 730 GLU A CA 1
ATOM 5471 C C . GLU A 1 730 ? -18.842 19.650 31.661 1.00 93.75 730 GLU A C 1
ATOM 5473 O O . GLU A 1 730 ? -19.442 19.097 32.578 1.00 93.75 730 GLU A O 1
ATOM 5478 N N . ASP A 1 731 ? -18.428 18.979 30.589 1.00 91.31 731 ASP A N 1
ATOM 5479 C CA . ASP A 1 731 ? -18.643 17.548 30.347 1.00 91.31 731 ASP A CA 1
ATOM 5480 C C . ASP A 1 731 ? -17.636 16.640 31.075 1.00 91.31 731 ASP A C 1
ATOM 5482 O O . ASP A 1 731 ? -17.628 15.431 30.852 1.00 91.31 731 ASP A O 1
ATOM 5486 N N . HIS A 1 732 ? -16.793 17.207 31.944 1.00 92.81 732 HIS A N 1
ATOM 5487 C CA . HIS A 1 732 ? -15.672 16.542 32.615 1.00 92.81 732 HIS A CA 1
ATOM 5488 C C . HIS A 1 732 ? -14.523 16.092 31.692 1.00 92.81 732 HIS A C 1
ATOM 5490 O O . HIS A 1 732 ? -13.652 15.320 32.116 1.00 92.81 732 HIS A O 1
ATOM 5496 N N . SER A 1 733 ? -14.463 16.584 30.451 1.00 94.56 733 SER A N 1
ATOM 5497 C CA . SER A 1 733 ? -13.262 16.476 29.616 1.00 94.56 733 SER A CA 1
ATOM 5498 C C . SER A 1 733 ? -12.130 17.314 30.202 1.00 94.56 733 SER A C 1
ATOM 5500 O O . SER A 1 733 ? -12.350 18.419 30.692 1.00 94.56 733 SER A O 1
ATOM 5502 N N . ILE A 1 734 ? -10.899 16.807 30.152 1.00 96.06 734 ILE A N 1
ATOM 5503 C CA . ILE A 1 734 ? -9.712 17.555 30.567 1.00 96.06 734 ILE A CA 1
ATOM 5504 C C . ILE A 1 734 ? -9.115 18.207 29.325 1.00 96.06 734 ILE A C 1
ATOM 5506 O O . ILE A 1 734 ? -8.649 17.524 28.415 1.00 96.06 734 ILE A O 1
ATOM 5510 N N . VAL A 1 735 ? -9.135 19.535 29.280 1.00 96.69 735 VAL A N 1
ATOM 5511 C CA . VAL A 1 735 ? -8.533 20.323 28.203 1.00 96.69 735 VAL A CA 1
ATOM 5512 C C . VAL A 1 735 ? -7.148 20.760 28.649 1.00 96.69 735 VAL A C 1
ATOM 5514 O O . VAL A 1 735 ? -7.021 21.455 29.657 1.00 96.69 735 VAL A O 1
ATOM 5517 N N . LEU A 1 736 ? -6.116 20.365 27.905 1.00 96.75 736 LEU A N 1
ATOM 5518 C CA . LEU A 1 736 ? -4.746 20.791 28.156 1.00 96.75 736 LEU A CA 1
ATOM 5519 C C . LEU A 1 736 ? -4.342 21.856 27.143 1.00 96.75 736 LEU A C 1
ATOM 5521 O O . LEU A 1 736 ? -4.564 21.705 25.939 1.00 96.75 736 LEU A O 1
ATOM 5525 N N . VAL A 1 737 ? -3.705 22.912 27.635 1.00 94.69 737 VAL A N 1
ATOM 5526 C CA . VAL A 1 737 ? -3.117 23.977 26.825 1.00 94.69 737 VAL A CA 1
ATOM 5527 C C . VAL A 1 737 ? -1.649 24.119 27.201 1.00 94.69 737 VAL A C 1
ATOM 5529 O O . VAL A 1 737 ? -1.298 24.152 28.384 1.00 94.69 737 VAL A O 1
ATOM 5532 N N . GLN A 1 738 ? -0.790 24.176 26.189 1.00 89.44 738 GLN A N 1
ATOM 5533 C CA . GLN A 1 738 ? 0.635 24.417 26.378 1.00 89.44 738 GLN A CA 1
ATOM 5534 C C . GLN A 1 738 ? 0.876 25.897 26.721 1.00 89.44 738 GLN A C 1
ATOM 5536 O O . GLN A 1 738 ? 0.319 26.781 26.071 1.00 89.44 738 GLN A O 1
ATOM 5541 N N . GLU A 1 739 ? 1.705 26.186 27.726 1.00 80.44 739 GLU A N 1
ATOM 5542 C CA . GLU A 1 739 ? 2.000 27.569 28.130 1.00 80.44 739 GLU A CA 1
ATOM 5543 C C . GLU A 1 739 ? 2.776 28.361 27.053 1.00 80.44 739 GLU A C 1
ATOM 5545 O O . GLU A 1 739 ? 3.702 27.848 26.414 1.00 80.44 739 GLU A O 1
ATOM 5550 N N . GLU A 1 740 ? 2.429 29.644 26.866 1.00 61.47 740 GLU A N 1
ATOM 5551 C CA . GLU A 1 740 ? 3.130 30.550 25.945 1.00 61.47 740 GLU A CA 1
ATOM 5552 C C . GLU A 1 740 ? 4.592 30.774 26.377 1.00 61.47 740 GLU A C 1
ATOM 5554 O O . GLU A 1 740 ? 4.878 31.066 27.537 1.00 61.47 740 GLU A O 1
ATOM 5559 N N . GLY A 1 741 ? 5.533 30.654 25.430 1.00 55.12 741 GLY A N 1
ATOM 5560 C CA . GLY A 1 741 ? 6.977 30.821 25.665 1.00 55.12 741 GLY A CA 1
ATOM 5561 C C . GLY A 1 741 ? 7.759 29.524 25.916 1.00 55.12 741 GLY A C 1
ATOM 5562 O O . GLY A 1 741 ? 8.986 29.562 25.980 1.00 55.12 741 GLY A O 1
ATOM 5563 N N . ALA A 1 742 ? 7.090 28.367 25.993 1.00 51.44 742 ALA A N 1
ATOM 5564 C CA . ALA A 1 742 ? 7.756 27.066 26.114 1.00 51.44 742 ALA A CA 1
ATOM 5565 C C . ALA A 1 742 ? 8.366 26.552 24.787 1.00 51.44 742 ALA A C 1
ATOM 5567 O O . ALA A 1 742 ? 9.267 25.714 24.810 1.00 51.44 742 ALA A O 1
ATOM 5568 N N . SER A 1 743 ? 7.907 27.058 23.631 1.00 43.94 743 SER A N 1
ATOM 5569 C CA . SER A 1 743 ? 8.152 26.451 22.309 1.00 43.94 743 SER A CA 1
ATOM 5570 C C . SER A 1 743 ? 9.461 26.832 21.604 1.00 43.94 743 SER A C 1
ATOM 5572 O O . SER A 1 743 ? 9.650 26.420 20.466 1.00 43.94 743 SER A O 1
ATOM 5574 N N . ASP A 1 744 ? 10.355 27.600 22.232 1.00 40.81 744 ASP A N 1
ATOM 5575 C CA . ASP A 1 744 ? 11.623 28.030 21.606 1.00 40.81 744 ASP A CA 1
ATOM 5576 C C . ASP A 1 744 ? 12.845 27.214 22.048 1.00 40.81 744 ASP A C 1
ATOM 5578 O O . ASP A 1 744 ? 13.987 27.500 21.672 1.00 40.81 744 ASP A O 1
ATOM 5582 N N . ARG A 1 745 ? 12.638 26.145 22.825 1.00 44.75 745 ARG A N 1
ATOM 5583 C CA . ARG A 1 745 ? 13.712 25.189 23.080 1.00 44.75 745 ARG A CA 1
ATOM 5584 C C . ARG A 1 745 ? 13.903 24.326 21.838 1.00 44.75 745 ARG A C 1
ATOM 5586 O O . ARG A 1 745 ? 13.256 23.295 21.686 1.00 44.75 745 ARG A O 1
ATOM 5593 N N . ARG A 1 746 ? 14.867 24.714 20.988 1.00 45.81 746 ARG A N 1
ATOM 5594 C CA . ARG A 1 746 ? 15.662 23.736 20.221 1.00 45.81 746 ARG A CA 1
ATOM 5595 C C . ARG A 1 746 ? 15.909 22.556 21.153 1.00 45.81 746 ARG A C 1
ATOM 5597 O O . ARG A 1 746 ? 16.296 22.797 22.300 1.00 45.81 746 ARG A O 1
ATOM 5604 N N . VAL A 1 747 ? 15.668 21.325 20.699 1.00 48.34 747 VAL A N 1
ATOM 5605 C CA . VAL A 1 747 ? 16.071 20.152 21.482 1.00 48.34 747 VAL A CA 1
ATOM 5606 C C . VAL A 1 747 ? 17.558 20.358 21.746 1.00 48.34 747 VAL A C 1
ATOM 5608 O O . VAL A 1 747 ? 18.353 20.366 20.806 1.00 48.34 747 VAL A O 1
ATOM 5611 N N . ALA A 1 748 ? 17.917 20.672 22.992 1.00 42.31 748 ALA A N 1
ATOM 5612 C CA . ALA A 1 748 ? 19.296 20.892 23.384 1.00 42.31 748 ALA A CA 1
ATOM 5613 C C . ALA A 1 748 ? 19.931 19.509 23.417 1.00 42.31 748 ALA A C 1
ATOM 5615 O O . ALA A 1 748 ? 20.021 18.866 24.455 1.00 42.31 748 ALA A O 1
ATOM 5616 N N . VAL A 1 749 ? 20.261 19.006 22.233 1.00 47.22 749 VAL A N 1
ATOM 5617 C CA . VAL A 1 749 ? 21.022 17.785 22.072 1.00 47.22 749 VAL A CA 1
ATOM 5618 C C . VAL A 1 749 ? 22.453 18.156 22.463 1.00 47.22 749 VAL A C 1
ATOM 5620 O O . VAL A 1 749 ? 23.275 18.483 21.609 1.00 47.22 749 VAL A O 1
ATOM 5623 N N . GLU A 1 750 ? 22.742 18.169 23.768 1.00 42.78 750 GLU A N 1
ATOM 5624 C CA . GLU A 1 750 ? 24.110 18.127 24.300 1.00 42.78 750 GLU A CA 1
ATOM 5625 C C . GLU A 1 750 ? 24.693 16.732 24.016 1.00 42.78 750 GLU A C 1
ATOM 5627 O O . GLU A 1 750 ? 24.975 15.946 24.910 1.00 42.78 750 GLU A O 1
ATOM 5632 N N . THR A 1 751 ? 24.821 16.371 22.741 1.00 47.12 751 THR A N 1
ATOM 5633 C CA . THR A 1 751 ? 25.620 15.207 22.351 1.00 47.12 751 THR A CA 1
ATOM 5634 C C . THR A 1 751 ? 27.068 15.643 22.290 1.00 47.12 751 THR A C 1
ATOM 5636 O O . THR A 1 751 ? 27.387 16.564 21.530 1.00 47.12 751 THR A O 1
ATOM 5639 N N . ASP A 1 752 ? 27.922 14.952 23.039 1.00 48.84 752 ASP A N 1
ATOM 5640 C CA . ASP A 1 752 ? 29.365 14.959 22.824 1.00 48.84 752 ASP A CA 1
ATOM 5641 C C . ASP A 1 752 ? 29.656 14.739 21.324 1.00 48.84 752 ASP A C 1
ATOM 5643 O O . ASP A 1 752 ? 28.977 13.954 20.656 1.00 48.84 752 ASP A O 1
ATOM 5647 N N . GLU A 1 753 ? 30.624 15.460 20.755 1.00 51.41 753 GLU A N 1
ATOM 5648 C CA . GLU A 1 753 ? 30.854 15.500 19.298 1.00 51.41 753 GLU A CA 1
ATOM 5649 C C . GLU A 1 753 ? 31.182 14.116 18.696 1.00 51.41 753 GLU A C 1
ATOM 5651 O O . GLU A 1 753 ? 31.071 13.936 17.481 1.00 51.41 753 GLU A O 1
ATOM 5656 N N . ALA A 1 754 ? 31.549 13.139 19.533 1.00 51.88 754 ALA A N 1
ATOM 5657 C CA . ALA A 1 754 ? 32.059 11.830 19.139 1.00 51.88 754 ALA A CA 1
ATOM 5658 C C . ALA A 1 754 ? 31.064 10.651 19.233 1.00 51.88 754 ALA A C 1
ATOM 5660 O O . ALA A 1 754 ? 31.386 9.576 18.724 1.00 51.88 754 ALA A O 1
ATOM 5661 N N . THR A 1 755 ? 29.890 10.788 19.865 1.00 64.31 755 THR A N 1
ATOM 5662 C CA . THR A 1 755 ? 28.990 9.647 20.144 1.00 64.31 755 THR A CA 1
ATOM 5663 C C . THR A 1 755 ? 27.696 9.687 19.319 1.00 64.31 755 THR A C 1
ATOM 5665 O O . THR A 1 755 ? 26.965 10.676 19.303 1.00 64.31 755 THR A O 1
ATOM 5668 N N . CYS A 1 756 ? 27.404 8.589 18.609 1.00 74.06 756 CYS A N 1
ATOM 5669 C CA . CYS A 1 756 ? 26.138 8.390 17.896 1.00 74.06 756 CYS A CA 1
ATOM 5670 C C . CYS A 1 756 ? 25.086 7.855 18.875 1.00 74.06 756 CYS A C 1
ATOM 5672 O O . CYS A 1 756 ? 25.252 6.754 19.403 1.00 74.06 756 CYS A O 1
ATOM 5674 N N . ASP A 1 757 ? 24.022 8.624 19.112 1.00 77.88 757 ASP A N 1
ATOM 5675 C CA . ASP A 1 757 ? 22.890 8.196 19.937 1.00 77.88 757 ASP A CA 1
ATOM 5676 C C . ASP A 1 757 ? 21.976 7.256 19.117 1.00 77.88 757 ASP A C 1
ATOM 5678 O O . ASP A 1 757 ? 21.403 7.692 18.108 1.00 77.88 757 ASP A O 1
ATOM 5682 N N . PRO A 1 758 ? 21.810 5.979 19.524 1.00 76.06 758 PRO A N 1
ATOM 5683 C CA . PRO A 1 758 ? 20.955 5.016 18.828 1.00 76.06 758 PRO A CA 1
ATOM 5684 C C . PRO A 1 758 ? 19.483 5.441 18.718 1.00 76.06 758 PRO A C 1
ATOM 5686 O O . PRO A 1 758 ? 18.811 5.039 17.767 1.00 76.06 758 PRO A O 1
ATOM 5689 N N . VAL A 1 759 ? 18.977 6.247 19.660 1.00 74.06 759 VAL A N 1
ATOM 5690 C CA . VAL A 1 759 ? 17.600 6.767 19.651 1.00 74.06 759 VAL A CA 1
ATOM 5691 C C . VAL A 1 759 ? 17.442 7.799 18.540 1.00 74.06 759 VAL A C 1
ATOM 5693 O O . VAL A 1 759 ? 16.553 7.684 17.693 1.00 74.06 759 VAL A O 1
ATOM 5696 N N . LEU A 1 760 ? 18.332 8.793 18.505 1.00 80.12 760 LEU A N 1
ATOM 5697 C CA . LEU A 1 760 ? 18.316 9.827 17.472 1.00 80.12 760 LEU A CA 1
ATOM 5698 C C . LEU A 1 760 ? 18.595 9.243 16.084 1.00 80.12 760 LEU A C 1
ATOM 5700 O O . LEU A 1 760 ? 17.989 9.686 15.110 1.00 80.12 760 LEU A O 1
ATOM 5704 N N . LEU A 1 761 ? 19.455 8.227 15.984 1.00 82.75 761 LEU A N 1
ATOM 5705 C CA . LEU A 1 761 ? 19.743 7.544 14.726 1.00 82.75 761 LEU A CA 1
ATOM 5706 C C . LEU A 1 761 ? 18.478 6.948 14.093 1.00 82.75 761 LEU A C 1
ATOM 5708 O O . LEU A 1 761 ? 18.242 7.158 12.902 1.00 82.75 761 LEU A O 1
ATOM 5712 N N . GLU A 1 762 ? 17.650 6.253 14.876 1.00 79.88 762 GLU A N 1
ATOM 5713 C CA . GLU A 1 762 ? 16.391 5.685 14.380 1.00 79.88 762 GLU A CA 1
ATOM 5714 C C . GLU A 1 762 ? 15.360 6.777 14.043 1.00 79.88 762 GLU A C 1
ATOM 5716 O O . GLU A 1 762 ? 14.714 6.718 12.994 1.00 79.88 762 GLU A O 1
ATOM 5721 N N . ILE A 1 763 ? 15.269 7.832 14.863 1.00 80.88 763 ILE A N 1
ATOM 5722 C CA . ILE A 1 763 ? 14.418 9.001 14.587 1.00 80.88 763 ILE A CA 1
ATOM 5723 C C . ILE A 1 763 ? 14.780 9.631 13.233 1.00 80.88 763 ILE A C 1
ATOM 5725 O O . ILE A 1 763 ? 13.910 9.821 12.381 1.00 80.88 763 ILE A O 1
ATOM 5729 N N . PHE A 1 764 ? 16.061 9.922 12.989 1.00 86.50 764 PHE A N 1
ATOM 5730 C CA . PHE A 1 764 ? 16.507 10.520 11.729 1.00 86.50 764 PHE A CA 1
ATOM 5731 C C . PHE A 1 764 ? 16.334 9.576 10.533 1.00 86.50 764 PHE A C 1
ATOM 5733 O O . PHE A 1 764 ? 15.917 10.036 9.468 1.00 86.50 764 PHE A O 1
ATOM 5740 N N . ALA A 1 765 ? 16.585 8.270 10.700 1.00 83.75 765 ALA A N 1
ATOM 5741 C CA . ALA A 1 765 ? 16.337 7.270 9.657 1.00 83.75 765 ALA A CA 1
ATOM 5742 C C . ALA A 1 765 ? 14.882 7.324 9.168 1.00 83.75 765 ALA A C 1
ATOM 5744 O O . ALA A 1 765 ? 14.629 7.439 7.965 1.00 83.75 765 ALA A O 1
ATOM 5745 N N . SER A 1 766 ? 13.937 7.305 10.114 1.00 81.19 766 SER A N 1
ATOM 5746 C CA . SER A 1 766 ? 12.503 7.403 9.840 1.00 81.19 766 SER A CA 1
ATOM 5747 C C . SER A 1 766 ? 12.145 8.731 9.160 1.00 81.19 766 SER A C 1
ATOM 5749 O O . SER A 1 766 ? 11.499 8.738 8.109 1.00 81.19 766 SER A O 1
ATOM 5751 N N . ARG A 1 767 ? 12.640 9.863 9.683 1.00 85.25 767 ARG A N 1
ATOM 5752 C CA . ARG A 1 767 ? 12.365 11.207 9.146 1.00 85.25 767 ARG A CA 1
ATOM 5753 C C . ARG A 1 767 ? 12.790 11.372 7.690 1.00 85.25 767 ARG A C 1
ATOM 5755 O O . ARG A 1 767 ? 11.996 11.838 6.875 1.00 85.25 767 ARG A O 1
ATOM 5762 N N . PHE A 1 768 ? 14.020 10.994 7.338 1.00 90.56 768 PHE A N 1
ATOM 5763 C CA . PHE A 1 768 ? 14.502 11.151 5.962 1.00 90.56 768 PHE A CA 1
ATOM 5764 C C . PHE A 1 768 ? 13.753 10.240 4.985 1.00 90.56 768 PHE A C 1
ATOM 5766 O O . PHE A 1 768 ? 13.415 10.670 3.879 1.00 90.56 768 PHE A O 1
ATOM 5773 N N . GLN A 1 769 ? 13.442 9.007 5.401 1.00 86.94 769 GLN A N 1
ATOM 5774 C CA . GLN A 1 769 ? 12.624 8.094 4.605 1.00 86.94 769 GLN A CA 1
ATOM 5775 C C . GLN A 1 769 ? 11.212 8.651 4.390 1.00 86.94 769 GLN A C 1
ATOM 5777 O O . GLN A 1 769 ? 10.678 8.567 3.284 1.00 86.94 769 GLN A O 1
ATOM 5782 N N . GLN A 1 770 ? 10.623 9.262 5.418 1.00 83.12 770 GLN A N 1
ATOM 5783 C CA . GLN A 1 770 ? 9.291 9.842 5.333 1.00 83.12 770 GLN A CA 1
ATOM 5784 C C . GLN A 1 770 ? 9.246 11.055 4.402 1.00 83.12 770 GLN A C 1
ATOM 5786 O O . GLN A 1 770 ? 8.322 11.144 3.599 1.00 83.12 770 GLN A O 1
ATOM 5791 N N . ILE A 1 771 ? 10.253 11.937 4.431 1.00 89.00 771 ILE A N 1
ATOM 5792 C CA . ILE A 1 771 ? 10.362 13.052 3.473 1.00 89.00 771 ILE A CA 1
ATOM 5793 C C . ILE A 1 771 ? 10.354 12.509 2.036 1.00 89.00 771 ILE A C 1
ATOM 5795 O O . ILE A 1 771 ? 9.555 12.951 1.211 1.00 89.00 771 ILE A O 1
ATOM 5799 N N . ALA A 1 772 ? 11.169 11.491 1.744 1.00 90.88 772 ALA A N 1
ATOM 5800 C CA . ALA A 1 772 ? 11.195 10.861 0.425 1.00 90.88 772 ALA A CA 1
ATOM 5801 C C . ALA A 1 772 ? 9.839 10.230 0.041 1.00 90.88 772 ALA A C 1
ATOM 5803 O O . ALA A 1 772 ? 9.380 10.388 -1.093 1.00 90.88 772 ALA A O 1
ATOM 5804 N N . ASN A 1 773 ? 9.168 9.549 0.976 1.00 85.88 773 ASN A N 1
ATOM 5805 C CA . ASN A 1 773 ? 7.854 8.941 0.743 1.00 85.88 773 ASN A CA 1
ATOM 5806 C C . ASN A 1 773 ? 6.770 9.998 0.473 1.00 85.88 773 ASN A C 1
ATOM 5808 O O . ASN A 1 773 ? 5.960 9.819 -0.437 1.00 85.88 773 ASN A O 1
ATOM 5812 N N . GLN A 1 774 ? 6.765 11.109 1.217 1.00 83.19 774 GLN A N 1
ATOM 5813 C CA . GLN A 1 774 ? 5.812 12.209 1.030 1.00 83.19 774 GLN A CA 1
ATOM 5814 C C . GLN A 1 774 ? 5.985 12.880 -0.331 1.00 83.19 774 GLN A C 1
ATOM 5816 O O . GLN A 1 774 ? 5.002 13.086 -1.043 1.00 83.19 774 GLN A O 1
ATOM 5821 N N . MET A 1 775 ? 7.230 13.123 -0.750 1.00 90.31 775 MET A N 1
ATOM 5822 C CA . MET A 1 775 ? 7.519 13.574 -2.113 1.00 90.31 775 MET A CA 1
ATOM 5823 C C . MET A 1 775 ? 6.924 12.614 -3.155 1.00 90.31 775 MET A C 1
ATOM 5825 O O . MET A 1 775 ? 6.282 13.051 -4.111 1.00 90.31 775 MET A O 1
ATOM 5829 N N . GLY A 1 776 ? 7.085 11.304 -2.946 1.00 88.88 776 GLY A N 1
ATOM 5830 C CA . GLY A 1 776 ? 6.532 10.279 -3.826 1.00 88.88 776 GLY A CA 1
ATOM 5831 C C . GLY A 1 776 ? 5.002 10.261 -3.871 1.00 88.88 776 GLY A C 1
ATOM 5832 O O . GLY A 1 776 ? 4.428 10.053 -4.940 1.00 88.88 776 GLY A O 1
ATOM 5833 N N . LEU A 1 777 ? 4.327 10.509 -2.745 1.00 82.56 777 LEU A N 1
ATOM 5834 C CA . LEU A 1 777 ? 2.865 10.633 -2.686 1.00 82.56 777 LEU A CA 1
ATOM 5835 C C . LEU A 1 777 ? 2.369 11.860 -3.458 1.00 82.56 777 LEU A C 1
ATOM 5837 O O . LEU A 1 777 ? 1.402 11.754 -4.212 1.00 82.56 777 LEU A O 1
ATOM 5841 N N . VAL A 1 778 ? 3.039 13.008 -3.307 1.00 83.56 778 VAL A N 1
ATOM 5842 C CA . VAL A 1 778 ? 2.714 14.228 -4.063 1.00 83.56 778 VAL A CA 1
ATOM 5843 C C . VAL A 1 778 ? 2.884 13.982 -5.560 1.00 83.56 778 VAL A C 1
ATOM 5845 O O . VAL A 1 778 ? 1.954 14.249 -6.323 1.00 83.56 778 VAL A O 1
ATOM 5848 N N . LEU A 1 779 ? 4.017 13.409 -5.980 1.00 88.81 779 LEU A N 1
ATOM 5849 C CA . LEU A 1 779 ? 4.301 13.106 -7.385 1.00 88.81 779 LEU A CA 1
ATOM 5850 C C . LEU A 1 779 ? 3.248 12.164 -7.990 1.00 88.81 779 LEU A C 1
ATOM 5852 O O . LEU A 1 779 ? 2.642 12.493 -9.007 1.00 88.81 779 LEU A O 1
ATOM 5856 N N . GLY A 1 780 ? 2.955 11.039 -7.330 1.00 84.38 780 GLY A N 1
ATOM 5857 C CA . GLY A 1 780 ? 1.979 10.063 -7.825 1.00 84.38 780 GLY A CA 1
ATOM 5858 C C . GLY A 1 780 ? 0.550 10.609 -7.951 1.00 84.38 780 GLY A C 1
ATOM 5859 O O . GLY A 1 780 ? -0.182 10.201 -8.848 1.00 84.38 780 GLY A O 1
ATOM 5860 N N . ARG A 1 781 ? 0.141 11.556 -7.091 1.00 80.94 781 ARG A N 1
ATOM 5861 C CA . ARG A 1 781 ? -1.207 12.161 -7.138 1.00 80.94 781 ARG A CA 1
ATOM 5862 C C . ARG A 1 781 ? -1.345 13.276 -8.173 1.00 80.94 781 ARG A C 1
ATOM 5864 O O . ARG A 1 781 ? -2.466 13.573 -8.578 1.00 80.94 781 ARG A O 1
ATOM 5871 N N . THR A 1 782 ? -0.236 13.894 -8.574 1.00 81.81 782 THR A N 1
ATOM 5872 C CA . THR A 1 782 ? -0.233 15.113 -9.398 1.00 81.81 782 THR A CA 1
ATOM 5873 C C . THR A 1 782 ? 0.294 14.907 -10.820 1.00 81.81 782 THR A C 1
ATOM 5875 O O . THR A 1 782 ? 0.087 15.776 -11.671 1.00 81.81 782 THR A O 1
ATOM 5878 N N . ALA A 1 783 ? 0.932 13.768 -11.097 1.00 86.44 783 ALA A N 1
ATOM 5879 C CA . ALA A 1 783 ? 1.352 13.370 -12.437 1.00 86.44 783 ALA A CA 1
ATOM 5880 C C . ALA A 1 783 ? 0.167 12.996 -13.351 1.00 86.44 783 ALA A C 1
ATOM 5882 O O . ALA A 1 783 ? -0.896 12.568 -12.888 1.00 86.44 783 ALA A O 1
ATOM 5883 N N . ILE A 1 784 ? 0.367 13.156 -14.661 1.00 84.31 784 ILE A N 1
ATOM 5884 C CA . ILE A 1 784 ? -0.603 12.826 -15.715 1.00 84.31 784 ILE A CA 1
ATOM 5885 C C . ILE A 1 784 ? -0.256 11.494 -16.391 1.00 84.31 784 ILE A C 1
ATOM 5887 O O . ILE A 1 784 ? -1.162 10.728 -16.725 1.00 84.31 784 ILE A O 1
ATOM 5891 N N . SER A 1 785 ? 1.025 11.163 -16.571 1.00 82.81 785 SER A N 1
ATOM 5892 C CA . SER A 1 785 ? 1.370 9.922 -17.274 1.00 82.81 785 SER A CA 1
ATOM 5893 C C . SER A 1 785 ? 0.932 8.672 -16.504 1.00 82.81 785 SER A C 1
ATOM 5895 O O . SER A 1 785 ? 1.014 8.585 -15.273 1.00 82.81 785 SER A O 1
ATOM 5897 N N . VAL A 1 786 ? 0.492 7.652 -17.251 1.00 81.88 786 VAL A N 1
ATOM 5898 C CA . VAL A 1 786 ? 0.162 6.316 -16.712 1.00 81.88 786 VAL A CA 1
ATOM 5899 C C . VAL A 1 786 ? 1.359 5.710 -15.975 1.00 81.88 786 VAL A C 1
ATOM 5901 O O . VAL A 1 786 ? 1.196 5.073 -14.932 1.00 81.88 786 VAL A O 1
ATOM 5904 N N . ASN A 1 787 ? 2.564 5.944 -16.492 1.00 85.69 787 ASN A N 1
ATOM 5905 C CA . ASN A 1 787 ? 3.811 5.428 -15.944 1.00 85.69 787 ASN A CA 1
ATOM 5906 C C . ASN A 1 787 ? 4.066 5.902 -14.515 1.00 85.69 787 ASN A C 1
ATOM 5908 O O . ASN A 1 787 ? 4.367 5.087 -13.642 1.00 85.69 787 ASN A O 1
ATOM 5912 N N . VAL A 1 788 ? 3.877 7.192 -14.246 1.00 85.75 788 VAL A N 1
ATOM 5913 C CA . VAL A 1 788 ? 4.104 7.732 -12.907 1.00 85.75 788 VAL A CA 1
ATOM 5914 C C . VAL A 1 788 ? 2.945 7.373 -11.979 1.00 85.75 788 VAL A C 1
ATOM 5916 O O . VAL A 1 788 ? 3.162 6.766 -10.932 1.00 85.75 788 VAL A O 1
ATOM 5919 N N . LYS A 1 789 ? 1.701 7.689 -12.353 1.00 82.75 789 LYS A N 1
ATOM 5920 C CA . LYS A 1 789 ? 0.570 7.646 -11.408 1.00 82.75 789 LYS A CA 1
ATOM 5921 C C . LYS A 1 789 ? 0.014 6.240 -11.131 1.00 82.75 789 LYS A C 1
ATOM 5923 O O . LYS A 1 789 ? -0.388 5.958 -10.005 1.00 82.75 789 LYS A O 1
ATOM 5928 N N . GLU A 1 790 ? 0.003 5.349 -12.128 1.00 80.12 790 GLU A N 1
ATOM 5929 C CA . GLU A 1 790 ? -0.540 3.986 -11.990 1.00 80.12 790 GLU A CA 1
ATOM 5930 C C . GLU A 1 790 ? 0.578 2.969 -11.803 1.00 80.12 790 GLU A C 1
ATOM 5932 O O . GLU A 1 790 ? 0.566 2.189 -10.847 1.00 80.12 790 GLU A O 1
ATOM 5937 N N . ARG A 1 791 ? 1.580 3.016 -12.687 1.00 86.94 791 ARG A N 1
ATOM 5938 C CA . ARG A 1 791 ? 2.667 2.033 -12.706 1.00 86.94 791 ARG A CA 1
ATOM 5939 C C . ARG A 1 791 ? 3.742 2.290 -11.647 1.00 86.94 791 ARG A C 1
ATOM 5941 O O . ARG A 1 791 ? 4.525 1.384 -11.368 1.00 86.94 791 ARG A O 1
ATOM 5948 N N . ARG A 1 792 ? 3.739 3.471 -11.013 1.00 88.06 792 ARG A N 1
ATOM 5949 C CA . ARG A 1 792 ? 4.709 3.907 -9.990 1.00 88.06 792 ARG A CA 1
ATOM 5950 C C . ARG A 1 792 ? 6.162 3.858 -10.464 1.00 88.06 792 ARG A C 1
ATOM 5952 O O . ARG A 1 792 ? 7.064 3.515 -9.704 1.00 88.06 792 ARG A O 1
ATOM 5959 N N . ASP A 1 793 ? 6.383 4.223 -11.720 1.00 91.56 793 ASP A N 1
ATOM 5960 C CA . ASP A 1 793 ? 7.708 4.272 -12.333 1.00 91.56 793 ASP A CA 1
ATOM 5961 C C . ASP A 1 793 ? 8.415 5.602 -12.010 1.00 91.56 793 ASP A C 1
ATOM 5963 O O . ASP A 1 793 ? 8.609 6.480 -12.854 1.00 91.56 793 ASP A O 1
ATOM 5967 N N . TYR A 1 794 ? 8.700 5.806 -10.722 1.00 92.75 794 TYR A N 1
ATOM 5968 C CA . TYR A 1 794 ? 9.374 6.996 -10.208 1.00 92.75 794 TYR A CA 1
ATOM 5969 C C . TYR A 1 794 ? 10.106 6.716 -8.891 1.00 92.75 794 TYR A C 1
ATOM 5971 O O . TYR A 1 794 ? 9.887 5.708 -8.225 1.00 92.75 794 TYR A O 1
ATOM 5979 N N . SER A 1 795 ? 11.004 7.600 -8.473 1.00 92.50 795 SER A N 1
ATOM 5980 C CA . SER A 1 795 ? 11.629 7.558 -7.146 1.00 92.50 795 SER A CA 1
ATOM 5981 C C . SER A 1 795 ? 11.926 8.963 -6.642 1.00 92.50 795 SER A C 1
ATOM 5983 O O . SER A 1 795 ? 12.230 9.862 -7.425 1.00 92.50 795 SER A O 1
ATOM 5985 N N . CYS A 1 796 ? 11.849 9.148 -5.328 1.00 93.94 796 CYS A N 1
ATOM 5986 C CA . CYS A 1 796 ? 12.133 10.411 -4.651 1.00 93.94 796 CYS A CA 1
ATOM 5987 C C . CYS A 1 796 ? 13.209 10.184 -3.596 1.00 93.94 796 CYS A C 1
ATOM 5989 O O . CYS A 1 796 ? 13.224 9.137 -2.951 1.00 93.94 796 CYS A O 1
ATOM 5991 N N . ALA A 1 797 ? 14.115 11.143 -3.426 1.00 94.31 797 ALA A N 1
ATOM 5992 C CA . ALA A 1 797 ? 15.287 10.963 -2.585 1.00 94.31 797 ALA A CA 1
ATOM 5993 C C . ALA A 1 797 ? 15.750 12.252 -1.899 1.00 94.31 797 ALA A C 1
ATOM 5995 O O . ALA A 1 797 ? 15.590 13.353 -2.432 1.00 94.31 797 ALA A O 1
ATOM 5996 N N . VAL A 1 798 ? 16.369 12.067 -0.731 1.00 95.50 798 VAL A N 1
ATOM 5997 C CA . VAL A 1 798 ? 17.020 13.098 0.085 1.00 95.50 798 VAL A CA 1
ATOM 5998 C C . VAL A 1 798 ? 18.532 12.895 0.024 1.00 95.50 798 VAL A C 1
ATOM 6000 O O . VAL A 1 798 ? 19.023 11.766 0.143 1.00 95.50 798 VAL A O 1
ATOM 6003 N N . PHE A 1 799 ? 19.268 13.991 -0.146 1.00 95.75 799 PHE A N 1
ATOM 6004 C CA . PHE A 1 799 ? 20.719 13.998 -0.291 1.00 95.75 799 PHE A CA 1
ATOM 6005 C C . PHE A 1 799 ? 21.361 15.000 0.661 1.00 95.75 799 PHE A C 1
ATOM 6007 O O . PHE A 1 799 ? 20.808 16.064 0.952 1.00 95.75 799 PHE A O 1
ATOM 6014 N N . ARG A 1 800 ? 22.579 14.675 1.084 1.00 94.81 800 ARG A N 1
ATOM 6015 C CA . ARG A 1 800 ? 23.451 15.579 1.832 1.00 94.81 800 ARG A CA 1
ATOM 6016 C C . ARG A 1 800 ? 23.968 16.714 0.925 1.00 94.81 800 ARG A C 1
ATOM 6018 O O . ARG A 1 800 ? 23.902 16.601 -0.299 1.00 94.81 800 ARG A O 1
ATOM 6025 N N . GLY A 1 801 ? 24.526 17.789 1.487 1.00 92.38 801 GLY A N 1
ATOM 6026 C CA . GLY A 1 801 ? 25.095 18.917 0.726 1.00 92.38 801 GLY A CA 1
ATOM 6027 C C . GLY A 1 801 ? 26.260 18.571 -0.220 1.00 92.38 801 GLY A C 1
ATOM 6028 O O . GLY A 1 801 ? 26.587 19.348 -1.114 1.00 92.38 801 GLY A O 1
ATOM 6029 N N . ASP A 1 802 ? 26.873 17.391 -0.078 1.00 92.81 802 ASP A N 1
ATOM 6030 C CA . ASP A 1 802 ? 27.860 16.844 -1.025 1.00 92.81 802 ASP A CA 1
ATOM 6031 C C . ASP A 1 802 ? 27.233 16.027 -2.178 1.00 92.81 802 ASP A C 1
ATOM 6033 O O . ASP A 1 802 ? 27.948 15.516 -3.044 1.00 92.81 802 ASP A O 1
ATOM 6037 N N . GLY A 1 803 ? 25.903 15.905 -2.201 1.00 92.81 803 GLY A N 1
ATOM 6038 C CA . GLY A 1 803 ? 25.146 15.123 -3.174 1.00 92.81 803 GLY A CA 1
ATOM 6039 C C . GLY A 1 803 ? 25.123 13.617 -2.894 1.00 92.81 803 GLY A C 1
ATOM 6040 O O . GLY A 1 803 ? 24.722 12.855 -3.776 1.00 92.81 803 GLY A O 1
ATOM 6041 N N . SER A 1 804 ? 25.568 13.156 -1.718 1.00 92.06 804 SER A N 1
ATOM 6042 C CA . SER A 1 804 ? 25.454 11.745 -1.325 1.00 92.06 804 SER A CA 1
ATOM 6043 C C . SER A 1 804 ? 24.017 11.366 -0.964 1.00 92.06 804 SER A C 1
ATOM 6045 O O . SER A 1 804 ? 23.308 12.122 -0.296 1.00 92.06 804 SER A O 1
ATOM 6047 N N . LEU A 1 805 ? 23.568 10.195 -1.429 1.00 92.56 805 LEU A N 1
ATOM 6048 C CA . LEU A 1 805 ? 22.211 9.697 -1.171 1.00 92.56 805 LEU A CA 1
ATOM 6049 C C . LEU A 1 805 ? 22.057 9.268 0.294 1.00 92.56 805 LEU A C 1
ATOM 6051 O O . LEU A 1 805 ? 22.826 8.426 0.756 1.00 92.56 805 LEU A O 1
ATOM 6055 N N . VAL A 1 806 ? 21.032 9.784 0.982 1.00 92.06 806 VAL A N 1
ATOM 6056 C CA . VAL A 1 806 ? 20.744 9.508 2.405 1.00 92.06 806 VAL A CA 1
ATOM 6057 C C . VAL A 1 806 ? 19.508 8.629 2.588 1.00 92.06 806 VAL A C 1
ATOM 6059 O O . VAL A 1 806 ? 19.522 7.713 3.407 1.00 92.06 806 VAL A O 1
ATOM 6062 N N . ALA A 1 807 ? 18.440 8.906 1.841 1.00 89.44 807 ALA A N 1
ATOM 6063 C CA . ALA A 1 807 ? 17.197 8.141 1.879 1.00 89.44 807 ALA A CA 1
ATOM 6064 C C . ALA A 1 807 ? 16.477 8.213 0.530 1.00 89.44 807 ALA A C 1
ATOM 6066 O O . ALA A 1 807 ? 16.608 9.199 -0.200 1.00 89.44 807 ALA A O 1
ATOM 6067 N N . ASN A 1 808 ? 15.705 7.176 0.200 1.00 84.88 808 ASN A N 1
ATOM 6068 C CA . ASN A 1 808 ? 14.980 7.063 -1.064 1.00 84.88 808 ASN A CA 1
ATOM 6069 C C . ASN A 1 808 ? 13.668 6.295 -0.859 1.00 84.88 808 ASN A C 1
ATOM 6071 O O . ASN A 1 808 ? 13.683 5.250 -0.214 1.00 84.88 808 ASN A O 1
ATOM 6075 N N . ALA A 1 809 ? 12.559 6.780 -1.420 1.00 78.88 809 ALA A N 1
ATOM 6076 C CA . ALA A 1 809 ? 11.299 6.046 -1.530 1.00 78.88 809 ALA A CA 1
ATOM 6077 C C . ALA A 1 809 ? 11.408 4.992 -2.647 1.00 78.88 809 ALA A C 1
ATOM 6079 O O . ALA A 1 809 ? 11.364 5.342 -3.833 1.00 78.88 809 ALA A O 1
ATOM 6080 N N . PRO A 1 810 ? 11.580 3.700 -2.312 1.00 67.06 810 PRO A N 1
ATOM 6081 C CA . PRO A 1 810 ? 12.062 2.751 -3.289 1.00 67.06 810 PRO A CA 1
ATOM 6082 C C . PRO A 1 810 ? 10.880 2.144 -4.049 1.00 67.06 810 PRO A C 1
ATOM 6084 O O . PRO A 1 810 ? 10.123 1.329 -3.520 1.00 67.06 810 PRO A O 1
ATOM 6087 N N . HIS A 1 811 ? 10.723 2.537 -5.313 1.00 78.31 811 HIS A N 1
ATOM 6088 C CA . HIS A 1 811 ? 9.785 1.887 -6.237 1.00 78.31 811 HIS A CA 1
ATOM 6089 C C . HIS A 1 811 ? 10.506 1.182 -7.385 1.00 78.31 811 HIS A C 1
ATOM 6091 O O . HIS A 1 811 ? 10.062 0.121 -7.804 1.00 78.31 811 HIS A O 1
ATOM 6097 N N . VAL A 1 812 ? 11.649 1.701 -7.847 1.00 87.06 812 VAL A N 1
ATOM 6098 C CA . VAL A 1 812 ? 12.381 1.131 -8.987 1.00 87.06 812 VAL A CA 1
ATOM 6099 C C . VAL A 1 812 ? 13.873 1.015 -8.651 1.00 87.06 812 VAL A C 1
ATOM 6101 O O . VAL A 1 812 ? 14.551 2.036 -8.519 1.00 87.06 812 VAL A O 1
ATOM 6104 N N . PRO A 1 813 ? 14.424 -0.207 -8.508 1.00 87.75 813 PRO A N 1
ATOM 6105 C CA . PRO A 1 813 ? 15.808 -0.385 -8.072 1.00 87.75 813 PRO A CA 1
ATOM 6106 C C . PRO A 1 813 ? 16.872 0.249 -8.967 1.00 87.75 813 PRO A C 1
ATOM 6108 O O . PRO A 1 813 ? 17.908 0.658 -8.455 1.00 87.75 813 PRO A O 1
ATOM 6111 N N . VAL A 1 814 ? 16.634 0.391 -10.274 1.00 87.06 814 VAL A N 1
ATOM 6112 C CA . VAL A 1 814 ? 17.614 1.017 -11.179 1.00 87.06 814 VAL A CA 1
ATOM 6113 C C . VAL A 1 814 ? 17.842 2.507 -10.908 1.00 87.06 814 VAL A C 1
ATOM 6115 O O . VAL A 1 814 ? 18.899 3.043 -11.234 1.00 87.06 814 VAL A O 1
ATOM 6118 N N . HIS A 1 815 ? 16.899 3.180 -10.242 1.00 86.94 815 HIS A N 1
ATOM 6119 C CA . HIS A 1 815 ? 17.089 4.561 -9.795 1.00 86.94 815 HIS A CA 1
ATOM 6120 C C . HIS A 1 815 ? 18.065 4.655 -8.607 1.00 86.94 815 HIS A C 1
ATOM 6122 O O . HIS A 1 815 ? 18.657 5.714 -8.367 1.00 86.94 815 HIS A O 1
ATOM 6128 N N . LEU A 1 816 ? 18.251 3.558 -7.860 1.00 73.12 816 LEU A N 1
ATOM 6129 C CA . LEU A 1 816 ? 19.119 3.501 -6.686 1.00 73.12 816 LEU A CA 1
ATOM 6130 C C . LEU A 1 816 ? 20.587 3.618 -7.122 1.00 73.12 816 LEU A C 1
ATOM 6132 O O . LEU A 1 816 ? 21.014 2.983 -8.072 1.00 73.12 816 LEU A O 1
ATOM 6136 N N . GLY A 1 817 ? 21.384 4.459 -6.459 1.00 70.12 817 GLY A N 1
ATOM 6137 C CA . GLY A 1 817 ? 22.805 4.671 -6.796 1.00 70.12 817 GLY A CA 1
ATOM 6138 C C . GLY A 1 817 ? 23.078 5.586 -8.006 1.00 70.12 817 GLY A C 1
ATOM 6139 O O . GLY A 1 817 ? 24.108 6.264 -8.036 1.00 70.12 817 GLY A O 1
ATOM 6140 N N . ALA A 1 818 ? 22.145 5.701 -8.957 1.00 80.94 818 ALA A N 1
ATOM 6141 C CA . ALA A 1 818 ? 22.287 6.576 -10.126 1.00 80.94 818 ALA A CA 1
ATOM 6142 C C . ALA A 1 818 ? 21.984 8.060 -9.816 1.00 80.94 818 ALA A C 1
ATOM 6144 O O . ALA A 1 818 ? 22.671 8.966 -10.296 1.00 80.94 818 ALA A O 1
ATOM 6145 N N . MET A 1 819 ? 20.996 8.339 -8.955 1.00 88.81 819 MET A N 1
ATOM 6146 C CA . MET A 1 819 ? 20.580 9.720 -8.661 1.00 88.81 819 MET A CA 1
ATOM 6147 C C . MET A 1 819 ? 21.661 10.561 -7.955 1.00 88.81 819 MET A C 1
ATOM 6149 O O . MET A 1 819 ? 21.773 11.749 -8.245 1.00 88.81 819 MET A O 1
ATOM 6153 N N . GLY A 1 820 ? 22.502 9.968 -7.096 1.00 89.88 820 GLY A N 1
ATOM 6154 C CA . GLY A 1 820 ? 23.605 10.693 -6.440 1.00 89.88 820 GLY A CA 1
ATOM 6155 C C . GLY A 1 820 ? 24.623 11.246 -7.446 1.00 89.88 820 GLY A C 1
ATOM 6156 O O . GLY A 1 820 ? 25.058 12.392 -7.342 1.00 89.88 820 GLY A O 1
ATOM 6157 N N . HIS A 1 821 ? 24.921 10.480 -8.502 1.00 90.12 821 HIS A N 1
ATOM 6158 C CA . HIS A 1 821 ? 25.740 10.955 -9.623 1.00 90.12 821 HIS A CA 1
ATOM 6159 C C . HIS A 1 821 ? 25.081 12.126 -10.362 1.00 90.12 821 HIS A C 1
ATOM 6161 O O . HIS A 1 821 ? 25.768 13.078 -10.729 1.00 90.12 821 HIS A O 1
ATOM 6167 N N . THR A 1 822 ? 23.753 12.089 -10.519 1.00 94.00 822 THR A N 1
ATOM 6168 C CA . THR A 1 822 ? 22.992 13.167 -11.172 1.00 94.00 822 THR A CA 1
ATOM 6169 C C . THR A 1 822 ? 23.073 14.469 -10.386 1.00 94.00 822 THR A C 1
ATOM 6171 O O . THR A 1 822 ? 23.403 15.509 -10.955 1.00 94.00 822 THR A O 1
ATOM 6174 N N . VAL A 1 823 ? 22.843 14.414 -9.070 1.00 95.06 823 VAL A N 1
ATOM 6175 C CA . VAL A 1 823 ? 22.931 15.590 -8.190 1.00 95.06 823 VAL A CA 1
ATOM 6176 C C . VAL A 1 823 ? 24.335 16.193 -8.246 1.00 95.06 823 VAL A C 1
ATOM 6178 O O . VAL A 1 823 ? 24.479 17.384 -8.515 1.00 95.06 823 VAL A O 1
ATOM 6181 N N . ARG A 1 824 ? 25.384 15.370 -8.114 1.00 94.44 824 ARG A N 1
ATOM 6182 C CA . ARG A 1 824 ? 26.778 15.837 -8.202 1.00 94.44 824 ARG A CA 1
ATOM 6183 C C . ARG A 1 824 ? 27.128 16.432 -9.569 1.00 94.44 824 ARG A C 1
ATOM 6185 O O . ARG A 1 824 ? 27.867 17.413 -9.623 1.00 94.44 824 ARG A O 1
ATOM 6192 N N . SER A 1 825 ? 26.585 15.897 -10.664 1.00 94.50 825 SER A N 1
ATOM 6193 C CA . SER A 1 825 ? 26.778 16.482 -11.997 1.00 94.50 825 SER A CA 1
ATOM 6194 C C . SER A 1 825 ? 26.127 17.863 -12.116 1.00 94.50 825 SER A C 1
ATOM 6196 O O . SER A 1 825 ? 26.736 18.778 -12.668 1.00 94.50 825 SER A O 1
ATOM 6198 N N . ILE A 1 826 ? 24.918 18.043 -11.575 1.00 95.25 826 ILE A N 1
ATOM 6199 C CA . ILE A 1 826 ? 24.236 19.346 -11.556 1.00 95.25 826 ILE A CA 1
ATOM 6200 C C . ILE A 1 826 ? 24.996 20.348 -10.682 1.00 95.25 826 ILE A C 1
ATOM 6202 O O . ILE A 1 826 ? 25.167 21.492 -11.092 1.00 95.25 826 ILE A O 1
ATOM 6206 N N . MET A 1 827 ? 25.542 19.919 -9.539 1.00 94.19 827 MET A N 1
ATOM 6207 C CA . MET A 1 827 ? 26.403 20.760 -8.694 1.00 94.19 827 MET A CA 1
ATOM 6208 C C . MET A 1 827 ? 27.656 21.253 -9.427 1.00 94.19 827 MET A C 1
ATOM 6210 O O . MET A 1 827 ? 28.092 22.382 -9.219 1.00 94.19 827 MET A O 1
ATOM 6214 N N . GLN A 1 828 ? 28.252 20.416 -10.280 1.00 93.38 828 GLN A N 1
ATOM 6215 C CA . GLN A 1 828 ? 29.414 20.802 -11.086 1.00 93.38 828 GLN A CA 1
ATOM 6216 C C . GLN A 1 828 ? 29.036 21.771 -12.212 1.00 93.38 828 GLN A C 1
ATOM 6218 O O . GLN A 1 828 ? 29.791 22.697 -12.500 1.00 93.38 828 GLN A O 1
ATOM 6223 N N . GLN A 1 829 ? 27.876 21.566 -12.839 1.00 93.06 829 GLN A N 1
ATOM 6224 C CA . GLN A 1 829 ? 27.383 22.409 -13.929 1.00 93.06 829 GLN A CA 1
ATOM 6225 C C . GLN A 1 829 ? 26.891 23.779 -13.437 1.00 93.06 829 GLN A C 1
ATOM 6227 O O . GLN A 1 829 ? 27.102 24.789 -14.110 1.00 93.06 829 GLN A O 1
ATOM 6232 N N . PHE A 1 830 ? 26.263 23.822 -12.262 1.00 92.25 830 PHE A N 1
ATOM 6233 C CA . PHE A 1 830 ? 25.710 25.021 -11.638 1.00 92.25 830 PHE A CA 1
ATOM 6234 C C . PHE A 1 830 ? 26.344 25.231 -10.252 1.00 92.25 830 PHE A C 1
ATOM 6236 O O . PHE A 1 830 ? 25.713 24.956 -9.237 1.00 92.25 830 PHE A O 1
ATOM 6243 N N . PRO A 1 831 ? 27.594 25.725 -10.174 1.00 88.69 831 PRO A N 1
ATOM 6244 C CA . PRO A 1 831 ? 28.282 25.917 -8.894 1.00 88.69 831 PRO A CA 1
ATOM 6245 C C . PRO A 1 831 ? 27.653 27.015 -8.018 1.00 88.69 831 PRO A C 1
ATOM 6247 O O . PRO A 1 831 ? 27.914 27.061 -6.817 1.00 88.69 831 PRO A O 1
ATOM 6250 N N . GLU A 1 832 ? 26.841 27.891 -8.616 1.00 87.81 832 GLU A N 1
ATOM 6251 C CA . GLU A 1 832 ? 26.088 28.950 -7.945 1.00 87.81 832 GLU A CA 1
ATOM 6252 C C . GLU A 1 832 ? 24.590 28.641 -8.032 1.00 87.81 832 GLU A C 1
ATOM 6254 O O . GLU A 1 832 ? 24.034 28.562 -9.133 1.00 87.81 832 GLU A O 1
ATOM 6259 N N . MET A 1 833 ? 23.952 28.472 -6.873 1.00 90.06 833 MET A N 1
ATOM 6260 C CA . MET A 1 833 ? 22.530 28.151 -6.725 1.00 90.06 833 MET A CA 1
ATOM 6261 C C . MET A 1 833 ? 21.905 29.036 -5.645 1.00 90.06 833 MET A C 1
ATOM 6263 O O . MET A 1 833 ? 22.601 29.461 -4.720 1.00 90.06 833 MET A O 1
ATOM 6267 N N . PHE A 1 834 ? 20.597 29.266 -5.733 1.00 88.19 834 PHE A N 1
ATOM 6268 C CA . PHE A 1 834 ? 19.842 30.107 -4.803 1.00 88.19 834 PHE A CA 1
ATOM 6269 C C . PHE A 1 834 ? 18.611 29.383 -4.238 1.00 88.19 834 PHE A C 1
ATOM 6271 O O . PHE A 1 834 ? 18.100 28.444 -4.861 1.00 88.19 834 PHE A O 1
ATOM 6278 N N . PRO A 1 835 ? 18.099 29.804 -3.064 1.00 87.12 835 PRO A N 1
ATOM 6279 C CA . PRO A 1 835 ? 16.829 29.306 -2.550 1.00 87.12 835 PRO A CA 1
ATOM 6280 C C . PRO A 1 835 ? 15.704 29.449 -3.585 1.00 87.12 835 PRO A C 1
ATOM 6282 O O . PRO A 1 835 ? 15.509 30.518 -4.159 1.00 87.12 835 PRO A O 1
ATOM 6285 N N . GLY A 1 836 ? 14.958 28.366 -3.810 1.00 85.69 836 GLY A N 1
ATOM 6286 C CA . GLY A 1 836 ? 13.866 28.318 -4.789 1.00 85.69 836 GLY A CA 1
ATOM 6287 C C . GLY A 1 836 ? 14.277 27.912 -6.209 1.00 85.69 836 GLY A C 1
ATOM 6288 O O . GLY A 1 836 ? 13.392 27.706 -7.041 1.00 85.69 836 GLY A O 1
ATOM 6289 N N . ASP A 1 837 ? 15.574 27.749 -6.490 1.00 92.94 837 ASP A N 1
ATOM 6290 C CA . ASP A 1 837 ? 16.036 27.195 -7.765 1.00 92.94 837 ASP A CA 1
ATOM 6291 C C . ASP A 1 837 ? 15.542 25.749 -7.965 1.00 92.94 837 ASP A C 1
ATOM 6293 O O . ASP A 1 837 ? 15.265 25.009 -7.018 1.00 92.94 837 ASP A O 1
ATOM 6297 N N . CYS A 1 838 ? 15.435 25.329 -9.224 1.00 95.31 838 CYS A N 1
ATOM 6298 C CA . CYS A 1 838 ? 15.037 23.975 -9.601 1.00 95.31 838 CYS A CA 1
ATOM 6299 C C . CYS A 1 838 ? 15.677 23.597 -10.940 1.00 95.31 838 CYS A C 1
ATOM 6301 O O . CYS A 1 838 ? 15.666 24.400 -11.872 1.00 95.31 838 CYS A O 1
ATOM 6303 N N . PHE A 1 839 ? 16.218 22.383 -11.053 1.00 97.06 839 PHE A N 1
ATOM 6304 C CA . PHE A 1 839 ? 16.959 21.915 -12.231 1.00 97.06 839 PHE A CA 1
ATOM 6305 C C . PHE A 1 839 ? 16.372 20.616 -12.784 1.00 97.06 839 PHE A C 1
ATOM 6307 O O . PHE A 1 839 ? 15.906 19.783 -12.013 1.00 97.06 839 PHE A O 1
ATOM 6314 N N . VAL A 1 840 ? 16.446 20.411 -14.101 1.00 97.38 840 VAL A N 1
ATOM 6315 C CA . VAL A 1 840 ? 15.994 19.195 -14.797 1.00 97.38 840 VAL A CA 1
ATOM 6316 C C . VAL A 1 840 ? 17.094 18.604 -15.677 1.00 97.38 840 VAL A C 1
ATOM 6318 O O . VAL A 1 840 ? 17.857 19.332 -16.314 1.00 97.38 840 VAL A O 1
ATOM 6321 N N . THR A 1 841 ? 17.186 17.278 -15.734 1.00 96.81 841 THR A N 1
ATOM 6322 C CA . THR A 1 841 ? 18.120 16.554 -16.608 1.00 96.81 841 THR A CA 1
ATOM 6323 C C . THR A 1 841 ? 17.649 15.124 -16.861 1.00 96.81 841 THR A C 1
ATOM 6325 O O . THR A 1 841 ? 17.004 14.526 -16.003 1.00 96.81 841 THR A O 1
ATOM 6328 N N . ASN A 1 842 ? 18.007 14.555 -18.009 1.00 95.38 842 ASN A N 1
ATOM 6329 C CA . ASN A 1 842 ? 17.858 13.123 -18.302 1.00 95.38 842 ASN A CA 1
ATOM 6330 C C . ASN A 1 842 ? 19.139 12.509 -18.902 1.00 95.38 842 ASN A C 1
ATOM 6332 O O . ASN A 1 842 ? 19.090 11.418 -19.461 1.00 95.38 842 ASN A O 1
ATOM 6336 N N . ASP A 1 843 ? 20.287 13.198 -18.810 1.00 95.06 843 ASP A N 1
ATOM 6337 C CA . ASP A 1 843 ? 21.544 12.755 -19.433 1.00 95.06 843 ASP A CA 1
ATOM 6338 C C . ASP A 1 843 ? 22.072 11.449 -18.792 1.00 95.06 843 ASP A C 1
ATOM 6340 O O . ASP A 1 843 ? 22.536 11.471 -17.641 1.00 95.06 843 ASP A O 1
ATOM 6344 N N . PRO A 1 844 ? 22.075 10.307 -19.515 1.00 93.12 844 PRO A N 1
ATOM 6345 C CA . PRO A 1 844 ? 22.488 9.022 -18.957 1.00 93.12 844 PRO A CA 1
ATOM 6346 C C . PRO A 1 844 ? 23.978 8.970 -18.609 1.00 93.12 844 PRO A C 1
ATOM 6348 O O . PRO A 1 844 ? 24.401 8.259 -17.696 1.00 93.12 844 PRO A O 1
ATOM 6351 N N . PHE A 1 845 ? 24.792 9.774 -19.298 1.00 92.50 845 PHE A N 1
ATOM 6352 C CA . PHE A 1 845 ? 26.228 9.888 -19.043 1.00 92.50 845 PHE A CA 1
ATOM 6353 C C . PHE A 1 845 ? 26.550 10.850 -17.890 1.00 92.50 845 PHE A C 1
ATOM 6355 O O . PHE A 1 845 ? 27.712 10.992 -17.512 1.00 92.50 845 PHE A O 1
ATOM 6362 N N . ALA A 1 846 ? 25.529 11.490 -17.317 1.00 91.31 846 ALA A N 1
ATOM 6363 C CA . ALA A 1 846 ? 25.608 12.340 -16.136 1.00 91.31 846 ALA A CA 1
ATOM 6364 C C . ALA A 1 846 ? 24.838 11.747 -14.939 1.00 91.31 846 ALA A C 1
ATOM 6366 O O . ALA A 1 846 ? 24.419 12.477 -14.047 1.00 91.31 846 ALA A O 1
ATOM 6367 N N . GLY A 1 847 ? 24.641 10.423 -14.908 1.00 87.06 847 GLY A N 1
ATOM 6368 C CA . GLY A 1 847 ? 23.946 9.721 -13.823 1.00 87.06 847 GLY A CA 1
ATOM 6369 C C . GLY A 1 847 ? 22.464 9.429 -14.082 1.00 87.06 847 GLY A C 1
ATOM 6370 O O . GLY A 1 847 ? 21.817 8.809 -13.233 1.00 87.06 847 GLY A O 1
ATOM 6371 N N . GLY A 1 848 ? 21.911 9.832 -15.230 1.00 87.69 848 GLY A N 1
ATOM 6372 C CA . GLY A 1 848 ? 20.624 9.322 -15.711 1.00 87.69 848 GLY A CA 1
ATOM 6373 C C . GLY A 1 848 ? 20.683 7.817 -16.016 1.00 87.69 848 GLY A C 1
ATOM 6374 O O . GLY A 1 848 ? 21.755 7.264 -16.259 1.00 87.69 848 GLY A O 1
ATOM 6375 N N . SER A 1 849 ? 19.537 7.141 -15.986 1.00 88.56 849 SER A N 1
ATOM 6376 C CA . SER A 1 849 ? 19.416 5.725 -16.376 1.00 88.56 849 SER A CA 1
ATOM 6377 C C . SER A 1 849 ? 19.285 5.594 -17.898 1.00 88.56 849 SER A C 1
ATOM 6379 O O . SER A 1 849 ? 20.064 4.902 -18.541 1.00 88.56 849 SER A O 1
ATOM 6381 N N . HIS A 1 850 ? 18.349 6.330 -18.489 1.00 92.81 850 HIS A N 1
ATOM 6382 C CA . HIS A 1 850 ? 18.139 6.496 -19.935 1.00 92.81 850 HIS A CA 1
ATOM 6383 C C . HIS A 1 850 ? 17.320 7.778 -20.175 1.00 92.81 850 HIS A C 1
ATOM 6385 O O . HIS A 1 850 ? 16.884 8.402 -19.207 1.00 92.81 850 HIS A O 1
ATOM 6391 N N . LEU A 1 851 ? 17.108 8.191 -21.430 1.00 94.38 851 LEU A N 1
ATOM 6392 C CA . LEU A 1 851 ? 16.441 9.472 -21.724 1.00 94.38 851 LEU A CA 1
ATOM 6393 C C . LEU A 1 851 ? 14.999 9.594 -21.197 1.00 94.38 851 LEU A C 1
ATOM 6395 O O . LEU A 1 851 ? 14.645 10.688 -20.752 1.00 94.38 851 LEU A O 1
ATOM 6399 N N . PRO A 1 852 ? 14.164 8.538 -21.205 1.00 93.75 852 PRO A N 1
ATOM 6400 C CA . PRO A 1 852 ? 12.832 8.614 -20.604 1.00 93.75 852 PRO A CA 1
ATOM 6401 C C . PRO A 1 852 ? 12.824 8.926 -19.099 1.00 93.75 852 PRO A C 1
ATOM 6403 O O . PRO A 1 852 ? 11.840 9.463 -18.599 1.00 93.75 852 PRO A O 1
ATOM 6406 N N . ASP A 1 853 ? 13.906 8.642 -18.368 1.00 93.88 853 ASP A N 1
ATOM 6407 C CA . ASP A 1 853 ? 13.961 8.890 -16.925 1.00 93.88 853 ASP A CA 1
ATOM 6408 C C . ASP A 1 853 ? 14.441 10.319 -16.634 1.00 93.88 853 ASP A C 1
ATOM 6410 O O . ASP A 1 853 ? 15.638 10.603 -16.502 1.00 93.88 853 ASP A O 1
ATOM 6414 N N . VAL A 1 854 ? 13.487 11.235 -16.490 1.00 96.00 854 VAL A N 1
ATOM 6415 C CA . VAL A 1 854 ? 13.745 12.654 -16.234 1.00 96.00 854 VAL A CA 1
ATOM 6416 C C . VAL A 1 854 ? 13.901 12.891 -14.734 1.00 96.00 854 VAL A C 1
ATOM 6418 O O . VAL A 1 854 ? 13.053 12.512 -13.925 1.00 96.00 854 VAL A O 1
ATOM 6421 N N . THR A 1 855 ? 15.004 13.526 -14.339 1.00 96.44 855 THR A N 1
ATOM 6422 C CA . THR A 1 855 ? 15.313 13.871 -12.946 1.00 96.44 855 THR A CA 1
ATOM 6423 C C . THR A 1 855 ? 15.148 15.369 -12.715 1.00 96.44 855 THR A C 1
ATOM 6425 O O . THR A 1 855 ? 15.752 16.171 -13.426 1.00 96.44 855 THR A O 1
ATOM 6428 N N . VAL A 1 856 ? 14.387 15.736 -11.683 1.00 97.31 856 VAL A N 1
ATOM 6429 C CA . VAL A 1 856 ? 14.226 17.110 -11.191 1.00 97.31 856 VAL A CA 1
ATOM 6430 C C . VAL A 1 856 ? 14.882 17.237 -9.816 1.00 97.31 856 VAL A C 1
ATOM 6432 O O . VAL A 1 856 ? 14.633 16.418 -8.931 1.00 97.31 856 VAL A O 1
ATOM 6435 N N . ILE A 1 857 ? 15.734 18.248 -9.647 1.00 97.50 857 ILE A N 1
ATOM 6436 C CA . ILE A 1 857 ? 16.574 18.474 -8.466 1.00 97.50 857 ILE A CA 1
ATOM 6437 C C . ILE A 1 857 ? 16.246 19.843 -7.864 1.00 97.50 857 ILE A C 1
ATOM 6439 O O . ILE A 1 857 ? 16.231 20.851 -8.575 1.00 97.50 857 ILE A O 1
ATOM 6443 N N . THR A 1 858 ? 16.049 19.882 -6.548 1.00 96.88 858 THR A N 1
ATOM 6444 C CA . THR A 1 858 ? 15.795 21.102 -5.775 1.00 96.88 858 THR A CA 1
ATOM 6445 C C . THR A 1 858 ? 16.879 21.261 -4.696 1.00 96.88 858 THR A C 1
ATOM 6447 O O . THR A 1 858 ? 16.946 20.429 -3.785 1.00 96.88 858 THR A O 1
ATOM 6450 N N . PRO A 1 859 ? 17.752 22.286 -4.779 1.00 95.69 859 PRO A N 1
ATOM 6451 C CA . PRO A 1 859 ? 18.669 22.634 -3.697 1.00 95.69 859 PRO A CA 1
ATOM 6452 C C . PRO A 1 859 ? 17.911 23.164 -2.475 1.00 95.69 859 PRO A C 1
ATOM 6454 O O . PRO A 1 859 ? 16.911 23.871 -2.604 1.00 95.69 859 PRO A O 1
ATOM 6457 N N . VAL A 1 860 ? 18.409 22.846 -1.281 1.00 94.62 860 VAL A N 1
ATOM 6458 C CA . VAL A 1 860 ? 17.798 23.225 -0.002 1.00 94.62 860 VAL A CA 1
ATOM 6459 C C . VAL A 1 860 ? 18.767 24.096 0.796 1.00 94.62 860 VAL A C 1
ATOM 6461 O O . VAL A 1 860 ? 19.942 23.758 0.940 1.00 94.62 860 VAL A O 1
ATOM 6464 N N . PHE A 1 861 ? 18.260 25.212 1.324 1.00 91.06 861 PHE A N 1
ATOM 6465 C CA . PHE A 1 861 ? 19.007 26.183 2.127 1.00 91.06 861 PHE A CA 1
ATOM 6466 C C . PHE A 1 861 ? 18.294 26.397 3.465 1.00 91.06 861 PHE A C 1
ATOM 6468 O O . PHE A 1 861 ? 17.083 26.612 3.489 1.00 91.06 861 PHE A O 1
ATOM 6475 N N . VAL A 1 862 ? 19.041 26.339 4.566 1.00 83.12 862 VAL A N 1
ATOM 6476 C CA . VAL A 1 862 ? 18.487 26.318 5.932 1.00 83.12 862 VAL A CA 1
ATOM 6477 C C . VAL A 1 862 ? 18.300 27.713 6.540 1.00 83.12 862 VAL A C 1
ATOM 6479 O O . VAL A 1 862 ? 17.353 27.917 7.290 1.00 83.12 862 VAL A O 1
ATOM 6482 N N . ASP A 1 863 ? 19.165 28.674 6.207 1.00 69.75 863 ASP A N 1
ATOM 6483 C CA . ASP A 1 863 ? 19.098 30.053 6.722 1.00 69.75 863 ASP A CA 1
ATOM 6484 C C . ASP A 1 863 ? 18.815 31.016 5.567 1.00 69.75 863 ASP A C 1
ATOM 6486 O O . ASP A 1 863 ? 19.718 31.303 4.778 1.00 69.75 863 ASP A O 1
ATOM 6490 N N . SER A 1 864 ? 17.579 31.506 5.448 1.00 55.66 864 SER A N 1
ATOM 6491 C CA . SER A 1 864 ? 17.187 32.494 4.429 1.00 55.66 864 SER A CA 1
ATOM 6492 C C . SER A 1 864 ? 17.290 33.951 4.897 1.00 55.66 864 SER A C 1
ATOM 6494 O O . SER A 1 864 ? 17.325 34.841 4.054 1.00 55.66 864 SER A O 1
ATOM 6496 N N . ASP A 1 865 ? 17.375 34.199 6.210 1.00 48.19 865 ASP A N 1
ATOM 6497 C CA . ASP A 1 865 ? 17.270 35.546 6.807 1.00 48.19 865 ASP A CA 1
ATOM 6498 C C . ASP A 1 865 ? 18.606 36.294 6.939 1.00 48.19 865 ASP A C 1
ATOM 6500 O O . ASP A 1 865 ? 18.654 37.421 7.435 1.00 48.19 865 ASP A O 1
ATOM 6504 N N . SER A 1 866 ? 19.719 35.720 6.477 1.00 43.66 866 SER A N 1
ATOM 6505 C CA . SER A 1 866 ? 20.968 36.474 6.419 1.00 43.66 866 SER A CA 1
ATOM 6506 C C . SER A 1 866 ? 20.951 37.405 5.199 1.00 43.66 866 SER A C 1
ATOM 6508 O O . SER A 1 866 ? 21.474 37.064 4.135 1.00 43.66 866 SER A O 1
ATOM 6510 N N . GLU A 1 867 ? 20.432 38.623 5.370 1.00 40.66 867 GLU A N 1
ATOM 6511 C CA . GLU A 1 867 ? 20.672 39.764 4.463 1.00 40.66 867 GLU A CA 1
ATOM 6512 C C . GLU A 1 867 ? 22.182 40.031 4.234 1.00 40.66 867 GLU A C 1
ATOM 6514 O O . GLU A 1 867 ? 22.562 40.801 3.361 1.00 40.66 867 GLU A O 1
ATOM 6519 N N . SER A 1 868 ? 23.083 39.348 4.956 1.00 39.50 868 SER A N 1
ATOM 6520 C CA . SER A 1 868 ? 24.529 39.354 4.712 1.00 39.50 868 SER A CA 1
ATOM 6521 C C . SER A 1 868 ? 25.005 38.449 3.563 1.00 39.50 868 SER A C 1
ATOM 6523 O O . SER A 1 868 ? 26.194 38.461 3.252 1.00 39.50 868 SER A O 1
ATOM 6525 N N . ALA A 1 869 ? 24.136 37.650 2.932 1.00 43.75 869 ALA A N 1
ATOM 6526 C CA . ALA A 1 869 ? 24.527 36.776 1.816 1.00 43.75 869 ALA A CA 1
ATOM 6527 C C . ALA A 1 869 ? 24.554 37.491 0.449 1.00 43.75 869 ALA A C 1
ATOM 6529 O O . ALA A 1 869 ? 25.048 36.927 -0.526 1.00 43.75 869 ALA A O 1
ATOM 6530 N N . SER A 1 870 ? 24.055 38.729 0.356 1.00 42.44 870 SER A N 1
ATOM 6531 C CA . SER A 1 870 ? 23.911 39.433 -0.924 1.00 42.44 870 SER A CA 1
ATOM 6532 C C . SER A 1 870 ? 25.128 40.247 -1.370 1.00 42.44 870 SER A C 1
ATOM 6534 O O . SER A 1 870 ? 25.084 40.795 -2.467 1.00 42.44 870 SER A O 1
ATOM 6536 N N . GLU A 1 871 ? 26.214 40.338 -0.590 1.00 42.12 871 GLU A N 1
ATOM 6537 C CA . GLU A 1 871 ? 27.327 41.234 -0.963 1.00 42.12 871 GLU A CA 1
ATOM 6538 C C . GLU A 1 871 ? 28.714 40.599 -1.125 1.00 42.12 871 GLU A C 1
ATOM 6540 O O . GLU A 1 871 ? 29.565 41.258 -1.719 1.00 42.12 871 GLU A O 1
ATOM 6545 N N . GLN A 1 872 ? 28.969 39.346 -0.716 1.00 42.31 872 GLN A N 1
ATOM 6546 C CA . GLN A 1 872 ? 30.242 38.645 -0.996 1.00 42.31 872 GLN A CA 1
ATOM 6547 C C . GLN A 1 872 ? 30.199 37.152 -0.581 1.00 42.31 872 GLN A C 1
ATOM 6549 O O . GLN A 1 872 ? 30.525 36.819 0.555 1.00 42.31 872 GLN A O 1
ATOM 6554 N N . GLY A 1 873 ? 29.865 36.227 -1.493 1.00 46.66 873 GLY A N 1
ATOM 6555 C CA . GLY A 1 873 ? 30.171 34.794 -1.319 1.00 46.66 873 GLY A CA 1
ATOM 6556 C C . GLY A 1 873 ? 29.120 33.821 -1.860 1.00 46.66 873 GLY A C 1
ATOM 6557 O O . GLY A 1 873 ? 27.983 33.792 -1.406 1.00 46.66 873 GLY A O 1
ATOM 6558 N N . THR A 1 874 ? 29.528 32.975 -2.802 1.00 54.09 874 THR A N 1
ATOM 6559 C CA . THR A 1 874 ? 28.769 31.840 -3.340 1.00 54.09 874 THR A CA 1
ATOM 6560 C C . THR A 1 874 ? 28.458 30.812 -2.246 1.00 54.09 874 THR A C 1
ATOM 6562 O O . THR A 1 874 ? 29.307 29.998 -1.878 1.00 54.09 874 THR A O 1
ATOM 6565 N N . ARG A 1 875 ? 27.240 30.835 -1.693 1.00 67.75 875 ARG A N 1
ATOM 6566 C CA . ARG A 1 875 ? 26.802 29.833 -0.709 1.00 67.75 875 ARG A CA 1
ATOM 6567 C C . ARG A 1 875 ? 26.398 28.543 -1.426 1.00 67.75 875 ARG A C 1
ATOM 6569 O O . ARG A 1 875 ? 25.551 28.560 -2.313 1.00 67.75 875 ARG A O 1
ATOM 6576 N N . ARG A 1 876 ? 27.000 27.417 -1.034 1.00 79.56 876 ARG A N 1
ATOM 6577 C CA . ARG A 1 876 ? 26.574 26.083 -1.488 1.00 79.56 876 ARG A CA 1
ATOM 6578 C C . ARG A 1 876 ? 25.258 25.686 -0.805 1.00 79.56 876 ARG A C 1
ATOM 6580 O O . ARG A 1 876 ? 25.081 26.059 0.355 1.00 79.56 876 ARG A O 1
ATOM 6587 N N . PRO A 1 877 ? 24.374 24.928 -1.478 1.00 89.25 877 PRO A N 1
ATOM 6588 C CA . PRO A 1 877 ? 23.208 24.337 -0.827 1.00 89.25 877 PRO A CA 1
ATOM 6589 C C . PRO A 1 877 ? 23.619 23.478 0.371 1.00 89.25 877 PRO A C 1
ATOM 6591 O O . PRO A 1 877 ? 24.631 22.777 0.312 1.00 89.25 877 PRO A O 1
ATOM 6594 N N . ASP A 1 878 ? 22.825 23.526 1.438 1.00 92.62 878 ASP A N 1
ATOM 6595 C CA . ASP A 1 878 ? 23.066 22.735 2.648 1.00 92.62 878 ASP A CA 1
ATOM 6596 C C . ASP A 1 878 ? 22.685 21.261 2.406 1.00 92.62 878 ASP A C 1
ATOM 6598 O O . ASP A 1 878 ? 23.373 20.348 2.860 1.00 92.62 878 ASP A O 1
ATOM 6602 N N . PHE A 1 879 ? 21.624 21.028 1.623 1.00 96.00 879 PHE A N 1
ATOM 6603 C CA . PHE A 1 879 ? 21.112 19.705 1.250 1.00 96.00 879 PHE A CA 1
ATOM 6604 C C . PHE A 1 879 ? 20.479 19.729 -0.152 1.00 96.00 879 PHE A C 1
ATOM 6606 O O . PHE A 1 879 ? 20.322 20.792 -0.758 1.00 96.00 879 PHE A O 1
ATOM 6613 N N . PHE A 1 880 ? 20.060 18.565 -0.658 1.00 97.06 880 PHE A N 1
ATOM 6614 C CA . PHE A 1 880 ? 19.248 18.470 -1.875 1.00 97.06 880 PHE A CA 1
ATOM 6615 C C . PHE A 1 880 ? 18.102 17.480 -1.702 1.00 97.06 880 PHE A C 1
ATOM 6617 O O . PHE A 1 880 ? 18.207 16.489 -0.979 1.00 97.06 880 PHE A O 1
ATOM 6624 N N . VAL A 1 881 ? 17.032 17.705 -2.454 1.00 96.88 881 VAL A N 1
ATOM 6625 C CA . VAL A 1 881 ? 16.010 16.694 -2.723 1.00 96.88 881 VAL A CA 1
ATOM 6626 C C . VAL A 1 881 ? 15.859 16.525 -4.229 1.00 96.88 881 VAL A C 1
ATOM 6628 O O . VAL A 1 881 ? 16.061 17.471 -4.993 1.00 96.88 881 VAL A O 1
ATOM 6631 N N . ALA A 1 882 ? 15.535 15.318 -4.680 1.00 95.94 882 ALA A N 1
ATOM 6632 C CA . ALA A 1 882 ? 15.316 15.064 -6.098 1.00 95.94 882 ALA A CA 1
ATOM 6633 C C . ALA A 1 882 ? 14.232 14.016 -6.330 1.00 95.94 882 ALA A C 1
ATOM 6635 O O . ALA A 1 882 ? 13.989 13.144 -5.493 1.00 95.94 882 ALA A O 1
ATOM 6636 N N . SER A 1 883 ? 13.613 14.079 -7.503 1.00 95.44 883 SER A N 1
ATOM 6637 C CA . SER A 1 883 ? 12.718 13.044 -8.006 1.00 95.44 883 SER A CA 1
ATOM 6638 C C . SER A 1 883 ? 13.129 12.631 -9.412 1.00 95.44 883 SER A C 1
ATOM 6640 O O . SER A 1 883 ? 13.553 13.465 -10.207 1.00 95.44 883 SER A O 1
ATOM 6642 N N . ARG A 1 884 ? 13.009 11.344 -9.724 1.00 94.69 884 ARG A N 1
ATOM 6643 C CA . ARG A 1 884 ? 13.194 10.782 -11.064 1.00 94.69 884 ARG A CA 1
ATOM 6644 C C . ARG A 1 884 ? 11.911 10.078 -11.467 1.00 94.69 884 ARG A C 1
ATOM 6646 O O . ARG A 1 884 ? 11.408 9.287 -10.677 1.00 94.69 884 ARG A O 1
ATOM 6653 N N . ALA A 1 885 ? 11.399 10.367 -12.652 1.00 94.19 885 ALA A N 1
ATOM 6654 C CA . ALA A 1 885 ? 10.157 9.809 -13.167 1.00 94.19 885 ALA A CA 1
ATOM 6655 C C . ALA A 1 885 ? 10.364 9.320 -14.599 1.00 94.19 885 ALA A C 1
ATOM 6657 O O . ALA A 1 885 ? 11.082 9.963 -15.365 1.00 94.19 885 ALA A O 1
ATOM 6658 N N . HIS A 1 886 ? 9.740 8.197 -14.949 1.00 93.19 886 HIS A N 1
ATOM 6659 C CA . HIS A 1 886 ? 9.759 7.680 -16.308 1.00 93.19 886 HIS A CA 1
ATOM 6660 C C . HIS A 1 886 ? 8.672 8.345 -17.155 1.00 93.19 886 HIS A C 1
ATOM 6662 O O . HIS A 1 886 ? 7.475 8.170 -16.912 1.00 93.19 886 HIS A O 1
ATOM 6668 N N . HIS A 1 887 ? 9.088 9.064 -18.188 1.00 92.56 887 HIS A N 1
ATOM 6669 C CA . HIS A 1 887 ? 8.206 9.672 -19.172 1.00 92.56 887 HIS A CA 1
ATOM 6670 C C . HIS A 1 887 ? 7.950 8.680 -20.300 1.00 92.56 887 HIS A C 1
ATOM 6672 O O . HIS A 1 887 ? 8.883 8.288 -20.992 1.00 92.56 887 HIS A O 1
ATOM 6678 N N . ALA A 1 888 ? 6.685 8.318 -20.527 1.00 85.94 888 ALA A N 1
ATOM 6679 C CA . ALA A 1 888 ? 6.320 7.388 -21.597 1.00 85.94 888 ALA A CA 1
ATOM 6680 C C . ALA A 1 888 ? 6.772 7.872 -22.985 1.00 85.94 888 ALA A C 1
ATOM 6682 O O . ALA A 1 888 ? 6.983 7.062 -23.872 1.00 85.94 888 ALA A O 1
ATOM 6683 N N . GLU A 1 889 ? 6.926 9.181 -23.179 1.00 88.88 889 GLU A N 1
ATOM 6684 C CA . GLU A 1 889 ? 7.337 9.791 -24.438 1.00 88.88 889 GLU A CA 1
ATOM 6685 C C . GLU A 1 889 ? 8.262 10.981 -24.154 1.00 88.88 889 GLU A C 1
ATOM 6687 O O . GLU A 1 889 ? 7.877 11.905 -23.449 1.00 88.88 889 GLU A O 1
ATOM 6692 N N . ILE A 1 890 ? 9.467 10.986 -24.717 1.00 92.81 890 ILE A N 1
ATOM 6693 C CA . ILE A 1 890 ? 10.435 12.094 -24.677 1.00 92.81 890 ILE A CA 1
ATOM 6694 C C . ILE A 1 890 ? 11.048 12.351 -26.069 1.00 92.81 890 ILE A C 1
ATOM 6696 O O . ILE A 1 890 ? 12.071 13.019 -26.189 1.00 92.81 890 ILE A O 1
ATOM 6700 N N . GLY A 1 891 ? 10.438 11.833 -27.140 1.00 91.88 891 GLY A N 1
ATOM 6701 C CA . GLY A 1 891 ? 10.893 11.934 -28.527 1.00 91.88 891 GLY A CA 1
ATOM 6702 C C . GLY A 1 891 ? 11.508 10.642 -29.061 1.00 91.88 891 GLY A C 1
ATOM 6703 O O . GLY A 1 891 ? 11.215 9.543 -28.592 1.00 91.88 891 GLY A O 1
ATOM 6704 N N . GLY A 1 892 ? 12.375 10.770 -30.064 1.00 92.19 892 GLY A N 1
ATOM 6705 C CA . GLY A 1 892 ? 13.095 9.639 -30.662 1.00 92.19 892 GLY A CA 1
ATOM 6706 C C . GLY A 1 892 ? 12.432 9.070 -31.920 1.00 92.19 892 GLY A C 1
ATOM 6707 O O . GLY A 1 892 ? 11.354 9.498 -32.337 1.00 92.19 892 GLY A O 1
ATOM 6708 N N . ILE A 1 893 ? 13.091 8.106 -32.564 1.00 92.75 893 ILE A N 1
ATOM 6709 C CA . ILE A 1 893 ? 12.695 7.585 -33.889 1.00 92.75 893 ILE A CA 1
ATOM 6710 C C . ILE A 1 893 ? 11.413 6.741 -33.864 1.00 92.75 893 ILE A C 1
ATOM 6712 O O . ILE A 1 893 ? 10.773 6.574 -34.901 1.00 92.75 893 ILE A O 1
ATOM 6716 N N . THR A 1 894 ? 11.015 6.237 -32.694 1.00 90.06 894 THR A N 1
ATOM 6717 C CA . THR A 1 894 ? 9.768 5.485 -32.489 1.00 90.06 894 THR A CA 1
ATOM 6718 C C . THR A 1 894 ? 8.923 6.108 -31.383 1.00 90.06 894 THR A C 1
ATOM 6720 O O . THR A 1 894 ? 9.496 6.682 -30.454 1.00 90.06 894 THR A O 1
ATOM 6723 N N . PRO A 1 895 ? 7.585 5.962 -31.433 1.00 89.38 895 PRO A N 1
ATOM 6724 C CA . PRO A 1 895 ? 6.723 6.288 -30.301 1.00 89.38 895 PRO A CA 1
ATOM 6725 C C . PRO A 1 895 ? 7.165 5.551 -29.035 1.00 89.38 895 PRO A C 1
ATOM 6727 O O . PRO A 1 895 ? 7.633 4.411 -29.110 1.00 89.38 895 PRO A O 1
ATOM 6730 N N . GLY A 1 896 ? 7.021 6.201 -27.883 1.00 84.62 896 GLY A N 1
ATOM 6731 C CA . GLY A 1 896 ? 7.311 5.591 -26.588 1.00 84.62 896 GLY A CA 1
ATOM 6732 C C . GLY A 1 896 ? 8.785 5.621 -26.153 1.00 84.62 896 GLY A C 1
ATOM 6733 O O . GLY A 1 896 ? 9.134 5.008 -25.152 1.00 84.62 896 GLY A O 1
ATOM 6734 N N . SER A 1 897 ? 9.667 6.262 -26.936 1.00 86.94 897 SER A N 1
ATOM 6735 C CA . SER A 1 897 ? 11.088 6.527 -26.615 1.00 86.94 897 SER A CA 1
ATOM 6736 C C . SER A 1 897 ? 11.949 5.321 -26.197 1.00 86.94 897 SER A C 1
ATOM 6738 O O . SER A 1 897 ? 12.969 5.469 -25.526 1.00 86.94 897 SER A O 1
ATOM 6740 N N . MET A 1 898 ? 11.573 4.123 -26.651 1.00 91.69 898 MET A N 1
ATOM 6741 C CA . MET A 1 898 ? 12.283 2.858 -26.409 1.00 91.69 898 MET A CA 1
ATOM 6742 C C . MET A 1 898 ? 12.620 2.126 -27.733 1.00 91.69 898 MET A C 1
ATOM 6744 O O . MET A 1 898 ? 12.197 0.984 -27.937 1.00 91.69 898 MET A O 1
ATOM 6748 N N . PRO A 1 899 ? 13.328 2.764 -28.690 1.00 92.62 899 PRO A N 1
ATOM 6749 C CA . PRO A 1 899 ? 13.617 2.173 -29.999 1.00 92.62 899 PRO A CA 1
ATOM 6750 C C . PRO A 1 899 ? 14.593 0.981 -29.907 1.00 92.62 899 PRO A C 1
ATOM 6752 O O . PRO A 1 899 ? 15.733 1.152 -29.467 1.00 92.62 899 PRO A O 1
ATOM 6755 N N . PRO A 1 900 ? 14.222 -0.221 -30.391 1.00 91.62 900 PRO A N 1
ATOM 6756 C CA . PRO A 1 900 ? 15.098 -1.396 -30.344 1.00 91.62 900 PRO A CA 1
ATOM 6757 C C . PRO A 1 900 ? 16.279 -1.331 -31.326 1.00 91.62 900 PRO A C 1
ATOM 6759 O O . PRO A 1 900 ? 17.248 -2.083 -31.201 1.00 91.62 900 PRO A O 1
ATOM 6762 N N . ASP A 1 901 ? 16.196 -0.460 -32.330 1.00 92.00 901 ASP A N 1
ATOM 6763 C CA . ASP A 1 901 ? 17.168 -0.279 -33.406 1.00 92.00 901 ASP A CA 1
ATOM 6764 C C . ASP A 1 901 ? 18.028 0.989 -33.258 1.00 92.00 901 ASP A C 1
ATOM 6766 O O . ASP A 1 901 ? 18.858 1.256 -34.129 1.00 92.00 901 ASP A O 1
ATOM 6770 N N . ALA A 1 902 ? 17.897 1.743 -32.159 1.00 94.25 902 ALA A N 1
ATOM 6771 C CA . ALA A 1 902 ? 18.725 2.926 -31.930 1.00 94.25 902 ALA A CA 1
ATOM 6772 C C . ALA A 1 902 ? 20.204 2.568 -31.733 1.00 94.25 902 ALA A C 1
ATOM 6774 O O . ALA A 1 902 ? 20.560 1.656 -30.981 1.00 94.25 902 ALA A O 1
ATOM 6775 N N . SER A 1 903 ? 21.070 3.330 -32.400 1.00 95.00 903 SER A N 1
ATOM 6776 C CA . SER A 1 903 ? 22.534 3.220 -32.322 1.00 95.00 903 SER A CA 1
ATOM 6777 C C . SER A 1 903 ? 23.184 4.363 -31.542 1.00 95.00 903 SER A C 1
ATOM 6779 O O . SER A 1 903 ? 24.310 4.226 -31.069 1.00 95.00 903 SER A O 1
ATOM 6781 N N . ASN A 1 904 ? 22.479 5.483 -31.374 1.00 95.00 904 ASN A N 1
ATOM 6782 C CA . ASN A 1 904 ? 22.961 6.648 -30.640 1.00 95.00 904 ASN A CA 1
ATOM 6783 C C . ASN A 1 904 ? 21.835 7.344 -29.862 1.00 95.00 904 ASN A C 1
ATOM 6785 O O . ASN A 1 904 ? 20.660 7.162 -30.183 1.00 95.00 904 ASN A O 1
ATOM 6789 N N . LEU A 1 905 ? 22.199 8.170 -28.876 1.00 93.19 905 LEU A N 1
ATOM 6790 C CA . LEU A 1 905 ? 21.232 8.846 -27.999 1.00 93.19 905 LEU A CA 1
ATOM 6791 C C . LEU A 1 905 ? 20.231 9.724 -28.756 1.00 93.19 905 LEU A C 1
ATOM 6793 O O . LEU A 1 905 ? 19.070 9.782 -28.368 1.00 93.19 905 LEU A O 1
ATOM 6797 N N . SER A 1 906 ? 20.640 10.395 -29.840 1.00 92.94 906 SER A N 1
ATOM 6798 C CA . SER A 1 906 ? 19.714 11.274 -30.575 1.00 92.94 906 SER A CA 1
ATOM 6799 C C . SER A 1 906 ? 18.518 10.524 -31.173 1.00 92.94 906 SER A C 1
ATOM 6801 O O . SER A 1 906 ? 17.470 11.121 -31.391 1.00 92.94 906 SER A O 1
ATOM 6803 N N . GLN A 1 907 ? 18.659 9.215 -31.407 1.00 95.19 907 GLN A N 1
ATOM 6804 C CA . GLN A 1 907 ? 17.579 8.359 -31.894 1.00 95.19 907 GLN A CA 1
ATOM 6805 C C . GLN A 1 907 ? 16.631 7.905 -30.776 1.00 95.19 907 GLN A C 1
ATOM 6807 O O . GLN A 1 907 ? 15.493 7.549 -31.070 1.00 95.19 907 GLN A O 1
ATOM 6812 N N . GLU A 1 908 ? 17.070 7.916 -29.516 1.00 93.06 908 GLU A N 1
ATOM 6813 C CA . GLU A 1 908 ? 16.267 7.485 -28.364 1.00 93.06 908 GLU A CA 1
ATOM 6814 C C . GLU A 1 908 ? 15.250 8.540 -27.930 1.00 93.06 908 GLU A C 1
ATOM 6816 O O . GLU A 1 908 ? 14.137 8.195 -27.544 1.00 93.06 908 GLU A O 1
ATOM 6821 N N . GLY A 1 909 ? 15.615 9.821 -28.009 1.00 93.50 909 GLY A N 1
ATOM 6822 C CA . GLY A 1 909 ? 14.794 10.898 -27.473 1.00 93.50 909 GLY A CA 1
ATOM 6823 C C . GLY A 1 909 ? 15.507 12.240 -27.371 1.00 93.50 909 GLY A C 1
ATOM 6824 O O . GLY A 1 909 ? 16.669 12.399 -27.752 1.00 93.50 909 GLY A O 1
ATOM 6825 N N . VAL A 1 910 ? 14.792 13.221 -26.829 1.00 94.88 910 VAL A N 1
ATOM 6826 C CA . VAL A 1 910 ? 15.319 14.548 -26.515 1.00 94.88 910 VAL A CA 1
ATOM 6827 C C . VAL A 1 910 ? 16.240 14.451 -25.297 1.00 94.88 910 VAL A C 1
ATOM 6829 O O . VAL A 1 910 ? 15.842 14.019 -24.215 1.00 94.88 910 VAL A O 1
ATOM 6832 N N . LEU A 1 911 ? 17.488 14.886 -25.474 1.00 94.69 911 LEU A N 1
ATOM 6833 C CA . LEU A 1 911 ? 18.498 14.944 -24.419 1.00 94.69 911 LEU A CA 1
ATOM 6834 C C . LEU A 1 911 ? 18.489 16.317 -23.726 1.00 94.69 911 LEU A C 1
ATOM 6836 O O . LEU A 1 911 ? 18.726 17.348 -24.354 1.00 94.69 911 LEU A O 1
ATOM 6840 N N . ILE A 1 912 ? 18.303 16.312 -22.409 1.00 94.81 912 ILE A N 1
ATOM 6841 C CA . ILE A 1 912 ? 18.300 17.468 -21.513 1.00 94.81 912 ILE A CA 1
ATOM 6842 C C . ILE A 1 912 ? 19.575 17.426 -20.662 1.00 94.81 912 ILE A C 1
ATOM 6844 O O . ILE A 1 912 ? 19.656 16.704 -19.669 1.00 94.81 912 ILE A O 1
ATOM 6848 N N . ARG A 1 913 ? 20.583 18.222 -21.035 1.00 92.12 913 ARG A N 1
ATOM 6849 C CA . ARG A 1 913 ? 21.870 18.310 -20.319 1.00 92.12 913 ARG A CA 1
ATOM 6850 C C . ARG A 1 913 ? 21.866 19.377 -19.233 1.00 92.12 913 ARG A C 1
ATOM 6852 O O . ARG A 1 913 ? 22.567 20.377 -19.360 1.00 92.12 913 ARG A O 1
ATOM 6859 N N . GLY A 1 914 ? 21.067 19.166 -18.192 1.00 91.44 914 GLY A N 1
ATOM 6860 C CA . GLY A 1 914 ? 20.967 20.097 -17.067 1.00 91.44 914 GLY A CA 1
ATOM 6861 C C . GLY A 1 914 ? 20.434 21.471 -17.480 1.00 91.44 914 GLY A C 1
ATOM 6862 O O . GLY A 1 914 ? 21.172 22.335 -17.948 1.00 91.44 914 GLY A O 1
ATOM 6863 N N . LEU A 1 915 ? 19.141 21.690 -17.273 1.00 95.12 915 LEU A N 1
ATOM 6864 C CA . LEU A 1 915 ? 18.463 22.959 -17.522 1.00 95.12 915 LEU A CA 1
ATOM 6865 C C . LEU A 1 915 ? 17.911 23.495 -16.199 1.00 95.12 915 LEU A C 1
ATOM 6867 O O . LEU A 1 915 ? 17.349 22.738 -15.411 1.00 95.12 915 LEU A O 1
ATOM 6871 N N . ALA A 1 916 ? 18.076 24.790 -15.934 1.00 94.06 916 ALA A N 1
ATOM 6872 C CA . ALA A 1 916 ? 17.457 25.424 -14.775 1.00 94.06 916 ALA A CA 1
ATOM 6873 C C . ALA A 1 916 ? 15.994 25.729 -15.112 1.00 94.06 916 ALA A C 1
ATOM 6875 O O . ALA A 1 916 ? 15.748 26.546 -15.987 1.00 94.06 916 ALA A O 1
ATOM 6876 N N . LEU A 1 917 ? 15.044 25.055 -14.461 1.00 92.69 917 LEU A N 1
ATOM 6877 C CA . LEU A 1 917 ? 13.605 25.316 -14.585 1.00 92.69 917 LEU A CA 1
ATOM 6878 C C . LEU A 1 917 ? 13.215 26.614 -13.891 1.00 92.69 917 LEU A C 1
ATOM 6880 O O . LEU A 1 917 ? 12.429 27.398 -14.415 1.00 92.69 917 LEU A O 1
ATOM 6884 N N . VAL A 1 918 ? 13.765 26.804 -12.694 1.00 92.31 918 VAL A N 1
ATOM 6885 C CA . VAL A 1 918 ? 13.649 28.030 -11.917 1.00 92.31 918 VAL A CA 1
ATOM 6886 C C . VAL A 1 918 ? 15.052 28.456 -11.554 1.00 92.31 918 VAL A C 1
ATOM 6888 O O . VAL A 1 918 ? 15.828 27.643 -11.046 1.00 92.31 918 VAL A O 1
ATOM 6891 N N . ARG A 1 919 ? 15.379 29.715 -11.827 1.00 90.38 919 ARG A N 1
ATOM 6892 C CA . ARG A 1 919 ? 16.667 30.288 -11.457 1.00 90.38 919 ARG A CA 1
ATOM 6893 C C . ARG A 1 919 ? 16.497 31.709 -10.962 1.00 90.38 919 ARG A C 1
ATOM 6895 O O . ARG A 1 919 ? 15.986 32.551 -11.694 1.00 90.38 919 ARG A O 1
ATOM 6902 N N . ASN A 1 920 ? 16.937 31.987 -9.738 1.00 84.25 920 ASN A N 1
ATOM 6903 C CA . ASN A 1 920 ? 16.842 33.310 -9.122 1.00 84.25 920 ASN A CA 1
ATOM 6904 C C . ASN A 1 920 ? 15.412 33.896 -9.217 1.00 84.25 920 ASN A C 1
ATOM 6906 O O . ASN A 1 920 ? 15.202 35.033 -9.641 1.00 84.25 920 ASN A O 1
ATOM 6910 N N . GLY A 1 921 ? 14.409 33.057 -8.932 1.00 81.50 921 GLY A N 1
ATOM 6911 C CA . GLY A 1 921 ? 12.984 33.395 -9.027 1.00 81.50 921 GLY A CA 1
ATOM 6912 C C . GLY A 1 921 ? 12.405 33.499 -10.448 1.00 81.50 921 GLY A C 1
ATOM 6913 O O . GLY A 1 921 ? 11.200 33.705 -10.587 1.00 81.50 921 GLY A O 1
ATOM 6914 N N . GLN A 1 922 ? 13.210 33.342 -11.504 1.00 87.19 922 GLN A N 1
ATOM 6915 C CA . GLN A 1 922 ? 12.754 33.375 -12.898 1.00 87.19 922 GLN A CA 1
ATOM 6916 C C . GLN A 1 922 ? 12.405 31.972 -13.404 1.00 87.19 922 GLN A C 1
ATOM 6918 O O . GLN A 1 922 ? 13.153 31.023 -13.180 1.00 87.19 922 GLN A O 1
ATOM 6923 N N . GLN A 1 923 ? 11.269 31.846 -14.093 1.00 90.44 923 GLN A N 1
ATOM 6924 C CA . GLN A 1 923 ? 10.777 30.595 -14.679 1.00 90.44 923 GLN A CA 1
ATOM 6925 C C . GLN A 1 923 ? 11.292 30.435 -16.118 1.00 90.44 923 GLN A C 1
ATOM 6927 O O . GLN A 1 923 ? 11.104 31.325 -16.944 1.00 90.44 923 GLN A O 1
ATOM 6932 N N . HIS A 1 924 ? 11.864 29.276 -16.431 1.00 91.44 924 HIS A N 1
ATOM 6933 C CA . HIS A 1 924 ? 12.451 28.915 -17.731 1.00 91.44 924 HIS A CA 1
ATOM 6934 C C . HIS A 1 924 ? 11.695 27.763 -18.416 1.00 91.44 924 HIS A C 1
ATOM 6936 O O . HIS A 1 924 ? 12.238 27.004 -19.219 1.00 91.44 924 HIS A O 1
ATOM 6942 N N . GLN A 1 925 ? 10.408 27.605 -18.103 1.00 89.25 925 GLN A N 1
ATOM 6943 C CA . GLN A 1 925 ? 9.579 26.531 -18.654 1.00 89.25 925 GLN A CA 1
ATOM 6944 C C . GLN A 1 925 ? 9.455 26.598 -20.188 1.00 89.25 925 GLN A C 1
ATOM 6946 O O . GLN A 1 925 ? 9.377 25.556 -20.841 1.00 89.25 925 GLN A O 1
ATOM 6951 N N . GLU A 1 926 ? 9.459 27.798 -20.780 1.00 91.75 926 GLU A N 1
ATOM 6952 C CA . GLU A 1 926 ? 9.384 27.949 -22.241 1.00 91.75 926 GLU A CA 1
ATOM 6953 C C . GLU A 1 926 ? 10.663 27.447 -22.934 1.00 91.75 926 GLU A C 1
ATOM 6955 O O . GLU A 1 926 ? 10.569 26.845 -24.002 1.00 91.75 926 GLU A O 1
ATOM 6960 N N . ASP A 1 927 ? 11.832 27.582 -22.295 1.00 94.12 927 ASP A N 1
ATOM 6961 C CA . ASP A 1 927 ? 13.103 27.055 -22.814 1.00 94.12 927 ASP A CA 1
ATOM 6962 C C . ASP A 1 927 ? 13.056 25.519 -22.889 1.00 94.12 927 ASP A C 1
ATOM 6964 O O . ASP A 1 927 ? 13.421 24.918 -23.903 1.00 94.12 927 ASP A O 1
ATOM 6968 N N . LEU A 1 928 ? 12.531 24.870 -21.843 1.00 94.69 928 LEU A N 1
ATOM 6969 C CA . LEU A 1 928 ? 12.312 23.422 -21.828 1.00 94.69 928 LEU A CA 1
ATOM 6970 C C . LEU A 1 928 ? 11.290 22.991 -22.888 1.00 94.69 928 LEU A C 1
ATOM 6972 O O . LEU A 1 928 ? 11.507 22.016 -23.604 1.00 94.69 928 LEU A O 1
ATOM 6976 N N . LYS A 1 929 ? 10.177 23.715 -23.014 1.00 95.12 929 LYS A N 1
ATOM 6977 C CA . LYS A 1 929 ? 9.159 23.438 -24.032 1.00 95.12 929 LYS A CA 1
ATOM 6978 C C . LYS A 1 929 ? 9.739 23.540 -25.440 1.00 95.12 929 LYS A C 1
ATOM 6980 O O . LYS A 1 929 ? 9.457 22.677 -26.272 1.00 95.12 929 LYS A O 1
ATOM 6985 N N . GLN A 1 930 ? 10.564 24.554 -25.701 1.00 95.44 930 GLN A N 1
ATOM 6986 C CA . GLN A 1 930 ? 11.269 24.695 -26.968 1.00 95.44 930 GLN A CA 1
ATOM 6987 C C . GLN A 1 930 ? 12.212 23.512 -27.195 1.00 95.44 930 GLN A C 1
ATOM 6989 O O . GLN A 1 930 ? 12.185 22.943 -28.280 1.00 95.44 930 GLN A O 1
ATOM 6994 N N . LEU A 1 931 ? 12.982 23.096 -26.186 1.00 94.50 931 LEU A N 1
ATOM 6995 C CA . LEU A 1 931 ? 13.874 21.936 -26.279 1.00 94.50 931 LEU A CA 1
ATOM 6996 C C . LEU A 1 931 ? 13.121 20.636 -26.602 1.00 94.50 931 LEU A C 1
ATOM 6998 O O . LEU A 1 931 ? 13.573 19.869 -27.441 1.00 94.50 931 LEU A O 1
ATOM 7002 N N . LEU A 1 932 ? 11.965 20.406 -25.976 1.00 94.88 932 LEU A N 1
ATOM 7003 C CA . LEU A 1 932 ? 11.137 19.216 -26.204 1.00 94.88 932 LEU A CA 1
ATOM 7004 C C . LEU A 1 932 ? 10.429 19.224 -27.565 1.00 94.88 932 LEU A C 1
ATOM 7006 O O . LEU A 1 932 ? 10.163 18.162 -28.125 1.00 94.88 932 LEU A O 1
ATOM 7010 N N . SER A 1 933 ? 10.106 20.411 -28.084 1.00 94.44 933 SER A N 1
ATOM 7011 C CA . SER A 1 933 ? 9.370 20.584 -29.347 1.00 94.44 933 SER A CA 1
ATOM 7012 C C . SER A 1 933 ? 10.288 20.746 -30.561 1.00 94.44 933 SER A C 1
ATOM 7014 O O . SER A 1 933 ? 9.830 20.645 -31.698 1.00 94.44 933 SER A O 1
ATOM 7016 N N . ALA A 1 934 ? 11.567 21.051 -30.335 1.00 83.94 934 ALA A N 1
ATOM 7017 C CA . ALA A 1 934 ? 12.565 21.284 -31.368 1.00 83.94 934 ALA A CA 1
ATOM 7018 C C . ALA A 1 934 ? 13.535 20.099 -31.482 1.00 83.94 934 ALA A C 1
ATOM 7020 O O . ALA A 1 934 ? 13.715 19.320 -30.554 1.00 83.94 934 ALA A O 1
ATOM 7021 N N . GLY A 1 935 ? 14.195 19.975 -32.632 1.00 82.88 935 GLY A N 1
ATOM 7022 C CA . GLY A 1 935 ? 15.132 18.885 -32.915 1.00 82.88 935 GLY A CA 1
ATOM 7023 C C . GLY A 1 935 ? 14.634 17.951 -34.015 1.00 82.88 935 GLY A C 1
ATOM 7024 O O . GLY A 1 935 ? 13.564 18.149 -34.583 1.00 82.88 935 GLY A O 1
ATOM 7025 N N . GLU A 1 936 ? 15.456 16.959 -34.353 1.00 87.75 936 GLU A N 1
ATOM 7026 C CA . GLU A 1 936 ? 15.165 15.995 -35.425 1.00 87.75 936 GLU A CA 1
ATOM 7027 C C . GLU A 1 936 ? 14.045 15.018 -35.034 1.00 87.75 936 GLU A C 1
ATOM 7029 O O . GLU A 1 936 ? 13.205 14.679 -35.865 1.00 87.75 936 GLU A O 1
ATOM 7034 N N . TYR A 1 937 ? 13.998 14.630 -33.754 1.00 92.12 937 TYR A N 1
ATOM 7035 C CA . TYR A 1 937 ? 13.022 13.694 -33.191 1.00 92.12 937 TYR A CA 1
ATOM 7036 C C . TYR A 1 937 ? 12.390 14.271 -31.910 1.00 92.12 937 TYR A C 1
ATOM 7038 O O . TYR A 1 937 ? 12.736 13.832 -30.809 1.00 92.12 937 TYR A O 1
ATOM 7046 N N . PRO A 1 938 ? 11.516 15.290 -32.028 1.00 92.62 938 PRO A N 1
ATOM 7047 C CA . PRO A 1 938 ? 10.918 15.963 -30.876 1.00 92.62 938 PRO A CA 1
ATOM 7048 C C . PRO A 1 938 ? 9.959 15.043 -30.116 1.00 92.62 938 PRO A C 1
ATOM 7050 O O . PRO A 1 938 ? 9.485 14.038 -30.652 1.00 92.62 938 PRO A O 1
ATOM 7053 N N . SER A 1 939 ? 9.633 15.417 -28.878 1.00 92.50 939 SER A N 1
ATOM 7054 C CA . SER A 1 939 ? 8.597 14.731 -28.106 1.00 92.50 939 SER A CA 1
ATOM 7055 C C . SER A 1 939 ? 7.230 14.881 -28.768 1.00 92.50 939 SER A C 1
ATOM 7057 O O . SER A 1 939 ? 6.830 15.972 -29.181 1.00 92.50 939 SER A O 1
ATOM 7059 N N . ARG A 1 940 ? 6.483 13.776 -28.828 1.00 89.69 940 ARG A N 1
ATOM 7060 C CA . ARG A 1 940 ? 5.108 13.747 -29.356 1.00 89.69 940 ARG A CA 1
ATOM 7061 C C . ARG A 1 940 ? 4.079 14.244 -28.334 1.00 89.69 940 ARG A C 1
ATOM 7063 O O . ARG A 1 940 ? 2.964 14.591 -28.713 1.00 89.69 940 ARG A O 1
ATOM 7070 N N . CYS A 1 941 ? 4.457 14.326 -27.055 1.00 87.81 941 CYS A N 1
ATOM 7071 C CA . CYS A 1 941 ? 3.559 14.620 -25.934 1.00 87.81 941 CYS A CA 1
ATOM 7072 C C . CYS A 1 941 ? 4.133 15.701 -24.995 1.00 87.81 941 CYS A C 1
ATOM 7074 O O . CYS A 1 941 ? 4.115 15.560 -23.774 1.00 87.81 941 CYS A O 1
ATOM 7076 N N . VAL A 1 942 ? 4.617 16.819 -25.554 1.00 91.06 942 VAL A N 1
ATOM 7077 C CA . VAL A 1 942 ? 5.266 17.917 -24.799 1.00 91.06 942 VAL A CA 1
ATOM 7078 C C . VAL A 1 942 ? 4.425 18.415 -23.615 1.00 91.06 942 VAL A C 1
ATOM 7080 O O . VAL A 1 942 ? 4.967 18.686 -22.545 1.00 91.06 942 VAL A O 1
ATOM 7083 N N . ALA A 1 943 ? 3.102 18.518 -23.774 1.00 86.44 943 ALA A N 1
ATOM 7084 C CA . ALA A 1 943 ? 2.210 18.957 -22.699 1.00 86.44 943 ALA A CA 1
ATOM 7085 C C . ALA A 1 943 ? 2.230 18.003 -21.490 1.00 86.44 943 ALA A C 1
ATOM 7087 O O . ALA A 1 943 ? 2.301 18.465 -20.352 1.00 86.44 943 ALA A O 1
ATOM 7088 N N . GLU A 1 944 ? 2.232 16.688 -21.732 1.00 86.50 944 GLU A N 1
ATOM 7089 C CA . GLU A 1 944 ? 2.353 15.671 -20.681 1.00 86.50 944 GLU A CA 1
ATOM 7090 C C . GLU A 1 944 ? 3.733 15.735 -20.014 1.00 86.50 944 GLU A C 1
ATOM 7092 O O . GLU A 1 944 ? 3.833 15.698 -18.791 1.00 86.50 944 GLU A O 1
ATOM 7097 N N . ASN A 1 945 ? 4.800 15.939 -20.795 1.00 91.44 945 ASN A N 1
ATOM 7098 C CA . ASN A 1 945 ? 6.147 16.084 -20.240 1.00 91.44 945 ASN A CA 1
ATOM 7099 C C . ASN A 1 945 ? 6.259 17.259 -19.269 1.00 91.44 945 ASN A C 1
ATOM 7101 O O . ASN A 1 945 ? 6.781 17.102 -18.168 1.00 91.44 945 ASN A O 1
ATOM 7105 N N . LEU A 1 946 ? 5.750 18.430 -19.656 1.00 91.75 946 LEU A N 1
ATOM 7106 C CA . LEU A 1 946 ? 5.756 19.612 -18.793 1.00 91.75 946 LEU A CA 1
ATOM 7107 C C . LEU A 1 946 ? 4.880 19.407 -17.550 1.00 91.75 946 LEU A C 1
ATOM 7109 O O . LEU A 1 946 ? 5.226 19.878 -16.468 1.00 91.75 946 LEU A O 1
ATOM 7113 N N . ALA A 1 947 ? 3.762 18.693 -17.693 1.00 86.50 947 ALA A N 1
ATOM 7114 C CA . ALA A 1 947 ? 2.879 18.357 -16.587 1.00 86.50 947 ALA A CA 1
ATOM 7115 C C . ALA A 1 947 ? 3.553 17.451 -15.543 1.00 86.50 947 ALA A C 1
ATOM 7117 O O . ALA A 1 947 ? 3.452 17.729 -14.345 1.00 86.50 947 ALA A O 1
ATOM 7118 N N . ASP A 1 948 ? 4.253 16.404 -15.964 1.00 91.12 948 ASP A N 1
ATOM 7119 C CA . ASP A 1 948 ? 4.943 15.503 -15.038 1.00 91.12 948 ASP A CA 1
ATOM 7120 C C . ASP A 1 948 ? 6.162 16.175 -14.391 1.00 91.12 948 ASP A C 1
ATOM 7122 O O . ASP A 1 948 ? 6.359 16.057 -13.183 1.00 91.12 948 ASP A O 1
ATOM 7126 N N . ILE A 1 949 ? 6.905 17.001 -15.135 1.00 93.94 949 ILE A N 1
ATOM 7127 C CA . ILE A 1 949 ? 8.016 17.791 -14.577 1.00 93.94 949 ILE A CA 1
ATOM 7128 C C . ILE A 1 949 ? 7.509 18.803 -13.535 1.00 93.94 949 ILE A C 1
ATOM 7130 O O . ILE A 1 949 ? 8.136 18.994 -12.493 1.00 93.94 949 ILE A O 1
ATOM 7134 N N . ALA A 1 950 ? 6.345 19.420 -13.755 1.00 89.00 950 ALA A N 1
ATOM 7135 C CA . ALA A 1 950 ? 5.723 20.289 -12.756 1.00 89.00 950 ALA A CA 1
ATOM 7136 C C . ALA A 1 950 ? 5.283 19.512 -11.497 1.00 89.00 950 ALA A C 1
ATOM 7138 O O . ALA A 1 950 ? 5.406 20.026 -10.384 1.00 89.00 950 ALA A O 1
ATOM 7139 N N . ALA A 1 951 ? 4.812 18.268 -11.645 1.00 88.31 951 ALA A N 1
ATOM 7140 C CA . ALA A 1 951 ? 4.515 17.388 -10.511 1.00 88.31 951 ALA A CA 1
ATOM 7141 C C . ALA A 1 951 ? 5.790 17.038 -9.717 1.00 88.31 951 ALA A C 1
ATOM 7143 O O . ALA A 1 951 ? 5.800 17.094 -8.485 1.00 88.31 951 ALA A O 1
ATOM 7144 N N . GLN A 1 952 ? 6.896 16.764 -10.415 1.00 94.00 952 GLN A N 1
ATOM 7145 C CA . GLN A 1 952 ? 8.214 16.539 -9.815 1.00 94.00 952 GLN A CA 1
ATOM 7146 C C . GLN A 1 952 ? 8.743 17.772 -9.065 1.00 94.00 952 GLN A C 1
ATOM 7148 O O . GLN A 1 952 ? 9.295 17.637 -7.970 1.00 94.00 952 GLN A O 1
ATOM 7153 N N . GLN A 1 953 ? 8.545 18.975 -9.614 1.00 92.56 953 GLN A N 1
ATOM 7154 C CA . GLN A 1 953 ? 8.889 20.232 -8.946 1.00 92.56 953 GLN A CA 1
ATOM 7155 C C . GLN A 1 953 ? 8.076 20.427 -7.660 1.00 92.56 953 GLN A C 1
ATOM 7157 O O . GLN A 1 953 ? 8.656 20.739 -6.622 1.00 92.56 953 GLN A O 1
ATOM 7162 N N . ALA A 1 954 ? 6.757 20.197 -7.699 1.00 88.00 954 ALA A N 1
ATOM 7163 C CA . ALA A 1 954 ? 5.894 20.303 -6.520 1.00 88.00 954 ALA A CA 1
ATOM 7164 C C . ALA A 1 954 ? 6.332 19.340 -5.403 1.00 88.00 954 ALA A C 1
ATOM 7166 O O . ALA A 1 954 ? 6.419 19.734 -4.237 1.00 88.00 954 ALA A O 1
ATOM 7167 N N . ALA A 1 955 ? 6.689 18.103 -5.766 1.00 90.69 955 ALA A N 1
ATOM 7168 C CA . ALA A 1 955 ? 7.273 17.140 -4.838 1.00 90.69 955 ALA A CA 1
ATOM 7169 C C . ALA A 1 955 ? 8.593 17.660 -4.232 1.00 90.69 955 ALA A C 1
ATOM 7171 O O . ALA A 1 955 ? 8.756 17.632 -3.014 1.00 90.69 955 ALA A O 1
ATOM 7172 N N . GLY A 1 956 ? 9.507 18.193 -5.052 1.00 93.06 956 GLY A N 1
ATOM 7173 C CA . GLY A 1 956 ? 10.770 18.789 -4.596 1.00 93.06 956 GLY A CA 1
ATOM 7174 C C . GLY A 1 956 ? 10.581 19.958 -3.625 1.00 93.06 956 GLY A C 1
ATOM 7175 O O . GLY A 1 956 ? 11.234 20.009 -2.584 1.00 93.06 956 GLY A O 1
ATOM 7176 N N . THR A 1 957 ? 9.641 20.865 -3.900 1.00 89.94 957 THR A N 1
ATOM 7177 C CA . THR A 1 957 ? 9.314 21.980 -2.998 1.00 89.94 957 THR A CA 1
ATOM 7178 C C . THR A 1 957 ? 8.781 21.492 -1.649 1.00 89.94 957 THR A C 1
ATOM 7180 O O . THR A 1 957 ? 9.203 22.002 -0.609 1.00 89.94 957 THR A O 1
ATOM 7183 N N . GLY A 1 958 ? 7.898 20.486 -1.646 1.00 86.56 958 GLY A N 1
ATOM 7184 C CA . GLY A 1 958 ? 7.410 19.857 -0.415 1.00 86.56 958 GLY A CA 1
ATOM 7185 C C . GLY A 1 958 ? 8.543 19.236 0.406 1.00 86.56 958 GLY A C 1
ATOM 7186 O O . GLY A 1 958 ? 8.684 19.540 1.588 1.00 86.56 958 GLY A O 1
ATOM 7187 N N . GLY A 1 959 ? 9.414 18.456 -0.243 1.00 91.50 959 GLY A N 1
ATOM 7188 C CA . GLY A 1 959 ? 10.562 17.828 0.415 1.00 91.50 959 GLY A CA 1
ATOM 7189 C C . GLY A 1 959 ? 11.562 18.833 0.996 1.00 91.50 959 GLY A C 1
ATOM 7190 O O . GLY A 1 959 ? 12.050 18.641 2.109 1.00 91.50 959 GLY A O 1
ATOM 7191 N N . ALA A 1 960 ? 11.832 19.933 0.285 1.00 92.19 960 ALA A N 1
ATOM 7192 C CA . ALA A 1 960 ? 12.698 21.006 0.770 1.00 92.19 960 ALA A CA 1
ATOM 7193 C C . ALA A 1 960 ? 12.132 21.672 2.034 1.00 92.19 960 ALA A C 1
ATOM 7195 O O . ALA A 1 960 ? 12.855 21.857 3.012 1.00 92.19 960 ALA A O 1
ATOM 7196 N N . ARG A 1 961 ? 10.827 21.979 2.045 1.00 88.56 961 ARG A N 1
ATOM 7197 C CA . ARG A 1 961 ? 10.137 22.554 3.208 1.00 88.56 961 ARG A CA 1
ATOM 7198 C C . ARG A 1 961 ? 10.214 21.629 4.423 1.00 88.56 961 ARG A C 1
ATOM 7200 O O . ARG A 1 961 ? 10.531 22.092 5.518 1.00 88.56 961 ARG A O 1
ATOM 7207 N N . ASP A 1 962 ? 9.935 20.343 4.232 1.00 86.81 962 ASP A N 1
ATOM 7208 C CA . ASP A 1 962 ? 9.915 19.367 5.323 1.00 86.81 962 ASP A CA 1
ATOM 7209 C C . ASP A 1 962 ? 11.328 19.143 5.896 1.00 86.81 962 ASP A C 1
ATOM 7211 O O . ASP A 1 962 ? 11.498 19.027 7.113 1.00 86.81 962 ASP A O 1
ATOM 7215 N N . LEU A 1 963 ? 12.363 19.185 5.046 1.00 90.50 963 LEU A N 1
ATOM 7216 C CA . LEU A 1 963 ? 13.757 19.136 5.485 1.00 90.50 963 LEU A CA 1
ATOM 7217 C C . LEU A 1 963 ? 14.171 20.405 6.251 1.00 90.50 963 LEU A C 1
ATOM 7219 O O . LEU A 1 963 ? 14.792 20.295 7.306 1.00 90.50 963 LEU A O 1
ATOM 7223 N N . CYS A 1 964 ? 13.785 21.601 5.792 1.00 89.44 964 CYS A N 1
ATOM 7224 C CA . CYS A 1 964 ? 14.022 22.841 6.540 1.00 89.44 964 CYS A CA 1
ATOM 7225 C C . CYS A 1 964 ? 13.321 22.830 7.907 1.00 89.44 964 CYS A C 1
ATOM 7227 O O . CYS A 1 964 ? 13.906 23.268 8.896 1.00 89.44 964 CYS A O 1
ATOM 7229 N N . ALA A 1 965 ? 12.103 22.285 7.995 1.00 83.50 965 ALA A N 1
ATOM 7230 C CA . ALA A 1 965 ? 11.389 22.134 9.263 1.00 83.50 965 ALA A CA 1
ATOM 7231 C C . ALA A 1 965 ? 12.121 21.191 10.234 1.00 83.50 965 ALA A C 1
ATOM 7233 O O . ALA A 1 965 ? 12.226 21.492 11.424 1.00 83.50 965 ALA A O 1
ATOM 7234 N N . LEU A 1 966 ? 12.682 20.084 9.732 1.00 84.81 966 LEU A N 1
ATOM 7235 C CA . LEU A 1 966 ? 13.519 19.185 10.530 1.00 84.81 966 LEU A CA 1
ATOM 7236 C C . LEU A 1 966 ? 14.772 19.904 11.054 1.00 84.81 966 LEU A C 1
ATOM 7238 O O . LEU A 1 966 ? 15.141 19.758 12.220 1.00 84.81 966 LEU A O 1
ATOM 7242 N N . VAL A 1 967 ? 15.405 20.721 10.211 1.00 88.06 967 VAL A N 1
ATOM 7243 C CA . VAL A 1 967 ? 16.588 21.488 10.605 1.00 88.06 967 VAL A CA 1
ATOM 7244 C C . VAL A 1 967 ? 16.253 22.586 11.617 1.00 88.06 967 VAL A C 1
ATOM 7246 O O . VAL A 1 967 ? 17.023 22.792 12.553 1.00 88.06 967 VAL A O 1
ATOM 7249 N N . ALA A 1 968 ? 15.101 23.245 11.499 1.00 82.75 968 ALA A N 1
ATOM 7250 C CA . ALA A 1 968 ? 14.645 24.219 12.489 1.00 82.75 968 ALA A CA 1
ATOM 7251 C C . ALA A 1 968 ? 14.498 23.594 13.892 1.00 82.75 968 ALA A C 1
ATOM 7253 O O . ALA A 1 968 ? 14.765 24.260 14.892 1.00 82.75 968 ALA A O 1
ATOM 7254 N N . GLN A 1 969 ? 14.129 22.309 13.965 1.00 76.88 969 GLN A N 1
ATOM 7255 C CA . GLN A 1 969 ? 13.936 21.582 15.222 1.00 76.88 969 GLN A CA 1
ATOM 7256 C C . GLN A 1 969 ? 15.252 21.118 15.874 1.00 76.88 969 GLN A C 1
ATOM 7258 O O . GLN A 1 969 ? 15.415 21.267 17.087 1.00 76.88 969 GLN A O 1
ATOM 7263 N N . TYR A 1 970 ? 16.181 20.553 15.093 1.00 78.19 970 TYR A N 1
ATOM 7264 C CA . TYR A 1 970 ? 17.389 19.887 15.620 1.00 78.19 970 TYR A CA 1
ATOM 7265 C C . TYR A 1 970 ? 18.711 20.617 15.323 1.00 78.19 970 TYR A C 1
ATOM 7267 O O . TYR A 1 970 ? 19.738 20.290 15.912 1.00 78.19 970 TYR A O 1
ATOM 7275 N N . GLY A 1 971 ? 18.708 21.611 14.434 1.00 83.00 971 GLY A N 1
ATOM 7276 C CA . GLY A 1 971 ? 19.899 22.324 13.969 1.00 83.00 971 GLY A CA 1
ATOM 7277 C C . GLY A 1 971 ? 20.633 21.620 12.818 1.00 83.00 971 GLY A C 1
ATOM 7278 O O . GLY A 1 971 ? 20.712 20.394 12.753 1.00 83.00 971 GLY A O 1
ATOM 7279 N N . GLY A 1 972 ? 21.204 22.406 11.896 1.00 86.75 972 GLY A N 1
ATOM 7280 C CA . GLY A 1 972 ? 21.757 21.889 10.632 1.00 86.75 972 GLY A CA 1
ATOM 7281 C C . GLY A 1 972 ? 22.936 20.933 10.809 1.00 86.75 972 GLY A C 1
ATOM 7282 O O . GLY A 1 972 ? 22.989 19.897 10.152 1.00 86.75 972 GLY A O 1
ATOM 7283 N N . ALA A 1 973 ? 23.838 21.231 11.749 1.00 86.38 973 ALA A N 1
ATOM 7284 C CA . ALA A 1 973 ? 24.998 20.386 12.037 1.00 86.38 973 ALA A CA 1
ATOM 7285 C C . ALA A 1 973 ? 24.602 19.000 12.578 1.00 86.38 973 ALA A C 1
ATOM 7287 O O . ALA A 1 973 ? 25.217 17.996 12.226 1.00 86.38 973 ALA A O 1
ATOM 7288 N N . VAL A 1 974 ? 23.551 18.934 13.404 1.00 86.81 974 VAL A N 1
ATOM 7289 C CA . VAL A 1 974 ? 23.040 17.667 13.948 1.00 86.81 974 VAL A CA 1
ATOM 7290 C C . VAL A 1 974 ? 22.426 16.835 12.829 1.00 86.81 974 VAL A C 1
ATOM 7292 O O . VAL A 1 974 ? 22.759 15.659 12.699 1.00 86.81 974 VAL A O 1
ATOM 7295 N N . VAL A 1 975 ? 21.585 17.452 11.993 1.00 90.00 975 VAL A N 1
ATOM 7296 C CA . VAL A 1 975 ? 20.964 16.791 10.836 1.00 90.00 975 VAL A CA 1
ATOM 7297 C C . VAL A 1 975 ? 22.033 16.206 9.908 1.00 90.00 975 VAL A C 1
ATOM 7299 O O . VAL A 1 975 ? 21.985 15.012 9.619 1.00 90.00 975 VAL A O 1
ATOM 7302 N N . ASP A 1 976 ? 23.030 16.999 9.500 1.00 91.38 976 ASP A N 1
ATOM 7303 C CA . ASP A 1 976 ? 24.118 16.549 8.616 1.00 91.38 976 ASP A CA 1
ATOM 7304 C C . ASP A 1 976 ? 24.918 15.378 9.212 1.00 91.38 976 ASP A C 1
ATOM 7306 O O . ASP A 1 976 ? 25.207 14.389 8.533 1.00 91.38 976 ASP A O 1
ATOM 7310 N N . ARG A 1 977 ? 25.221 15.440 10.512 1.00 89.62 977 ARG A N 1
ATOM 7311 C CA . ARG A 1 977 ? 25.929 14.371 11.225 1.00 89.62 977 ARG A CA 1
ATOM 7312 C C . ARG A 1 977 ? 25.136 13.064 11.243 1.00 89.62 977 ARG A C 1
ATOM 7314 O O . ARG A 1 977 ? 25.705 12.008 10.975 1.00 89.62 977 ARG A O 1
ATOM 7321 N N . TYR A 1 978 ? 23.829 13.106 11.502 1.00 90.56 978 TYR A N 1
ATOM 7322 C CA . TYR A 1 978 ? 23.004 11.894 11.467 1.00 90.56 978 TYR A CA 1
ATOM 7323 C C . TYR A 1 978 ? 22.798 11.357 10.045 1.00 90.56 978 TYR A C 1
ATOM 7325 O O . TYR A 1 978 ? 22.737 10.141 9.872 1.00 90.56 978 TYR A O 1
ATOM 7333 N N . MET A 1 979 ? 22.801 12.210 9.012 1.00 92.56 979 MET A N 1
ATOM 7334 C CA . MET A 1 979 ? 22.890 11.738 7.622 1.00 92.56 979 MET A CA 1
ATOM 7335 C C . MET A 1 979 ? 24.173 10.924 7.381 1.00 92.56 979 MET A C 1
ATOM 7337 O O . MET A 1 979 ? 24.124 9.896 6.703 1.00 92.56 979 MET A O 1
ATOM 7341 N N . MET A 1 980 ? 25.310 11.347 7.950 1.00 91.69 980 MET A N 1
ATOM 7342 C CA . MET A 1 980 ? 26.579 10.611 7.868 1.00 91.69 980 MET A CA 1
ATOM 7343 C C . MET A 1 980 ? 26.524 9.281 8.630 1.00 91.69 980 MET A C 1
ATOM 7345 O O . MET A 1 980 ? 26.860 8.245 8.057 1.00 91.69 980 MET A O 1
ATOM 7349 N N . HIS A 1 981 ? 26.032 9.282 9.872 1.00 89.25 981 HIS A N 1
ATOM 7350 C CA . HIS A 1 981 ? 25.923 8.063 10.681 1.00 89.25 981 HIS A CA 1
ATOM 7351 C C . HIS A 1 981 ? 25.048 6.988 10.026 1.00 89.25 981 HIS A C 1
ATOM 7353 O O . HIS A 1 981 ? 25.395 5.810 10.060 1.00 89.25 981 HIS A O 1
ATOM 7359 N N . LEU A 1 982 ? 23.960 7.368 9.348 1.00 89.06 982 LEU A N 1
ATOM 7360 C CA . LEU A 1 982 ? 23.139 6.412 8.593 1.00 89.06 982 LEU A CA 1
ATOM 7361 C C . LEU A 1 982 ? 23.914 5.739 7.453 1.00 89.06 982 LEU A C 1
ATOM 7363 O O . LEU A 1 982 ? 23.695 4.560 7.162 1.00 89.06 982 LEU A O 1
ATOM 7367 N N . GLN A 1 983 ? 24.825 6.465 6.804 1.00 90.25 983 GLN A N 1
ATOM 7368 C CA . GLN A 1 983 ? 25.703 5.879 5.796 1.00 90.25 983 GLN A CA 1
ATOM 7369 C C . GLN A 1 983 ? 26.783 4.984 6.428 1.00 90.25 983 GLN A C 1
ATOM 7371 O O . GLN A 1 983 ? 27.119 3.949 5.851 1.00 90.25 983 GLN A O 1
ATOM 7376 N N . ASP A 1 984 ? 27.303 5.341 7.607 1.00 89.50 984 ASP A N 1
ATOM 7377 C CA . ASP A 1 984 ? 28.264 4.514 8.354 1.00 89.50 984 ASP A CA 1
ATOM 7378 C C . ASP A 1 984 ? 27.647 3.163 8.754 1.00 89.50 984 ASP A C 1
ATOM 7380 O O . ASP A 1 984 ? 28.262 2.117 8.545 1.00 89.50 984 ASP A O 1
ATOM 7384 N N . VAL A 1 985 ? 26.400 3.174 9.239 1.00 86.94 985 VAL A N 1
ATOM 7385 C CA . VAL A 1 985 ? 25.610 1.975 9.581 1.00 86.94 985 VAL A CA 1
ATOM 7386 C C . VAL A 1 985 ? 25.466 1.044 8.378 1.00 86.94 985 VAL A C 1
ATOM 7388 O O . VAL A 1 985 ? 25.747 -0.154 8.468 1.00 86.94 985 VAL A O 1
ATOM 7391 N N . ALA A 1 986 ? 25.083 1.591 7.219 1.00 88.44 986 ALA A N 1
ATOM 7392 C CA . ALA A 1 986 ? 24.951 0.809 5.993 1.00 88.44 986 ALA A CA 1
ATOM 7393 C C . ALA A 1 986 ? 26.294 0.203 5.548 1.00 88.44 986 ALA A C 1
ATOM 7395 O O . ALA A 1 986 ? 26.351 -0.974 5.183 1.00 88.44 986 ALA A O 1
ATOM 7396 N N . ALA A 1 987 ? 27.385 0.971 5.633 1.00 89.62 987 ALA A N 1
ATOM 7397 C CA . ALA A 1 987 ? 28.726 0.495 5.300 1.00 89.62 987 ALA A CA 1
ATOM 7398 C C . ALA A 1 987 ? 29.198 -0.623 6.246 1.00 89.62 987 ALA A C 1
ATOM 7400 O O . ALA A 1 987 ? 29.731 -1.640 5.793 1.00 89.62 987 ALA A O 1
ATOM 7401 N N . ALA A 1 988 ? 28.956 -0.475 7.551 1.00 87.06 988 ALA A N 1
ATOM 7402 C CA . ALA A 1 988 ? 29.300 -1.476 8.556 1.00 87.06 988 ALA A CA 1
ATOM 7403 C C . ALA A 1 988 ? 28.536 -2.791 8.335 1.00 87.06 988 ALA A C 1
ATOM 7405 O O . ALA A 1 988 ? 29.128 -3.870 8.404 1.00 87.06 988 ALA A O 1
ATOM 7406 N N . ALA A 1 989 ? 27.242 -2.712 8.010 1.00 87.44 989 ALA A N 1
ATOM 7407 C CA . ALA A 1 989 ? 26.423 -3.887 7.730 1.00 87.44 989 ALA A CA 1
ATOM 7408 C C . ALA A 1 989 ? 26.878 -4.632 6.461 1.00 87.44 989 ALA A C 1
ATOM 7410 O O . ALA A 1 989 ? 26.972 -5.864 6.469 1.00 87.44 989 ALA A O 1
ATOM 7411 N N . VAL A 1 990 ? 27.241 -3.902 5.397 1.00 88.94 990 VAL A N 1
ATOM 7412 C CA . VAL A 1 990 ? 27.859 -4.496 4.199 1.00 88.94 990 VAL A CA 1
ATOM 7413 C C . VAL A 1 990 ? 29.178 -5.169 4.563 1.00 88.94 990 VAL A C 1
ATOM 7415 O O . VAL A 1 990 ? 29.344 -6.350 4.275 1.00 88.94 990 VAL A O 1
ATOM 7418 N N . SER A 1 991 ? 30.092 -4.473 5.245 1.00 88.31 991 SER A N 1
ATOM 7419 C CA . SER A 1 991 ? 31.398 -5.025 5.634 1.00 88.31 991 SER A CA 1
ATOM 7420 C C . SER A 1 991 ? 31.262 -6.313 6.460 1.00 88.31 991 SER A C 1
ATOM 7422 O O . SER A 1 991 ? 31.899 -7.326 6.159 1.00 88.31 991 SER A O 1
ATOM 7424 N N . ALA A 1 992 ? 30.344 -6.337 7.433 1.00 87.44 992 ALA A N 1
ATOM 7425 C CA . ALA A 1 992 ? 30.049 -7.528 8.226 1.00 87.44 992 ALA A CA 1
ATOM 7426 C C . ALA A 1 992 ? 29.549 -8.704 7.368 1.00 87.44 992 ALA A C 1
ATOM 7428 O O . ALA A 1 992 ? 29.886 -9.862 7.641 1.00 87.44 992 ALA A O 1
ATOM 7429 N N . ARG A 1 993 ? 28.771 -8.426 6.313 1.00 88.56 993 ARG A N 1
ATOM 7430 C CA . ARG A 1 993 ? 28.315 -9.443 5.361 1.00 88.56 993 ARG A CA 1
ATOM 7431 C C . ARG A 1 993 ? 29.439 -9.921 4.442 1.00 88.56 993 ARG A C 1
ATOM 7433 O O . ARG A 1 993 ? 29.537 -11.129 4.225 1.00 88.56 993 ARG A O 1
ATOM 7440 N N . LEU A 1 994 ? 30.300 -9.022 3.962 1.00 88.75 994 LEU A N 1
ATOM 7441 C CA . LEU A 1 994 ? 31.435 -9.352 3.093 1.00 88.75 994 LEU A CA 1
ATOM 7442 C C . LEU A 1 994 ? 32.395 -10.350 3.749 1.00 88.75 994 LEU A C 1
ATOM 7444 O O . LEU A 1 994 ? 32.837 -11.285 3.088 1.00 88.75 994 LEU A O 1
ATOM 7448 N N . ARG A 1 995 ? 32.635 -10.242 5.064 1.00 87.00 995 ARG A N 1
ATOM 7449 C CA . ARG A 1 995 ? 33.468 -11.198 5.826 1.00 87.00 995 ARG A CA 1
ATOM 7450 C C . ARG A 1 995 ? 32.957 -12.641 5.815 1.00 87.00 995 ARG A C 1
ATOM 7452 O O . ARG A 1 995 ? 33.703 -13.554 6.155 1.00 87.00 995 ARG A O 1
ATOM 7459 N N . ARG A 1 996 ? 31.682 -12.855 5.472 1.00 88.12 996 ARG A N 1
ATOM 7460 C CA . ARG A 1 996 ? 31.060 -14.187 5.376 1.00 88.12 996 ARG A CA 1
ATOM 7461 C C . ARG A 1 996 ? 31.093 -14.757 3.956 1.00 88.12 996 ARG A C 1
ATOM 7463 O O . ARG A 1 996 ? 30.654 -15.889 3.769 1.00 88.12 996 ARG A O 1
ATOM 7470 N N . LEU A 1 997 ? 31.549 -13.987 2.967 1.00 88.19 997 LEU A N 1
ATOM 7471 C CA . LEU A 1 997 ? 31.707 -14.472 1.599 1.00 88.19 997 LEU A CA 1
ATOM 7472 C C . LEU A 1 997 ? 32.947 -15.378 1.480 1.00 88.19 997 LEU A C 1
ATOM 7474 O O . LEU A 1 997 ? 33.866 -15.279 2.297 1.00 88.19 997 LEU A O 1
ATOM 7478 N N . PRO A 1 998 ? 32.998 -16.265 0.470 1.00 85.31 998 PRO A N 1
ATOM 7479 C CA . PRO A 1 998 ? 34.185 -17.065 0.190 1.00 85.31 998 PRO A CA 1
ATOM 7480 C C . PRO A 1 998 ? 35.439 -16.196 -0.002 1.00 85.31 998 PRO A C 1
ATOM 7482 O O . PRO A 1 998 ? 35.396 -15.170 -0.675 1.00 85.31 998 PRO A O 1
ATOM 7485 N N . ALA A 1 999 ? 36.578 -16.636 0.543 1.00 77.75 999 ALA A N 1
ATOM 7486 C CA . ALA A 1 999 ? 37.853 -15.915 0.421 1.00 77.75 999 ALA A CA 1
ATOM 7487 C C . ALA A 1 999 ? 38.483 -15.991 -0.991 1.00 77.75 999 ALA A C 1
ATOM 7489 O O . ALA A 1 999 ? 39.393 -15.226 -1.311 1.00 77.75 999 ALA A O 1
ATOM 7490 N N . GLY A 1 1000 ? 38.042 -16.939 -1.826 1.00 86.31 1000 GLY A N 1
ATOM 7491 C CA . GLY A 1 1000 ? 38.522 -17.115 -3.200 1.00 86.31 1000 GLY A CA 1
ATOM 7492 C C . GLY A 1 1000 ? 37.866 -16.154 -4.197 1.00 86.31 1000 GLY A C 1
ATOM 7493 O O . GLY A 1 1000 ? 36.844 -15.541 -3.903 1.00 86.31 1000 GLY A O 1
ATOM 7494 N N . ALA A 1 1001 ? 38.443 -16.049 -5.398 1.00 90.50 1001 ALA A N 1
ATOM 7495 C CA . ALA A 1 1001 ? 37.814 -15.317 -6.493 1.00 90.50 1001 ALA A CA 1
ATOM 7496 C C . ALA A 1 1001 ? 36.525 -16.030 -6.936 1.00 90.50 1001 ALA A C 1
ATOM 7498 O O . ALA A 1 1001 ? 36.541 -17.222 -7.241 1.00 90.50 1001 ALA A O 1
ATOM 7499 N N . MET A 1 1002 ? 35.427 -15.284 -6.975 1.00 96.00 1002 MET A N 1
ATOM 7500 C CA . MET A 1 1002 ? 34.129 -15.715 -7.488 1.00 96.00 1002 MET A CA 1
ATOM 7501 C C . MET A 1 1002 ? 33.985 -15.185 -8.912 1.00 96.00 1002 MET A C 1
ATOM 7503 O O . MET A 1 1002 ? 34.228 -14.003 -9.145 1.00 96.00 1002 MET A O 1
ATOM 7507 N N . GLN A 1 1003 ? 33.639 -16.041 -9.870 1.00 96.94 1003 GLN A N 1
ATOM 7508 C CA . GLN A 1 1003 ? 33.552 -15.674 -11.284 1.00 96.94 1003 GLN A CA 1
ATOM 7509 C C . GLN A 1 1003 ? 32.270 -16.218 -11.896 1.00 96.94 1003 GLN A C 1
ATOM 7511 O O . GLN A 1 1003 ? 31.846 -17.327 -11.570 1.00 96.94 1003 GLN A O 1
ATOM 7516 N N . PHE A 1 1004 ? 31.683 -15.445 -12.803 1.00 97.88 1004 PHE A N 1
ATOM 7517 C CA . PHE A 1 1004 ? 30.551 -15.883 -13.605 1.00 97.88 1004 PHE A CA 1
ATOM 7518 C C . PHE A 1 1004 ? 30.530 -15.149 -14.944 1.00 97.88 1004 PHE A C 1
ATOM 7520 O O . PHE A 1 1004 ? 30.992 -14.010 -15.055 1.00 97.88 1004 PHE A O 1
ATOM 7527 N N . GLU A 1 1005 ? 29.978 -15.809 -15.953 1.00 97.31 1005 GLU A N 1
ATOM 7528 C CA . GLU A 1 1005 ? 29.789 -15.266 -17.291 1.00 97.31 1005 GLU A CA 1
ATOM 7529 C C . GLU A 1 1005 ? 28.394 -15.638 -17.784 1.00 97.31 1005 GLU A C 1
ATOM 7531 O O . GLU A 1 1005 ? 27.941 -16.771 -17.622 1.00 97.31 1005 GLU A O 1
ATOM 7536 N N . ASP A 1 1006 ? 27.722 -14.672 -18.397 1.00 96.81 1006 ASP A N 1
ATOM 7537 C CA . ASP A 1 1006 ? 26.485 -14.883 -19.138 1.00 96.81 1006 ASP A CA 1
ATOM 7538 C C . ASP A 1 1006 ? 26.496 -13.969 -20.378 1.00 96.81 1006 ASP A C 1
ATOM 7540 O O . ASP A 1 1006 ? 27.401 -13.153 -20.565 1.00 96.81 1006 ASP A O 1
ATOM 7544 N N . SER A 1 1007 ? 25.532 -14.113 -21.282 1.00 96.06 1007 SER A N 1
ATOM 7545 C CA . SER A 1 1007 ? 25.499 -13.367 -22.544 1.00 96.06 1007 SER A CA 1
ATOM 7546 C C . SER A 1 1007 ? 24.106 -12.859 -22.885 1.00 96.06 1007 SER A C 1
ATOM 7548 O O . SER A 1 1007 ? 23.104 -13.513 -22.596 1.00 96.06 1007 SER A O 1
ATOM 7550 N N . LEU A 1 1008 ? 24.037 -11.705 -23.549 1.00 95.88 1008 LEU A N 1
ATOM 7551 C CA . LEU A 1 1008 ? 22.798 -11.215 -24.156 1.00 95.88 1008 LEU A CA 1
ATOM 7552 C C . LEU A 1 1008 ? 22.320 -12.166 -25.272 1.00 95.88 1008 LEU A C 1
ATOM 7554 O O . LEU A 1 1008 ? 23.067 -13.030 -25.734 1.00 95.88 1008 LEU A O 1
ATOM 7558 N N . ASP A 1 1009 ? 21.077 -11.997 -25.728 1.00 93.44 1009 ASP A N 1
ATOM 7559 C CA . ASP A 1 1009 ? 20.448 -12.882 -26.724 1.00 93.44 1009 ASP A CA 1
ATOM 7560 C C . ASP A 1 1009 ? 21.190 -12.939 -28.070 1.00 93.44 1009 ASP A C 1
ATOM 7562 O O . ASP A 1 1009 ? 21.037 -13.914 -28.807 1.00 93.44 1009 ASP A O 1
ATOM 7566 N N . ASP A 1 1010 ? 21.993 -11.921 -28.390 1.00 93.12 1010 ASP A N 1
ATOM 7567 C CA . ASP A 1 1010 ? 22.835 -11.861 -29.588 1.00 93.12 1010 ASP A CA 1
ATOM 7568 C C . ASP A 1 1010 ? 24.256 -12.425 -29.392 1.00 93.12 1010 ASP A C 1
ATOM 7570 O O . ASP A 1 1010 ? 25.071 -12.388 -30.314 1.00 93.12 1010 ASP A O 1
ATOM 7574 N N . GLY A 1 1011 ? 24.545 -12.971 -28.207 1.00 94.56 1011 GLY A N 1
ATOM 7575 C CA . GLY A 1 1011 ? 25.832 -13.562 -27.851 1.00 94.56 1011 GLY A CA 1
ATOM 7576 C C . GLY A 1 1011 ? 26.849 -12.584 -27.263 1.00 94.56 1011 GLY A C 1
ATOM 7577 O O . GLY A 1 1011 ? 27.979 -12.997 -27.019 1.00 94.56 1011 GLY A O 1
ATOM 7578 N N . THR A 1 1012 ? 26.489 -11.320 -27.014 1.00 96.62 1012 THR A N 1
ATOM 7579 C CA . THR A 1 1012 ? 27.383 -10.344 -26.366 1.00 96.62 1012 THR A CA 1
ATOM 7580 C C . THR A 1 1012 ? 27.705 -10.765 -24.919 1.00 96.62 1012 THR A C 1
ATOM 7582 O O . THR A 1 1012 ? 26.779 -10.813 -24.103 1.00 96.62 1012 THR A O 1
ATOM 7585 N N . PRO A 1 1013 ? 28.976 -11.058 -24.566 1.00 97.38 1013 PRO A N 1
ATOM 7586 C CA . PRO A 1 1013 ? 29.334 -11.565 -23.240 1.00 97.38 1013 PRO A CA 1
ATOM 7587 C C . PRO A 1 1013 ? 29.403 -10.470 -22.168 1.00 97.38 1013 PRO A C 1
ATOM 7589 O O . PRO A 1 1013 ? 29.872 -9.353 -22.418 1.00 97.38 1013 PRO A O 1
ATOM 7592 N N . ILE A 1 1014 ? 28.999 -10.836 -20.950 1.00 98.31 1014 ILE A N 1
ATOM 7593 C CA . ILE A 1 1014 ? 29.153 -10.063 -19.717 1.00 98.31 1014 ILE A CA 1
ATOM 7594 C C . ILE A 1 1014 ? 29.832 -10.963 -18.687 1.00 98.31 1014 ILE A C 1
ATOM 7596 O O . ILE A 1 1014 ? 29.301 -12.007 -18.311 1.00 98.31 1014 ILE A O 1
ATOM 7600 N N . CYS A 1 1015 ? 31.005 -10.542 -18.228 1.00 98.19 1015 CYS A N 1
ATOM 7601 C CA . CYS A 1 1015 ? 31.844 -11.304 -17.311 1.00 98.19 1015 CYS A CA 1
ATOM 7602 C C . CYS A 1 1015 ? 32.020 -10.515 -16.018 1.00 98.19 1015 CYS A C 1
ATOM 7604 O O . CYS A 1 1015 ? 32.215 -9.298 -16.060 1.00 98.19 1015 CYS A O 1
ATOM 7606 N N . VAL A 1 1016 ? 32.011 -11.202 -14.879 1.00 98.44 1016 VAL A N 1
ATOM 7607 C CA . VAL A 1 1016 ? 32.351 -10.588 -13.596 1.00 98.44 1016 VAL A CA 1
ATOM 7608 C C . VAL A 1 1016 ? 33.301 -11.469 -12.801 1.00 98.44 1016 VAL A C 1
ATOM 7610 O O . VAL A 1 1016 ? 33.147 -12.690 -12.738 1.00 98.44 1016 VAL A O 1
ATOM 7613 N N . GLN A 1 1017 ? 34.270 -10.827 -12.157 1.00 97.94 1017 GLN A N 1
ATOM 7614 C CA . GLN A 1 1017 ? 35.090 -11.409 -11.111 1.00 97.94 1017 GLN A CA 1
ATOM 7615 C C . GLN A 1 1017 ? 34.941 -10.589 -9.829 1.00 97.94 1017 GLN A C 1
ATOM 7617 O O . GLN A 1 1017 ? 35.113 -9.372 -9.825 1.00 97.94 1017 GLN A O 1
ATOM 7622 N N . MET A 1 1018 ? 34.657 -11.268 -8.723 1.00 97.12 1018 MET A N 1
ATOM 7623 C CA . MET A 1 1018 ? 34.479 -10.670 -7.405 1.00 97.12 1018 MET A CA 1
ATOM 7624 C C . MET A 1 1018 ? 35.483 -11.261 -6.419 1.00 97.12 1018 MET A C 1
ATOM 7626 O O . MET A 1 1018 ? 35.690 -12.476 -6.384 1.00 97.12 1018 MET A O 1
ATOM 7630 N N . GLN A 1 1019 ? 36.103 -10.415 -5.600 1.00 95.44 1019 GLN A N 1
ATOM 7631 C CA . GLN A 1 1019 ? 37.020 -10.860 -4.553 1.00 95.44 1019 GLN A CA 1
ATOM 7632 C C . GLN A 1 1019 ? 36.981 -9.919 -3.351 1.00 95.44 1019 GLN A C 1
ATOM 7634 O O . GLN A 1 1019 ? 37.010 -8.700 -3.511 1.00 95.44 1019 GLN A O 1
ATOM 7639 N N . VAL A 1 1020 ? 36.954 -10.489 -2.145 1.00 93.38 1020 VAL A N 1
ATOM 7640 C CA . VAL A 1 1020 ? 37.101 -9.720 -0.904 1.00 93.38 1020 VAL A CA 1
ATOM 7641 C C . VAL A 1 1020 ? 38.591 -9.553 -0.591 1.00 93.38 1020 VAL A C 1
ATOM 7643 O O . VAL A 1 1020 ? 39.315 -10.542 -0.481 1.00 93.38 1020 VAL A O 1
ATOM 7646 N N . ILE A 1 1021 ? 39.054 -8.308 -0.472 1.00 89.88 1021 ILE A N 1
ATOM 7647 C CA . ILE A 1 1021 ? 40.439 -7.925 -0.157 1.00 89.88 1021 ILE A CA 1
ATOM 7648 C C . ILE A 1 1021 ? 40.378 -6.828 0.910 1.00 89.88 1021 ILE A C 1
ATOM 7650 O O . ILE A 1 1021 ? 39.739 -5.806 0.686 1.00 89.88 1021 ILE A O 1
ATOM 7654 N N . ASP A 1 1022 ? 41.018 -7.036 2.063 1.00 86.12 1022 ASP A N 1
ATOM 7655 C CA . ASP A 1 1022 ? 41.074 -6.063 3.170 1.00 86.12 1022 ASP A CA 1
ATOM 7656 C C . ASP A 1 1022 ? 39.693 -5.498 3.577 1.00 86.12 1022 ASP A C 1
ATOM 7658 O O . ASP A 1 1022 ? 39.501 -4.287 3.667 1.00 86.12 1022 ASP A O 1
ATOM 7662 N N . ASP A 1 1023 ? 38.704 -6.381 3.784 1.00 84.38 1023 ASP A N 1
ATOM 7663 C CA . ASP A 1 1023 ? 37.299 -6.036 4.088 1.00 84.38 1023 ASP A CA 1
ATOM 7664 C C . ASP A 1 1023 ? 36.578 -5.191 3.005 1.00 84.38 1023 ASP A C 1
ATOM 7666 O O . ASP A 1 1023 ? 35.467 -4.700 3.233 1.00 84.38 1023 ASP A O 1
ATOM 7670 N N . ARG A 1 1024 ? 37.162 -5.056 1.804 1.00 90.88 1024 ARG A N 1
ATOM 7671 C CA . ARG A 1 1024 ? 36.554 -4.418 0.625 1.00 90.88 1024 ARG A CA 1
ATOM 7672 C C . ARG A 1 1024 ? 36.213 -5.458 -0.434 1.00 90.88 1024 ARG A C 1
ATOM 7674 O O . ARG A 1 1024 ? 36.939 -6.429 -0.631 1.00 90.88 1024 ARG A O 1
ATOM 7681 N N . LEU A 1 1025 ? 35.111 -5.251 -1.144 1.00 94.69 1025 LEU A N 1
ATOM 7682 C CA . LEU A 1 1025 ? 34.716 -6.081 -2.274 1.00 94.69 1025 LEU A CA 1
ATOM 7683 C C . LEU A 1 1025 ? 35.203 -5.442 -3.572 1.00 94.69 1025 LEU A C 1
ATOM 7685 O O . LEU A 1 1025 ? 34.655 -4.435 -4.021 1.00 94.69 1025 LEU A O 1
ATOM 7689 N N . ARG A 1 1026 ? 36.199 -6.057 -4.205 1.00 95.88 1026 ARG A N 1
ATOM 7690 C CA . ARG A 1 1026 ? 36.600 -5.710 -5.565 1.00 95.88 1026 ARG A CA 1
ATOM 7691 C C . ARG A 1 1026 ? 35.690 -6.425 -6.558 1.00 95.88 1026 ARG A C 1
ATOM 7693 O O . ARG A 1 1026 ? 35.603 -7.652 -6.528 1.00 95.88 1026 ARG A O 1
ATOM 7700 N N . ILE A 1 1027 ? 35.055 -5.661 -7.441 1.00 97.56 1027 ILE A N 1
ATOM 7701 C CA . ILE A 1 1027 ? 34.221 -6.159 -8.539 1.00 97.56 1027 ILE A CA 1
ATOM 7702 C C . ILE A 1 1027 ? 34.859 -5.710 -9.851 1.00 97.56 1027 ILE A C 1
ATOM 7704 O O . ILE A 1 1027 ? 34.993 -4.515 -10.111 1.00 97.56 1027 ILE A O 1
ATOM 7708 N N . ASP A 1 1028 ? 35.272 -6.672 -10.664 1.00 97.81 1028 ASP A N 1
ATOM 7709 C CA . ASP A 1 1028 ? 36.005 -6.457 -11.904 1.00 97.81 1028 ASP A CA 1
ATOM 7710 C C . ASP A 1 1028 ? 35.214 -7.032 -13.083 1.00 97.81 1028 ASP A C 1
ATOM 7712 O O . ASP A 1 1028 ? 34.929 -8.229 -13.120 1.00 97.81 1028 ASP A O 1
ATOM 7716 N N . PHE A 1 1029 ? 34.838 -6.171 -14.031 1.00 98.31 1029 PHE A N 1
ATOM 7717 C CA . PHE A 1 1029 ? 34.083 -6.552 -15.230 1.00 98.31 1029 PHE A CA 1
ATOM 7718 C C . PHE A 1 1029 ? 34.975 -6.778 -16.466 1.00 98.31 1029 PHE A C 1
ATOM 7720 O O . PHE A 1 1029 ? 34.481 -6.793 -17.600 1.00 98.31 1029 PHE A O 1
ATOM 7727 N N . ALA A 1 1030 ? 36.291 -6.942 -16.287 1.00 96.75 1030 ALA A N 1
ATOM 7728 C CA . ALA A 1 1030 ? 37.189 -7.326 -17.373 1.00 96.75 1030 ALA A CA 1
ATOM 7729 C C . ALA A 1 1030 ? 36.726 -8.624 -18.066 1.00 96.75 1030 ALA A C 1
ATOM 7731 O O . ALA A 1 1030 ? 36.300 -9.578 -17.422 1.00 96.75 1030 ALA A O 1
ATOM 7732 N N . GLY A 1 1031 ? 36.808 -8.648 -19.400 1.00 95.62 1031 GLY A N 1
ATOM 7733 C CA . GLY A 1 1031 ? 36.269 -9.729 -20.238 1.00 95.62 1031 GLY A CA 1
ATOM 7734 C C . GLY A 1 1031 ? 34.886 -9.430 -20.825 1.00 95.62 1031 GLY A C 1
ATOM 7735 O O . GLY A 1 1031 ? 34.539 -9.998 -21.857 1.00 95.62 1031 GLY A O 1
ATOM 7736 N N . THR A 1 1032 ? 34.146 -8.474 -20.251 1.00 98.06 1032 THR A N 1
ATOM 7737 C CA . THR A 1 1032 ? 32.895 -7.971 -20.839 1.00 98.06 1032 THR A CA 1
ATOM 7738 C C . THR A 1 1032 ? 33.145 -7.299 -22.195 1.00 98.06 1032 THR A C 1
ATOM 7740 O O . THR A 1 1032 ? 34.190 -6.681 -22.417 1.00 98.06 1032 THR A O 1
ATOM 7743 N N . ALA A 1 1033 ? 32.178 -7.416 -23.107 1.00 97.94 1033 ALA A N 1
ATOM 7744 C CA . ALA A 1 1033 ? 32.268 -6.894 -24.467 1.00 97.94 1033 ALA A CA 1
ATOM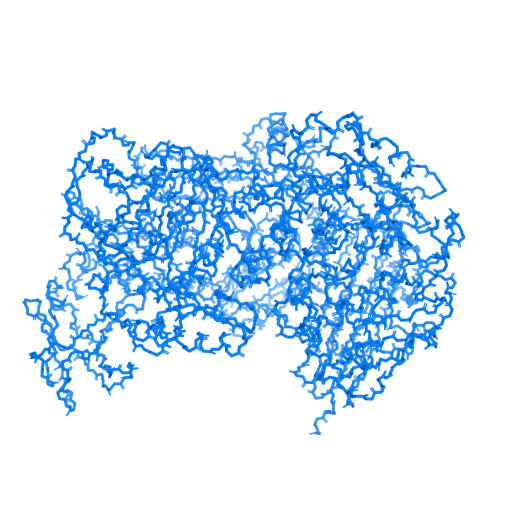 7745 C C . ALA A 1 1033 ? 32.532 -5.375 -24.562 1.00 97.94 1033 ALA A C 1
ATOM 7747 O O . ALA A 1 1033 ? 32.248 -4.593 -23.649 1.00 97.94 1033 ALA A O 1
ATOM 7748 N N . GLY A 1 1034 ? 33.036 -4.949 -25.727 1.00 97.56 1034 GLY A N 1
ATOM 7749 C CA . GLY A 1 1034 ? 33.175 -3.535 -26.089 1.00 97.56 1034 GLY A CA 1
ATOM 7750 C C . GLY A 1 1034 ? 31.827 -2.822 -26.269 1.00 97.56 1034 GLY A C 1
ATOM 7751 O O . GLY A 1 1034 ? 30.769 -3.404 -26.047 1.00 97.56 1034 GLY A O 1
ATOM 7752 N N . VAL A 1 1035 ? 31.865 -1.548 -26.679 1.00 97.12 1035 VAL A N 1
ATOM 7753 C CA . VAL A 1 1035 ? 30.648 -0.751 -26.919 1.00 97.12 1035 VAL A CA 1
ATOM 7754 C C . VAL A 1 1035 ? 29.764 -1.459 -27.945 1.00 97.12 1035 VAL A C 1
ATOM 7756 O O . VAL A 1 1035 ? 30.189 -1.750 -29.064 1.00 97.12 1035 VAL A O 1
ATOM 7759 N N . HIS A 1 1036 ? 28.531 -1.735 -27.546 1.00 96.88 1036 HIS A N 1
ATOM 7760 C CA . HIS A 1 1036 ? 27.541 -2.410 -28.358 1.00 96.88 1036 HIS A CA 1
ATOM 7761 C C . HIS A 1 1036 ? 26.979 -1.456 -29.429 1.00 96.88 1036 HIS A C 1
ATOM 7763 O O . HIS A 1 1036 ? 26.716 -0.288 -29.132 1.00 96.88 1036 HIS A O 1
ATOM 7769 N N . PRO A 1 1037 ? 26.748 -1.923 -30.672 1.00 95.12 1037 PRO A N 1
ATOM 7770 C CA . PRO A 1 1037 ? 26.315 -1.068 -31.786 1.00 95.12 1037 PRO A CA 1
ATOM 7771 C C . PRO A 1 1037 ? 24.866 -0.558 -31.687 1.00 95.12 1037 PRO A C 1
ATOM 7773 O O . PRO A 1 1037 ? 24.459 0.292 -32.477 1.00 95.12 1037 PRO A O 1
ATOM 7776 N N . ARG A 1 1038 ? 24.077 -1.098 -30.755 1.00 94.75 1038 ARG A N 1
ATOM 7777 C CA . ARG A 1 1038 ? 22.691 -0.690 -30.455 1.00 94.75 1038 ARG A CA 1
ATOM 7778 C C . ARG A 1 1038 ? 22.524 -0.337 -28.979 1.00 94.75 1038 ARG A C 1
ATOM 7780 O O . ARG A 1 1038 ? 23.467 -0.515 -28.216 1.00 94.75 1038 ARG A O 1
ATOM 7787 N N . GLY A 1 1039 ? 21.311 0.025 -28.569 1.00 93.44 1039 GLY A N 1
ATOM 7788 C CA . GLY A 1 1039 ? 20.941 0.492 -27.227 1.00 93.44 1039 GLY A CA 1
ATOM 7789 C C . GLY A 1 1039 ? 21.275 -0.357 -25.993 1.00 93.44 1039 GLY A C 1
ATOM 7790 O O . GLY A 1 1039 ? 20.864 0.029 -24.911 1.00 93.44 1039 GLY A O 1
ATOM 7791 N N . PHE A 1 1040 ? 21.990 -1.480 -26.087 1.00 96.44 1040 PHE A N 1
ATOM 7792 C CA . PHE A 1 1040 ? 22.302 -2.369 -24.953 1.00 96.44 1040 PHE A CA 1
ATOM 7793 C C . PHE A 1 1040 ? 23.445 -1.875 -24.049 1.00 96.44 1040 PHE A C 1
ATOM 7795 O O . PHE A 1 1040 ? 23.803 -2.556 -23.088 1.00 96.44 1040 PHE A O 1
ATOM 7802 N N . ASN A 1 1041 ? 24.035 -0.711 -24.320 1.00 97.44 1041 ASN A N 1
ATOM 7803 C CA . ASN A 1 1041 ? 25.106 -0.181 -23.478 1.00 97.44 1041 ASN A CA 1
ATOM 7804 C C . ASN A 1 1041 ? 24.553 0.288 -22.127 1.00 97.44 1041 ASN A C 1
ATOM 7806 O O . ASN A 1 1041 ? 23.630 1.092 -22.086 1.00 97.44 1041 ASN A O 1
ATOM 7810 N N . ALA A 1 1042 ? 25.138 -0.164 -21.022 1.00 96.00 1042 ALA A N 1
ATOM 7811 C CA . ALA A 1 1042 ? 24.802 0.310 -19.685 1.00 96.00 1042 ALA A CA 1
ATOM 7812 C C . ALA A 1 1042 ? 25.859 1.315 -19.217 1.00 96.00 1042 ALA A C 1
ATOM 7814 O O . ALA A 1 1042 ? 27.058 1.069 -19.325 1.00 96.00 1042 ALA A O 1
ATOM 7815 N N . THR A 1 1043 ? 25.431 2.458 -18.688 1.00 94.94 1043 THR A N 1
ATOM 7816 C CA . THR A 1 1043 ? 26.360 3.445 -18.127 1.00 94.94 1043 THR A CA 1
ATOM 7817 C C . THR A 1 1043 ? 26.891 2.978 -16.768 1.00 94.94 1043 THR A C 1
ATOM 7819 O O . THR A 1 1043 ? 26.245 2.163 -16.097 1.00 94.94 1043 THR A O 1
ATOM 7822 N N . PRO A 1 1044 ? 28.020 3.530 -16.284 1.00 93.81 1044 PRO A N 1
ATOM 7823 C CA . PRO A 1 1044 ? 28.529 3.212 -14.948 1.00 93.81 1044 PRO A CA 1
ATOM 7824 C C . PRO A 1 1044 ? 27.501 3.415 -13.825 1.00 93.81 1044 PRO A C 1
ATOM 7826 O O . PRO A 1 1044 ? 27.531 2.702 -12.822 1.00 93.81 1044 PRO A O 1
ATOM 7829 N N . ALA A 1 1045 ? 26.563 4.353 -13.997 1.00 91.50 1045 ALA A N 1
ATOM 7830 C CA . ALA A 1 1045 ? 25.478 4.595 -13.051 1.00 91.50 1045 ALA A CA 1
ATOM 7831 C C . ALA A 1 1045 ? 24.509 3.401 -12.950 1.00 91.50 1045 ALA A C 1
ATOM 7833 O O . ALA A 1 1045 ? 24.173 2.995 -11.839 1.00 91.50 1045 ALA A O 1
ATOM 7834 N N . ILE A 1 1046 ? 24.126 2.792 -14.081 1.00 94.06 1046 ILE A N 1
ATOM 7835 C CA . ILE A 1 1046 ? 23.285 1.581 -14.114 1.00 94.06 1046 ILE A CA 1
ATOM 7836 C C . ILE A 1 1046 ? 24.007 0.404 -13.447 1.00 94.06 1046 ILE A C 1
ATOM 7838 O O . ILE A 1 1046 ? 23.415 -0.327 -12.654 1.00 94.06 1046 ILE A O 1
ATOM 7842 N N . VAL A 1 1047 ? 25.300 0.224 -13.731 1.00 95.44 1047 VAL A N 1
ATOM 7843 C CA . VAL A 1 1047 ? 26.088 -0.872 -13.139 1.00 95.44 1047 VAL A CA 1
ATOM 7844 C C . VAL A 1 1047 ? 26.212 -0.697 -11.628 1.00 95.44 1047 VAL A C 1
ATOM 7846 O O . VAL A 1 1047 ? 26.041 -1.649 -10.871 1.00 95.44 1047 VAL A O 1
ATOM 7849 N N . THR A 1 1048 ? 26.436 0.537 -11.176 1.00 93.31 1048 THR A N 1
ATOM 7850 C CA . THR A 1 1048 ? 26.482 0.880 -9.749 1.00 93.31 1048 THR A CA 1
ATOM 7851 C C . THR A 1 1048 ? 25.148 0.583 -9.057 1.00 93.31 1048 THR A C 1
ATOM 7853 O O . THR A 1 1048 ? 25.144 0.044 -7.950 1.00 93.31 1048 THR A O 1
ATOM 7856 N N . ALA A 1 1049 ? 24.020 0.869 -9.718 1.00 92.62 1049 ALA A N 1
ATOM 7857 C CA . ALA A 1 1049 ? 22.683 0.530 -9.228 1.00 92.62 1049 ALA A CA 1
ATOM 7858 C C . ALA A 1 1049 ? 22.496 -0.985 -9.051 1.00 92.62 1049 ALA A C 1
ATOM 7860 O O . ALA A 1 1049 ? 22.036 -1.435 -8.001 1.00 92.62 1049 ALA A O 1
ATOM 7861 N N . ALA A 1 1050 ? 22.906 -1.777 -10.047 1.00 95.06 1050 ALA A N 1
ATOM 7862 C CA . ALA A 1 1050 ? 22.840 -3.237 -9.994 1.00 95.06 1050 ALA A CA 1
ATOM 7863 C C . ALA A 1 1050 ? 23.711 -3.818 -8.866 1.00 95.06 1050 ALA A C 1
ATOM 7865 O O . ALA A 1 1050 ? 23.270 -4.703 -8.133 1.00 95.06 1050 ALA A O 1
ATOM 7866 N N . VAL A 1 1051 ? 24.919 -3.279 -8.671 1.00 94.94 1051 VAL A N 1
ATOM 7867 C CA . VAL A 1 1051 ? 25.809 -3.670 -7.567 1.00 94.94 1051 VAL A CA 1
ATOM 7868 C C . VAL A 1 1051 ? 25.190 -3.335 -6.209 1.00 94.94 1051 VAL A C 1
ATOM 7870 O O . VAL A 1 1051 ? 25.145 -4.201 -5.335 1.00 94.94 1051 VAL A O 1
ATOM 7873 N N . LEU A 1 1052 ? 24.671 -2.114 -6.030 1.00 92.56 1052 LEU A N 1
ATOM 7874 C CA . LEU A 1 1052 ? 23.990 -1.705 -4.796 1.00 92.56 1052 LEU A CA 1
ATOM 7875 C C . LEU A 1 1052 ? 22.811 -2.634 -4.494 1.00 92.56 1052 LEU A C 1
ATOM 7877 O O . LEU A 1 1052 ? 22.684 -3.119 -3.369 1.00 92.56 1052 LEU A O 1
ATOM 7881 N N . TYR A 1 1053 ? 21.980 -2.908 -5.504 1.00 93.12 1053 TYR A N 1
ATOM 7882 C CA . TYR A 1 1053 ? 20.844 -3.817 -5.399 1.00 93.12 1053 TYR A CA 1
ATOM 7883 C C . TYR A 1 1053 ? 21.281 -5.201 -4.907 1.00 93.12 1053 TYR A C 1
ATOM 7885 O O . TYR A 1 1053 ? 20.768 -5.672 -3.891 1.00 93.12 1053 TYR A O 1
ATOM 7893 N N . VAL A 1 1054 ? 22.262 -5.825 -5.572 1.00 94.69 1054 VAL A N 1
ATOM 7894 C CA . VAL A 1 1054 ? 22.757 -7.159 -5.203 1.00 94.69 1054 VAL A CA 1
ATOM 7895 C C . VAL A 1 1054 ? 23.281 -7.165 -3.773 1.00 94.69 1054 VAL A C 1
ATOM 7897 O O . VAL A 1 1054 ? 22.863 -8.010 -2.985 1.00 94.69 1054 VAL A O 1
ATOM 7900 N N . LEU A 1 1055 ? 24.116 -6.198 -3.388 1.00 92.38 1055 LEU A N 1
ATOM 7901 C CA . LEU A 1 1055 ? 24.634 -6.116 -2.020 1.00 92.38 1055 LEU A CA 1
ATOM 7902 C C . LEU A 1 1055 ? 23.521 -5.978 -0.985 1.00 92.38 1055 LEU A C 1
ATOM 7904 O O . LEU A 1 1055 ? 23.566 -6.636 0.054 1.00 92.38 1055 LEU A O 1
ATOM 7908 N N . ARG A 1 1056 ? 22.488 -5.186 -1.285 1.00 89.94 1056 ARG A N 1
ATOM 7909 C CA . ARG A 1 1056 ? 21.337 -5.034 -0.397 1.00 89.94 1056 ARG A CA 1
ATOM 7910 C C . ARG A 1 1056 ? 20.542 -6.333 -0.253 1.00 89.94 1056 ARG A C 1
ATOM 7912 O O . ARG A 1 1056 ? 20.073 -6.593 0.855 1.00 89.94 1056 ARG A O 1
ATOM 7919 N N . THR A 1 1057 ? 20.444 -7.154 -1.305 1.00 91.38 1057 THR A N 1
ATOM 7920 C CA . THR A 1 1057 ? 19.785 -8.477 -1.238 1.00 91.38 1057 THR A CA 1
ATOM 7921 C C . THR A 1 1057 ? 20.531 -9.500 -0.384 1.00 91.38 1057 THR A C 1
ATOM 7923 O O . THR A 1 1057 ? 19.944 -10.474 0.078 1.00 91.38 1057 THR A O 1
ATOM 7926 N N . LEU A 1 1058 ? 21.824 -9.282 -0.125 1.00 88.50 1058 LEU A N 1
ATOM 7927 C CA . LEU A 1 1058 ? 22.613 -10.154 0.744 1.00 88.50 1058 LEU A CA 1
ATOM 7928 C C . LEU A 1 1058 ? 22.425 -9.845 2.231 1.00 88.50 1058 LEU A C 1
ATOM 7930 O O . LEU A 1 1058 ? 22.929 -10.610 3.058 1.00 88.50 1058 LEU A O 1
ATOM 7934 N N . ILE A 1 1059 ? 21.764 -8.737 2.577 1.00 86.75 1059 ILE A N 1
ATOM 7935 C CA . ILE A 1 1059 ? 21.629 -8.263 3.954 1.00 86.75 1059 ILE A CA 1
ATOM 7936 C C . ILE A 1 1059 ? 20.202 -8.486 4.450 1.00 86.75 1059 ILE A C 1
ATOM 7938 O O . ILE A 1 1059 ? 19.273 -7.775 4.070 1.00 86.75 1059 ILE A O 1
ATOM 7942 N N . ASP A 1 1060 ? 20.060 -9.441 5.364 1.00 75.12 1060 ASP A N 1
ATOM 7943 C CA . ASP A 1 1060 ? 18.794 -9.829 5.994 1.00 75.12 1060 ASP A CA 1
ATOM 7944 C C . ASP A 1 1060 ? 18.448 -8.930 7.199 1.00 75.12 1060 ASP A C 1
ATOM 7946 O O . ASP A 1 1060 ? 18.212 -9.385 8.316 1.00 75.12 1060 ASP A O 1
ATOM 7950 N N . GLN A 1 1061 ? 18.553 -7.611 7.004 1.00 73.44 1061 GLN A N 1
ATOM 7951 C CA . GLN A 1 1061 ? 18.251 -6.589 8.012 1.00 73.44 1061 GLN A CA 1
ATOM 7952 C C . GLN A 1 1061 ? 17.611 -5.359 7.345 1.00 73.44 1061 GLN A C 1
ATOM 7954 O O . GLN A 1 1061 ? 17.944 -5.044 6.195 1.00 73.44 1061 GLN A O 1
ATOM 7959 N N . PRO A 1 1062 ? 16.707 -4.632 8.029 1.00 67.94 1062 PRO A N 1
ATOM 7960 C CA . PRO A 1 1062 ? 16.102 -3.412 7.503 1.00 67.94 1062 PRO A CA 1
ATOM 7961 C C . PRO A 1 1062 ? 17.117 -2.260 7.516 1.00 67.94 1062 PRO A C 1
ATOM 7963 O O . PRO A 1 1062 ? 17.212 -1.517 8.487 1.00 67.94 1062 PRO A O 1
ATOM 7966 N N . LEU A 1 1063 ? 17.898 -2.111 6.445 1.00 73.25 1063 LEU A N 1
ATOM 7967 C CA . LEU A 1 1063 ? 18.850 -1.009 6.280 1.00 73.25 1063 LEU A CA 1
ATOM 7968 C C . LEU A 1 1063 ? 18.256 0.154 5.471 1.00 73.25 1063 LEU A C 1
ATOM 7970 O O . LEU A 1 1063 ? 17.652 -0.114 4.423 1.00 73.25 1063 LEU A O 1
ATOM 7974 N N . PRO A 1 1064 ? 18.491 1.418 5.884 1.00 71.06 1064 PRO A N 1
ATOM 7975 C CA . PRO A 1 1064 ? 18.216 2.588 5.055 1.00 71.06 1064 PRO A CA 1
ATOM 7976 C C . PRO A 1 1064 ? 18.926 2.488 3.699 1.00 71.06 1064 PRO A C 1
ATOM 7978 O O . PRO A 1 1064 ? 20.085 2.074 3.615 1.00 71.06 1064 PRO A O 1
ATOM 7981 N N . LEU A 1 1065 ? 18.240 2.876 2.624 1.00 79.31 1065 LEU A N 1
ATOM 7982 C CA . LEU A 1 1065 ? 18.799 2.848 1.273 1.00 79.31 1065 LEU A CA 1
ATOM 7983 C C . LEU A 1 1065 ? 19.604 4.114 1.003 1.00 79.31 1065 LEU A C 1
ATOM 7985 O O . LEU A 1 1065 ? 19.050 5.157 0.655 1.00 79.31 1065 LEU A O 1
ATOM 7989 N N . ASN A 1 1066 ? 20.920 3.999 1.156 1.00 87.69 1066 ASN A N 1
ATOM 7990 C CA . ASN A 1 1066 ? 21.846 5.113 1.028 1.00 87.69 1066 ASN A CA 1
ATOM 7991 C C . ASN A 1 1066 ? 23.161 4.701 0.345 1.00 87.69 1066 ASN A C 1
ATOM 7993 O O . ASN A 1 1066 ? 23.429 3.521 0.111 1.00 87.69 1066 ASN A O 1
ATOM 7997 N N . GLU A 1 1067 ? 23.985 5.691 0.003 1.00 88.38 1067 GLU A N 1
ATOM 7998 C CA . GLU A 1 1067 ? 25.259 5.474 -0.702 1.00 88.38 1067 GLU A CA 1
ATOM 7999 C C . GLU A 1 1067 ? 26.327 4.789 0.179 1.00 88.38 1067 GLU A C 1
ATOM 8001 O O . GLU A 1 1067 ? 27.325 4.282 -0.333 1.00 88.38 1067 GLU A O 1
ATOM 8006 N N . GLY A 1 1068 ? 26.090 4.676 1.494 1.00 89.88 1068 GLY A N 1
ATOM 8007 C CA . GLY A 1 1068 ? 26.941 3.952 2.440 1.00 89.88 1068 GLY A CA 1
ATOM 8008 C C . GLY A 1 1068 ? 27.184 2.492 2.051 1.00 89.88 1068 GLY A C 1
ATOM 8009 O O . GLY A 1 1068 ? 28.290 1.985 2.238 1.00 89.88 1068 GLY A O 1
ATOM 8010 N N . VAL A 1 1069 ? 26.204 1.851 1.398 1.00 89.69 1069 VAL A N 1
ATOM 8011 C CA . VAL A 1 1069 ? 26.297 0.466 0.893 1.00 89.69 1069 VAL A CA 1
ATOM 8012 C C . VAL A 1 1069 ? 27.483 0.266 -0.065 1.00 89.69 1069 VAL A C 1
ATOM 8014 O O . VAL A 1 1069 ? 28.039 -0.827 -0.150 1.00 89.69 1069 VAL A O 1
ATOM 8017 N N . LEU A 1 1070 ? 27.900 1.320 -0.772 1.00 90.81 1070 LEU A N 1
ATOM 8018 C CA . LEU A 1 1070 ? 28.946 1.262 -1.794 1.00 90.81 1070 LEU A CA 1
ATOM 8019 C C . LEU A 1 1070 ? 30.346 1.627 -1.274 1.00 90.81 1070 LEU A C 1
ATOM 8021 O O . LEU A 1 1070 ? 31.323 1.444 -1.994 1.00 90.81 1070 LEU A O 1
ATOM 8025 N N . ARG A 1 1071 ? 30.493 2.114 -0.033 1.00 90.69 1071 ARG A N 1
ATOM 8026 C CA . ARG A 1 1071 ? 31.783 2.627 0.486 1.00 90.69 1071 ARG A CA 1
ATOM 8027 C C . ARG A 1 1071 ? 32.900 1.581 0.540 1.00 90.69 1071 ARG A C 1
ATOM 8029 O O . ARG A 1 1071 ? 34.075 1.924 0.396 1.00 90.69 1071 ARG A O 1
ATOM 8036 N N . CYS A 1 1072 ? 32.535 0.317 0.745 1.00 89.19 1072 CYS A N 1
ATOM 8037 C CA . CYS A 1 1072 ? 33.456 -0.822 0.798 1.00 89.19 1072 CYS A CA 1
ATOM 8038 C C . CYS A 1 1072 ? 33.577 -1.553 -0.551 1.00 89.19 1072 CYS A C 1
ATOM 8040 O O . CYS A 1 1072 ? 34.010 -2.703 -0.573 1.00 89.19 1072 CYS A O 1
ATOM 8042 N N . VAL A 1 1073 ? 33.170 -0.929 -1.660 1.00 93.19 1073 VAL A N 1
ATOM 8043 C CA . VAL A 1 1073 ? 33.167 -1.540 -2.993 1.00 93.19 1073 VAL A CA 1
ATOM 8044 C C . VAL A 1 1073 ? 34.167 -0.832 -3.897 1.00 93.19 1073 VAL A C 1
ATOM 8046 O O . VAL A 1 1073 ? 34.110 0.383 -4.063 1.00 93.19 1073 VAL A O 1
ATOM 8049 N N . ASP A 1 1074 ? 35.045 -1.607 -4.528 1.00 94.69 1074 ASP A N 1
ATOM 8050 C CA . ASP A 1 1074 ? 35.956 -1.130 -5.565 1.00 94.69 1074 ASP A CA 1
ATOM 8051 C C . ASP A 1 1074 ? 35.497 -1.679 -6.918 1.00 94.69 1074 ASP A C 1
ATOM 8053 O O . ASP A 1 1074 ? 35.667 -2.863 -7.217 1.00 94.69 1074 ASP A O 1
ATOM 8057 N N . LEU A 1 1075 ? 34.881 -0.817 -7.727 1.00 95.31 1075 LEU A N 1
ATOM 8058 C CA . LEU A 1 1075 ? 34.279 -1.188 -9.005 1.00 95.31 1075 LEU A CA 1
ATOM 8059 C C . LEU A 1 1075 ? 35.216 -0.844 -10.174 1.00 95.31 1075 LEU A C 1
ATOM 8061 O O . LEU A 1 1075 ? 35.518 0.326 -10.412 1.00 95.31 1075 LEU A O 1
ATOM 8065 N N . HIS A 1 1076 ? 35.658 -1.854 -10.926 1.00 97.12 1076 HIS A N 1
ATOM 8066 C CA . HIS A 1 1076 ? 36.465 -1.679 -12.134 1.00 97.12 1076 HIS A CA 1
ATOM 8067 C C . HIS A 1 1076 ? 35.635 -1.921 -13.402 1.00 97.12 1076 HIS A C 1
ATOM 8069 O O . HIS A 1 1076 ? 35.198 -3.043 -13.662 1.00 97.12 1076 HIS A O 1
ATOM 8075 N N . LEU A 1 1077 ? 35.454 -0.863 -14.203 1.00 96.56 1077 LEU A N 1
ATOM 8076 C CA . LEU A 1 1077 ? 34.683 -0.877 -15.452 1.00 96.56 1077 LEU A CA 1
ATOM 8077 C C . LEU A 1 1077 ? 35.553 -0.433 -16.643 1.00 96.56 1077 LEU A C 1
ATOM 8079 O O . LEU A 1 1077 ? 35.707 0.775 -16.873 1.00 96.56 1077 LEU A O 1
ATOM 8083 N N . PRO A 1 1078 ? 36.125 -1.370 -17.421 1.00 96.12 1078 PRO A N 1
ATOM 8084 C CA . PRO A 1 1078 ? 36.803 -1.044 -18.674 1.00 96.12 1078 PRO A CA 1
ATOM 8085 C C . PRO A 1 1078 ? 35.864 -0.339 -19.660 1.00 96.12 1078 PRO A C 1
ATOM 8087 O O . PRO A 1 1078 ? 34.665 -0.613 -19.674 1.00 96.12 1078 PRO A O 1
ATOM 8090 N N . VAL A 1 1079 ? 36.407 0.541 -20.511 1.00 96.50 1079 VAL A N 1
ATOM 8091 C CA . VAL A 1 1079 ? 35.628 1.185 -21.584 1.00 96.50 1079 VAL A CA 1
ATOM 8092 C C . VAL A 1 1079 ? 35.030 0.107 -22.491 1.00 96.50 1079 VAL A C 1
ATOM 8094 O O . VAL A 1 1079 ? 35.763 -0.704 -23.056 1.00 96.50 1079 VAL A O 1
ATOM 8097 N N . GLY A 1 1080 ? 33.706 0.098 -22.635 1.00 97.06 1080 GLY A N 1
ATOM 8098 C CA . GLY A 1 1080 ? 32.986 -0.978 -23.316 1.00 97.06 1080 GLY A CA 1
ATOM 8099 C C . GLY A 1 1080 ? 31.481 -0.929 -23.070 1.00 97.06 1080 GLY A C 1
ATOM 8100 O O . GLY A 1 1080 ? 30.930 0.146 -22.847 1.00 97.06 1080 GLY A O 1
ATOM 8101 N N . LEU A 1 1081 ? 30.822 -2.092 -23.083 1.00 97.62 1081 LEU A N 1
ATOM 8102 C CA . LEU A 1 1081 ? 29.370 -2.233 -22.901 1.00 97.62 1081 LEU A CA 1
ATOM 8103 C C . LEU A 1 1081 ? 28.859 -1.582 -21.605 1.00 97.62 1081 LEU A C 1
ATOM 8105 O O . LEU A 1 1081 ? 27.796 -0.971 -21.607 1.00 97.62 1081 LEU A O 1
ATOM 8109 N N . LEU A 1 1082 ? 29.613 -1.731 -20.510 1.00 97.44 1082 LEU A N 1
ATOM 8110 C CA . LEU A 1 1082 ? 29.251 -1.290 -19.152 1.00 97.44 1082 LEU A CA 1
ATOM 8111 C C . LEU A 1 1082 ? 29.858 0.072 -18.760 1.00 97.44 1082 LEU A C 1
ATOM 8113 O O . LEU A 1 1082 ? 29.684 0.551 -17.639 1.00 97.44 1082 LEU A O 1
ATOM 8117 N N . ASN A 1 1083 ? 30.616 0.676 -19.674 1.00 96.38 1083 ASN A N 1
ATOM 8118 C CA . ASN A 1 1083 ? 31.206 2.003 -19.533 1.00 96.38 1083 ASN A CA 1
ATOM 8119 C C . ASN A 1 1083 ? 31.409 2.615 -20.933 1.00 96.38 1083 ASN A C 1
ATOM 8121 O O . ASN A 1 1083 ? 32.547 2.718 -21.411 1.00 96.38 1083 ASN A O 1
ATOM 8125 N N . PRO A 1 1084 ? 30.311 2.929 -21.647 1.00 96.44 1084 PRO A N 1
ATOM 8126 C CA . PRO A 1 1084 ? 30.384 3.516 -22.977 1.00 96.44 1084 PRO A CA 1
ATOM 8127 C C . PRO A 1 1084 ? 30.980 4.929 -22.930 1.00 96.44 1084 PRO A C 1
ATOM 8129 O O . PRO A 1 1084 ? 30.905 5.632 -21.922 1.00 96.44 1084 PRO A O 1
ATOM 8132 N N . THR A 1 1085 ? 31.556 5.379 -24.044 1.00 92.50 1085 THR A N 1
ATOM 8133 C CA . THR A 1 1085 ? 32.158 6.717 -24.155 1.00 92.50 1085 THR A CA 1
ATOM 8134 C C . THR A 1 1085 ? 31.106 7.816 -24.323 1.00 92.50 1085 THR A C 1
ATOM 8136 O O . THR A 1 1085 ? 30.189 7.670 -25.128 1.00 92.50 1085 THR A O 1
ATOM 8139 N N . ARG A 1 1086 ? 31.284 8.944 -23.626 1.00 92.88 1086 ARG A N 1
ATOM 8140 C CA . ARG A 1 1086 ? 30.468 10.166 -23.755 1.00 92.88 1086 ARG A CA 1
ATOM 8141 C C . ARG A 1 1086 ? 31.024 11.103 -24.839 1.00 92.88 1086 ARG A C 1
ATOM 8143 O O . ARG A 1 1086 ? 32.240 11.236 -24.947 1.00 92.88 1086 ARG A O 1
ATOM 8150 N N . ASP A 1 1087 ? 30.148 11.806 -25.560 1.00 93.25 1087 ASP A N 1
ATOM 8151 C CA . ASP A 1 1087 ? 30.482 12.907 -26.483 1.00 93.25 1087 ASP A CA 1
ATOM 8152 C C . ASP A 1 1087 ? 29.522 14.099 -26.272 1.00 93.25 1087 ASP A C 1
ATOM 8154 O O . ASP A 1 1087 ? 28.423 13.948 -25.732 1.00 93.25 1087 ASP A O 1
ATOM 8158 N N . ASP A 1 1088 ? 29.911 15.300 -26.702 1.00 88.00 1088 ASP A N 1
ATOM 8159 C CA . ASP A 1 1088 ? 29.040 16.476 -26.657 1.00 88.00 1088 ASP A CA 1
ATOM 8160 C C . ASP A 1 1088 ? 27.959 16.455 -27.752 1.00 88.00 1088 ASP A C 1
ATOM 8162 O O . ASP A 1 1088 ? 26.915 17.084 -27.604 1.00 88.00 1088 ASP A O 1
ATOM 8166 N N . ASP A 1 1089 ? 28.149 15.711 -28.833 1.00 91.62 1089 ASP A N 1
ATOM 8167 C CA . ASP A 1 1089 ? 27.131 15.503 -29.856 1.00 91.62 1089 ASP A CA 1
ATOM 8168 C C . ASP A 1 1089 ? 26.324 14.226 -29.545 1.00 91.62 1089 ASP A C 1
ATOM 8170 O O . ASP A 1 1089 ? 26.883 13.127 -29.614 1.00 91.62 1089 ASP A O 1
ATOM 8174 N N . PRO A 1 1090 ? 25.008 14.304 -29.253 1.00 90.88 1090 PRO A N 1
ATOM 8175 C CA . PRO A 1 1090 ? 24.195 13.120 -28.949 1.00 90.88 1090 PRO A CA 1
ATOM 8176 C C . PRO A 1 1090 ? 24.143 12.096 -30.093 1.00 90.88 1090 PRO A C 1
ATOM 8178 O O . PRO A 1 1090 ? 23.843 10.931 -29.848 1.00 90.88 1090 PRO A O 1
ATOM 8181 N N . ARG A 1 1091 ? 24.476 12.486 -31.332 1.00 92.69 1091 ARG A N 1
ATOM 8182 C CA . ARG A 1 1091 ? 24.592 11.563 -32.478 1.00 92.69 1091 ARG A CA 1
ATOM 8183 C C . ARG A 1 1091 ? 25.831 10.669 -32.405 1.00 92.69 1091 ARG A C 1
ATOM 8185 O O . ARG A 1 1091 ? 25.915 9.684 -33.132 1.00 92.69 1091 ARG A O 1
ATOM 8192 N N . LYS A 1 1092 ? 26.800 11.024 -31.559 1.00 93.38 1092 LYS A N 1
ATOM 8193 C CA . LYS A 1 1092 ? 28.046 10.281 -31.330 1.00 93.38 1092 LYS A CA 1
ATOM 8194 C C . LYS A 1 1092 ? 28.063 9.545 -29.992 1.00 93.38 1092 LYS A C 1
ATOM 8196 O O . LYS A 1 1092 ? 28.922 8.691 -29.792 1.00 93.38 1092 LYS A O 1
ATOM 8201 N N . CYS A 1 1093 ? 27.126 9.845 -29.094 1.00 94.38 1093 CYS A N 1
ATOM 8202 C CA . CYS A 1 1093 ? 26.931 9.073 -27.874 1.00 94.38 1093 CYS A CA 1
ATOM 8203 C C . CYS A 1 1093 ? 26.260 7.732 -28.198 1.00 94.38 1093 CYS A C 1
ATOM 8205 O O . CYS A 1 1093 ? 25.188 7.754 -28.807 1.00 94.38 1093 CYS A O 1
ATOM 8207 N N . PRO A 1 1094 ? 26.818 6.589 -27.762 1.00 96.06 1094 PRO A N 1
ATOM 8208 C CA . PRO A 1 1094 ? 26.156 5.296 -27.880 1.00 96.06 1094 PRO A CA 1
ATOM 8209 C C . PRO A 1 1094 ? 24.765 5.304 -27.239 1.00 96.06 1094 PRO A C 1
ATOM 8211 O O . PRO A 1 1094 ? 24.559 5.930 -26.200 1.00 96.06 1094 PRO A O 1
ATOM 8214 N N . ALA A 1 1095 ? 23.831 4.590 -27.861 1.00 95.19 1095 ALA A N 1
ATOM 8215 C CA . ALA A 1 1095 ? 22.506 4.328 -27.307 1.00 95.19 1095 ALA A CA 1
ATOM 8216 C C . ALA A 1 1095 ? 22.605 3.454 -26.036 1.00 95.19 1095 ALA A C 1
ATOM 8218 O O . ALA A 1 1095 ? 23.437 2.539 -25.980 1.00 95.19 1095 ALA A O 1
ATOM 8219 N N . VAL A 1 1096 ? 21.750 3.714 -25.044 1.00 95.44 1096 VAL A N 1
ATOM 8220 C CA . VAL A 1 1096 ? 21.747 3.098 -23.705 1.00 95.44 1096 VAL A CA 1
ATOM 8221 C C . VAL A 1 1096 ? 20.381 2.579 -23.237 1.00 95.44 1096 VAL A C 1
ATOM 8223 O O . VAL A 1 1096 ? 20.290 1.979 -22.166 1.00 95.44 1096 VAL A O 1
ATOM 8226 N N . VAL A 1 1097 ? 19.311 2.788 -24.007 1.00 93.31 1097 VAL A N 1
ATOM 8227 C CA . VAL A 1 1097 ? 17.934 2.500 -23.578 1.00 93.31 1097 VAL A CA 1
ATOM 8228 C C . VAL A 1 1097 ? 17.706 1.037 -23.167 1.00 93.31 1097 VAL A C 1
ATOM 8230 O O . VAL A 1 1097 ? 17.160 0.760 -22.101 1.00 93.31 1097 VAL A O 1
ATOM 8233 N N . ALA A 1 1098 ? 18.214 0.076 -23.945 1.00 95.00 1098 ALA A N 1
ATOM 8234 C CA . ALA A 1 1098 ? 18.173 -1.349 -23.604 1.00 95.00 1098 ALA A CA 1
ATOM 8235 C C . ALA A 1 1098 ? 19.200 -1.725 -22.518 1.00 95.00 1098 ALA A C 1
ATOM 8237 O O . ALA A 1 1098 ? 19.050 -2.742 -21.845 1.00 95.00 1098 ALA A O 1
ATOM 8238 N N . GLY A 1 1099 ? 20.223 -0.899 -22.296 1.00 94.69 1099 GLY A N 1
ATOM 8239 C CA . GLY A 1 1099 ? 21.170 -1.047 -21.199 1.00 94.69 1099 GLY A CA 1
ATOM 8240 C C . GLY A 1 1099 ? 20.498 -0.947 -19.832 1.00 94.69 1099 GLY A C 1
ATOM 8241 O O . GLY A 1 1099 ? 20.798 -1.733 -18.931 1.00 94.69 1099 GLY A O 1
ATOM 8242 N N . ASN A 1 1100 ? 19.540 -0.025 -19.708 1.00 92.25 1100 ASN A N 1
ATOM 8243 C CA . ASN A 1 1100 ? 18.740 0.171 -18.501 1.00 92.25 1100 ASN A CA 1
ATOM 8244 C C . ASN A 1 1100 ? 17.825 -1.026 -18.195 1.00 92.25 1100 ASN A C 1
ATOM 8246 O O . ASN A 1 1100 ? 17.661 -1.382 -17.029 1.00 92.25 1100 ASN A O 1
ATOM 8250 N N . VAL A 1 1101 ? 17.253 -1.665 -19.222 1.00 92.50 1101 VAL A N 1
ATOM 8251 C CA . VAL A 1 1101 ? 16.152 -2.634 -19.051 1.00 92.50 1101 VAL A CA 1
ATOM 8252 C C . VAL A 1 1101 ? 16.510 -4.100 -19.335 1.00 92.50 1101 VAL A C 1
ATOM 8254 O O . VAL A 1 1101 ? 15.899 -4.998 -18.761 1.00 92.50 1101 VAL A O 1
ATOM 8257 N N . GLU A 1 1102 ? 17.525 -4.371 -20.158 1.00 95.75 1102 GLU A N 1
ATOM 8258 C CA . GLU A 1 1102 ? 17.983 -5.730 -20.491 1.00 95.75 1102 GLU A CA 1
ATOM 8259 C C . GLU A 1 1102 ? 19.377 -6.012 -19.915 1.00 95.75 1102 GLU A C 1
ATOM 8261 O O . GLU A 1 1102 ? 19.570 -6.974 -19.168 1.00 95.75 1102 GLU A O 1
ATOM 8266 N N . THR A 1 1103 ? 20.361 -5.154 -20.202 1.00 97.12 1103 THR A N 1
ATOM 8267 C CA . THR A 1 1103 ? 21.746 -5.368 -19.745 1.00 97.12 1103 THR A CA 1
ATOM 8268 C C . THR A 1 1103 ? 21.857 -5.285 -18.227 1.00 97.12 1103 THR A C 1
ATOM 8270 O O . THR A 1 1103 ? 22.573 -6.083 -17.630 1.00 97.12 1103 THR A O 1
ATOM 8273 N N . SER A 1 1104 ? 21.115 -4.383 -17.579 1.00 96.44 1104 SER A N 1
ATOM 8274 C CA . SER A 1 1104 ? 21.071 -4.279 -16.115 1.00 96.44 1104 SER A CA 1
ATOM 8275 C C . SER A 1 1104 ? 20.592 -5.576 -15.447 1.00 96.44 1104 SER A C 1
ATOM 8277 O O . SER A 1 1104 ? 21.189 -6.005 -14.459 1.00 96.44 1104 SER A O 1
ATOM 8279 N N . GLN A 1 1105 ? 19.584 -6.251 -16.020 1.00 96.75 1105 GLN A N 1
ATOM 8280 C CA . GLN A 1 1105 ? 19.111 -7.555 -15.545 1.00 96.75 1105 GLN A CA 1
ATOM 8281 C C . GLN A 1 1105 ? 20.220 -8.598 -15.669 1.00 96.75 1105 GLN A C 1
ATOM 8283 O O . GLN A 1 1105 ? 20.476 -9.350 -14.732 1.00 96.75 1105 GLN A O 1
ATOM 8288 N N . ARG A 1 1106 ? 20.945 -8.589 -16.794 1.00 97.00 1106 ARG A N 1
ATOM 8289 C CA . ARG A 1 1106 ? 22.057 -9.514 -17.014 1.00 97.00 1106 ARG A CA 1
ATOM 8290 C C . ARG A 1 1106 ? 23.244 -9.258 -16.083 1.00 97.00 1106 ARG A C 1
ATOM 8292 O O . ARG A 1 1106 ? 23.874 -10.210 -15.638 1.00 97.00 1106 ARG A O 1
ATOM 8299 N N . VAL A 1 1107 ? 23.530 -7.997 -15.749 1.00 98.06 1107 VAL A N 1
ATOM 8300 C CA . VAL A 1 1107 ? 24.544 -7.635 -14.744 1.00 98.06 1107 VAL A CA 1
ATOM 8301 C C . VAL A 1 1107 ? 24.169 -8.207 -13.373 1.00 98.06 1107 VAL A C 1
ATOM 8303 O O . VAL A 1 1107 ? 25.028 -8.762 -12.691 1.00 98.06 1107 VAL A O 1
ATOM 8306 N N . VAL A 1 1108 ? 22.894 -8.131 -12.978 1.00 97.88 1108 VAL A N 1
ATOM 8307 C CA . VAL A 1 1108 ? 22.420 -8.768 -11.739 1.00 97.88 1108 VAL A CA 1
ATOM 8308 C C . VAL A 1 1108 ? 22.558 -10.290 -11.810 1.00 97.88 1108 VAL A C 1
ATOM 8310 O O . VAL A 1 1108 ? 23.069 -10.882 -10.860 1.00 97.88 1108 VAL A O 1
ATOM 8313 N N . ASP A 1 1109 ? 22.184 -10.912 -12.931 1.00 97.44 1109 ASP A N 1
ATOM 8314 C CA . ASP A 1 1109 ? 22.306 -12.361 -13.120 1.00 97.44 1109 ASP A CA 1
ATOM 8315 C C . ASP A 1 1109 ? 23.763 -12.836 -12.964 1.00 97.44 1109 ASP A C 1
ATOM 8317 O O . ASP A 1 1109 ? 24.000 -13.827 -12.278 1.00 97.44 1109 ASP A O 1
ATOM 8321 N N . VAL A 1 1110 ? 24.760 -12.142 -13.531 1.00 97.88 1110 VAL A N 1
ATOM 8322 C CA . VAL A 1 1110 ? 26.170 -12.560 -13.376 1.00 97.88 1110 VAL A CA 1
ATOM 8323 C C . VAL A 1 1110 ? 26.705 -12.316 -11.964 1.00 97.88 1110 VAL A C 1
ATOM 8325 O O . VAL A 1 1110 ? 27.463 -13.135 -11.449 1.00 97.88 1110 VAL A O 1
ATOM 8328 N N . LEU A 1 1111 ? 26.286 -11.233 -11.299 1.00 98.00 1111 LEU A N 1
ATOM 8329 C CA . LEU A 1 1111 ? 26.678 -10.946 -9.915 1.00 98.00 1111 LEU A CA 1
ATOM 8330 C C . LEU A 1 1111 ? 26.118 -12.000 -8.946 1.00 98.00 1111 LEU A C 1
ATOM 8332 O O . LEU A 1 1111 ? 26.855 -12.533 -8.118 1.00 98.00 1111 LEU A O 1
ATOM 8336 N N . LEU A 1 1112 ? 24.827 -12.331 -9.057 1.00 96.88 1112 LEU A N 1
ATOM 8337 C CA . LEU A 1 1112 ? 24.192 -13.361 -8.228 1.00 96.88 1112 LEU A CA 1
ATOM 8338 C C . LEU A 1 1112 ? 24.714 -14.764 -8.558 1.00 96.88 1112 LEU A C 1
ATOM 8340 O O . LEU A 1 1112 ? 24.922 -15.558 -7.638 1.00 96.88 1112 LEU A O 1
ATOM 8344 N N . GLY A 1 1113 ? 24.983 -15.041 -9.837 1.00 96.19 1113 GLY A N 1
ATOM 8345 C CA . GLY A 1 1113 ? 25.589 -16.289 -10.296 1.00 96.19 1113 GLY A CA 1
ATOM 8346 C C . GLY A 1 1113 ? 26.987 -16.503 -9.719 1.00 96.19 1113 GLY A C 1
ATOM 8347 O O . GLY A 1 1113 ? 27.278 -17.585 -9.214 1.00 96.19 1113 GLY A O 1
ATOM 8348 N N . ALA A 1 1114 ? 27.824 -15.458 -9.690 1.00 96.69 1114 ALA A N 1
ATOM 8349 C CA . ALA A 1 1114 ? 29.155 -15.511 -9.078 1.00 96.69 1114 ALA A CA 1
ATOM 8350 C C . ALA A 1 1114 ? 29.085 -15.790 -7.568 1.00 96.69 1114 ALA A C 1
ATOM 8352 O O . ALA A 1 1114 ? 29.905 -16.533 -7.031 1.00 96.69 1114 ALA A O 1
ATOM 8353 N N . LEU A 1 1115 ? 28.088 -15.217 -6.887 1.00 94.81 1115 LEU A N 1
ATOM 8354 C CA . LEU A 1 1115 ? 27.843 -15.432 -5.459 1.00 94.81 1115 LEU A CA 1
ATOM 8355 C C . LEU A 1 1115 ? 27.200 -16.797 -5.155 1.00 94.81 1115 LEU A C 1
ATOM 8357 O O . LEU A 1 1115 ? 27.274 -17.259 -4.017 1.00 94.81 1115 LEU A O 1
ATOM 8361 N N . GLY A 1 1116 ? 26.554 -17.431 -6.138 1.00 93.94 1116 GLY A N 1
ATOM 8362 C CA . GLY A 1 1116 ? 25.881 -18.723 -5.985 1.00 93.94 1116 GLY A CA 1
ATOM 8363 C C . GLY A 1 1116 ? 24.662 -18.693 -5.054 1.00 93.94 1116 GLY A C 1
ATOM 8364 O O . GLY A 1 1116 ? 24.343 -19.708 -4.434 1.00 93.94 1116 GLY A O 1
ATOM 8365 N N . VAL A 1 1117 ? 23.990 -17.544 -4.920 1.00 92.50 1117 VAL A N 1
ATOM 8366 C CA . VAL A 1 1117 ? 22.897 -17.347 -3.941 1.00 92.50 1117 VAL A CA 1
ATOM 8367 C C . VAL A 1 1117 ? 21.491 -17.568 -4.508 1.00 92.50 1117 VAL A C 1
ATOM 8369 O O . VAL A 1 1117 ? 20.576 -17.888 -3.751 1.00 92.50 1117 VAL A O 1
ATOM 8372 N N . ALA A 1 1118 ? 21.308 -17.412 -5.820 1.00 96.12 1118 ALA A N 1
ATOM 8373 C CA . ALA A 1 1118 ? 20.028 -17.586 -6.505 1.00 96.12 1118 ALA A CA 1
ATOM 8374 C C . ALA A 1 1118 ? 20.249 -18.040 -7.952 1.00 96.12 1118 ALA A C 1
ATOM 8376 O O . ALA A 1 1118 ? 21.222 -17.632 -8.586 1.00 96.12 1118 ALA A O 1
ATOM 8377 N N . ALA A 1 1119 ? 19.342 -18.870 -8.468 1.00 97.88 1119 ALA A N 1
ATOM 8378 C CA . ALA A 1 1119 ? 19.251 -19.141 -9.900 1.00 97.88 1119 ALA A CA 1
ATOM 8379 C C . ALA A 1 1119 ? 18.796 -17.883 -10.664 1.00 97.88 1119 ALA A C 1
ATOM 8381 O O . ALA A 1 1119 ? 18.273 -16.940 -10.062 1.00 97.88 1119 ALA A O 1
ATOM 8382 N N . ALA A 1 1120 ? 18.964 -17.863 -11.988 1.00 98.00 1120 ALA A N 1
ATOM 8383 C CA . ALA A 1 1120 ? 18.545 -16.714 -12.783 1.00 98.00 1120 ALA A CA 1
ATOM 8384 C C . ALA A 1 1120 ? 17.023 -16.537 -12.739 1.00 98.00 1120 ALA A C 1
ATOM 8386 O O . ALA A 1 1120 ? 16.258 -17.491 -12.913 1.00 98.00 1120 ALA A O 1
ATOM 8387 N N . SER A 1 1121 ? 16.574 -15.295 -12.572 1.00 98.00 1121 SER A N 1
ATOM 8388 C CA . SER A 1 1121 ? 15.184 -14.934 -12.862 1.00 98.00 1121 SER A CA 1
ATOM 8389 C C . SER A 1 1121 ? 14.983 -14.777 -14.374 1.00 98.00 1121 SER A C 1
ATOM 8391 O O . SER A 1 1121 ? 15.888 -15.018 -15.166 1.00 98.00 1121 SER A O 1
ATOM 8393 N N . GLN A 1 1122 ? 13.811 -14.302 -14.796 1.00 97.25 1122 GLN A N 1
ATOM 8394 C CA . GLN A 1 1122 ? 13.476 -14.052 -16.201 1.00 97.25 1122 GLN A CA 1
ATOM 8395 C C . GLN A 1 1122 ? 14.508 -13.238 -17.011 1.00 97.25 1122 GLN A C 1
ATOM 8397 O O . GLN A 1 1122 ? 14.436 -13.256 -18.232 1.00 97.25 1122 GLN A O 1
ATOM 8402 N N . GLY A 1 1123 ? 15.433 -12.500 -16.381 1.00 95.06 1123 GLY A N 1
ATOM 8403 C CA . GLY A 1 1123 ? 16.570 -11.852 -17.051 1.00 95.06 1123 GLY A CA 1
ATOM 8404 C C . GLY A 1 1123 ? 16.217 -10.764 -18.077 1.00 95.06 1123 GLY A C 1
ATOM 8405 O O . GLY A 1 1123 ? 17.045 -10.451 -18.927 1.00 95.06 1123 GLY A O 1
ATOM 8406 N N . THR A 1 1124 ? 14.995 -10.224 -18.031 1.00 96.38 1124 THR A N 1
ATOM 8407 C CA . THR A 1 1124 ? 14.464 -9.169 -18.915 1.00 96.38 1124 THR A CA 1
ATOM 8408 C C . THR A 1 1124 ? 13.367 -8.387 -18.182 1.00 96.38 1124 THR A C 1
ATOM 8410 O O . THR A 1 1124 ? 12.820 -8.874 -17.188 1.00 96.38 1124 THR A O 1
ATOM 8413 N N . MET A 1 1125 ? 13.042 -7.172 -18.632 1.00 95.69 1125 MET A N 1
ATOM 8414 C CA . MET A 1 1125 ? 11.842 -6.444 -18.181 1.00 95.69 1125 MET A CA 1
ATOM 8415 C C . MET A 1 1125 ? 10.633 -6.650 -19.112 1.00 95.69 1125 MET A C 1
ATOM 8417 O O . MET A 1 1125 ? 9.543 -6.173 -18.802 1.00 95.69 1125 MET A O 1
ATOM 8421 N N . ASN A 1 1126 ? 10.810 -7.374 -20.228 1.00 96.88 1126 ASN A N 1
ATOM 8422 C CA . ASN A 1 1126 ? 9.805 -7.592 -21.276 1.00 96.88 1126 ASN A CA 1
ATOM 8423 C C . ASN A 1 1126 ? 9.112 -6.288 -21.706 1.00 96.88 1126 ASN A C 1
ATOM 8425 O O . ASN A 1 1126 ? 7.898 -6.142 -21.563 1.00 96.88 1126 ASN A O 1
ATOM 8429 N N . ASN A 1 1127 ? 9.890 -5.332 -22.204 1.00 95.69 1127 ASN A N 1
ATOM 8430 C CA . ASN A 1 1127 ? 9.383 -4.021 -22.586 1.00 95.69 1127 ASN A CA 1
ATOM 8431 C C . ASN A 1 1127 ? 8.495 -4.135 -23.832 1.00 95.69 1127 ASN A C 1
ATOM 8433 O O . ASN A 1 1127 ? 8.937 -4.603 -24.890 1.00 95.69 1127 ASN A O 1
ATOM 8437 N N . PHE A 1 1128 ? 7.257 -3.669 -23.697 1.00 95.62 1128 PHE A N 1
ATOM 8438 C CA . PHE A 1 1128 ? 6.244 -3.624 -24.739 1.00 95.62 1128 PHE A CA 1
ATOM 8439 C C . PHE A 1 1128 ? 5.815 -2.174 -24.953 1.00 95.62 1128 PHE A C 1
ATOM 8441 O O . PHE A 1 1128 ? 5.254 -1.536 -24.062 1.00 95.62 1128 PHE A O 1
ATOM 8448 N N . VAL A 1 1129 ? 6.140 -1.638 -26.126 1.00 95.12 1129 VAL A N 1
ATOM 8449 C CA . VAL A 1 1129 ? 5.985 -0.217 -26.443 1.00 95.12 1129 VAL A CA 1
ATOM 8450 C C . VAL A 1 1129 ? 5.121 -0.090 -27.686 1.00 95.12 1129 VAL A C 1
ATOM 8452 O O . VAL A 1 1129 ? 5.331 -0.801 -28.669 1.00 95.12 1129 VAL A O 1
ATOM 8455 N N . ILE A 1 1130 ? 4.118 0.779 -27.632 1.00 94.69 1130 ILE A N 1
ATOM 8456 C CA . ILE A 1 1130 ? 3.057 0.859 -28.634 1.00 94.69 1130 ILE A CA 1
ATOM 8457 C C . ILE A 1 1130 ? 2.686 2.321 -28.834 1.00 94.69 1130 ILE A C 1
ATOM 8459 O O . ILE A 1 1130 ? 2.500 3.046 -27.863 1.00 94.69 1130 ILE A O 1
ATOM 8463 N N . GLY A 1 1131 ? 2.517 2.769 -30.071 1.00 93.69 1131 GLY A N 1
ATOM 8464 C CA . GLY A 1 1131 ? 2.037 4.125 -30.295 1.00 93.69 1131 GLY A CA 1
ATOM 8465 C C . GLY A 1 1131 ? 1.949 4.520 -31.754 1.00 93.69 1131 GLY A C 1
ATOM 8466 O O . GLY A 1 1131 ? 2.082 3.699 -32.661 1.00 93.69 1131 GLY A O 1
ATOM 8467 N N . ASP A 1 1132 ? 1.718 5.809 -31.958 1.00 92.19 1132 ASP A N 1
ATOM 8468 C CA . ASP A 1 1132 ? 1.721 6.471 -33.257 1.00 92.19 1132 ASP A CA 1
ATOM 8469 C C . ASP A 1 1132 ? 2.170 7.939 -33.096 1.00 92.19 1132 ASP A C 1
ATOM 8471 O O . ASP A 1 1132 ? 2.832 8.304 -32.126 1.00 92.19 1132 ASP A O 1
ATOM 8475 N N . ALA A 1 1133 ? 1.842 8.807 -34.054 1.00 87.12 1133 ALA A N 1
ATOM 8476 C CA . ALA A 1 1133 ? 2.181 10.230 -33.978 1.00 87.12 1133 ALA A CA 1
ATOM 8477 C C . ALA A 1 1133 ? 1.439 11.003 -32.864 1.00 87.12 1133 ALA A C 1
ATOM 8479 O O . ALA A 1 1133 ? 1.779 12.154 -32.608 1.00 87.12 1133 ALA A O 1
ATOM 8480 N N . THR A 1 1134 ? 0.417 10.409 -32.245 1.00 83.75 1134 THR A N 1
ATOM 8481 C CA . THR A 1 1134 ? -0.489 11.062 -31.288 1.00 83.75 1134 THR A CA 1
ATOM 8482 C C . THR A 1 1134 ? -0.278 10.617 -29.843 1.00 83.75 1134 THR A C 1
ATOM 8484 O O . THR A 1 1134 ? -0.626 11.372 -28.939 1.00 83.75 1134 THR A O 1
ATOM 8487 N N . PHE A 1 1135 ? 0.285 9.426 -29.611 1.00 86.25 1135 PHE A N 1
ATOM 8488 C CA . PHE A 1 1135 ? 0.581 8.919 -28.269 1.00 86.25 1135 PHE A CA 1
ATOM 8489 C C . PHE A 1 1135 ? 1.693 7.860 -28.280 1.00 86.25 1135 PHE A C 1
ATOM 8491 O O . PHE A 1 1135 ? 1.916 7.186 -29.289 1.00 86.25 1135 PHE A O 1
ATOM 8498 N N . GLY A 1 1136 ? 2.326 7.670 -27.122 1.00 87.88 1136 GLY A N 1
ATOM 8499 C CA . GLY A 1 1136 ? 3.186 6.531 -26.811 1.00 87.88 1136 GLY A CA 1
ATOM 8500 C C . GLY A 1 1136 ? 2.713 5.852 -25.526 1.00 87.88 1136 GLY A C 1
ATOM 8501 O O . GLY A 1 1136 ? 2.458 6.514 -24.525 1.00 87.88 1136 GLY A O 1
ATOM 8502 N N . TYR A 1 1137 ? 2.574 4.533 -25.564 1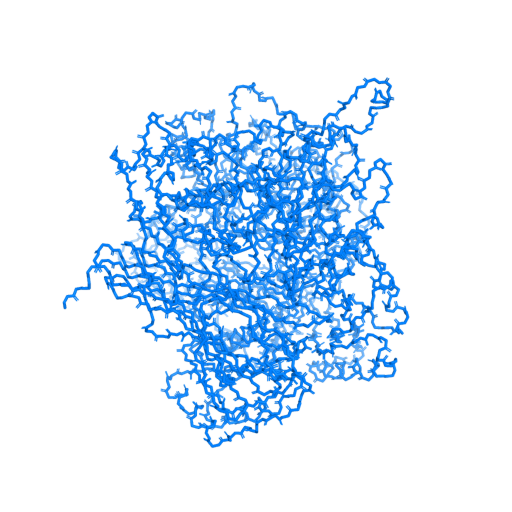.00 90.31 1137 TYR A N 1
ATOM 8503 C CA . TYR A 1 1137 ? 2.304 3.677 -24.419 1.00 90.31 1137 TYR A CA 1
ATOM 8504 C C . TYR A 1 1137 ? 3.497 2.754 -24.199 1.00 90.31 1137 TYR A C 1
ATOM 8506 O O . TYR A 1 1137 ? 4.000 2.137 -25.139 1.00 90.31 1137 TYR A O 1
ATOM 8514 N N . TYR A 1 1138 ? 3.933 2.642 -22.953 1.00 90.94 1138 TYR A N 1
ATOM 8515 C CA . TYR A 1 1138 ? 5.034 1.783 -22.548 1.00 90.94 1138 TYR A CA 1
ATOM 8516 C C . TYR A 1 1138 ? 4.585 0.928 -21.365 1.00 90.94 1138 TYR A C 1
ATOM 8518 O O . TYR A 1 1138 ? 4.013 1.449 -20.404 1.00 90.94 1138 TYR A O 1
ATOM 8526 N N . GLU A 1 1139 ? 4.868 -0.373 -21.433 1.00 91.62 1139 GLU A N 1
ATOM 8527 C CA . GLU A 1 1139 ? 4.627 -1.367 -20.386 1.00 91.62 1139 GLU A CA 1
ATOM 8528 C C . GLU A 1 1139 ? 5.847 -2.289 -20.212 1.00 91.62 1139 GLU A C 1
ATOM 8530 O O . GLU A 1 1139 ? 6.510 -2.655 -21.180 1.00 91.62 1139 GLU A O 1
ATOM 8535 N N . THR A 1 1140 ? 6.143 -2.682 -18.973 1.00 94.81 1140 THR A N 1
ATOM 8536 C CA . THR A 1 1140 ? 7.024 -3.813 -18.642 1.00 94.81 1140 THR A CA 1
ATOM 8537 C C . THR A 1 1140 ? 6.160 -4.939 -18.093 1.00 94.81 1140 THR A C 1
ATOM 8539 O O . THR A 1 1140 ? 5.155 -4.700 -17.416 1.00 94.81 1140 THR A O 1
ATOM 8542 N N . ILE A 1 1141 ? 6.544 -6.177 -18.396 1.00 97.19 1141 ILE A N 1
ATOM 8543 C CA . ILE A 1 1141 ? 5.735 -7.357 -18.086 1.00 97.19 1141 ILE A CA 1
ATOM 8544 C C . ILE A 1 1141 ? 6.559 -8.322 -17.241 1.00 97.19 1141 ILE A C 1
ATOM 8546 O O . ILE A 1 1141 ? 7.700 -8.662 -17.563 1.00 97.19 1141 ILE A O 1
ATOM 8550 N N . CYS A 1 1142 ? 5.968 -8.765 -16.139 1.00 97.62 1142 CYS A N 1
ATOM 8551 C CA . CYS A 1 1142 ? 6.562 -9.725 -15.223 1.00 97.62 1142 CYS A CA 1
ATOM 8552 C C . CYS A 1 1142 ? 6.831 -11.120 -15.825 1.00 97.62 1142 CYS A C 1
ATOM 8554 O O . CYS A 1 1142 ? 6.365 -11.481 -16.908 1.00 97.62 1142 CYS A O 1
ATOM 8556 N N . GLY A 1 1143 ? 7.569 -11.940 -15.075 1.00 97.94 1143 GLY A N 1
ATOM 8557 C CA . GLY A 1 1143 ? 7.917 -13.310 -15.449 1.00 97.94 1143 GLY A CA 1
ATOM 8558 C C . GLY A 1 1143 ? 8.248 -14.156 -14.225 1.00 97.94 1143 GLY A C 1
ATOM 8559 O O . GLY A 1 1143 ? 7.787 -13.851 -13.124 1.00 97.94 1143 GLY A O 1
ATOM 8560 N N . GLY A 1 1144 ? 9.021 -15.224 -14.414 1.00 98.25 1144 GLY A N 1
ATOM 8561 C CA . GLY A 1 1144 ? 9.421 -16.110 -13.323 1.00 98.25 1144 GLY A CA 1
ATOM 8562 C C . GLY A 1 1144 ? 10.645 -15.605 -12.558 1.00 98.25 1144 GLY A C 1
ATOM 8563 O O . GLY A 1 1144 ? 11.636 -15.199 -13.171 1.00 98.25 1144 GLY A O 1
ATOM 8564 N N . SER A 1 1145 ? 10.612 -15.655 -11.224 1.00 98.38 1145 SER A N 1
ATOM 8565 C CA . SER A 1 1145 ? 11.817 -15.449 -10.411 1.00 98.38 1145 SER A CA 1
ATOM 8566 C C . SER A 1 1145 ? 12.640 -16.729 -10.292 1.00 98.38 1145 SER A C 1
ATOM 8568 O O . SER A 1 1145 ? 12.093 -17.833 -10.302 1.00 98.38 1145 SER A O 1
ATOM 8570 N N . GLY A 1 1146 ? 13.957 -16.589 -10.169 1.00 98.25 1146 GLY A N 1
ATOM 8571 C CA . GLY A 1 1146 ? 14.844 -17.718 -9.902 1.00 98.25 1146 GLY A CA 1
ATOM 8572 C C . GLY A 1 1146 ? 14.587 -18.318 -8.521 1.00 98.25 1146 GLY A C 1
ATOM 8573 O O . GLY A 1 1146 ? 14.211 -17.604 -7.588 1.00 98.25 1146 GLY A O 1
ATOM 8574 N N . ALA A 1 1147 ? 14.770 -19.631 -8.398 1.00 98.00 1147 ALA A N 1
ATOM 8575 C CA . ALA A 1 1147 ? 14.728 -20.322 -7.115 1.00 98.00 1147 ALA A CA 1
ATOM 8576 C C . ALA A 1 1147 ? 16.002 -20.066 -6.292 1.00 98.00 1147 ALA A C 1
ATOM 8578 O O . ALA A 1 1147 ? 17.068 -19.728 -6.820 1.00 98.00 1147 ALA A O 1
ATOM 8579 N N . THR A 1 1148 ? 15.898 -20.267 -4.981 1.00 97.19 1148 THR A N 1
ATOM 8580 C CA . THR A 1 1148 ? 17.011 -20.133 -4.030 1.00 97.19 1148 THR A CA 1
ATOM 8581 C C . THR A 1 1148 ? 17.182 -21.422 -3.231 1.00 97.19 1148 THR A C 1
ATOM 8583 O O . THR A 1 1148 ? 16.328 -22.302 -3.276 1.00 97.19 1148 THR A O 1
ATOM 8586 N N . ALA A 1 1149 ? 18.248 -21.513 -2.434 1.00 95.06 1149 ALA A N 1
ATOM 8587 C CA . ALA A 1 1149 ? 18.473 -22.640 -1.524 1.00 95.06 1149 ALA A CA 1
ATOM 8588 C C . ALA A 1 1149 ? 17.414 -22.793 -0.415 1.00 95.06 1149 ALA A C 1
ATOM 8590 O O . ALA A 1 1149 ? 17.442 -23.776 0.316 1.00 95.06 1149 ALA A O 1
ATOM 8591 N N . ILE A 1 1150 ? 16.548 -21.792 -0.230 1.00 94.06 1150 ILE A N 1
ATOM 8592 C CA . ILE A 1 1150 ? 15.569 -21.742 0.862 1.00 94.06 1150 ILE A CA 1
ATOM 8593 C C . ILE A 1 1150 ? 14.117 -21.762 0.368 1.00 94.06 1150 ILE A C 1
ATOM 8595 O O . ILE A 1 1150 ? 13.201 -21.717 1.189 1.00 94.06 1150 ILE A O 1
ATOM 8599 N N . GLY A 1 1151 ? 13.881 -21.774 -0.948 1.00 95.81 1151 GLY A N 1
ATOM 8600 C CA . GLY A 1 1151 ? 12.525 -21.741 -1.484 1.00 95.81 1151 GLY A CA 1
ATOM 8601 C C . GLY A 1 1151 ? 12.419 -21.590 -2.998 1.00 95.81 1151 GLY A C 1
ATOM 8602 O O . GLY A 1 1151 ? 13.360 -21.171 -3.682 1.00 95.81 1151 GLY A O 1
ATOM 8603 N N . ASP A 1 1152 ? 11.225 -21.931 -3.485 1.00 97.75 1152 ASP A N 1
ATOM 8604 C CA . ASP A 1 1152 ? 10.799 -21.803 -4.878 1.00 97.75 1152 ASP A CA 1
ATOM 8605 C C . ASP A 1 1152 ? 10.798 -20.342 -5.351 1.00 97.75 1152 ASP A C 1
ATOM 8607 O O . ASP A 1 1152 ? 10.636 -19.402 -4.574 1.00 97.75 1152 ASP A O 1
ATOM 8611 N N . GLY A 1 1153 ? 10.917 -20.155 -6.662 1.00 97.56 1153 GLY A N 1
ATOM 8612 C CA . GLY A 1 1153 ? 10.703 -18.868 -7.303 1.00 97.56 1153 GLY A CA 1
ATOM 8613 C C . GLY A 1 1153 ? 9.219 -18.491 -7.391 1.00 97.56 1153 GLY A C 1
ATOM 8614 O O . GLY A 1 1153 ? 8.336 -19.327 -7.593 1.00 97.56 1153 GLY A O 1
ATOM 8615 N N . ALA A 1 1154 ? 8.934 -17.196 -7.301 1.00 97.94 1154 ALA A N 1
ATOM 8616 C CA . ALA A 1 1154 ? 7.610 -16.632 -7.503 1.00 97.94 1154 ALA A CA 1
ATOM 8617 C C . ALA A 1 1154 ? 7.253 -16.535 -8.992 1.00 97.94 1154 ALA A C 1
ATOM 8619 O O . ALA A 1 1154 ? 8.057 -16.120 -9.827 1.00 97.94 1154 ALA A O 1
ATOM 8620 N N . SER A 1 1155 ? 6.006 -16.882 -9.310 1.00 98.38 1155 SER A N 1
ATOM 8621 C CA . SER A 1 1155 ? 5.470 -16.843 -10.675 1.00 98.38 1155 SER A CA 1
ATOM 8622 C C . SER A 1 1155 ? 4.846 -15.488 -11.002 1.00 98.38 1155 SER A C 1
ATOM 8624 O O . SER A 1 1155 ? 4.170 -14.914 -10.143 1.00 98.38 1155 SER A O 1
ATOM 8626 N N . ALA A 1 1156 ? 5.016 -15.016 -12.240 1.00 97.69 1156 ALA A N 1
ATOM 8627 C CA . ALA A 1 1156 ? 4.468 -13.759 -12.758 1.00 97.69 1156 ALA A CA 1
ATOM 8628 C C . ALA A 1 1156 ? 4.643 -12.589 -11.769 1.00 97.69 1156 ALA A C 1
ATOM 8630 O O . ALA A 1 1156 ? 3.675 -12.052 -11.219 1.00 97.69 1156 ALA A O 1
ATOM 8631 N N . VAL A 1 1157 ? 5.905 -12.255 -11.483 1.00 97.19 1157 VAL A N 1
ATOM 8632 C CA . VAL A 1 1157 ? 6.302 -11.115 -10.644 1.00 97.19 1157 VAL A CA 1
ATOM 8633 C C . VAL A 1 1157 ? 7.501 -10.385 -11.248 1.00 97.19 1157 VAL A C 1
ATOM 8635 O O . VAL A 1 1157 ? 8.301 -10.968 -11.984 1.00 97.19 1157 VAL A O 1
ATOM 8638 N N . HIS A 1 1158 ? 7.631 -9.089 -10.982 1.00 96.69 1158 HIS A N 1
ATOM 8639 C CA . HIS A 1 1158 ? 8.839 -8.360 -11.342 1.00 96.69 1158 HIS A CA 1
ATOM 8640 C C . HIS A 1 1158 ? 10.033 -8.742 -10.471 1.00 96.69 1158 HIS A C 1
ATOM 8642 O O . HIS A 1 1158 ? 9.940 -8.928 -9.256 1.00 96.69 1158 HIS A O 1
ATOM 8648 N N . THR A 1 1159 ? 11.199 -8.780 -11.105 1.00 95.81 1159 THR A N 1
ATOM 8649 C CA . THR A 1 1159 ? 12.455 -9.215 -10.498 1.00 95.81 1159 THR A CA 1
ATOM 8650 C C . THR A 1 1159 ? 13.548 -8.189 -10.746 1.00 95.81 1159 THR A C 1
ATOM 8652 O O . THR A 1 1159 ? 13.589 -7.552 -11.802 1.00 95.81 1159 THR A O 1
ATOM 8655 N N . HIS A 1 1160 ? 14.464 -8.080 -9.784 1.00 95.31 1160 HIS A N 1
ATOM 8656 C CA . HIS A 1 1160 ? 15.708 -7.325 -9.916 1.00 95.31 1160 HIS A CA 1
ATOM 8657 C C . HIS A 1 1160 ? 15.482 -5.842 -10.251 1.00 95.31 1160 HIS A C 1
ATOM 8659 O O . HIS A 1 1160 ? 14.916 -5.128 -9.424 1.00 95.31 1160 HIS A O 1
ATOM 8665 N N . MET A 1 1161 ? 15.900 -5.365 -11.424 1.00 94.81 1161 MET A N 1
ATOM 8666 C CA . MET A 1 1161 ? 16.055 -3.933 -11.717 1.00 94.81 1161 MET A CA 1
ATOM 8667 C C . MET A 1 1161 ? 14.744 -3.174 -11.986 1.00 94.81 1161 MET A C 1
ATOM 8669 O O . MET A 1 1161 ? 14.774 -1.977 -12.256 1.00 94.81 1161 MET A O 1
ATOM 8673 N N . THR A 1 1162 ? 13.589 -3.834 -11.866 1.00 92.94 1162 THR A N 1
ATOM 8674 C CA . THR A 1 1162 ? 12.256 -3.229 -12.019 1.00 92.94 1162 THR A CA 1
ATOM 8675 C C . THR A 1 1162 ? 11.293 -3.699 -10.929 1.00 92.94 1162 THR A C 1
ATOM 8677 O O . THR A 1 1162 ? 11.498 -4.762 -10.333 1.00 92.94 1162 THR A O 1
ATOM 8680 N N . ASN A 1 1163 ? 10.251 -2.906 -10.666 1.00 94.12 1163 ASN A N 1
ATOM 8681 C CA . ASN A 1 1163 ? 9.118 -3.284 -9.820 1.00 94.12 1163 ASN A CA 1
ATOM 8682 C C . ASN A 1 1163 ? 7.840 -2.472 -10.111 1.00 94.12 1163 ASN A C 1
ATOM 8684 O O . ASN A 1 1163 ? 7.085 -2.131 -9.203 1.00 94.12 1163 ASN A O 1
ATOM 8688 N N . THR A 1 1164 ? 7.625 -2.101 -11.371 1.00 92.88 1164 THR A N 1
ATOM 8689 C CA . THR A 1 1164 ? 6.467 -1.284 -11.760 1.00 92.88 1164 THR A CA 1
ATOM 8690 C C . THR A 1 1164 ? 5.166 -2.076 -11.689 1.00 92.88 1164 THR A C 1
ATOM 8692 O O . THR A 1 1164 ? 5.166 -3.287 -11.885 1.00 92.88 1164 THR A O 1
ATOM 8695 N N . ARG A 1 1165 ? 4.035 -1.397 -11.520 1.00 92.38 1165 ARG A N 1
ATOM 8696 C CA . ARG A 1 1165 ? 2.719 -2.034 -11.636 1.00 92.38 1165 ARG A CA 1
ATOM 8697 C C . ARG A 1 1165 ? 2.277 -2.196 -13.087 1.00 92.38 1165 ARG A C 1
ATOM 8699 O O . ARG A 1 1165 ? 2.837 -1.578 -13.998 1.00 92.38 1165 ARG A O 1
ATOM 8706 N N . ILE A 1 1166 ? 1.289 -3.060 -13.295 1.00 91.06 1166 ILE A N 1
ATOM 8707 C CA . ILE A 1 1166 ? 0.610 -3.233 -14.586 1.00 91.06 1166 ILE A CA 1
ATOM 8708 C C . ILE A 1 1166 ? -0.369 -2.074 -14.829 1.00 91.06 1166 ILE A C 1
ATOM 8710 O O . ILE A 1 1166 ? -0.875 -1.481 -13.876 1.00 91.06 1166 ILE A O 1
ATOM 8714 N N . THR A 1 1167 ? -0.673 -1.754 -16.088 1.00 92.12 1167 THR A N 1
ATOM 8715 C CA . THR A 1 1167 ? -1.881 -0.969 -16.385 1.00 92.12 1167 THR A CA 1
ATOM 8716 C C . THR A 1 1167 ? -3.103 -1.877 -16.257 1.00 92.12 1167 THR A C 1
ATOM 8718 O O . THR A 1 1167 ? -3.140 -2.954 -16.859 1.00 92.12 1167 THR A O 1
ATOM 8721 N N . ASP A 1 1168 ? -4.105 -1.456 -15.479 1.00 93.75 1168 ASP A N 1
ATOM 8722 C CA . ASP A 1 1168 ? -5.320 -2.253 -15.293 1.00 93.75 1168 ASP A CA 1
ATOM 8723 C C . ASP A 1 1168 ? -6.000 -2.540 -16.648 1.00 93.75 1168 ASP A C 1
ATOM 8725 O O . ASP A 1 1168 ? -6.070 -1.631 -17.485 1.00 93.75 1168 ASP A O 1
ATOM 8729 N N . PRO A 1 1169 ? -6.509 -3.769 -16.876 1.00 95.44 1169 PRO A N 1
ATOM 8730 C CA . PRO A 1 1169 ? -7.196 -4.139 -18.111 1.00 95.44 1169 PRO A CA 1
ATOM 8731 C C . PRO A 1 1169 ? -8.215 -3.111 -18.613 1.00 95.44 1169 PRO A C 1
ATOM 8733 O O . PRO A 1 1169 ? -8.212 -2.776 -19.791 1.00 95.44 1169 PRO A O 1
ATOM 8736 N N . GLU A 1 1170 ? -9.063 -2.568 -17.742 1.00 95.00 1170 GLU A N 1
ATOM 8737 C CA . GLU A 1 1170 ? -10.123 -1.642 -18.157 1.00 95.00 1170 GLU A CA 1
ATOM 8738 C C . GLU A 1 1170 ? -9.576 -0.252 -18.469 1.00 95.00 1170 GLU A C 1
ATOM 8740 O O . GLU A 1 1170 ? -10.041 0.418 -19.389 1.00 95.00 1170 GLU A O 1
ATOM 8745 N N . VAL A 1 1171 ? -8.549 0.177 -17.732 1.00 91.62 1171 VAL A N 1
ATOM 8746 C CA . VAL A 1 1171 ? -7.881 1.457 -17.986 1.00 91.62 1171 VAL A CA 1
ATOM 8747 C C . VAL A 1 1171 ? -7.134 1.419 -19.317 1.00 91.62 1171 VAL A C 1
ATOM 8749 O O . VAL A 1 1171 ? -7.176 2.400 -20.063 1.00 91.62 1171 VAL A O 1
ATOM 8752 N N . LEU A 1 1172 ? -6.488 0.291 -19.632 1.00 93.12 1172 LEU A N 1
ATOM 8753 C CA . LEU A 1 1172 ? -5.815 0.079 -20.910 1.00 93.12 1172 LEU A CA 1
ATOM 8754 C C . LEU A 1 1172 ? -6.797 0.254 -22.077 1.00 93.12 1172 LEU A C 1
ATOM 8756 O O . LEU A 1 1172 ? -6.515 1.015 -23.000 1.00 93.12 1172 LEU A O 1
ATOM 8760 N N . GLU A 1 1173 ? -7.958 -0.401 -22.011 1.00 94.88 1173 GLU A N 1
ATOM 8761 C CA . GLU A 1 1173 ? -8.963 -0.378 -23.086 1.00 94.88 1173 GLU A CA 1
ATOM 8762 C C . GLU A 1 1173 ? -9.714 0.939 -23.201 1.00 94.88 1173 GLU A C 1
ATOM 8764 O O . GLU A 1 1173 ? -10.133 1.321 -24.292 1.00 94.88 1173 GLU A O 1
ATOM 8769 N N . LEU A 1 1174 ? -9.892 1.641 -22.082 1.00 90.00 1174 LEU A N 1
ATOM 8770 C CA . LEU A 1 1174 ? -10.530 2.949 -22.084 1.00 90.00 1174 LEU A CA 1
ATOM 8771 C C . LEU A 1 1174 ? -9.634 4.010 -22.736 1.00 90.00 1174 LEU A C 1
ATOM 8773 O O . LEU A 1 1174 ? -10.128 4.892 -23.437 1.00 90.00 1174 LEU A O 1
ATOM 8777 N N . ARG A 1 1175 ? -8.322 3.965 -22.470 1.00 87.00 1175 ARG A N 1
ATOM 8778 C CA . ARG A 1 1175 ? -7.390 5.035 -22.863 1.00 87.00 1175 ARG A CA 1
ATOM 8779 C C . ARG A 1 1175 ? -6.718 4.803 -24.204 1.00 87.00 1175 ARG A C 1
ATOM 8781 O O . ARG A 1 1175 ? -6.364 5.775 -24.870 1.00 87.00 1175 ARG A O 1
ATOM 8788 N N . TYR A 1 1176 ? -6.533 3.549 -24.595 1.00 91.19 1176 TYR A N 1
ATOM 8789 C CA . TYR A 1 1176 ? -5.768 3.201 -25.781 1.00 91.19 1176 TYR A CA 1
ATOM 8790 C C . TYR A 1 1176 ? -6.603 2.368 -26.755 1.00 91.19 1176 TYR A C 1
ATOM 8792 O O . TYR A 1 1176 ? -7.483 1.621 -26.338 1.00 91.19 1176 TYR A O 1
ATOM 8800 N N . PRO A 1 1177 ? -6.337 2.462 -28.070 1.00 95.06 1177 PRO A N 1
ATOM 8801 C CA . PRO A 1 1177 ? -7.080 1.736 -29.097 1.00 95.06 1177 PRO A CA 1
ATOM 8802 C C . PRO A 1 1177 ? -6.626 0.270 -29.167 1.00 95.06 1177 PRO A C 1
ATOM 8804 O O . PRO A 1 1177 ? -6.135 -0.201 -30.194 1.00 95.06 1177 PRO A O 1
ATOM 8807 N N . MET A 1 1178 ? -6.751 -0.436 -28.047 1.00 95.69 1178 MET A N 1
ATOM 8808 C CA . MET A 1 1178 ? -6.277 -1.796 -27.829 1.00 95.69 1178 MET A CA 1
ATOM 8809 C C . MET A 1 1178 ? -7.241 -2.542 -26.908 1.00 95.69 1178 MET A C 1
ATOM 8811 O O . MET A 1 1178 ? -7.943 -1.922 -26.114 1.00 95.69 1178 MET A O 1
ATOM 8815 N N . ARG A 1 1179 ? -7.261 -3.872 -26.999 1.00 96.62 1179 ARG A N 1
ATOM 8816 C CA . ARG A 1 1179 ? -7.994 -4.761 -26.093 1.00 96.62 1179 ARG A CA 1
ATOM 8817 C C . ARG A 1 1179 ? -7.075 -5.807 -25.512 1.00 96.62 1179 ARG A C 1
ATOM 8819 O O . ARG A 1 1179 ? -6.345 -6.469 -26.241 1.00 96.62 1179 ARG A O 1
ATOM 8826 N N . LEU A 1 1180 ? -7.135 -5.986 -24.204 1.00 97.62 1180 LEU A N 1
ATOM 8827 C CA . LEU A 1 1180 ? -6.449 -7.069 -23.534 1.00 97.62 1180 LEU A CA 1
ATOM 8828 C C . LEU A 1 1180 ? -7.307 -8.329 -23.618 1.00 97.62 1180 LEU A C 1
ATOM 8830 O O . LEU A 1 1180 ? -8.410 -8.399 -23.069 1.00 97.62 1180 LEU A O 1
ATOM 8834 N N . ILE A 1 1181 ? -6.776 -9.328 -24.310 1.00 97.56 1181 ILE A N 1
ATOM 8835 C CA . ILE A 1 1181 ? -7.447 -10.607 -24.535 1.00 97.56 1181 ILE A CA 1
ATOM 8836 C C . ILE A 1 1181 ? -7.113 -11.587 -23.416 1.00 97.56 1181 ILE A C 1
ATOM 8838 O O . ILE A 1 1181 ? -7.985 -12.324 -22.968 1.00 97.56 1181 ILE A O 1
ATOM 8842 N N . ARG A 1 1182 ? -5.859 -11.587 -22.947 1.00 97.81 1182 ARG A N 1
ATOM 8843 C CA . ARG A 1 1182 ? -5.401 -12.529 -21.925 1.00 97.81 1182 ARG A CA 1
ATOM 8844 C C . ARG A 1 1182 ? -4.291 -11.951 -21.061 1.00 97.81 1182 ARG A C 1
ATOM 8846 O O . ARG A 1 1182 ? -3.324 -11.386 -21.581 1.00 97.81 1182 ARG A O 1
ATOM 8853 N N . PHE A 1 1183 ? -4.392 -12.180 -19.753 1.00 97.88 1183 PHE A N 1
ATOM 8854 C CA . PHE A 1 1183 ? -3.290 -12.017 -18.815 1.00 97.88 1183 PHE A CA 1
ATOM 8855 C C . PHE A 1 1183 ? -3.272 -13.168 -17.805 1.00 97.88 1183 PHE A C 1
ATOM 8857 O O . PHE A 1 1183 ? -4.076 -13.209 -16.878 1.00 97.88 1183 PHE A O 1
ATOM 8864 N N . ALA A 1 1184 ? -2.372 -14.127 -18.024 1.00 98.12 1184 ALA A N 1
ATOM 8865 C CA . ALA A 1 1184 ? -2.361 -15.401 -17.306 1.00 98.12 1184 ALA A CA 1
ATOM 8866 C C . ALA A 1 1184 ? -0.943 -15.845 -16.929 1.00 98.12 1184 ALA A C 1
ATOM 8868 O O . ALA A 1 1184 ? 0.039 -15.380 -17.508 1.00 98.12 1184 ALA A O 1
ATOM 8869 N N . ILE A 1 1185 ? -0.820 -16.785 -15.995 1.00 98.56 1185 ILE A N 1
ATOM 8870 C CA . ILE A 1 1185 ? 0.458 -17.404 -15.638 1.00 98.56 1185 ILE A CA 1
ATOM 8871 C C . ILE A 1 1185 ? 0.796 -18.476 -16.678 1.00 98.56 1185 ILE A C 1
ATOM 8873 O O . ILE A 1 1185 ? -0.015 -19.338 -17.024 1.00 98.56 1185 ILE A O 1
ATOM 8877 N N . ARG A 1 1186 ? 2.036 -18.469 -17.171 1.00 98.12 1186 ARG A N 1
ATOM 8878 C CA . ARG A 1 1186 ? 2.554 -19.475 -18.106 1.00 98.12 1186 ARG A CA 1
ATOM 8879 C C . ARG A 1 1186 ? 2.989 -20.726 -17.336 1.00 98.12 1186 ARG A C 1
ATOM 8881 O O . ARG A 1 1186 ? 4.183 -20.996 -17.198 1.00 98.12 1186 ARG A O 1
ATOM 8888 N N . ARG A 1 1187 ? 2.022 -21.469 -16.791 1.00 97.88 1187 ARG A N 1
ATOM 8889 C CA . ARG A 1 1187 ? 2.286 -22.613 -15.901 1.00 97.88 1187 ARG A CA 1
ATOM 8890 C C . ARG A 1 1187 ? 3.207 -23.656 -16.552 1.00 97.88 1187 ARG A C 1
ATOM 8892 O O . ARG A 1 1187 ? 3.001 -24.040 -17.701 1.00 97.88 1187 ARG A O 1
ATOM 8899 N N . GLY A 1 1188 ? 4.209 -24.118 -15.802 1.00 97.44 1188 GLY A N 1
ATOM 8900 C CA . GLY A 1 1188 ? 5.193 -25.111 -16.255 1.00 97.44 1188 GLY A CA 1
ATOM 8901 C C . GLY A 1 1188 ? 6.390 -24.534 -17.020 1.00 97.44 1188 GLY A C 1
ATOM 8902 O O . GLY A 1 1188 ? 7.119 -25.291 -17.652 1.00 97.44 1188 GLY A O 1
ATOM 8903 N N . SER A 1 1189 ? 6.599 -23.216 -16.974 1.00 98.56 1189 SER A N 1
ATOM 8904 C CA . SER A 1 1189 ? 7.769 -22.555 -17.567 1.00 98.56 1189 SER A CA 1
ATOM 8905 C C . SER A 1 1189 ? 8.946 -22.409 -16.598 1.00 98.56 1189 SER A C 1
ATOM 8907 O O . SER A 1 1189 ? 10.068 -22.213 -17.052 1.00 98.56 1189 SER A O 1
ATOM 8909 N N . GLY A 1 1190 ? 8.727 -22.509 -15.286 1.00 98.38 1190 GLY A N 1
ATOM 8910 C CA . GLY A 1 1190 ? 9.794 -22.489 -14.286 1.00 98.38 1190 GLY A CA 1
ATOM 8911 C C . GLY A 1 1190 ? 10.661 -23.753 -14.291 1.00 98.38 1190 GLY A C 1
ATOM 8912 O O . GLY A 1 1190 ? 10.146 -24.869 -14.400 1.00 98.38 1190 GLY A O 1
ATOM 8913 N N . GLY A 1 1191 ? 11.973 -23.571 -14.143 1.00 98.19 1191 GLY A N 1
ATOM 8914 C CA . GLY A 1 1191 ? 12.971 -24.635 -14.118 1.00 98.19 1191 GLY A CA 1
ATOM 8915 C C . GLY A 1 1191 ? 12.794 -25.574 -12.926 1.00 98.19 1191 GLY A C 1
ATOM 8916 O O . GLY A 1 1191 ? 12.458 -25.158 -11.817 1.00 98.19 1191 GLY A O 1
ATOM 8917 N N . VAL A 1 1192 ? 12.989 -26.869 -13.156 1.00 97.50 1192 VAL A N 1
ATOM 8918 C CA . VAL A 1 1192 ? 12.780 -27.918 -12.147 1.00 97.50 1192 VAL A CA 1
ATOM 8919 C C . VAL A 1 1192 ? 14.019 -28.062 -11.261 1.00 97.50 1192 VAL A C 1
ATOM 8921 O O . VAL A 1 1192 ? 15.131 -28.120 -11.771 1.00 97.50 1192 VAL A O 1
ATOM 8924 N N . GLY A 1 1193 ? 13.834 -28.189 -9.950 1.00 95.81 1193 GLY A N 1
ATOM 8925 C CA . GLY A 1 1193 ? 14.897 -28.470 -8.982 1.00 95.81 1193 GLY A CA 1
ATOM 8926 C C . GLY A 1 1193 ? 14.324 -29.047 -7.688 1.00 95.81 1193 GLY A C 1
ATOM 8927 O O . GLY A 1 1193 ? 13.146 -29.410 -7.654 1.00 95.81 1193 GLY A O 1
ATOM 8928 N N . GLU A 1 1194 ? 15.140 -29.115 -6.636 1.00 96.44 1194 GLU A N 1
ATOM 8929 C CA . GLU A 1 1194 ? 14.644 -29.266 -5.256 1.00 96.44 1194 GLU A CA 1
ATOM 8930 C C . GLU A 1 1194 ? 13.686 -28.117 -4.922 1.00 96.44 1194 GLU A C 1
ATOM 8932 O O . GLU A 1 1194 ? 12.579 -28.343 -4.436 1.00 96.44 1194 GLU A O 1
ATOM 8937 N N . HIS A 1 1195 ? 14.094 -26.905 -5.299 1.00 97.81 1195 HIS A N 1
ATOM 8938 C CA . HIS A 1 1195 ? 13.235 -25.739 -5.380 1.00 97.81 1195 HIS A CA 1
ATOM 8939 C C . HIS A 1 1195 ? 13.015 -25.357 -6.840 1.00 97.81 1195 HIS A C 1
ATOM 8941 O O . HIS A 1 1195 ? 13.952 -25.269 -7.643 1.00 97.81 1195 HIS A O 1
ATOM 8947 N N . ARG A 1 1196 ? 11.756 -25.147 -7.207 1.00 98.06 1196 ARG A N 1
ATOM 8948 C CA . ARG A 1 1196 ? 11.348 -24.873 -8.584 1.00 98.06 1196 ARG A CA 1
ATOM 8949 C C . ARG A 1 1196 ? 11.422 -23.378 -8.873 1.00 98.06 1196 ARG A C 1
ATOM 8951 O O . ARG A 1 1196 ? 11.015 -22.570 -8.048 1.00 98.06 1196 ARG A O 1
ATOM 8958 N N . GLY A 1 1197 ? 11.894 -23.002 -10.057 1.00 98.38 1197 GLY A N 1
ATOM 8959 C CA . GLY A 1 1197 ? 11.819 -21.621 -10.529 1.00 98.38 1197 GLY A CA 1
ATOM 8960 C C . GLY A 1 1197 ? 10.372 -21.163 -10.740 1.00 98.38 1197 GLY A C 1
ATOM 8961 O O . GLY A 1 1197 ? 9.471 -21.969 -10.981 1.00 98.38 1197 GLY A O 1
ATOM 8962 N N . GLY A 1 1198 ? 10.139 -19.857 -10.668 1.00 98.44 1198 GLY A N 1
ATOM 8963 C CA . GLY A 1 1198 ? 8.823 -19.278 -10.914 1.00 98.44 1198 GLY A CA 1
ATOM 8964 C C . GLY A 1 1198 ? 8.390 -19.419 -12.372 1.00 98.44 1198 GLY A C 1
ATOM 8965 O O . GLY A 1 1198 ? 9.219 -19.413 -13.283 1.00 98.44 1198 GLY A O 1
ATOM 8966 N N . ASP A 1 1199 ? 7.086 -19.512 -12.613 1.00 98.81 1199 ASP A N 1
ATOM 8967 C CA . ASP A 1 1199 ? 6.530 -19.469 -13.963 1.00 98.81 1199 ASP A CA 1
ATOM 8968 C C . ASP A 1 1199 ? 6.488 -18.038 -14.516 1.00 98.81 1199 ASP A C 1
ATOM 8970 O O . ASP A 1 1199 ? 6.255 -17.070 -13.790 1.00 98.81 1199 ASP A O 1
ATOM 8974 N N . GLY A 1 1200 ? 6.674 -17.915 -15.828 1.00 98.50 1200 GLY A N 1
ATOM 8975 C CA . GLY A 1 1200 ? 6.436 -16.690 -16.580 1.00 98.50 1200 GLY A CA 1
ATOM 8976 C C . GLY A 1 1200 ? 4.953 -16.312 -16.670 1.00 98.50 1200 GLY A C 1
ATOM 8977 O O . GLY A 1 1200 ? 4.082 -16.891 -16.020 1.00 98.50 1200 GLY A O 1
ATOM 8978 N N . ALA A 1 1201 ? 4.653 -15.359 -17.541 1.00 98.50 1201 ALA A N 1
ATOM 8979 C CA . ALA A 1 1201 ? 3.324 -14.824 -17.804 1.00 98.50 1201 ALA A CA 1
ATOM 8980 C C . ALA A 1 1201 ? 2.986 -14.875 -19.303 1.00 98.50 1201 ALA A C 1
ATOM 8982 O O . ALA A 1 1201 ? 3.858 -15.007 -20.164 1.00 98.50 1201 ALA A O 1
ATOM 8983 N N . ILE A 1 1202 ? 1.698 -14.774 -19.606 1.00 98.69 1202 ILE A N 1
ATOM 8984 C CA . ILE A 1 1202 ? 1.121 -14.673 -20.944 1.00 98.69 1202 ILE A CA 1
ATOM 8985 C C . ILE A 1 1202 ? 0.403 -13.335 -21.013 1.00 98.69 1202 ILE A C 1
ATOM 8987 O O . ILE A 1 1202 ? -0.523 -13.112 -20.237 1.00 98.69 1202 ILE A O 1
ATOM 8991 N N . ARG A 1 1203 ? 0.801 -12.469 -21.944 1.00 97.94 1203 ARG A N 1
ATOM 8992 C CA . ARG A 1 1203 ? 0.159 -11.177 -22.207 1.00 97.94 1203 ARG A CA 1
ATOM 8993 C C . ARG A 1 1203 ? -0.272 -11.131 -23.668 1.00 97.94 1203 ARG A C 1
ATOM 8995 O O . ARG A 1 1203 ? 0.585 -11.201 -24.544 1.00 97.94 1203 ARG A O 1
ATOM 9002 N N . GLU A 1 1204 ? -1.573 -11.042 -23.935 1.00 98.31 1204 GLU A N 1
ATOM 9003 C CA . GLU A 1 1204 ? -2.121 -11.007 -25.299 1.00 98.31 1204 GLU A CA 1
ATOM 9004 C C . GLU A 1 1204 ? -2.985 -9.767 -25.523 1.00 98.31 1204 GLU A C 1
ATOM 9006 O O . GLU A 1 1204 ? -3.991 -9.586 -24.837 1.00 98.31 1204 GLU A O 1
ATOM 9011 N N . VAL A 1 1205 ? -2.610 -8.939 -26.498 1.00 98.19 1205 VAL A N 1
ATOM 9012 C CA . VAL A 1 1205 ? -3.283 -7.674 -26.821 1.00 98.19 1205 VAL A CA 1
ATOM 9013 C C . VAL A 1 1205 ? -3.725 -7.671 -28.282 1.00 98.19 1205 VAL A C 1
ATOM 9015 O O . VAL A 1 1205 ? -2.940 -8.022 -29.159 1.00 98.19 1205 VAL A O 1
ATOM 9018 N N . GLU A 1 1206 ? -4.965 -7.259 -28.533 1.00 98.06 1206 GLU A N 1
ATOM 9019 C CA . GLU A 1 1206 ? -5.552 -6.998 -29.850 1.00 98.06 1206 GLU A CA 1
ATOM 9020 C C . GLU A 1 1206 ? -5.565 -5.492 -30.144 1.00 98.06 1206 GLU A C 1
ATOM 9022 O O . GLU A 1 1206 ? -5.885 -4.687 -29.268 1.00 98.06 1206 GLU A O 1
ATOM 9027 N N . PHE A 1 1207 ? -5.256 -5.094 -31.376 1.00 98.19 1207 PHE A N 1
ATOM 9028 C CA . PHE A 1 1207 ? -5.211 -3.686 -31.779 1.00 98.19 1207 PHE A CA 1
ATOM 9029 C C . PHE A 1 1207 ? -6.490 -3.253 -32.494 1.00 98.19 1207 PHE A C 1
ATOM 9031 O O . PHE A 1 1207 ? -7.020 -3.969 -33.337 1.00 98.19 1207 PHE A O 1
ATOM 9038 N N . LEU A 1 1208 ? -6.984 -2.048 -32.197 1.00 96.94 1208 LEU A N 1
ATOM 9039 C CA . LEU A 1 1208 ? -8.232 -1.520 -32.771 1.00 96.94 1208 LEU A CA 1
ATOM 9040 C C . LEU A 1 1208 ? -8.009 -0.541 -33.926 1.00 96.94 1208 LEU A C 1
ATOM 9042 O O . LEU A 1 1208 ? -8.959 -0.126 -34.588 1.00 96.94 1208 LEU A O 1
ATOM 9046 N N . LYS A 1 1209 ? -6.757 -0.154 -34.165 1.00 97.25 1209 LYS A N 1
ATOM 9047 C CA . LYS A 1 1209 ? -6.337 0.688 -35.285 1.00 97.25 1209 LYS A CA 1
ATOM 9048 C C . LYS A 1 1209 ? -4.889 0.353 -35.671 1.00 97.25 1209 LYS A C 1
ATOM 9050 O O . LYS A 1 1209 ? -4.209 -0.301 -34.881 1.00 97.25 1209 LYS A O 1
ATOM 9055 N N . PRO A 1 1210 ? -4.401 0.818 -36.834 1.00 97.81 1210 PRO A N 1
ATOM 9056 C CA . PRO A 1 1210 ? -2.992 0.688 -37.180 1.00 97.81 1210 PRO A CA 1
ATOM 9057 C C . PRO A 1 1210 ? -2.085 1.403 -36.172 1.00 97.81 1210 PRO A C 1
ATOM 9059 O O . PRO A 1 1210 ? -2.348 2.558 -35.829 1.00 97.81 1210 PRO A O 1
ATOM 9062 N N . LEU A 1 1211 ? -1.040 0.721 -35.706 1.00 97.12 1211 LEU A N 1
ATOM 9063 C CA . LEU A 1 1211 ? -0.084 1.213 -34.707 1.00 97.12 1211 LEU A CA 1
ATOM 9064 C C . LEU A 1 1211 ? 1.322 0.675 -34.989 1.00 97.12 1211 LEU A C 1
ATOM 9066 O O . LEU A 1 1211 ? 1.484 -0.360 -35.638 1.00 97.12 1211 LEU A O 1
ATOM 9070 N N . THR A 1 1212 ? 2.324 1.332 -34.413 1.00 96.75 1212 THR A N 1
ATOM 9071 C CA . THR A 1 1212 ? 3.697 0.828 -34.365 1.00 96.75 1212 THR A CA 1
ATOM 9072 C C . THR A 1 1212 ? 3.936 0.126 -33.031 1.00 96.75 1212 THR A C 1
ATOM 9074 O O . THR A 1 1212 ? 3.634 0.676 -31.971 1.00 96.75 1212 THR A O 1
ATOM 9077 N N . VAL A 1 1213 ? 4.511 -1.075 -33.080 1.00 96.88 1213 VAL A N 1
ATOM 9078 C CA . VAL A 1 1213 ? 4.901 -1.867 -31.909 1.00 96.88 1213 VAL A CA 1
ATOM 9079 C C . VAL A 1 1213 ? 6.416 -2.022 -31.879 1.00 96.88 1213 VAL A C 1
ATOM 9081 O O . VAL A 1 1213 ? 7.018 -2.486 -32.848 1.00 96.88 1213 VAL A O 1
ATOM 9084 N N . SER A 1 1214 ? 7.017 -1.703 -30.737 1.00 96.38 1214 SER A N 1
ATOM 9085 C CA . SER A 1 1214 ? 8.423 -1.947 -30.427 1.00 96.38 1214 SER A CA 1
ATOM 9086 C C . SER A 1 1214 ? 8.536 -2.935 -29.266 1.00 96.38 1214 SER A C 1
ATOM 9088 O O . SER A 1 1214 ? 7.912 -2.768 -28.217 1.00 96.38 1214 SER A O 1
ATOM 9090 N N . LEU A 1 1215 ? 9.351 -3.971 -29.459 1.00 96.81 1215 LEU A N 1
ATOM 9091 C CA . LEU A 1 1215 ? 9.669 -4.976 -28.450 1.00 96.81 1215 LEU A CA 1
ATOM 9092 C C . LEU A 1 1215 ? 11.148 -4.886 -28.086 1.00 96.81 1215 LEU A C 1
ATOM 9094 O O . LEU A 1 1215 ? 12.016 -4.958 -28.960 1.00 96.81 1215 LEU A O 1
ATOM 9098 N N . LEU A 1 1216 ? 11.418 -4.774 -26.789 1.00 96.06 1216 LEU A N 1
ATOM 9099 C CA . LEU A 1 1216 ? 12.739 -4.915 -26.183 1.00 96.06 1216 LEU A CA 1
ATOM 9100 C C . LEU A 1 1216 ? 12.620 -6.014 -25.128 1.00 96.06 1216 LEU A C 1
ATOM 9102 O O . LEU A 1 1216 ? 12.159 -5.781 -24.012 1.00 96.06 1216 LEU A O 1
ATOM 9106 N N . THR A 1 1217 ? 12.927 -7.244 -25.537 1.00 96.00 1217 THR A N 1
ATOM 9107 C CA . THR A 1 1217 ? 12.715 -8.429 -24.707 1.00 96.00 1217 THR A CA 1
ATOM 9108 C C . THR A 1 1217 ? 13.900 -9.389 -24.834 1.00 96.00 1217 THR A C 1
ATOM 9110 O O . THR A 1 1217 ? 14.415 -9.567 -25.935 1.00 96.00 1217 THR A O 1
ATOM 9113 N N . GLY A 1 1218 ? 14.338 -9.998 -23.729 1.00 94.56 1218 GLY A N 1
ATOM 9114 C CA . GLY A 1 1218 ? 15.473 -10.936 -23.680 1.00 94.56 1218 GLY A C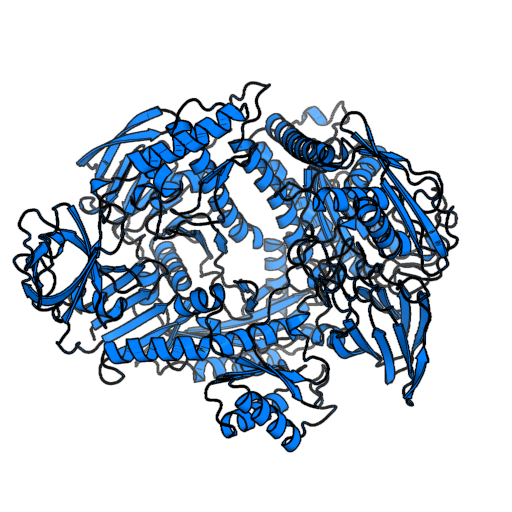A 1
ATOM 9115 C C . GLY A 1 1218 ? 15.077 -12.378 -23.332 1.00 94.56 1218 GLY A C 1
ATOM 9116 O O . GLY A 1 1218 ? 13.900 -12.661 -23.094 1.00 94.56 1218 GLY A O 1
ATOM 9117 N N . ARG A 1 1219 ? 16.057 -13.294 -23.291 1.00 96.44 1219 ARG A N 1
ATOM 9118 C CA . ARG A 1 1219 ? 15.913 -14.739 -23.001 1.00 96.44 1219 ARG A CA 1
ATOM 9119 C C . ARG A 1 1219 ? 14.978 -15.466 -23.981 1.00 96.44 1219 ARG A C 1
ATOM 9121 O O . ARG A 1 1219 ? 14.107 -16.239 -23.575 1.00 96.44 1219 ARG A O 1
ATOM 9128 N N . ARG A 1 1220 ? 15.123 -15.200 -25.283 1.00 95.81 1220 ARG A N 1
ATOM 9129 C CA . ARG A 1 1220 ? 14.289 -15.768 -26.370 1.00 95.81 1220 ARG A CA 1
ATOM 9130 C C . ARG A 1 1220 ? 15.079 -16.578 -27.400 1.00 95.81 1220 ARG A C 1
ATOM 9132 O O . ARG A 1 1220 ? 14.487 -17.101 -28.349 1.00 95.81 1220 ARG A O 1
ATOM 9139 N N . THR A 1 1221 ? 16.394 -16.681 -27.212 1.00 91.31 1221 THR A N 1
ATOM 9140 C CA . THR A 1 1221 ? 17.337 -17.431 -28.058 1.00 91.31 1221 THR A CA 1
ATOM 9141 C C . THR A 1 1221 ? 17.865 -18.673 -27.329 1.00 91.31 1221 THR A C 1
ATOM 9143 O O . THR A 1 1221 ? 17.115 -19.310 -26.607 1.00 91.31 1221 THR A O 1
ATOM 9146 N N . ASP A 1 1222 ? 19.123 -19.074 -27.508 1.00 89.75 1222 ASP A N 1
ATOM 9147 C CA . ASP A 1 1222 ? 19.724 -20.259 -26.878 1.00 89.75 1222 ASP A CA 1
ATOM 9148 C C . ASP A 1 1222 ? 20.227 -20.012 -25.440 1.00 89.75 1222 ASP A C 1
ATOM 9150 O O . ASP A 1 1222 ? 20.957 -20.832 -24.884 1.00 89.75 1222 ASP A O 1
ATOM 9154 N N . ARG A 1 1223 ? 19.834 -18.886 -24.828 1.00 92.62 1223 ARG A N 1
ATOM 9155 C CA . ARG A 1 1223 ? 20.260 -18.437 -23.493 1.00 92.62 1223 ARG A CA 1
ATOM 9156 C C . ARG A 1 1223 ? 19.091 -18.444 -22.508 1.00 92.62 1223 ARG A C 1
ATOM 9158 O O . ARG A 1 1223 ? 18.530 -17.382 -22.229 1.00 92.62 1223 ARG A O 1
ATOM 9165 N N . PRO A 1 1224 ? 18.680 -19.609 -21.981 1.00 96.38 1224 PRO A N 1
ATOM 9166 C CA . PRO A 1 1224 ? 17.611 -19.664 -20.994 1.00 96.38 1224 PRO A CA 1
ATOM 9167 C C . PRO A 1 1224 ? 18.056 -19.069 -19.649 1.00 96.38 1224 PRO A C 1
ATOM 9169 O O . PRO A 1 1224 ? 19.257 -18.929 -19.405 1.00 96.38 1224 PRO A O 1
ATOM 9172 N N . PRO A 1 1225 ? 17.116 -18.683 -18.773 1.00 97.94 1225 PRO A N 1
ATOM 9173 C CA . PRO A 1 1225 ? 17.404 -18.396 -17.371 1.00 97.94 1225 PRO A CA 1
ATOM 9174 C C . PRO A 1 1225 ? 18.041 -19.619 -16.706 1.00 97.94 1225 PRO A C 1
ATOM 9176 O O . PRO A 1 1225 ? 17.380 -20.645 -16.552 1.00 97.94 1225 PRO A O 1
ATOM 9179 N N . TYR A 1 1226 ? 19.324 -19.528 -16.356 1.00 98.00 1226 TYR A N 1
ATOM 9180 C CA . TYR A 1 1226 ? 20.089 -20.670 -15.865 1.00 98.00 1226 TYR A CA 1
ATOM 9181 C C . TYR A 1 1226 ? 19.572 -21.186 -14.511 1.00 98.00 1226 TYR A C 1
ATOM 9183 O O . TYR A 1 1226 ? 19.204 -20.406 -13.626 1.00 98.00 1226 TYR A O 1
ATOM 9191 N N . GLY A 1 1227 ? 19.583 -22.507 -14.334 1.00 97.81 1227 GLY A N 1
ATOM 9192 C CA . GLY A 1 1227 ? 19.433 -23.154 -13.032 1.00 97.81 1227 GLY A CA 1
ATOM 9193 C C . GLY A 1 1227 ? 20.729 -23.127 -12.215 1.00 97.81 1227 GLY A C 1
ATOM 9194 O O . GLY A 1 1227 ? 21.819 -22.895 -12.741 1.00 97.81 1227 GLY A O 1
ATOM 9195 N N . LEU A 1 1228 ? 20.628 -23.360 -10.905 1.00 96.88 1228 LEU A N 1
ATOM 9196 C CA . LEU A 1 1228 ? 21.773 -23.331 -9.989 1.00 96.88 1228 LEU A CA 1
ATOM 9197 C C . LEU A 1 1228 ? 21.844 -24.597 -9.126 1.00 96.88 1228 LEU A C 1
ATOM 9199 O O . LEU A 1 1228 ? 20.831 -25.229 -8.831 1.00 96.88 1228 LEU A O 1
ATOM 9203 N N . ALA A 1 1229 ? 23.057 -24.988 -8.721 1.00 95.19 1229 ALA A N 1
ATOM 9204 C CA . ALA A 1 1229 ? 23.303 -26.146 -7.852 1.00 95.19 1229 ALA A CA 1
ATOM 9205 C C . ALA A 1 1229 ? 22.666 -27.468 -8.351 1.00 95.19 1229 ALA A C 1
ATOM 9207 O O . ALA A 1 1229 ? 22.263 -28.312 -7.556 1.00 95.19 1229 ALA A O 1
ATOM 9208 N N . GLY A 1 1230 ? 22.576 -27.656 -9.673 1.00 95.00 1230 GLY A N 1
ATOM 9209 C CA . GLY A 1 1230 ? 21.969 -28.838 -10.301 1.00 95.00 1230 GLY A CA 1
ATOM 9210 C C . GLY A 1 1230 ? 20.491 -28.686 -10.678 1.00 95.00 1230 GLY A C 1
ATOM 9211 O O . GLY A 1 1230 ? 19.945 -29.594 -11.300 1.00 95.00 1230 GLY A O 1
ATOM 9212 N N . GLY A 1 1231 ? 19.860 -27.553 -10.354 1.00 97.19 1231 GLY A N 1
ATOM 9213 C CA . GLY A 1 1231 ? 18.539 -27.205 -10.872 1.00 97.19 1231 GLY A CA 1
ATOM 9214 C C . GLY A 1 1231 ? 18.567 -26.962 -12.383 1.00 97.19 1231 GLY A C 1
ATOM 9215 O O . GLY A 1 1231 ? 19.586 -26.558 -12.941 1.00 97.19 1231 GLY A O 1
ATOM 9216 N N . ALA A 1 1232 ? 17.445 -27.228 -13.047 1.00 98.00 1232 ALA A N 1
ATOM 9217 C CA . ALA A 1 1232 ? 17.274 -27.039 -14.481 1.00 98.00 1232 ALA A CA 1
ATOM 9218 C C . ALA A 1 1232 ? 16.942 -25.583 -14.834 1.00 98.00 1232 ALA A C 1
ATOM 9220 O O . ALA A 1 1232 ? 16.368 -24.841 -14.031 1.00 98.00 1232 ALA A O 1
ATOM 9221 N N . ASP A 1 1233 ? 17.254 -25.206 -16.068 1.00 98.25 1233 ASP A N 1
ATOM 9222 C CA . ASP A 1 1233 ? 16.972 -23.879 -16.606 1.00 98.25 1233 ASP A CA 1
ATOM 9223 C C . ASP A 1 1233 ? 15.464 -23.609 -16.727 1.00 98.25 1233 ASP A C 1
ATOM 9225 O O . ASP A 1 1233 ? 14.650 -24.519 -16.921 1.00 98.25 1233 ASP A O 1
ATOM 9229 N N . GLY A 1 1234 ? 15.092 -22.334 -16.638 1.00 98.19 1234 GLY A N 1
ATOM 9230 C CA . GLY A 1 1234 ? 13.749 -21.865 -16.958 1.00 98.19 1234 GLY A CA 1
ATOM 9231 C C . GLY A 1 1234 ? 13.474 -21.904 -18.463 1.00 98.19 1234 GLY A C 1
ATOM 9232 O O . GLY A 1 1234 ? 14.376 -21.820 -19.297 1.00 98.19 1234 GLY A O 1
ATOM 9233 N N . ALA A 1 1235 ? 12.202 -21.992 -18.840 1.00 98.50 1235 ALA A N 1
ATOM 9234 C CA . ALA A 1 1235 ? 11.801 -21.935 -20.236 1.00 98.50 1235 ALA A CA 1
ATOM 9235 C C . ALA A 1 1235 ? 12.020 -20.532 -20.823 1.00 98.50 1235 ALA A C 1
ATOM 9237 O O . ALA A 1 1235 ? 11.710 -19.514 -20.197 1.00 98.50 1235 ALA A O 1
ATOM 9238 N N . LEU A 1 1236 ? 12.468 -20.501 -22.078 1.00 98.31 1236 LEU A N 1
ATOM 9239 C CA . LEU A 1 1236 ? 12.630 -19.285 -22.872 1.00 98.31 1236 LEU A CA 1
ATOM 9240 C C . LEU A 1 1236 ? 11.304 -18.547 -23.061 1.00 98.31 1236 LEU A C 1
ATOM 9242 O O . LEU A 1 1236 ? 10.228 -19.161 -23.075 1.00 98.31 1236 LEU A O 1
ATOM 9246 N N . GLY A 1 1237 ? 11.400 -17.231 -23.236 1.00 97.94 1237 GLY A N 1
ATOM 9247 C CA . GLY A 1 1237 ? 10.284 -16.409 -23.679 1.00 97.94 1237 GLY A CA 1
ATOM 9248 C C . GLY A 1 1237 ? 10.012 -16.556 -25.179 1.00 97.94 1237 GLY A C 1
ATOM 9249 O O . GLY A 1 1237 ? 10.843 -17.051 -25.947 1.00 97.94 1237 GLY A O 1
ATOM 9250 N N . GLU A 1 1238 ? 8.855 -16.074 -25.622 1.00 98.06 1238 GLU A N 1
ATOM 9251 C CA . GLU A 1 1238 ? 8.461 -16.048 -27.030 1.00 98.06 1238 GLU A CA 1
ATOM 9252 C C . GLU A 1 1238 ? 7.609 -14.813 -27.337 1.00 98.06 1238 GLU A C 1
ATOM 9254 O O . GLU A 1 1238 ? 6.822 -14.365 -26.504 1.00 98.06 1238 GLU A O 1
ATOM 9259 N N . ASN A 1 1239 ? 7.741 -14.297 -28.560 1.00 98.19 1239 ASN A N 1
ATOM 9260 C CA . ASN A 1 1239 ? 6.931 -13.202 -29.083 1.00 98.19 1239 ASN A CA 1
ATOM 9261 C C . ASN A 1 1239 ? 6.192 -13.696 -30.329 1.00 98.19 1239 ASN A C 1
ATOM 9263 O O . ASN A 1 1239 ? 6.816 -14.268 -31.228 1.00 98.19 1239 ASN A O 1
ATOM 9267 N N . TRP A 1 1240 ? 4.887 -13.459 -30.398 1.00 98.38 1240 TRP A N 1
ATOM 9268 C CA . TRP A 1 1240 ? 4.047 -13.882 -31.515 1.00 98.38 1240 TRP A CA 1
ATOM 9269 C C . TRP A 1 1240 ? 3.183 -12.730 -32.010 1.00 98.38 1240 TRP A C 1
ATOM 9271 O O . TRP A 1 1240 ? 2.521 -12.077 -31.209 1.00 98.38 1240 TRP A O 1
ATOM 9281 N N . HIS A 1 1241 ? 3.156 -12.527 -33.324 1.00 98.50 1241 HIS A N 1
ATOM 9282 C CA . HIS A 1 1241 ? 2.147 -11.737 -34.026 1.00 98.50 1241 HIS A CA 1
ATOM 9283 C C . HIS A 1 1241 ? 1.129 -12.695 -34.636 1.00 98.50 1241 HIS A C 1
ATOM 9285 O O . HIS A 1 1241 ? 1.502 -13.735 -35.178 1.00 98.50 1241 HIS A O 1
ATOM 9291 N N . THR A 1 1242 ? -0.150 -12.378 -34.493 1.00 98.50 1242 THR A N 1
ATOM 9292 C CA . THR A 1 1242 ? -1.242 -13.081 -35.167 1.00 98.50 1242 THR A CA 1
ATOM 9293 C C . THR A 1 1242 ? -2.027 -12.045 -35.952 1.00 98.50 1242 THR A C 1
ATOM 9295 O O . THR A 1 1242 ? -2.583 -11.129 -35.352 1.00 98.50 1242 THR A O 1
ATOM 9298 N N . ALA A 1 1243 ? -2.039 -12.155 -37.275 1.00 96.81 1243 ALA A N 1
ATOM 9299 C CA . ALA A 1 1243 ? -2.818 -11.275 -38.132 1.00 96.81 1243 ALA A CA 1
ATOM 9300 C C . ALA A 1 1243 ? -4.324 -11.493 -37.915 1.00 96.81 1243 ALA A C 1
ATOM 9302 O O . ALA A 1 1243 ? -4.751 -12.547 -37.436 1.00 96.81 1243 ALA A O 1
ATOM 9303 N N . ALA A 1 1244 ? -5.139 -10.510 -38.298 1.00 94.12 1244 ALA A N 1
ATOM 9304 C CA . ALA A 1 1244 ? -6.597 -10.582 -38.159 1.00 94.12 1244 ALA A CA 1
ATOM 9305 C C . ALA A 1 1244 ? -7.252 -11.802 -38.856 1.00 94.12 1244 ALA A C 1
ATOM 9307 O O . ALA A 1 1244 ? -8.340 -12.224 -38.466 1.00 94.12 1244 ALA A O 1
ATOM 9308 N N . ASP A 1 1245 ? -6.610 -12.381 -39.876 1.00 93.00 1245 ASP A N 1
ATOM 9309 C CA . ASP A 1 1245 ? -7.064 -13.597 -40.571 1.00 93.00 1245 ASP A CA 1
ATOM 9310 C C . ASP A 1 1245 ? -6.624 -14.911 -39.891 1.00 93.00 1245 ASP A C 1
ATOM 9312 O O . ASP A 1 1245 ? -7.011 -15.999 -40.325 1.00 93.00 1245 ASP A O 1
ATOM 9316 N N . GLY A 1 1246 ? -5.852 -14.812 -38.805 1.00 93.31 1246 GLY A N 1
ATOM 9317 C CA . GLY A 1 1246 ? -5.332 -15.927 -38.025 1.00 93.31 1246 GLY A CA 1
ATOM 9318 C C . GLY A 1 1246 ? -3.920 -16.381 -38.406 1.00 93.31 1246 GLY A C 1
ATOM 9319 O O . GLY A 1 1246 ? -3.411 -17.305 -37.764 1.00 93.31 1246 GLY A O 1
ATOM 9320 N N . GLU A 1 1247 ? -3.261 -15.775 -39.404 1.00 96.00 1247 GLU A N 1
ATOM 9321 C CA . GLU A 1 1247 ? -1.864 -16.095 -39.717 1.00 96.00 1247 GLU A CA 1
ATOM 9322 C C . GLU A 1 1247 ? -0.958 -15.756 -38.525 1.00 96.00 1247 GLU A C 1
ATOM 9324 O O . GLU A 1 1247 ? -0.938 -14.627 -38.041 1.00 96.00 1247 GLU A O 1
ATOM 9329 N N . LYS A 1 1248 ? -0.194 -16.741 -38.036 1.00 97.00 1248 LYS A N 1
ATOM 9330 C CA . LYS A 1 1248 ? 0.633 -16.607 -36.831 1.00 97.00 1248 LYS A CA 1
ATOM 9331 C C . LYS A 1 1248 ? 2.123 -16.649 -37.162 1.00 97.00 1248 LYS A C 1
ATOM 9333 O O . LYS A 1 1248 ? 2.629 -17.659 -37.650 1.00 97.00 1248 LYS A O 1
ATOM 9338 N N . GLN A 1 1249 ? 2.844 -15.588 -36.805 1.00 97.38 1249 GLN A N 1
ATOM 9339 C CA . GLN A 1 1249 ? 4.277 -15.422 -37.034 1.00 97.38 1249 GLN A CA 1
ATOM 9340 C C . GLN A 1 1249 ? 5.040 -15.243 -35.714 1.00 97.38 1249 GLN A C 1
ATOM 9342 O O . GLN A 1 1249 ? 4.673 -14.436 -34.859 1.00 97.38 1249 GLN A O 1
ATOM 9347 N N . ARG A 1 1250 ? 6.157 -15.966 -35.555 1.00 97.31 1250 ARG A N 1
ATOM 9348 C CA . ARG A 1 1250 ? 7.089 -15.744 -34.439 1.00 97.31 1250 ARG A CA 1
ATOM 9349 C C . ARG A 1 1250 ? 7.945 -14.508 -34.713 1.00 97.31 1250 ARG A C 1
ATOM 9351 O O . ARG A 1 1250 ? 8.541 -14.392 -35.783 1.00 97.31 1250 ARG A O 1
ATOM 9358 N N . LEU A 1 1251 ? 8.032 -13.616 -33.734 1.00 97.31 1251 LEU A N 1
ATOM 9359 C CA . LEU A 1 1251 ? 8.845 -12.403 -33.790 1.00 97.31 1251 LEU A CA 1
ATOM 9360 C C . LEU A 1 1251 ? 10.205 -12.610 -33.111 1.00 97.31 1251 LEU A C 1
ATOM 9362 O O . LEU A 1 1251 ? 10.392 -13.523 -32.302 1.00 97.31 1251 LEU A O 1
ATOM 9366 N N . ALA A 1 1252 ? 11.157 -11.738 -33.439 1.00 95.62 1252 ALA A N 1
ATOM 9367 C CA . ALA A 1 1252 ? 12.464 -11.701 -32.792 1.00 95.62 1252 ALA A CA 1
ATOM 9368 C C . ALA A 1 1252 ? 12.377 -11.188 -31.339 1.00 95.62 1252 ALA A C 1
ATOM 9370 O O . ALA A 1 1252 ? 11.356 -10.649 -30.908 1.00 95.62 1252 ALA A O 1
ATOM 9371 N N . ALA A 1 1253 ? 13.476 -11.341 -30.593 1.00 93.62 1253 ALA A N 1
ATOM 9372 C CA . ALA A 1 1253 ? 13.611 -10.846 -29.221 1.00 93.62 1253 ALA A CA 1
ATOM 9373 C C . ALA A 1 1253 ? 13.468 -9.312 -29.147 1.00 93.62 1253 ALA A C 1
ATOM 9375 O O . ALA A 1 1253 ? 12.706 -8.780 -28.339 1.00 93.62 1253 ALA A O 1
ATOM 9376 N N . CYS A 1 1254 ? 14.120 -8.603 -30.071 1.00 95.12 1254 CYS A N 1
ATOM 9377 C CA . CYS A 1 1254 ? 13.976 -7.161 -30.238 1.00 95.12 1254 CYS A CA 1
ATOM 9378 C C . CYS A 1 1254 ? 13.565 -6.841 -31.674 1.00 95.12 1254 CYS A C 1
ATOM 9380 O O . CYS A 1 1254 ? 14.258 -7.233 -32.617 1.00 95.12 1254 CYS A O 1
ATOM 9382 N N . CYS A 1 1255 ? 12.454 -6.131 -31.853 1.00 95.19 1255 CYS A N 1
ATOM 9383 C CA . CYS A 1 1255 ? 11.966 -5.751 -33.177 1.00 95.19 1255 CYS A CA 1
ATOM 9384 C C . CYS A 1 1255 ? 11.013 -4.558 -33.126 1.00 95.19 1255 CYS A C 1
ATOM 9386 O O . CYS A 1 1255 ? 10.378 -4.305 -32.104 1.00 95.19 1255 CYS A O 1
ATOM 9388 N N . ARG A 1 1256 ? 10.874 -3.889 -34.272 1.00 95.62 1256 ARG A N 1
ATOM 9389 C CA . ARG A 1 1256 ? 9.803 -2.934 -34.561 1.00 95.62 1256 ARG A CA 1
ATOM 9390 C C . ARG A 1 1256 ? 8.934 -3.493 -35.680 1.00 95.62 1256 ARG A C 1
ATOM 9392 O O . ARG A 1 1256 ? 9.481 -3.941 -36.688 1.00 95.62 1256 ARG A O 1
ATOM 9399 N N . ILE A 1 1257 ? 7.619 -3.452 -35.514 1.00 96.06 1257 ILE A N 1
ATOM 9400 C CA . ILE A 1 1257 ? 6.647 -3.870 -36.530 1.00 96.06 1257 ILE A CA 1
ATOM 9401 C C . ILE A 1 1257 ? 5.490 -2.872 -36.606 1.00 96.06 1257 ILE A C 1
ATOM 9403 O O . ILE A 1 1257 ? 5.201 -2.174 -35.636 1.00 96.06 1257 ILE A O 1
ATOM 9407 N N . GLU A 1 1258 ? 4.813 -2.844 -37.749 1.00 97.12 1258 GLU A N 1
ATOM 9408 C CA . GLU A 1 1258 ? 3.518 -2.180 -37.897 1.00 97.12 1258 GLU A CA 1
ATOM 9409 C C . GLU A 1 1258 ? 2.417 -3.233 -37.772 1.00 97.12 1258 GLU A C 1
ATOM 9411 O O . GLU A 1 1258 ? 2.507 -4.292 -38.395 1.00 97.12 1258 GLU A O 1
ATOM 9416 N N . VAL A 1 1259 ? 1.384 -2.939 -36.991 1.00 97.50 1259 VAL A N 1
ATOM 9417 C CA . VAL A 1 1259 ? 0.212 -3.806 -36.804 1.00 97.50 1259 VAL A CA 1
ATOM 9418 C C . VAL A 1 1259 ? -1.028 -3.145 -37.392 1.00 97.50 1259 VAL A C 1
ATOM 9420 O O . VAL A 1 1259 ? -1.101 -1.918 -37.476 1.00 97.50 1259 VAL A O 1
ATOM 9423 N N . GLN A 1 1260 ? -2.000 -3.946 -37.822 1.00 97.88 1260 GLN A N 1
ATOM 9424 C CA . GLN A 1 1260 ? -3.298 -3.478 -38.316 1.00 97.88 1260 GLN A CA 1
ATOM 9425 C C . GLN A 1 1260 ? -4.407 -3.678 -37.274 1.00 97.88 1260 GLN A C 1
ATOM 9427 O O . GLN A 1 1260 ? -4.228 -4.348 -36.259 1.00 97.88 1260 GLN A O 1
ATOM 9432 N N . ALA A 1 1261 ? -5.581 -3.092 -37.523 1.00 97.69 1261 ALA A N 1
ATOM 9433 C CA . ALA A 1 1261 ? -6.758 -3.366 -36.701 1.00 97.69 1261 ALA A CA 1
ATOM 9434 C C . ALA A 1 1261 ? -7.151 -4.854 -36.799 1.00 97.69 1261 ALA A C 1
ATOM 9436 O O . ALA A 1 1261 ? -7.255 -5.391 -37.900 1.00 97.69 1261 ALA A O 1
ATOM 9437 N N . GLY A 1 1262 ? -7.398 -5.494 -35.656 1.00 97.31 1262 GLY A N 1
ATOM 9438 C CA . GLY A 1 1262 ? -7.691 -6.924 -35.532 1.00 97.31 1262 GLY A CA 1
ATOM 9439 C C . GLY A 1 1262 ? -6.458 -7.811 -35.339 1.00 97.31 1262 GLY A C 1
ATOM 9440 O O . GLY A 1 1262 ? -6.611 -8.964 -34.939 1.00 97.31 1262 GLY A O 1
ATOM 9441 N N . ASP A 1 1263 ? -5.247 -7.292 -35.565 1.00 98.50 1263 ASP A N 1
ATOM 9442 C CA . ASP A 1 1263 ? -4.019 -8.028 -35.262 1.00 98.50 1263 ASP A CA 1
ATOM 9443 C C . ASP A 1 1263 ? -3.846 -8.206 -33.751 1.00 98.50 1263 ASP A C 1
ATOM 9445 O O . ASP A 1 1263 ? -4.309 -7.390 -32.946 1.00 98.50 1263 ASP A O 1
ATOM 9449 N N . ARG A 1 1264 ? -3.112 -9.252 -33.362 1.00 98.31 1264 ARG A N 1
ATOM 9450 C CA . ARG A 1 1264 ? -2.779 -9.561 -31.972 1.00 98.31 1264 ARG A CA 1
ATOM 9451 C C . ARG A 1 1264 ? -1.290 -9.757 -31.759 1.00 98.31 1264 ARG A C 1
ATOM 9453 O O . ARG A 1 1264 ? -0.598 -10.331 -32.600 1.00 98.31 1264 ARG A O 1
ATOM 9460 N N . ILE A 1 1265 ? -0.814 -9.342 -30.590 1.00 98.44 1265 ILE A N 1
ATOM 9461 C CA . ILE A 1 1265 ? 0.529 -9.647 -30.094 1.00 98.44 1265 ILE A CA 1
ATOM 9462 C C . ILE A 1 1265 ? 0.413 -10.461 -28.812 1.00 98.44 1265 ILE A C 1
ATOM 9464 O O . ILE A 1 1265 ? -0.240 -10.038 -27.860 1.00 98.44 1265 ILE A O 1
ATOM 9468 N N . THR A 1 1266 ? 1.070 -11.622 -28.787 1.00 98.56 1266 THR A N 1
ATOM 9469 C CA . THR A 1 1266 ? 1.190 -12.484 -27.606 1.00 98.56 1266 THR A CA 1
ATOM 9470 C C . THR A 1 1266 ? 2.641 -12.535 -27.145 1.00 98.56 1266 THR A C 1
ATOM 9472 O O . THR A 1 1266 ? 3.529 -12.962 -27.887 1.00 98.56 1266 THR A O 1
ATOM 9475 N N . LEU A 1 1267 ? 2.869 -12.154 -25.892 1.00 98.44 1267 LEU A N 1
ATOM 9476 C CA . LEU A 1 1267 ? 4.149 -12.262 -25.206 1.00 98.44 1267 LEU A CA 1
ATOM 9477 C C . LEU A 1 1267 ? 4.065 -13.407 -24.195 1.00 98.44 1267 LEU A C 1
ATOM 9479 O O . LEU A 1 1267 ? 3.250 -13.376 -23.273 1.00 98.44 1267 LEU A O 1
ATOM 9483 N N . LEU A 1 1268 ? 4.908 -14.420 -24.381 1.00 98.62 1268 LEU A N 1
ATOM 9484 C CA . LEU A 1 1268 ? 5.162 -15.472 -23.402 1.00 98.62 1268 LEU A CA 1
ATOM 9485 C C . LEU A 1 1268 ? 6.459 -15.106 -22.688 1.00 98.62 1268 LEU A C 1
ATOM 9487 O O . LEU A 1 1268 ? 7.527 -15.165 -23.297 1.00 98.62 1268 LEU A O 1
ATOM 9491 N N . THR A 1 1269 ? 6.391 -14.691 -21.427 1.00 98.56 1269 THR A N 1
ATOM 9492 C CA . THR A 1 1269 ? 7.597 -14.275 -20.704 1.00 98.56 1269 THR A CA 1
ATOM 9493 C C . THR A 1 1269 ? 8.387 -15.488 -20.186 1.00 98.56 1269 THR A C 1
ATOM 9495 O O . THR A 1 1269 ? 7.829 -16.591 -20.053 1.00 98.56 1269 THR A O 1
ATOM 9498 N N . PRO A 1 1270 ? 9.705 -15.336 -19.953 1.00 98.56 1270 PRO A N 1
ATOM 9499 C CA . PRO A 1 1270 ? 10.544 -16.431 -19.472 1.00 98.56 1270 PRO A CA 1
ATOM 9500 C C . PRO A 1 1270 ? 10.153 -16.898 -18.060 1.00 98.56 1270 PRO A C 1
ATOM 9502 O O . PRO A 1 1270 ? 9.662 -16.113 -17.242 1.00 98.56 1270 PRO A O 1
ATOM 9505 N N . GLY A 1 1271 ? 10.401 -18.178 -17.769 1.00 98.56 1271 GLY A N 1
ATOM 9506 C CA . GLY A 1 1271 ? 10.384 -18.695 -16.394 1.00 98.56 1271 GLY A CA 1
ATOM 9507 C C . GLY A 1 1271 ? 11.667 -18.341 -15.631 1.00 98.56 1271 GLY A C 1
ATOM 9508 O O . GLY A 1 1271 ? 12.586 -17.760 -16.197 1.00 98.56 1271 GLY A O 1
ATOM 9509 N N . GLY A 1 1272 ? 11.753 -18.701 -14.352 1.00 98.44 1272 GLY A N 1
ATOM 9510 C CA . GLY A 1 1272 ? 13.000 -18.654 -13.579 1.00 98.44 1272 GLY A CA 1
ATOM 9511 C C . GLY A 1 1272 ? 13.717 -20.004 -13.565 1.00 98.44 1272 GLY A C 1
ATOM 9512 O O . GLY A 1 1272 ? 13.078 -21.038 -13.757 1.00 98.44 1272 GLY A O 1
ATOM 9513 N N . GLY A 1 1273 ? 15.026 -20.014 -13.324 1.00 98.50 1273 GLY A N 1
ATOM 9514 C CA . GLY A 1 1273 ? 15.803 -21.240 -13.127 1.00 98.50 1273 GLY A CA 1
ATOM 9515 C C . GLY A 1 1273 ? 15.488 -21.938 -11.799 1.00 98.50 1273 GLY A C 1
ATOM 9516 O O . GLY A 1 1273 ? 15.126 -21.290 -10.812 1.00 98.50 1273 GLY A O 1
ATOM 9517 N N . GLY A 1 1274 ? 15.614 -23.266 -11.774 1.00 98.19 1274 GLY A N 1
ATOM 9518 C CA . GLY A 1 1274 ? 15.473 -24.088 -10.569 1.00 98.19 1274 GLY A CA 1
ATOM 9519 C C . GLY A 1 1274 ? 16.743 -24.118 -9.713 1.00 98.19 1274 GLY A C 1
ATOM 9520 O O . GLY A 1 1274 ? 17.831 -23.774 -10.179 1.00 98.19 1274 GLY A O 1
ATOM 9521 N N . TYR A 1 1275 ? 16.613 -24.572 -8.467 1.00 98.19 1275 TYR A N 1
ATOM 9522 C CA . TYR A 1 1275 ? 17.721 -24.731 -7.524 1.00 98.19 1275 TYR A CA 1
ATOM 9523 C C . TYR A 1 1275 ? 17.775 -26.162 -6.983 1.00 98.19 1275 TYR A C 1
ATOM 9525 O O . TYR A 1 1275 ? 16.752 -26.709 -6.574 1.00 98.19 1275 TYR A O 1
ATOM 9533 N N . GLY A 1 1276 ? 18.971 -26.752 -6.940 1.00 96.25 1276 GLY A N 1
ATOM 9534 C CA . GLY A 1 1276 ? 19.185 -28.091 -6.383 1.00 96.25 1276 GLY A CA 1
ATOM 9535 C C . GLY A 1 1276 ? 18.703 -29.223 -7.297 1.00 96.25 1276 GLY A C 1
ATOM 9536 O O . GLY A 1 1276 ? 17.901 -29.023 -8.211 1.00 96.25 1276 GLY A O 1
ATOM 9537 N N . LEU A 1 1277 ? 19.188 -30.439 -7.048 1.00 91.25 1277 LEU A N 1
ATOM 9538 C CA . LEU A 1 1277 ? 18.726 -31.637 -7.753 1.00 91.25 1277 LEU A CA 1
ATOM 9539 C C . LEU A 1 1277 ? 17.353 -32.058 -7.225 1.00 91.25 1277 LEU A C 1
ATOM 9541 O O . LEU A 1 1277 ? 17.147 -32.151 -6.019 1.00 91.25 1277 LEU A O 1
ATOM 9545 N N . LYS A 1 1278 ? 16.423 -32.379 -8.126 1.00 79.75 1278 LYS A N 1
ATOM 9546 C CA . LYS A 1 1278 ? 15.132 -32.951 -7.736 1.00 79.75 1278 LYS A CA 1
ATOM 9547 C C . LYS A 1 1278 ? 15.359 -34.318 -7.055 1.00 79.75 1278 LYS A C 1
ATOM 9549 O O . LYS A 1 1278 ? 16.011 -35.162 -7.673 1.00 79.75 1278 LYS A O 1
ATOM 9554 N N . PRO A 1 1279 ? 14.829 -34.569 -5.841 1.00 63.34 1279 PRO A N 1
ATOM 9555 C CA . PRO A 1 1279 ? 14.837 -35.908 -5.253 1.00 63.34 1279 PRO A CA 1
ATOM 9556 C C . PRO A 1 1279 ? 14.088 -36.889 -6.170 1.00 63.34 1279 PRO A C 1
ATOM 9558 O O . PRO A 1 1279 ? 13.017 -36.537 -6.674 1.00 63.34 1279 PRO A O 1
ATOM 9561 N N . GLU A 1 1280 ? 14.677 -38.064 -6.421 1.00 54.44 1280 GLU A N 1
ATOM 9562 C CA . GLU A 1 1280 ? 14.133 -39.105 -7.320 1.00 54.44 1280 GLU A CA 1
ATOM 9563 C C . GLU A 1 1280 ? 12.712 -39.565 -6.968 1.00 54.44 1280 GLU A C 1
ATOM 9565 O O . GLU A 1 1280 ? 12.410 -39.739 -5.762 1.00 54.44 1280 GLU A O 1
#

Solvent-accessible surface area (backbone atoms only — not comparable to full-atom values): 62795 Å² total; per-residue (Å²): 118,34,38,34,15,26,18,34,44,92,63,41,21,27,34,38,42,39,45,88,98,50,77,76,42,72,53,77,43,33,41,84,31,44,46,77,51,46,34,36,82,87,30,45,34,43,32,46,27,25,73,89,43,46,76,48,30,58,47,38,54,40,73,17,39,37,37,35,25,45,84,70,65,47,80,71,52,74,38,41,23,59,43,32,41,22,93,65,16,34,37,32,36,69,52,58,49,97,57,62,65,57,62,70,28,40,33,37,37,37,63,94,56,52,29,68,57,49,49,50,28,57,77,69,56,43,31,70,89,56,84,72,66,55,33,40,36,24,33,21,37,37,62,41,40,50,24,56,66,69,69,64,49,41,51,13,26,36,38,27,32,51,44,41,66,38,38,64,64,37,57,50,26,45,52,91,58,87,48,55,74,70,49,75,76,73,79,55,83,51,78,46,70,45,56,37,70,48,37,45,37,77,87,40,49,75,77,36,72,71,50,65,69,64,41,46,54,48,50,51,50,46,49,71,73,64,36,58,16,34,14,37,37,53,63,45,22,53,74,39,42,68,63,61,54,55,49,51,55,49,38,48,75,70,68,40,87,38,75,27,45,18,50,76,64,30,27,43,89,35,51,67,52,27,34,44,26,15,41,49,22,22,17,26,36,60,60,49,50,54,51,52,51,52,54,40,50,76,47,52,25,84,90,21,30,51,55,31,33,34,22,11,57,42,25,26,33,46,67,89,74,60,48,29,66,35,22,43,57,5,26,62,16,14,29,49,44,31,42,42,40,53,30,53,21,71,72,41,64,34,33,34,36,39,31,17,35,50,46,30,22,42,31,32,49,27,61,88,45,69,44,70,35,54,68,46,79,55,87,90,42,45,36,50,48,65,23,45,44,65,49,76,41,44,50,18,34,8,11,32,52,50,70,81,72,75,42,59,45,66,34,72,54,52,35,46,83,72,50,8,27,11,24,62,50,42,80,26,57,42,15,49,47,23,31,35,46,73,33,39,63,44,65,52,88,43,41,95,57,81,57,32,66,65,51,24,51,53,44,44,50,56,50,50,55,54,32,42,76,57,74,55,73,72,97,42,65,63,56,52,33,51,44,53,48,51,54,41,39,48,57,55,36,49,52,51,46,54,71,31,50,80,58,50,44,70,58,46,83,26,34,40,34,42,21,29,45,50,19,35,63,44,49,55,65,26,27,57,77,53,54,31,46,37,37,38,42,44,77,55,22,58,38,32,29,15,52,6,37,52,43,32,29,40,35,48,72,29,67,43,56,63,72,40,50,48,89,81,51,51,66,66,60,51,50,55,53,44,48,52,34,36,52,55,25,56,73,73,44,74,85,67,60,92,93,57,73,69,49,77,47,53,32,32,27,38,27,52,60,59,42,77,53,61,46,82,39,66,69,65,56,67,68,58,40,52,54,51,49,45,51,51,39,26,63,42,66,73,47,71,62,89,89,54,59,43,23,34,43,29,36,34,13,37,32,31,38,77,32,90,53,76,68,64,71,61,64,91,61,68,82,34,89,63,79,64,74,48,74,42,63,29,59,55,94,95,39,80,40,81,25,45,24,32,53,49,90,78,62,51,65,9,28,45,47,66,29,51,28,38,39,35,50,66,63,40,36,34,47,38,45,68,62,28,39,32,36,24,34,71,86,50,27,36,39,33,38,52,53,90,84,66,83,76,67,52,62,80,75,86,60,62,98,85,64,85,54,36,59,59,49,46,53,52,54,53,51,43,34,45,41,10,39,51,23,41,53,46,25,33,46,53,14,44,50,62,39,34,43,63,17,40,37,35,39,16,30,32,27,43,52,83,25,47,40,48,18,45,30,86,38,37,48,44,58,41,69,8,52,32,45,30,48,41,44,47,46,68,76,46,71,70,66,50,79,75,24,30,35,36,30,15,36,33,91,45,20,21,59,25,52,37,35,38,31,33,40,22,56,25,64,82,78,83,82,57,80,74,59,81,80,77,64,86,56,70,50,60,26,33,26,34,30,37,37,41,42,43,39,35,9,17,81,37,49,24,32,59,45,60,80,23,45,16,36,46,39,32,17,47,81,37,82,64,44,62,43,23,48,85,84,42,77,34,59,66,60,54,51,48,54,34,64,42,74,96,31,34,26,68,42,51,70,56,48,54,44,35,51,50,17,34,47,47,14,25,55,51,31,40,52,56,50,40,52,52,29,70,47,58,35,63,70,54,51,54,49,49,50,49,49,56,25,51,53,31,29,51,54,44,38,64,50,56,73,72,49,71,80,57,81,28,60,28,72,46,55,50,70,88,65,55,43,44,29,38,38,36,36,61,54,94,76,22,41,36,39,36,35,71,80,35,40,57,66,48,78,30,14,52,18,21,37,57,27,39,52,46,6,36,52,50,50,54,59,49,43,72,47,98,62,98,65,76,60,33,54,19,58,50,73,47,51,47,79,46,67,60,80,10,23,54,25,55,69,83,54,95,49,43,77,68,15,57,12,27,59,40,4,57,44,35,42,36,30,46,54,39,43,25,54,36,47,30,69,67,62,41,18,24,30,27,48,37,39,40,36,44,25,34,22,52,88,79,48,40,41,64,46,62,46,40,12,4,24,16,1,26,95,87,38,44,20,33,49,23,28,38,60,74,55,42,34,47,32,53,78,41,66,49,54,44,35,64,76,40,69,38,40,75,59,31,42,34,65,35,77,85,23,26,4,56,23,63,18,34,13,2,18,2,18,35,45,28,39,34,27,66,43,71,36,41,39,31,29,48,36,46,25,52,54,98,48,46,21,43,33,28,78,69,13,33,48,9,36,54,19,49,37,34,40,29,43,64,89,65,58,73,45,80,53,65,47,58,40,75,49,80,45,47,54,55,17,32,42,37,41,36,36,17,3,0,0,0,14,28,55,57,82,131

Nearest PDB structures (foldseek):
  5l9w-assembly2_B  TM=8.185E-01  e=6.510E-43  Aromatoleum aromaticum EbN1
  6yra-assembly1_A  TM=8.274E-01  e=2.229E-40  Pseudomonas jessenii
  5svc-assembly1_E  TM=7.264E-01  e=2.155E-42  Xanthobacter autotrophicus Py2
  5svb-assembly1_B  TM=7.794E-01  e=6.353E-40  Xanthobacter autotrophicus Py2
  5l9w-assembly2_b  TM=7.923E-01  e=9.554E-35  Aromatoleum aromaticum EbN1

InterPro domains:
  IPR002821 Hydantoinase A/oxoprolinase [PF01968] (274-554)
  IPR003692 Hydantoinase B/oxoprolinase [PF02538] (757-1276)
  IPR008040 Hydantoinase/oxoprolinase, N-terminal [PF05378] (137-249)
  IPR045079 Oxoprolinase-like [PTHR11365] (2-1249)
  IPR049517 Acetophenone carboxylase-like, C-terminal domain [PF19278] (664-729)

Sequence (1280 aa):
MIKVWADIGGTFTDCFVSIPGQPLRWTKVLSSGSIKGRIDADSTAATVIDRLRVGDPDRFWNGSVLRLLDPHGTLVEQRVVESFTAATGQLQLAEPFSQPPQPGWAYELTSDLTAPVIATRLLLGLPADQPLPPLDVRMGTTRGTNALLTRRGAPTAFLTTAGFEDLLEIGQQDRPDLFTLNIVKRKPLYSAVAAVEERIAADGTILQPLDLDAARQQIDALRRSGAESLAIGLLNAYINPAHEQALVDLALAAGFANVSASHRIAPVIKLVDRAETTVLDAYLNPVIADYVAQVWQQFGGVDRCQLQLMTSGGTLVPGDAFRGKDSILSGPAGGVVALAEIARAHGADEAIGFDMGGTSTDVSRFAGQPVRQYEAFKAGTRILTPMMAIETVAAGGGSICRFDGQRMCVGPESAGADPGPACYGRGGPLTVTDLNVVLGRVLADRFPFPMDRDAAIARLAEIQQTMEAAGHPIESAEALAAGFRAIANHHMAEAVRAVTTAEGRDPRGMTLVGFGGAAGQHLCDVAEVLGIRKIIDHPQASLLSALGMGLAATGNTQSHGIYRPLEKVSDEELTDRIEAVTQQALAELPTAPDGVAATIRQTIDVRYLGTDAALEIDCRSRDEIAAAFHRQHREQFGYQRIDQPLELVAARATVSLPGAAHLQPLAEVEPQDCQPTAFQDVWLGDRWQQVASFDRDQLVSGSQIVGPAIVASDHHTLIVDRNWKAQVAEDHSIVLVQEEGASDRRVAVETDEATCDPVLLEIFASRFQQIANQMGLVLGRTAISVNVKERRDYSCAVFRGDGSLVANAPHVPVHLGAMGHTVRSIMQQFPEMFPGDCFVTNDPFAGGSHLPDVTVITPVFVDSDSESASEQGTRRPDFFVASRAHHAEIGGITPGSMPPDASNLSQEGVLIRGLALVRNGQQHQEDLKQLLSAGEYPSRCVAENLADIAAQQAAGTGGARDLCALVAQYGGAVVDRYMMHLQDVAAAAVSARLRRLPAGAMQFEDSLDDGTPICVQMQVIDDRLRIDFAGTAGVHPRGFNATPAIVTAAVLYVLRTLIDQPLPLNEGVLRCVDLHLPVGLLNPTRDDDPRKCPAVVAGNVETSQRVVDVLLGALGVAAASQGTMNNFVIGDATFGYYETICGGSGATAIGDGASAVHTHMTNTRITDPEVLELRYPMRLIRFAIRRGSGGVGEHRGGDGAIREVEFLKPLTVSLLTGRRTDRPPYGLAGGADGALGENWHTAADGEKQRLAACCRIEVQAGDRITLLTPGGGGYGLKPE

Mean predicted aligned error: 9.03 Å